Protein 6KOG (pdb70)

Organism: Pyricularia oryzae (strain 70-15 / ATCC MYA-4617 / FGSC 8958) (NCBI:txid242507)

Radius of gyration: 26.0 Å; Cα contacts (8 Å, |Δi|>4): 2531; chains: 2; bounding box: 67×60×80 Å

InterPro domains:
  IPR000873 AMP-dependent synthetase/ligase domain [PF00501] (608-955)
  IPR001242 Condensation domain [PF00668] (153-499)
  IPR009081 Phosphopantetheine binding ACP domain [PF00550] (1149-1215)
  IPR009081 Phosphopantetheine binding ACP domain [PS50075] (1141-1219)
  IPR010071 Amino acid adenylation domain [TIGR01733] (630-1024)
  IPR014030 Beta-ketoacyl synthase-like, N-terminal domain [PF00109] (1266-1519)
  IPR014031 Beta-ketoacyl synthase, C-terminal domain [PF02801] (1527-1661)
  IPR016039 Thiolase-like [G3DSA:3.40.47.10] (1259-1698)
  IPR016039 Thiolase-like [SSF53901] (1266-1650)
  IPR018201 Beta-ketoacyl synthase, active site [PS00606] (1427-1443)
  IPR020841 Polyketide synthase, beta-ketoacyl synthase domain [PS52004] (1262-1714)
  IPR020841 Polyketide synthase, beta-ketoacyl synthase domain [SM00825] (1265-1687)
  IPR020845 AMP-binding, conserved site [PS00455] (750-761)
  IPR023213 Chloramphenicol acetyltransferase-like domain superfamily [G3DSA:3.30.559.10] (154-516)
  IPR036736 ACP-like superfamily [G3DSA:1.10.1200.10] (1139-1220)
  IPR036736 ACP-like superfamily [SSF47336] (1143-1277)
  IPR042099 ANL, N-terminal domain [G3DSA:3.40.50.12780] (601-1000)
  IPR045851 AMP-binding enzyme domain superfamily [G3DSA:3.30.300.30] (1004-1111)

Structure (mmCIF, N/CA/C/O backbone):
data_6KOG
#
_entry.id   6KOG
#
_cell.length_a   79.633
_cell.length_b   99.136
_cell.length_c   127.233
_cell.angle_alpha   90.000
_cell.angle_beta   90.000
_cell.angle_gamma   90.000
#
_symmetry.space_group_name_H-M   'P 21 21 21'
#
loop_
_entity.id
_entity.type
_entity.pdbx_description
1 polymer 'Hybrid PKS-NRPS synthetase TAS1'
2 non-polymer GLYCEROL
3 non-polymer 'SULFATE ION'
4 water water
#
loop_
_atom_site.group_PDB
_atom_site.id
_atom_site.type_symbol
_atom_site.label_atom_id
_atom_site.label_alt_id
_atom_site.label_comp_id
_atom_site.label_asym_id
_atom_site.label_entity_id
_atom_site.label_seq_id
_atom_site.pdbx_PDB_ins_code
_atom_site.Cartn_x
_atom_site.Cartn_y
_atom_site.Cartn_z
_atom_site.occupancy
_atom_site.B_iso_or_equiv
_atom_site.auth_seq_id
_atom_site.auth_comp_id
_atom_site.auth_asym_id
_atom_site.auth_atom_id
_atom_site.pdbx_PDB_model_num
ATOM 1 N N . ASN A 1 6 ? -14.45487 -17.10501 -4.37637 1.000 50.50436 6 ASN A N 1
ATOM 2 C CA . ASN A 1 6 ? -13.20396 -17.45587 -5.08044 1.000 40.40128 6 ASN A CA 1
ATOM 3 C C . ASN A 1 6 ? -12.22709 -18.17392 -4.15091 1.000 27.35653 6 ASN A C 1
ATOM 4 O O . ASN A 1 6 ? -11.78952 -17.60607 -3.14638 1.000 30.73623 6 ASN A O 1
ATOM 9 N N . LEU A 1 7 ? -11.92090 -19.42935 -4.44992 1.000 21.97080 7 LEU A N 1
ATOM 10 C CA . LEU A 1 7 ? -10.99433 -20.15894 -3.58275 1.000 18.27078 7 LEU A CA 1
ATOM 11 C C . LEU A 1 7 ? -9.89701 -20.73992 -4.44895 1.000 15.79195 7 LEU A C 1
ATOM 12 O O . LEU A 1 7 ? -10.15531 -21.16297 -5.57296 1.000 18.96938 7 LEU A O 1
ATOM 17 N N . TYR A 1 8 ? -8.66244 -20.75803 -3.92206 1.000 16.27490 8 TYR A N 1
ATOM 18 C CA . TYR A 1 8 ? -7.52967 -21.22968 -4.73317 1.000 17.10939 8 TYR A CA 1
ATOM 19 C C . TYR A 1 8 ? -6.71290 -22.27341 -3.98078 1.000 16.94916 8 TYR A C 1
ATOM 20 O O . TYR A 1 8 ? -6.51932 -22.18144 -2.76502 1.000 17.50085 8 TYR A O 1
ATOM 29 N N . ALA A 1 9 ? -6.26732 -23.29155 -4.72372 1.000 14.95055 9 ALA A N 1
ATOM 30 C CA . ALA A 1 9 ? -5.45658 -24.36872 -4.17461 1.000 14.03620 9 ALA A CA 1
ATOM 31 C C . ALA A 1 9 ? -3.99714 -24.10213 -4.49933 1.000 16.36478 9 ALA A C 1
ATOM 32 O O . ALA A 1 9 ? -3.65100 -23.87493 -5.66645 1.000 15.74586 9 ALA A O 1
ATOM 34 N N . ILE A 1 10 ? -3.13012 -24.18696 -3.49166 1.000 14.23679 10 ILE A N 1
ATOM 35 C CA . ILE A 1 10 ? -1.68394 -24.13570 -3.75038 1.000 14.28784 10 ILE A CA 1
ATOM 36 C C . ILE A 1 10 ? -1.21593 -25.57593 -3.95186 1.000 15.65557 10 ILE A C 1
ATOM 37 O O . ILE A 1 10 ? -1.40313 -26.40161 -3.04810 1.000 14.60819 10 ILE A O 1
ATOM 42 N N . VAL A 1 11 ? -0.70122 -25.89427 -5.13990 1.000 14.57751 11 VAL A N 1
ATOM 43 C CA . VAL A 1 11 ? -0.41442 -27.27716 -5.51919 1.000 15.61773 11 VAL A CA 1
ATOM 44 C C . VAL A 1 11 ? 1.04485 -27.54143 -5.85859 1.000 18.35251 11 VAL A C 1
ATOM 45 O O . VAL A 1 11 ? 1.38949 -28.70133 -6.16865 1.000 18.53659 11 VAL A O 1
ATOM 49 N N . GLY A 1 12 ? 1.89902 -26.52723 -5.91811 1.000 16.10757 12 GLY A N 1
ATOM 50 C CA . GLY A 1 12 ? 3.32501 -26.76961 -6.14195 1.000 16.90154 12 GLY A CA 1
ATOM 51 C C . GLY A 1 12 ? 4.11477 -25.63495 -5.52257 1.000 15.04498 12 GLY A C 1
ATOM 52 O O . GLY A 1 12 ? 3.63511 -24.49937 -5.43016 1.000 14.77975 12 GLY A O 1
ATOM 53 N N . ILE A 1 13 ? 5.31952 -25.96187 -5.05033 1.000 15.88641 13 ILE A N 1
ATOM 54 C CA . ILE A 1 13 ? 6.17937 -24.94726 -4.44216 1.000 16.30127 13 ILE A CA 1
ATOM 55 C C . ILE A 1 13 ? 7.62098 -25.23321 -4.77360 1.000 17.66103 13 ILE A C 1
ATOM 56 O O . ILE A 1 13 ? 8.03668 -26.39972 -4.88436 1.000 20.00203 13 ILE A O 1
ATOM 61 N N . SER A 1 14 ? 8.40239 -24.15671 -4.91900 1.000 15.14701 14 SER A N 1
ATOM 62 C CA . SER A 1 14 ? 9.84569 -24.34470 -4.85892 1.000 12.98719 14 SER A CA 1
ATOM 63 C C . SER A 1 14 ? 10.42970 -23.03924 -4.31261 1.000 16.82909 14 SER A C 1
ATOM 64 O O . SER A 1 14 ? 9.86490 -21.96932 -4.55670 1.000 15.19690 14 SER A O 1
ATOM 67 N N . CYS A 1 15 ? 11.51997 -23.12042 -3.53159 1.000 14.47393 15 CYS A N 1
ATOM 68 C CA . CYS A 1 15 ? 12.06074 -21.88866 -2.95358 1.000 14.44333 15 CYS A CA 1
ATOM 69 C C . CYS A 1 15 ? 13.58498 -21.93652 -2.81355 1.000 14.45028 15 CYS A C 1
ATOM 70 O O . CYS A 1 15 ? 14.19226 -23.01266 -2.71418 1.000 14.54220 15 CYS A O 1
ATOM 73 N N . ARG A 1 16 ? 14.17211 -20.73054 -2.75511 1.000 14.16931 16 ARG A N 1
ATOM 74 C CA . ARG A 1 16 ? 15.60646 -20.51822 -2.52901 1.000 14.30012 16 ARG A CA 1
ATOM 75 C C . ARG A 1 16 ? 15.68645 -19.29141 -1.62579 1.000 13.15417 16 ARG A C 1
ATOM 76 O O . ARG A 1 16 ? 15.58955 -18.15806 -2.10949 1.000 14.58681 16 ARG A O 1
ATOM 84 N N . PHE A 1 17 ? 15.87305 -19.52845 -0.33065 1.000 14.53744 17 PHE A N 1
ATOM 85 C CA . PHE A 1 17 ? 15.90405 -18.44818 0.64135 1.000 13.69439 17 PHE A CA 1
ATOM 86 C C . PHE A 1 17 ? 17.14615 -18.63273 1.50318 1.000 14.14931 17 PHE A C 1
ATOM 87 O O . PHE A 1 17 ? 17.75449 -19.71268 1.49656 1.000 16.37212 17 PHE A O 1
ATOM 95 N N . PRO A 1 18 ? 17.55303 -17.61786 2.24512 1.000 15.05626 18 PRO A N 1
ATOM 96 C CA . PRO A 1 18 ? 18.74015 -17.80765 3.10653 1.000 15.64359 18 PRO A CA 1
ATOM 97 C C . PRO A 1 18 ? 18.54069 -19.01240 4.00683 1.000 16.41998 18 PRO A C 1
ATOM 98 O O . PRO A 1 18 ? 17.52128 -19.12689 4.69197 1.000 15.39785 18 PRO A O 1
ATOM 102 N N . GLY A 1 19 ? 19.47985 -19.96487 3.93720 1.000 16.68777 19 GLY A N 1
ATOM 103 C CA . GLY A 1 19 ? 19.33990 -21.13835 4.77231 1.000 15.65079 19 GLY A CA 1
ATOM 104 C C . GLY A 1 19 ? 18.44123 -22.22613 4.24608 1.000 18.24522 19 GLY A C 1
ATOM 105 O O . GLY A 1 19 ? 18.34037 -23.28291 4.90404 1.000 18.79511 19 GLY A O 1
ATOM 106 N N . ALA A 1 20 ? 17.78064 -22.05203 3.08539 1.000 16.88460 20 ALA A N 1
ATOM 107 C CA . ALA A 1 20 ? 16.74181 -23.04884 2.74218 1.000 17.51028 20 ALA A CA 1
ATOM 108 C C . ALA A 1 20 ? 16.52009 -23.15123 1.24244 1.000 20.92375 20 ALA A C 1
ATOM 109 O O . ALA A 1 20 ? 15.94311 -22.23068 0.68106 1.000 18.69704 20 ALA A O 1
ATOM 111 N N . ASN A 1 21 ? 16.85442 -24.28978 0.61793 1.000 17.57142 21 ASN A N 1
ATOM 112 C CA . ASN A 1 21 ? 16.51366 -24.51531 -0.79085 1.000 16.20352 21 ASN A CA 1
ATOM 113 C C . ASN A 1 21 ? 15.41325 -25.54236 -0.95480 1.000 17.53842 21 ASN A C 1
ATOM 114 O O . ASN A 1 21 ? 15.11374 -25.93098 -2.09912 1.000 16.13383 21 ASN A O 1
ATOM 119 N N . THR A 1 22 ? 14.79698 -25.95742 0.16276 1.000 18.34828 22 THR A N 1
ATOM 120 C CA . THR A 1 22 ? 13.61749 -26.82146 0.17775 1.000 17.87964 22 THR A CA 1
ATOM 121 C C . THR A 1 22 ? 12.67728 -26.35804 1.27690 1.000 19.39060 22 THR A C 1
ATOM 122 O O . THR A 1 22 ? 13.07175 -25.68780 2.24498 1.000 16.82497 22 THR A O 1
ATOM 126 N N . ALA A 1 23 ? 11.41335 -26.75418 1.13379 1.000 18.80068 23 ALA A N 1
ATOM 127 C CA . ALA A 1 23 ? 10.44003 -26.47232 2.19449 1.000 21.60296 23 ALA A CA 1
ATOM 128 C C . ALA A 1 23 ? 10.87454 -27.07100 3.53276 1.000 20.12392 23 ALA A C 1
ATOM 129 O O . ALA A 1 23 ? 10.75325 -26.42508 4.58688 1.000 18.70282 23 ALA A O 1
ATOM 131 N N . GLU A 1 24 ? 11.40963 -28.30457 3.51886 1.000 19.46475 24 GLU A N 1
ATOM 132 C CA . GLU A 1 24 ? 11.81824 -28.92492 4.77845 1.000 18.50266 24 GLU A CA 1
ATOM 133 C C . GLU A 1 24 ? 12.97116 -28.14430 5.41578 1.000 16.73614 24 GLU A C 1
ATOM 134 O O . GLU A 1 24 ? 12.98984 -27.95723 6.63202 1.000 19.56638 24 GLU A O 1
ATOM 140 N N . GLN A 1 25 ? 13.92365 -27.66343 4.59689 1.000 17.14532 25 GLN A N 1
ATOM 141 C CA . GLN A 1 25 ? 15.01232 -26.85061 5.16736 1.000 15.78179 25 GLN A CA 1
ATOM 142 C C . GLN A 1 25 ? 14.48098 -25.56217 5.77493 1.000 15.75373 25 GLN A C 1
ATOM 143 O O . GLN A 1 25 ? 14.91691 -25.13385 6.85590 1.000 18.84287 25 GLN A O 1
ATOM 149 N N . LEU A 1 26 ? 13.52808 -24.93522 5.10781 1.000 14.17014 26 LEU A N 1
ATOM 150 C CA . LEU A 1 26 ? 12.93401 -23.69978 5.63977 1.000 15.77948 26 LEU A CA 1
ATOM 151 C C . LEU A 1 26 ? 12.20196 -23.95728 6.94014 1.000 17.69541 26 LEU A C 1
ATOM 152 O O . LEU A 1 26 ? 12.38256 -23.22893 7.93347 1.000 16.57505 26 LEU A O 1
ATOM 157 N N . TRP A 1 27 ? 11.43197 -25.04361 6.98157 1.000 15.99986 27 TRP A N 1
ATOM 158 C CA . TRP A 1 27 ? 10.70533 -25.39022 8.19426 1.000 16.28924 27 TRP A CA 1
ATOM 159 C C . TRP A 1 27 ? 11.66924 -25.54974 9.36548 1.000 17.85132 27 TRP A C 1
ATOM 160 O O . TRP A 1 27 ? 11.38986 -25.08593 10.47580 1.000 17.86880 27 TRP A O 1
ATOM 171 N N . ASN A 1 28 ? 12.82453 -26.17668 9.12176 1.000 16.05210 28 ASN A N 1
ATOM 172 C CA . ASN A 1 28 ? 13.76158 -26.38342 10.21405 1.000 16.25211 28 ASN A CA 1
ATOM 173 C C . ASN A 1 28 ? 14.41118 -25.07071 10.62904 1.000 18.87198 28 ASN A C 1
ATOM 174 O O . ASN A 1 28 ? 14.59382 -24.83755 11.80830 1.000 18.91972 28 ASN A O 1
ATOM 179 N N . VAL A 1 29 ? 14.73870 -24.19670 9.67922 1.000 16.20977 29 VAL A N 1
ATOM 180 C CA . VAL A 1 29 ? 15.22145 -22.85803 10.06611 1.000 16.65866 29 VAL A CA 1
ATOM 181 C C . VAL A 1 29 ? 14.23544 -22.18491 11.01721 1.000 16.19485 29 VAL A C 1
ATOM 182 O O . VAL A 1 29 ? 14.59576 -21.64075 12.07871 1.000 18.10815 29 VAL A O 1
ATOM 186 N N . LEU A 1 30 ? 12.96646 -22.18685 10.64968 1.000 16.74709 30 LEU A N 1
ATOM 187 C CA . LEU A 1 30 ? 11.96508 -21.46352 11.42681 1.000 15.31888 30 LEU A CA 1
ATOM 188 C C . LEU A 1 30 ? 11.69455 -22.14741 12.76375 1.000 19.07377 30 LEU A C 1
ATOM 189 O O . LEU A 1 30 ? 11.65478 -21.49356 13.82013 1.000 18.68096 30 LEU A O 1
ATOM 194 N N . MET A 1 31 ? 11.49201 -23.46388 12.73884 1.000 18.68293 31 MET A N 1
ATOM 195 C CA . MET A 1 31 ? 11.18247 -24.17488 13.99358 1.000 21.17075 31 MET A CA 1
ATOM 196 C C . MET A 1 31 ? 12.36420 -24.22699 14.94537 1.000 16.83749 31 MET A C 1
ATOM 197 O O . MET A 1 31 ? 12.18201 -24.22545 16.18394 1.000 18.15087 31 MET A O 1
ATOM 202 N N . GLU A 1 32 ? 13.57243 -24.29002 14.43455 1.000 16.72494 32 GLU A N 1
ATOM 203 C CA . GLU A 1 32 ? 14.75390 -24.24829 15.30261 1.000 22.03682 32 GLU A CA 1
ATOM 204 C C . GLU A 1 32 ? 15.16400 -22.83241 15.68677 1.000 19.38993 32 GLU A C 1
ATOM 205 O O . GLU A 1 32 ? 16.20704 -22.67128 16.34522 1.000 21.29004 32 GLU A O 1
ATOM 211 N N . GLN A 1 33 ? 14.38940 -21.81014 15.28121 1.000 17.30543 33 GLN A N 1
ATOM 212 C CA . GLN A 1 33 ? 14.62362 -20.42761 15.69417 1.000 17.05063 33 GLN A CA 1
ATOM 213 C C . GLN A 1 33 ? 16.02895 -19.98710 15.28607 1.000 19.07114 33 GLN A C 1
ATOM 214 O O . GLN A 1 33 ? 16.73583 -19.29989 16.03898 1.000 20.29069 33 GLN A O 1
ATOM 220 N N . ARG A 1 34 ? 16.43198 -20.37387 14.06647 1.000 19.12152 34 ARG A N 1
ATOM 221 C CA . ARG A 1 34 ? 17.75239 -20.04718 13.53232 1.000 18.17928 34 ARG A CA 1
ATOM 222 C C . ARG A 1 34 ? 17.77474 -18.72534 12.77656 1.000 18.40684 34 ARG A C 1
ATOM 223 O O . ARG A 1 34 ? 16.78384 -18.32039 12.15576 1.000 18.88837 34 ARG A O 1
ATOM 231 N N . ASP A 1 35 ? 18.92245 -18.07151 12.85372 1.000 18.07958 35 ASP A N 1
ATOM 232 C CA . ASP A 1 35 ? 19.28949 -16.90613 12.05270 1.000 21.57918 35 ASP A CA 1
ATOM 233 C C . ASP A 1 35 ? 20.08973 -17.43712 10.85911 1.000 20.24345 35 ASP A C 1
ATOM 234 O O . ASP A 1 35 ? 21.19157 -17.97018 11.02337 1.000 22.62363 35 ASP A O 1
ATOM 239 N N . ALA A 1 36 ? 19.55067 -17.31498 9.65227 1.000 14.22185 36 ALA A N 1
ATOM 240 C CA . ALA A 1 36 ? 20.22204 -17.86043 8.47715 1.000 14.26153 36 ALA A CA 1
ATOM 241 C C . ALA A 1 36 ? 20.93473 -16.79252 7.65294 1.000 16.21387 36 ALA A C 1
ATOM 242 O O . ALA A 1 36 ? 21.37545 -17.08269 6.51625 1.000 16.43262 36 ALA A O 1
ATOM 244 N N . ILE A 1 37 ? 21.05843 -15.57968 8.19904 1.000 15.92984 37 ILE A N 1
ATOM 245 C CA A ILE A 1 37 ? 21.83196 -14.52500 7.54684 0.416 15.45943 37 ILE A CA 1
ATOM 246 C CA B ILE A 1 37 ? 21.84100 -14.50970 7.57267 0.584 15.47372 37 ILE A CA 1
ATOM 247 C C . ILE A 1 37 ? 23.32352 -14.87691 7.58432 1.000 15.69353 37 ILE A C 1
ATOM 248 O O . ILE A 1 37 ? 23.81992 -15.49235 8.55164 1.000 17.28572 37 ILE A O 1
ATOM 257 N N . THR A 1 38 ? 24.04890 -14.49653 6.51460 1.000 13.09914 38 THR A N 1
ATOM 258 C CA . THR A 1 38 ? 25.49374 -14.74827 6.41244 1.000 12.57633 38 THR A CA 1
ATOM 259 C C . THR A 1 38 ? 26.26924 -13.56580 6.97303 1.000 17.35140 38 THR A C 1
ATOM 260 O O . THR A 1 38 ? 25.92501 -12.41157 6.72261 1.000 17.35580 38 THR A O 1
ATOM 264 N N . THR A 1 39 ? 27.27569 -13.84860 7.80451 1.000 14.70465 39 THR A N 1
ATOM 265 C CA . THR A 1 39 ? 28.20228 -12.81515 8.26565 1.000 15.27692 39 THR A CA 1
ATOM 266 C C . THR A 1 39 ? 29.46126 -12.91038 7.42317 1.000 16.84948 39 THR A C 1
ATOM 267 O O . THR A 1 39 ? 29.86396 -14.01084 7.06448 1.000 18.92523 39 THR A O 1
ATOM 271 N N . PHE A 1 40 ? 30.04786 -11.76615 7.07599 1.000 16.66239 40 PHE A N 1
ATOM 272 C CA . PHE A 1 40 ? 31.25910 -11.72760 6.26261 1.000 14.26553 40 PHE A CA 1
ATOM 273 C C . PHE A 1 40 ? 32.42001 -11.20439 7.07010 1.000 18.01834 40 PHE A C 1
ATOM 274 O O . PHE A 1 40 ? 32.24949 -10.46966 8.04682 1.000 19.66147 40 PHE A O 1
ATOM 282 N N . CYS A 1 41 ? 33.61509 -11.62203 6.67420 1.000 17.54259 41 CYS A N 1
ATOM 283 C CA A CYS A 1 41 ? 34.82768 -11.07152 7.27432 0.610 20.00952 41 CYS A CA 1
ATOM 284 C CA B CYS A 1 41 ? 34.76684 -11.04901 7.34984 0.390 20.00241 41 CYS A CA 1
ATOM 285 C C . CYS A 1 41 ? 34.89847 -9.57683 6.94740 1.000 21.78165 41 CYS A C 1
ATOM 286 O O . CYS A 1 41 ? 34.42345 -9.14891 5.89565 1.000 24.67636 41 CYS A O 1
ATOM 291 N N . PRO A 1 42 ? 35.43799 -8.75444 7.81547 1.000 25.90950 42 PRO A N 1
ATOM 292 C CA . PRO A 1 42 ? 35.49657 -7.32536 7.48169 1.000 33.04459 42 PRO A CA 1
ATOM 293 C C . PRO A 1 42 ? 36.45874 -7.12447 6.32531 1.000 29.81883 42 PRO A C 1
ATOM 294 O O . PRO A 1 42 ? 37.48221 -7.79761 6.22118 1.000 31.84758 42 PRO A O 1
ATOM 298 N N . ALA A 1 43 ? 36.11102 -6.23637 5.41732 1.000 30.40052 43 ALA A N 1
ATOM 299 C CA . ALA A 1 43 ? 36.96253 -6.03866 4.24721 1.000 36.63613 43 ALA A CA 1
ATOM 300 C C . ALA A 1 43 ? 38.05870 -5.04438 4.58778 1.000 40.76891 43 ALA A C 1
ATOM 301 O O . ALA A 1 43 ? 37.78217 -4.01713 5.20562 1.000 42.04411 43 ALA A O 1
ATOM 303 N N . GLU A 1 44 ? 39.29920 -5.34387 4.19053 1.000 46.64281 44 GLU A N 1
ATOM 304 C CA . GLU A 1 44 ? 40.37576 -4.38076 4.40193 1.000 48.61428 44 GLU A CA 1
ATOM 305 C C . GLU A 1 44 ? 40.07365 -3.06951 3.68059 1.000 41.88532 44 GLU A C 1
ATOM 306 O O . GLU A 1 44 ? 40.17167 -1.98995 4.27191 1.000 51.31447 44 GLU A O 1
ATOM 308 N N . ASN A 1 45 ? 39.63889 -3.14695 2.42049 1.000 43.23495 45 ASN A N 1
ATOM 309 C CA . ASN A 1 45 ? 39.25855 -1.96412 1.65281 1.000 50.12156 45 ASN A CA 1
ATOM 310 C C . ASN A 1 45 ? 37.88562 -2.18032 1.02934 1.000 41.91120 45 ASN A C 1
ATOM 311 O O . ASN A 1 45 ? 37.69971 -3.10706 0.23344 1.000 42.62752 45 ASN A O 1
ATOM 313 N N . LEU A 1 46 ? 36.93898 -1.29425 1.35695 1.000 45.27144 46 LEU A N 1
ATOM 314 C CA . LEU A 1 46 ? 35.56956 -1.42440 0.85864 1.000 42.98090 46 LEU A CA 1
ATOM 315 C C . LEU A 1 46 ? 35.46102 -1.21445 -0.64151 1.000 44.46130 46 LEU A C 1
ATOM 316 O O . LEU A 1 46 ? 34.54137 -1.75339 -1.26039 1.000 44.50514 46 LEU A O 1
ATOM 321 N N . GLY A 1 47 ? 36.36265 -0.42273 -1.24545 1.000 37.58011 47 GLY A N 1
ATOM 322 C CA . GLY A 1 47 ? 36.23814 -0.03258 -2.63694 1.000 44.76256 47 GLY A CA 1
ATOM 323 C C . GLY A 1 47 ? 35.49725 1.26773 -2.86198 1.000 41.65131 47 GLY A C 1
ATOM 324 O O . GLY A 1 47 ? 35.42492 1.73342 -4.00219 1.000 43.49888 47 GLY A O 1
ATOM 325 N N . PHE A 1 48 ? 34.92314 1.84844 -1.81739 1.000 35.33820 48 PHE A N 1
ATOM 326 C CA . PHE A 1 48 ? 34.28181 3.15170 -1.86907 1.000 32.31934 48 PHE A CA 1
ATOM 327 C C . PHE A 1 48 ? 34.44626 3.78596 -0.50019 1.000 30.23476 48 PHE A C 1
ATOM 328 O O . PHE A 1 48 ? 34.77849 3.11352 0.48024 1.000 34.06915 48 PHE A O 1
ATOM 336 N N . ALA A 1 49 ? 34.17631 5.08502 -0.43451 1.000 29.44238 49 ALA A N 1
ATOM 337 C CA . ALA A 1 49 ? 34.20871 5.83346 0.80945 1.000 31.70461 49 ALA A CA 1
ATOM 338 C C . ALA A 1 49 ? 32.81355 5.90248 1.44259 1.000 27.33051 49 ALA A C 1
ATOM 339 O O . ALA A 1 49 ? 31.80056 6.02296 0.74254 1.000 27.77067 49 ALA A O 1
ATOM 341 N N . LEU A 1 50 ? 32.76487 5.81812 2.77465 1.000 23.50203 50 LEU A N 1
ATOM 342 C CA . LEU A 1 50 ? 31.49773 5.98300 3.47934 1.000 24.57857 50 LEU A CA 1
ATOM 343 C C . LEU A 1 50 ? 31.22669 7.43889 3.81034 1.000 25.45059 50 LEU A C 1
ATOM 344 O O . LEU A 1 50 ? 32.12484 8.17062 4.25929 1.000 26.22334 50 LEU A O 1
ATOM 349 N N . GLU A 1 51 ? 29.98329 7.85164 3.58512 1.000 24.00045 51 GLU A N 1
ATOM 350 C CA . GLU A 1 51 ? 29.49904 9.13578 4.06873 1.000 26.89337 51 GLU A CA 1
ATOM 351 C C . GLU A 1 51 ? 29.67199 9.21574 5.58736 1.000 29.84730 51 GLU A C 1
ATOM 352 O O . GLU A 1 51 ? 29.59742 8.20833 6.30341 1.000 25.89903 51 GLU A O 1
ATOM 358 N N . GLU A 1 52 ? 29.89594 10.44074 6.08615 1.000 29.35424 52 GLU A N 1
ATOM 359 C CA . GLU A 1 52 ? 30.36562 10.60701 7.46405 1.000 30.02645 52 GLU A CA 1
ATOM 360 C C . GLU A 1 52 ? 29.41096 10.01040 8.49389 1.000 28.38028 52 GLU A C 1
ATOM 361 O O . GLU A 1 52 ? 29.86040 9.52554 9.53348 1.000 34.13233 52 GLU A O 1
ATOM 363 N N . ASN A 1 53 ? 28.10731 10.01702 8.24097 1.000 25.35708 53 ASN A N 1
ATOM 364 C CA . ASN A 1 53 ? 27.15700 9.47692 9.20422 1.000 26.96514 53 ASN A CA 1
ATOM 365 C C . ASN A 1 53 ? 26.66492 8.06344 8.83179 1.000 21.33567 53 ASN A C 1
ATOM 366 O O . ASN A 1 53 ? 25.56541 7.69153 9.23984 1.000 25.10763 53 ASN A O 1
ATOM 371 N N . SER A 1 54 ? 27.43547 7.31919 8.04619 1.000 23.90726 54 SER A N 1
ATOM 372 C CA . SER A 1 54 ? 27.05002 5.99787 7.53872 1.000 21.76357 54 SER A CA 1
ATOM 373 C C . SER A 1 54 ? 28.04328 4.95927 8.02215 1.000 19.71421 54 SER A C 1
ATOM 374 O O . SER A 1 54 ? 29.18277 5.27868 8.40109 1.000 21.40217 54 SER A O 1
ATOM 377 N N . VAL A 1 55 ? 27.59803 3.69953 8.01169 1.000 18.61356 55 VAL A N 1
ATOM 378 C CA . VAL A 1 55 ? 28.44189 2.58177 8.43857 1.000 17.73166 55 VAL A CA 1
ATOM 379 C C . VAL A 1 55 ? 28.25597 1.46781 7.42710 1.000 20.44774 55 VAL A C 1
ATOM 380 O O . VAL A 1 55 ? 27.27769 1.44670 6.67503 1.000 18.98745 55 VAL A O 1
ATOM 384 N N . PHE A 1 56 ? 29.18543 0.51610 7.44590 1.000 19.42895 56 PHE A N 1
ATOM 385 C CA . PHE A 1 56 ? 29.05505 -0.71105 6.65601 1.000 17.80205 56 PHE A CA 1
ATOM 386 C C . PHE A 1 56 ? 28.86976 -1.88408 7.61464 1.000 20.61994 56 PHE A C 1
ATOM 387 O O . PHE A 1 56 ? 29.66337 -2.06252 8.55138 1.000 19.49154 56 PHE A O 1
ATOM 395 N N . VAL A 1 57 ? 27.83626 -2.68084 7.38169 1.000 15.26035 57 VAL A N 1
ATOM 396 C CA . VAL A 1 57 ? 27.48210 -3.80970 8.23177 1.000 16.09747 57 VAL A CA 1
ATOM 397 C C . VAL A 1 57 ? 27.81228 -5.09525 7.47237 1.000 15.72485 57 VAL A C 1
ATOM 398 O O . VAL A 1 57 ? 27.23006 -5.34079 6.40595 1.000 15.40765 57 VAL A O 1
ATOM 402 N N . PRO A 1 58 ? 28.68356 -5.95775 7.97475 1.000 14.33417 58 PRO A N 1
ATOM 403 C CA . PRO A 1 58 ? 29.12665 -7.11274 7.17237 1.000 16.16976 58 PRO A CA 1
ATOM 404 C C . PRO A 1 58 ? 28.21106 -8.33060 7.30219 1.000 16.64311 58 PRO A C 1
ATOM 405 O O . PRO A 1 58 ? 28.64524 -9.42808 7.65798 1.000 17.13978 58 PRO A O 1
ATOM 409 N N . ARG A 1 59 ? 26.91341 -8.12671 7.02430 1.000 14.01051 59 ARG A N 1
ATOM 410 C CA . ARG A 1 59 ? 25.91394 -9.18477 7.09590 1.000 14.35815 59 ARG A CA 1
ATOM 411 C C . ARG A 1 59 ? 25.01240 -9.06940 5.86758 1.000 15.41246 59 ARG A C 1
ATOM 412 O O . ARG A 1 59 ? 24.75324 -7.95775 5.40242 1.000 15.00238 59 ARG A O 1
ATOM 420 N N . TYR A 1 60 ? 24.49142 -10.20627 5.38278 1.000 16.16684 60 TYR A N 1
ATOM 421 C CA . TYR A 1 60 ? 23.55511 -10.15796 4.26434 1.000 13.45179 60 TYR A CA 1
ATOM 422 C C . TYR A 1 60 ? 22.83618 -11.50679 4.15594 1.000 15.19174 60 TYR A C 1
ATOM 423 O O . TYR A 1 60 ? 23.44715 -12.53652 4.42502 1.000 15.61106 60 TYR A O 1
ATOM 432 N N . GLY A 1 61 ? 21.54762 -11.49400 3.78688 1.000 13.34753 61 GLY A N 1
ATOM 433 C CA . GLY A 1 61 ? 20.87066 -12.77556 3.56406 1.000 12.81269 61 GLY A CA 1
ATOM 434 C C . GLY A 1 61 ? 21.23639 -13.35553 2.20234 1.000 17.02475 61 GLY A C 1
ATOM 435 O O . GLY A 1 61 ? 20.52255 -13.16599 1.22296 1.000 15.59626 61 GLY A O 1
ATOM 436 N N . MET A 1 62 ? 22.35396 -14.07029 2.13615 1.000 14.51074 62 MET A N 1
ATOM 437 C CA . MET A 1 62 ? 22.79974 -14.71926 0.90492 1.000 13.50512 62 MET A CA 1
ATOM 438 C C . MET A 1 62 ? 21.99642 -15.99685 0.63805 1.000 16.42317 62 MET A C 1
ATOM 439 O O . MET A 1 62 ? 21.57604 -16.69381 1.56224 1.000 18.02584 62 MET A O 1
ATOM 444 N N . ILE A 1 63 ? 21.82705 -16.33625 -0.64473 1.000 13.80259 63 ILE A N 1
ATOM 445 C CA . ILE A 1 63 ? 21.32720 -17.64511 -1.02194 1.000 13.58430 63 ILE A CA 1
ATOM 446 C C . ILE A 1 63 ? 22.41068 -18.33069 -1.84027 1.000 16.32823 63 ILE A C 1
ATOM 447 O O . ILE A 1 63 ? 23.37793 -17.70608 -2.26397 1.000 16.73837 63 ILE A O 1
ATOM 452 N N . ASP A 1 64 ? 22.25091 -19.65260 -2.02618 1.000 14.48423 64 ASP A N 1
ATOM 453 C CA . ASP A 1 64 ? 23.24062 -20.41099 -2.81223 1.000 16.59970 64 ASP A CA 1
ATOM 454 C C . ASP A 1 64 ? 22.58824 -21.12951 -3.96654 1.000 21.71050 64 ASP A C 1
ATOM 455 O O . ASP A 1 64 ? 23.03329 -22.19533 -4.39112 1.000 18.57432 64 ASP A O 1
ATOM 460 N N . ALA A 1 65 ? 21.54830 -20.50857 -4.49594 1.000 17.67482 65 ALA A N 1
ATOM 461 C CA . ALA A 1 65 ? 20.73666 -21.13873 -5.53708 1.000 17.24674 65 ALA A CA 1
ATOM 462 C C . ALA A 1 65 ? 21.54169 -21.52207 -6.78387 1.000 17.78622 65 ALA A C 1
ATOM 463 O O . ALA A 1 65 ? 21.18897 -22.50352 -7.44662 1.000 17.62283 65 ALA A O 1
ATOM 465 N N . LEU A 1 66 ? 22.58759 -20.79096 -7.15158 1.000 16.15296 66 LEU A N 1
ATOM 466 C CA . LEU A 1 66 ? 23.27817 -21.20611 -8.39062 1.000 15.93195 66 LEU A CA 1
ATOM 467 C C . LEU A 1 66 ? 24.02637 -22.53967 -8.23022 1.000 18.17620 66 LEU A C 1
ATOM 468 O O . LEU A 1 66 ? 24.40674 -23.15121 -9.26381 1.000 20.05538 66 LEU A O 1
ATOM 473 N N . LYS A 1 67 ? 24.21302 -23.02846 -6.99405 1.000 19.49936 67 LYS A N 1
ATOM 474 C CA . LYS A 1 67 ? 24.82224 -24.35160 -6.83455 1.000 19.45049 67 LYS A CA 1
ATOM 475 C C . LYS A 1 67 ? 23.92198 -25.43935 -7.39147 1.000 25.72401 67 LYS A C 1
ATOM 476 O O . LYS A 1 67 ? 24.40345 -26.53783 -7.66570 1.000 23.69149 67 LYS A O 1
ATOM 482 N N . ASP A 1 68 ? 22.63428 -25.14410 -7.57404 1.000 16.72831 68 ASP A N 1
ATOM 483 C CA . ASP A 1 68 ? 21.66967 -26.15299 -8.01409 1.000 20.50936 68 ASP A CA 1
ATOM 484 C C . ASP A 1 68 ? 21.17999 -25.87304 -9.42164 1.000 26.76622 68 ASP A C 1
ATOM 485 O O . ASP A 1 68 ? 20.34263 -26.62863 -9.93320 1.000 29.22364 68 ASP A O 1
ATOM 490 N N . PHE A 1 69 ? 21.63741 -24.78869 -10.03164 1.000 18.63865 69 PHE A N 1
ATOM 491 C CA . PHE A 1 69 ? 21.17246 -24.38714 -11.35194 1.000 19.37285 69 PHE A CA 1
ATOM 492 C C . PHE A 1 69 ? 22.02076 -25.05825 -12.43782 1.000 20.40302 69 PHE A C 1
ATOM 493 O O . PHE A 1 69 ? 23.24287 -24.86192 -12.49218 1.000 20.17732 69 PHE A O 1
ATOM 501 N N . GLU A 1 70 ? 21.36140 -25.78665 -13.34962 1.000 20.62650 70 GLU A N 1
ATOM 502 C CA . GLU A 1 70 ? 22.06320 -26.46464 -14.45546 1.000 20.74783 70 GLU A CA 1
ATOM 503 C C . GLU A 1 70 ? 21.71745 -25.82629 -15.78617 1.000 21.73805 70 GLU A C 1
ATOM 504 O O . GLU A 1 70 ? 20.60965 -26.03838 -16.29466 1.000 22.03070 70 GLU A O 1
ATOM 510 N N . PRO A 1 71 ? 22.62705 -25.04473 -16.38098 1.000 22.42228 71 PRO A N 1
ATOM 511 C CA . PRO A 1 71 ? 22.30907 -24.34064 -17.62570 1.000 24.22158 71 PRO A CA 1
ATOM 512 C C . PRO A 1 71 ? 21.84087 -25.28160 -18.71160 1.000 24.67018 71 PRO A C 1
ATOM 513 O O . PRO A 1 71 ? 20.95514 -24.93038 -19.51320 1.000 23.07644 71 PRO A O 1
ATOM 517 N N . SER A 1 72 ? 22.42254 -26.46889 -18.76869 1.000 24.57737 72 SER A N 1
ATOM 518 C CA . SER A 1 72 ? 22.07806 -27.31438 -19.90307 1.000 26.30232 72 SER A CA 1
ATOM 519 C C . SER A 1 72 ? 20.68334 -27.93082 -19.78610 1.000 29.82551 72 SER A C 1
ATOM 520 O O . SER A 1 72 ? 20.16943 -28.41446 -20.79723 1.000 28.09238 72 SER A O 1
ATOM 523 N N . ALA A 1 73 ? 20.04194 -27.89871 -18.60954 1.000 27.23285 73 ALA A N 1
ATOM 524 C CA . ALA A 1 73 ? 18.63212 -28.29847 -18.48679 1.000 27.81246 73 ALA A CA 1
ATOM 525 C C . ALA A 1 73 ? 17.67703 -27.30823 -19.16803 1.000 26.72773 73 ALA A C 1
ATOM 526 O O . ALA A 1 73 ? 16.50217 -27.64245 -19.39052 1.000 30.44264 73 ALA A O 1
ATOM 528 N N . TYR A 1 74 ? 18.13601 -26.09954 -19.48691 1.000 22.59855 74 TYR A N 1
ATOM 529 C CA . TYR A 1 74 ? 17.34252 -25.02915 -20.08484 1.000 26.10829 74 TYR A CA 1
ATOM 530 C C . TYR A 1 74 ? 17.91760 -24.56955 -21.42911 1.000 24.20931 74 TYR A C 1
ATOM 531 O O . TYR A 1 74 ? 17.81808 -23.39497 -21.80740 1.000 24.94045 74 TYR A O 1
ATOM 540 N N . SER A 1 75 ? 18.56173 -25.47907 -22.15140 1.000 28.51990 75 SER A N 1
ATOM 541 C CA . SER A 1 75 ? 19.12482 -25.17457 -23.47556 1.000 24.16887 75 SER A CA 1
ATOM 542 C C . SER A 1 75 ? 19.96333 -23.89434 -23.46144 1.000 30.61484 75 SER A C 1
ATOM 543 O O . SER A 1 75 ? 19.76956 -22.96911 -24.25130 1.000 28.38748 75 SER A O 1
ATOM 546 N N . MET A 1 76 ? 20.88201 -23.82969 -22.50195 1.000 27.31011 76 MET A N 1
ATOM 547 C CA . MET A 1 76 ? 21.75270 -22.69268 -22.27637 1.000 26.41577 76 MET A CA 1
ATOM 548 C C . MET A 1 76 ? 23.17780 -23.23343 -22.14719 1.000 22.62516 76 MET A C 1
ATOM 549 O O . MET A 1 76 ? 23.40231 -24.18961 -21.39175 1.000 26.20371 76 MET A O 1
ATOM 554 N N . SER A 1 77 ? 24.12657 -22.65764 -22.88060 1.000 25.04800 77 SER A N 1
ATOM 555 C CA . SER A 1 77 ? 25.51058 -23.05061 -22.66720 1.000 25.53655 77 SER A CA 1
ATOM 556 C C . SER A 1 77 ? 26.03462 -22.44062 -21.36818 1.000 26.16080 77 SER A C 1
ATOM 557 O O . SER A 1 77 ? 25.47814 -21.46856 -20.84591 1.000 24.79259 77 SER A O 1
ATOM 560 N N . ASP A 1 78 ? 27.14332 -22.99950 -20.87991 1.000 24.59399 78 ASP A N 1
ATOM 561 C CA . ASP A 1 78 ? 27.74036 -22.47748 -19.65003 1.000 29.30766 78 ASP A CA 1
ATOM 562 C C . ASP A 1 78 ? 28.20824 -21.04807 -19.86961 1.000 29.15171 78 ASP A C 1
ATOM 563 O O . ASP A 1 78 ? 28.03299 -20.17894 -19.00756 1.000 28.54657 78 ASP A O 1
ATOM 568 N N . ALA A 1 79 ? 28.74472 -20.76019 -21.05475 1.000 28.80730 79 ALA A N 1
ATOM 569 C CA . ALA A 1 79 ? 29.18386 -19.40624 -21.33745 1.000 34.33023 79 ALA A CA 1
ATOM 570 C C . ALA A 1 79 ? 28.00775 -18.44981 -21.43896 1.000 32.58063 79 ALA A C 1
ATOM 571 O O . ALA A 1 79 ? 28.07654 -17.33225 -20.91210 1.000 35.96243 79 ALA A O 1
ATOM 573 N N . GLU A 1 80 ? 26.91360 -18.85674 -22.10071 1.000 28.33780 80 GLU A N 1
ATOM 574 C CA . GLU A 1 80 ? 25.72744 -18.00028 -22.14816 1.000 26.83594 80 GLU A CA 1
ATOM 575 C C . GLU A 1 80 ? 25.24183 -17.71564 -20.73500 1.000 21.34252 80 GLU A C 1
ATOM 576 O O . GLU A 1 80 ? 24.86392 -16.58402 -20.40141 1.000 23.94579 80 GLU A O 1
ATOM 578 N N . ALA A 1 81 ? 25.22087 -18.75198 -19.91456 1.000 21.42977 81 ALA A N 1
ATOM 579 C CA . ALA A 1 81 ? 24.58818 -18.62923 -18.59270 1.000 21.04861 81 ALA A CA 1
ATOM 580 C C . ALA A 1 81 ? 25.29724 -17.58076 -17.74442 1.000 24.08126 81 ALA A C 1
ATOM 581 O O . ALA A 1 81 ? 24.63817 -16.84400 -17.00314 1.000 21.12460 81 ALA A O 1
ATOM 583 N N . GLN A 1 82 ? 26.62616 -17.43174 -17.90185 1.000 22.87273 82 GLN A N 1
ATOM 584 C CA A GLN A 1 82 ? 27.38286 -16.53431 -17.03270 0.422 21.71412 82 GLN A CA 1
ATOM 585 C CA B GLN A 1 82 ? 27.42393 -16.53041 -17.06522 0.578 21.69747 82 GLN A CA 1
ATOM 586 C C . GLN A 1 82 ? 27.09543 -15.05703 -17.27455 1.000 19.97703 82 GLN A C 1
ATOM 587 O O . GLN A 1 82 ? 27.44839 -14.23677 -16.41940 1.000 23.25032 82 GLN A O 1
ATOM 598 N N . THR A 1 83 ? 26.45659 -14.68728 -18.38672 1.000 19.03162 83 THR A N 1
ATOM 599 C CA . THR A 1 83 ? 26.09392 -13.29571 -18.62278 1.000 22.34026 83 THR A CA 1
ATOM 600 C C . THR A 1 83 ? 24.60274 -13.01986 -18.45753 1.000 22.59614 83 THR A C 1
ATOM 601 O O . THR A 1 83 ? 24.15013 -11.90261 -18.74064 1.000 23.61240 83 THR A O 1
ATOM 605 N N . ILE A 1 84 ? 23.83555 -13.99177 -17.97611 1.000 19.66392 84 ILE A N 1
ATOM 606 C CA . ILE A 1 84 ? 22.39626 -13.84116 -17.75932 1.000 18.08704 84 ILE A CA 1
ATOM 607 C C . ILE A 1 84 ? 22.14653 -13.50874 -16.27279 1.000 17.45266 84 ILE A C 1
ATOM 608 O O . ILE A 1 84 ? 22.71634 -14.14836 -15.38944 1.000 18.00367 84 ILE A O 1
ATOM 613 N N . ASP A 1 85 ? 21.36436 -12.46121 -16.01419 1.000 18.07224 85 ASP A N 1
ATOM 614 C CA . ASP A 1 85 ? 20.94656 -12.10708 -14.61511 1.000 14.27635 85 ASP A CA 1
ATOM 615 C C . ASP A 1 85 ? 20.72686 -13.37194 -13.79971 1.000 15.80863 85 ASP A C 1
ATOM 616 O O . ASP A 1 85 ? 19.88924 -14.20528 -14.17432 1.000 15.03272 85 ASP A O 1
ATOM 621 N N . PRO A 1 86 ? 21.41736 -13.54939 -12.66993 1.000 15.05209 86 PRO A N 1
ATOM 622 C CA . PRO A 1 86 ? 21.08277 -14.68289 -11.78836 1.000 13.48378 86 PRO A CA 1
ATOM 623 C C . PRO A 1 86 ? 19.60750 -14.74083 -11.43671 1.000 14.04157 86 PRO A C 1
ATOM 624 O O . PRO A 1 86 ? 19.07442 -15.82914 -11.19370 1.000 14.16297 86 PRO A O 1
ATOM 628 N N . GLN A 1 87 ? 18.95459 -13.58811 -11.30162 1.000 14.74592 87 GLN A N 1
ATOM 629 C CA . GLN A 1 87 ? 17.51497 -13.60950 -11.02632 1.000 14.15368 87 GLN A CA 1
ATOM 630 C C . GLN A 1 87 ? 16.74759 -14.39748 -12.07717 1.000 12.94375 87 GLN A C 1
ATOM 631 O O . GLN A 1 87 ? 15.75280 -15.07771 -11.75294 1.000 15.03206 87 GLN A O 1
ATOM 637 N N . LYS A 1 88 ? 17.12747 -14.25911 -13.35588 1.000 14.71202 88 LYS A N 1
ATOM 638 C CA . LYS A 1 88 ? 16.47636 -15.00895 -14.41116 1.000 16.90387 88 LYS A CA 1
ATOM 639 C C . LYS A 1 88 ? 16.80418 -16.49230 -14.32048 1.000 17.78378 88 LYS A C 1
ATOM 640 O O . LYS A 1 88 ? 15.91592 -17.32883 -14.48736 1.000 17.52507 88 LYS A O 1
ATOM 646 N N . ARG A 1 89 ? 18.07966 -16.83793 -14.09715 1.000 13.39537 89 ARG A N 1
ATOM 647 C CA . ARG A 1 89 ? 18.44768 -18.26380 -13.99481 1.000 12.49668 89 ARG A CA 1
ATOM 648 C C . ARG A 1 89 ? 17.73387 -18.91108 -12.82699 1.000 15.80424 89 ARG A C 1
ATOM 649 O O . ARG A 1 89 ? 17.14564 -20.01019 -12.94517 1.000 15.55961 89 ARG A O 1
ATOM 657 N N . VAL A 1 90 ? 17.76973 -18.24272 -11.67533 1.000 14.11042 90 VAL A N 1
ATOM 658 C CA . VAL A 1 90 ? 17.20113 -18.86187 -10.48404 1.000 14.48532 90 VAL A CA 1
ATOM 659 C C . VAL A 1 90 ? 15.68240 -18.89745 -10.56418 1.000 14.68229 90 VAL A C 1
ATOM 660 O O . VAL A 1 90 ? 15.04812 -19.86899 -10.11146 1.000 15.22508 90 VAL A O 1
ATOM 664 N N . PHE A 1 91 ? 15.06065 -17.84943 -11.10453 1.000 14.24599 91 PHE A N 1
ATOM 665 C CA . PHE A 1 91 ? 13.60856 -17.92490 -11.22255 1.000 14.92174 91 PHE A CA 1
ATOM 666 C C . PHE A 1 91 ? 13.19492 -19.04234 -12.17095 1.000 13.80346 91 PHE A C 1
ATOM 667 O O . PHE A 1 91 ? 12.21937 -19.77326 -11.92301 1.000 16.46483 91 PHE A O 1
ATOM 675 N N . LEU A 1 92 ? 13.93515 -19.21122 -13.26159 1.000 15.50671 92 LEU A N 1
ATOM 676 C CA . LEU A 1 92 ? 13.61804 -20.32552 -14.14540 1.000 17.19327 92 LEU A CA 1
ATOM 677 C C . LEU A 1 92 ? 13.62887 -21.65609 -13.37361 1.000 17.26289 92 LEU A C 1
ATOM 678 O O . LEU A 1 92 ? 12.74980 -22.50357 -13.55257 1.000 17.50866 92 LEU A O 1
ATOM 683 N N . ASP A 1 93 ? 14.61467 -21.85721 -12.50115 1.000 15.75645 93 ASP A N 1
ATOM 684 C CA . ASP A 1 93 ? 14.71959 -23.09164 -11.73415 1.000 17.09759 93 ASP A CA 1
ATOM 685 C C . ASP A 1 93 ? 13.55863 -23.26855 -10.74875 1.000 15.99659 93 ASP A C 1
ATOM 686 O O . ASP A 1 93 ? 13.00540 -24.37040 -10.59665 1.000 17.32205 93 ASP A O 1
ATOM 691 N N . VAL A 1 94 ? 13.19931 -22.21348 -10.00455 1.000 13.31648 94 VAL A N 1
ATOM 692 C CA . VAL A 1 94 ? 12.10213 -22.40147 -9.05622 1.000 13.00141 94 VAL A CA 1
ATOM 693 C C . VAL A 1 94 ? 10.77945 -22.59450 -9.78402 1.000 13.78101 94 VAL A C 1
ATOM 694 O O . VAL A 1 94 ? 9.91923 -23.31563 -9.30191 1.000 14.96582 94 VAL A O 1
ATOM 698 N N . ALA A 1 95 ? 10.56185 -21.88809 -10.89517 1.000 14.89478 95 ALA A N 1
ATOM 699 C CA . ALA A 1 95 ? 9.33093 -22.09456 -11.64834 1.000 17.36864 95 ALA A CA 1
ATOM 700 C C . ALA A 1 95 ? 9.26286 -23.52873 -12.16505 1.000 15.38729 95 ALA A C 1
ATOM 701 O O . ALA A 1 95 ? 8.22718 -24.19457 -12.06161 1.000 14.90592 95 ALA A O 1
ATOM 703 N N . ALA A 1 96 ? 10.37128 -24.01057 -12.73365 1.000 13.91637 96 ALA A N 1
ATOM 704 C CA . ALA A 1 96 ? 10.36015 -25.38204 -13.25184 1.000 16.70393 96 ALA A CA 1
ATOM 705 C C . ALA A 1 96 ? 10.13946 -26.38963 -12.12885 1.000 16.37247 96 ALA A C 1
ATOM 706 O O . ALA A 1 96 ? 9.37234 -27.36676 -12.27037 1.000 16.33870 96 ALA A O 1
ATOM 708 N N . ASP A 1 97 ? 10.78372 -26.16709 -10.96736 1.000 14.46422 97 ASP A N 1
ATOM 709 C CA . ASP A 1 97 ? 10.62792 -27.11969 -9.88842 1.000 16.02516 97 ASP A CA 1
ATOM 710 C C . ASP A 1 97 ? 9.23585 -27.07089 -9.29914 1.000 15.68942 97 ASP A C 1
ATOM 711 O O . ASP A 1 97 ? 8.68145 -28.11610 -8.90773 1.000 16.62961 97 ASP A O 1
ATOM 716 N N . ALA A 1 98 ? 8.64817 -25.86394 -9.21025 1.000 14.53822 98 ALA A N 1
ATOM 717 C CA . ALA A 1 98 ? 7.29215 -25.78670 -8.68395 1.000 15.12038 98 ALA A CA 1
ATOM 718 C C . ALA A 1 98 ? 6.30188 -26.48395 -9.61480 1.000 14.27089 98 ALA A C 1
ATOM 719 O O . ALA A 1 98 ? 5.38299 -27.18126 -9.14658 1.000 16.68251 98 ALA A O 1
ATOM 721 N N . LEU A 1 99 ? 6.48089 -26.33327 -10.93809 1.000 13.81102 99 LEU A N 1
ATOM 722 C CA . LEU A 1 99 ? 5.60573 -27.03255 -11.87321 1.000 16.22139 99 LEU A CA 1
ATOM 723 C C . LEU A 1 99 ? 5.80703 -28.53939 -11.79616 1.000 18.73346 99 LEU A C 1
ATOM 724 O O . LEU A 1 99 ? 4.83084 -29.29406 -11.85337 1.000 17.44703 99 LEU A O 1
ATOM 729 N N . ALA A 1 100 ? 7.06072 -29.00631 -11.71116 1.000 18.25763 100 ALA A N 1
ATOM 730 C CA . ALA A 1 100 ? 7.30938 -30.43021 -11.49993 1.000 18.98947 100 ALA A CA 1
ATOM 731 C C . ALA A 1 100 ? 6.64081 -30.92291 -10.21314 1.000 21.46519 100 ALA A C 1
ATOM 732 O O . ALA A 1 100 ? 6.03456 -31.99475 -10.18910 1.000 20.39702 100 ALA A O 1
ATOM 734 N N . ASP A 1 101 ? 6.71414 -30.13357 -9.13933 1.000 17.38023 101 ASP A N 1
ATOM 735 C CA . ASP A 1 101 ? 6.06385 -30.48528 -7.88329 1.000 19.20174 101 ASP A CA 1
ATOM 736 C C . ASP A 1 101 ? 4.55037 -30.59544 -8.06781 1.000 19.86645 101 ASP A C 1
ATOM 737 O O . ASP A 1 101 ? 3.90650 -31.49007 -7.52033 1.000 19.78654 101 ASP A O 1
ATOM 742 N N . ALA A 1 102 ? 3.97156 -29.69714 -8.84601 1.000 18.62164 102 ALA A N 1
ATOM 743 C CA . ALA A 1 102 ? 2.52640 -29.74865 -9.09808 1.000 20.70494 102 ALA A CA 1
ATOM 744 C C . ALA A 1 102 ? 2.14439 -30.96080 -9.95789 1.000 22.89459 102 ALA A C 1
ATOM 745 O O . ALA A 1 102 ? 0.96714 -31.31317 -10.02976 1.000 30.49133 102 ALA A O 1
ATOM 747 N N . GLY A 1 103 ? 3.10103 -31.57978 -10.63936 1.000 19.18347 103 GLY A N 1
ATOM 748 C CA . GLY A 1 103 ? 2.78589 -32.80073 -11.35554 1.000 21.41340 103 GLY A CA 1
ATOM 749 C C . GLY A 1 103 ? 2.84071 -34.05166 -10.49507 1.000 25.55793 103 GLY A C 1
ATOM 750 O O . GLY A 1 103 ? 2.33214 -35.10533 -10.90376 1.000 27.38152 103 GLY A O 1
ATOM 751 N N . THR A 1 104 ? 3.43191 -33.98108 -9.30184 1.000 19.73040 104 THR A N 1
ATOM 752 C CA . THR A 1 104 ? 3.42379 -35.13752 -8.42258 1.000 23.75143 104 THR A CA 1
ATOM 753 C C . THR A 1 104 ? 2.12913 -35.05203 -7.58197 1.000 22.68222 104 THR A C 1
ATOM 754 O O . THR A 1 104 ? 1.54843 -33.98405 -7.41567 1.000 29.56766 104 THR A O 1
ATOM 758 N N . SER A 1 105 ? 1.65518 -36.17551 -7.08416 1.000 33.91311 105 SER A N 1
ATOM 759 C CA . SER A 1 105 ? 0.35477 -36.15265 -6.36534 1.000 32.94106 105 SER A CA 1
ATOM 760 C C . SER A 1 105 ? -0.75789 -35.44351 -7.16389 1.000 26.09617 105 SER A C 1
ATOM 761 O O . SER A 1 105 ? -1.60967 -34.72839 -6.61595 1.000 24.10598 105 SER A O 1
ATOM 764 N N . ALA A 1 106 ? -0.81664 -35.71766 -8.46436 1.000 26.11141 106 ALA A N 1
ATOM 765 C CA . ALA A 1 106 ? -1.85913 -35.18372 -9.33023 1.000 23.73097 106 ALA A CA 1
ATOM 766 C C . ALA A 1 106 ? -2.26210 -36.25579 -10.32829 1.000 23.56335 106 ALA A C 1
ATOM 767 O O . ALA A 1 106 ? -1.39833 -36.92695 -10.89723 1.000 27.08983 106 ALA A O 1
ATOM 769 N N . SER A 1 107 ? -3.56434 -36.40349 -10.53711 1.000 22.58345 107 SER A N 1
ATOM 770 C CA . SER A 1 107 ? -4.02297 -37.38839 -11.51011 1.000 24.83504 107 SER A CA 1
ATOM 771 C C . SER A 1 107 ? -3.38969 -37.07979 -12.86686 1.000 24.89340 107 SER A C 1
ATOM 772 O O . SER A 1 107 ? -3.33579 -35.91089 -13.28547 1.000 24.14500 107 SER A O 1
ATOM 775 N N . PRO A 1 108 ? -2.92779 -38.09107 -13.60459 1.000 25.24575 108 PRO A N 1
ATOM 776 C CA . PRO A 1 108 ? -2.17107 -37.80845 -14.83032 1.000 28.47849 108 PRO A CA 1
ATOM 777 C C . PRO A 1 108 ? -3.09120 -37.32168 -15.93244 1.000 26.74588 108 PRO A C 1
ATOM 778 O O . PRO A 1 108 ? -4.29593 -37.57572 -15.92927 1.000 28.67589 108 PRO A O 1
ATOM 782 N N . GLY A 1 109 ? -2.50390 -36.60574 -16.87195 1.000 29.19961 109 GLY A N 1
ATOM 783 C CA . GLY A 1 109 ? -3.25556 -36.24600 -18.05775 1.000 33.43651 109 GLY A CA 1
ATOM 784 C C . GLY A 1 109 ? -4.23989 -35.11894 -17.88872 1.000 39.52080 109 GLY A C 1
ATOM 785 O O . GLY A 1 109 ? -5.17978 -35.00275 -18.69137 1.000 36.80373 109 GLY A O 1
ATOM 786 N N . ASN A 1 110 ? -4.05520 -34.26502 -16.87355 1.000 28.45997 110 ASN A N 1
ATOM 787 C CA . ASN A 1 110 ? -4.83335 -33.03210 -16.72853 1.000 30.20917 110 ASN A CA 1
ATOM 788 C C . ASN A 1 110 ? -3.82501 -31.89195 -16.84027 1.000 33.93562 110 ASN A C 1
ATOM 789 O O . ASN A 1 110 ? -3.32480 -31.38412 -15.82037 1.000 34.49831 110 ASN A O 1
ATOM 794 N N . PRO A 1 111 ? -3.42422 -31.54483 -18.05841 1.000 41.58089 111 PRO A N 1
ATOM 795 C CA . PRO A 1 111 ? -2.45127 -30.46480 -18.21950 1.000 34.43833 111 PRO A CA 1
ATOM 796 C C . PRO A 1 111 ? -2.97421 -29.17517 -17.60666 1.000 40.97969 111 PRO A C 1
ATOM 797 O O . PRO A 1 111 ? -4.17604 -28.89140 -17.61464 1.000 35.19271 111 PRO A O 1
ATOM 801 N N . LEU A 1 112 ? -2.04907 -28.44504 -16.97632 1.000 36.98338 112 LEU A N 1
ATOM 802 C CA .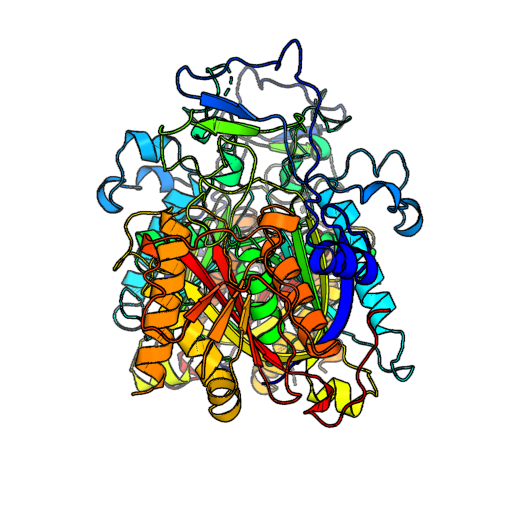 LEU A 1 112 ? -2.30449 -27.15152 -16.36185 1.000 28.16948 112 LEU A CA 1
ATOM 803 C C . LEU A 1 112 ? -2.55392 -26.06635 -17.40035 1.000 27.47407 112 LEU A C 1
ATOM 804 O O . LEU A 1 112 ? -2.87966 -24.93130 -17.02176 1.000 24.24449 112 LEU A O 1
ATOM 809 N N . ASP A 1 113 ? -2.36560 -26.37050 -18.68437 1.000 27.75244 113 ASP A N 1
ATOM 810 C CA . ASP A 1 113 ? -2.34917 -25.34080 -19.70964 1.000 24.40377 113 ASP A CA 1
ATOM 811 C C . ASP A 1 113 ? -3.73589 -24.73514 -19.93134 1.000 22.69871 113 ASP A C 1
ATOM 812 O O . ASP A 1 113 ? -4.76723 -25.39249 -19.73153 1.000 25.43069 113 ASP A O 1
ATOM 817 N N . PRO A 1 114 ? -3.80021 -23.44907 -20.26001 1.000 24.94979 114 PRO A N 1
ATOM 818 C CA . PRO A 1 114 ? -2.63565 -22.54442 -20.31527 1.000 20.61167 114 PRO A CA 1
ATOM 819 C C . PRO A 1 114 ? -2.15140 -22.13812 -18.91385 1.000 17.99713 114 PRO A C 1
ATOM 820 O O . PRO A 1 114 ? -2.97355 -21.83874 -18.05118 1.000 19.53626 114 PRO A O 1
ATOM 824 N N . VAL A 1 115 ? -0.84656 -22.10098 -18.73189 1.000 16.64154 115 VAL A N 1
ATOM 825 C CA . VAL A 1 115 ? -0.22877 -21.73748 -17.44839 1.000 14.91743 115 VAL A CA 1
ATOM 826 C C . VAL A 1 115 ? 0.18382 -20.28517 -17.55575 1.000 16.32168 115 VAL A C 1
ATOM 827 O O . VAL A 1 115 ? 1.02501 -19.95540 -18.40560 1.000 16.71676 115 VAL A O 1
ATOM 831 N N . GLY A 1 116 ? -0.37943 -19.43271 -16.68409 1.000 16.19273 116 GLY A N 1
ATOM 832 C CA . GLY A 1 116 ? 0.06553 -18.03668 -16.61707 1.000 16.03017 116 GLY A CA 1
ATOM 833 C C . GLY A 1 116 ? 1.30664 -17.93144 -15.74783 1.000 15.25085 116 GLY A C 1
ATOM 834 O O . GLY A 1 116 ? 1.56489 -18.81737 -14.89768 1.000 17.11618 116 GLY A O 1
ATOM 835 N N . VAL A 1 117 ? 2.06357 -16.85891 -15.93814 1.000 14.80841 117 VAL A N 1
ATOM 836 C CA . VAL A 1 117 ? 3.28349 -16.60452 -15.15914 1.000 14.50105 117 VAL A CA 1
ATOM 837 C C . VAL A 1 117 ? 3.18480 -15.18655 -14.62231 1.000 13.78201 117 VAL A C 1
ATOM 838 O O . VAL A 1 117 ? 3.13629 -14.24007 -15.41279 1.000 14.96718 117 VAL A O 1
ATOM 842 N N . PHE A 1 118 ? 3.13792 -15.03016 -13.28277 1.000 11.83123 118 PHE A N 1
ATOM 843 C CA . PHE A 1 118 ? 3.02177 -13.71893 -12.65834 1.000 12.31927 118 PHE A CA 1
ATOM 844 C C . PHE A 1 118 ? 4.18129 -13.62560 -11.68092 1.000 12.14010 118 PHE A C 1
ATOM 845 O O . PHE A 1 118 ? 4.14410 -14.28958 -10.64413 1.000 15.28686 118 PHE A O 1
ATOM 853 N N . VAL A 1 119 ? 5.21079 -12.81616 -11.99736 1.000 14.16941 119 VAL A N 1
ATOM 854 C CA . VAL A 1 119 ? 6.40404 -12.81963 -11.14868 1.000 12.21947 119 VAL A CA 1
ATOM 855 C C . VAL A 1 119 ? 6.70862 -11.40525 -10.70441 1.000 13.47012 119 VAL A C 1
ATOM 856 O O . VAL A 1 119 ? 6.82781 -10.48771 -11.53021 1.000 14.68082 119 VAL A O 1
ATOM 860 N N . GLY A 1 120 ? 6.80207 -11.22953 -9.38458 1.000 13.86609 120 GLY A N 1
ATOM 861 C CA . GLY A 1 120 ? 7.29840 -9.99449 -8.81580 1.000 13.57312 120 GLY A CA 1
ATOM 862 C C . GLY A 1 120 ? 8.81152 -10.06181 -8.75225 1.000 17.69540 120 GLY A C 1
ATOM 863 O O . GLY A 1 120 ? 9.36862 -11.02799 -8.22129 1.000 16.37211 120 GLY A O 1
ATOM 864 N N . ALA A 1 121 ? 9.48314 -9.06968 -9.34484 1.000 15.62910 121 ALA A N 1
ATOM 865 C CA . ALA A 1 121 ? 10.93602 -9.16728 -9.49918 1.000 16.63574 121 ALA A CA 1
ATOM 866 C C . ALA A 1 121 ? 11.62024 -7.83426 -9.22119 1.000 17.83471 121 ALA A C 1
ATOM 867 O O . ALA A 1 121 ? 11.09137 -6.77744 -9.60099 1.000 18.08200 121 ALA A O 1
ATOM 869 N N . ALA A 1 122 ? 12.77974 -7.87462 -8.54757 1.000 13.59124 122 ALA A N 1
ATOM 870 C CA . ALA A 1 122 ? 13.59573 -6.65856 -8.47359 1.000 15.59507 122 ALA A CA 1
ATOM 871 C C . ALA A 1 122 ? 14.17326 -6.32089 -9.84448 1.000 18.06891 122 ALA A C 1
ATOM 872 O O . ALA A 1 122 ? 14.27183 -7.16736 -10.73751 1.000 18.48163 122 ALA A O 1
ATOM 874 N N . THR A 1 123 ? 14.58958 -5.05937 -9.99200 1.000 17.50191 123 THR A N 1
ATOM 875 C CA . THR A 1 123 ? 15.34596 -4.62503 -11.16750 1.000 18.11960 123 THR A CA 1
ATOM 876 C C . THR A 1 123 ? 16.55297 -5.52007 -11.38992 1.000 17.06569 123 THR A C 1
ATOM 877 O O . THR A 1 123 ? 17.17699 -5.98988 -10.43600 1.000 19.26690 123 THR A O 1
ATOM 881 N N . ASN A 1 124 ? 16.92878 -5.71683 -12.64282 1.000 14.93758 124 ASN A N 1
ATOM 882 C CA . ASN A 1 124 ? 18.18214 -6.43003 -12.91514 1.000 14.98345 124 ASN A CA 1
ATOM 883 C C . ASN A 1 124 ? 19.38615 -5.53392 -12.60387 1.000 20.76807 124 ASN A C 1
ATOM 884 O O . ASN A 1 124 ? 19.73911 -4.64759 -13.39923 1.000 21.30480 124 ASN A O 1
ATOM 889 N N . THR A 1 125 ? 20.02350 -5.73639 -11.44260 1.000 14.75775 125 THR A N 1
ATOM 890 C CA . THR A 1 125 ? 21.20246 -4.97727 -11.03764 1.000 17.38801 125 THR A CA 1
ATOM 891 C C . THR A 1 125 ? 22.49700 -5.68428 -11.43361 1.000 20.12120 125 THR A C 1
ATOM 892 O O . THR A 1 125 ? 23.56210 -5.04933 -11.39573 1.000 19.64481 125 THR A O 1
ATOM 896 N N . PHE A 1 126 ? 22.39872 -6.96099 -11.83018 1.000 18.03960 126 PHE A N 1
ATOM 897 C CA . PHE A 1 126 ? 23.54772 -7.71330 -12.31759 1.000 15.26804 126 PHE A CA 1
ATOM 898 C C . PHE A 1 126 ? 24.11580 -7.08736 -13.57778 1.000 19.79113 126 PHE A C 1
ATOM 899 O O . PHE A 1 126 ? 25.33602 -6.98207 -13.72348 1.000 22.46868 126 PHE A O 1
ATOM 907 N N . LEU A 1 127 ? 23.22641 -6.69495 -14.48034 1.000 19.96728 127 LEU A N 1
ATOM 908 C CA . LEU A 1 127 ? 23.58713 -6.38824 -15.86107 1.000 25.00783 127 LEU A CA 1
ATOM 909 C C . LEU A 1 127 ? 24.70060 -5.36259 -15.92082 1.000 28.91864 127 LEU A C 1
ATOM 910 O O . LEU A 1 127 ? 25.71170 -5.56646 -16.60788 1.000 31.89466 127 LEU A O 1
ATOM 915 N N . SER A 1 128 ? 24.56326 -4.29130 -15.15444 1.000 30.42228 128 SER A N 1
ATOM 916 C CA . SER A 1 128 ? 25.52928 -3.19977 -15.15057 1.000 36.19616 128 SER A CA 1
ATOM 917 C C . SER A 1 128 ? 26.69260 -3.43367 -14.19393 1.000 36.32836 128 SER A C 1
ATOM 918 O O . SER A 1 128 ? 27.67940 -2.69739 -14.25557 1.000 36.28037 128 SER A O 1
ATOM 921 N N . SER A 1 129 ? 26.60330 -4.43659 -13.31924 1.000 29.98388 129 SER A N 1
ATOM 922 C CA . SER A 1 129 ? 27.50958 -4.57282 -12.18716 1.000 32.01130 129 SER A CA 1
ATOM 923 C C . SER A 1 129 ? 28.85311 -5.17747 -12.62153 1.000 31.87401 129 SER A C 1
ATOM 924 O O . SER A 1 129 ? 28.97837 -5.83677 -13.67208 1.000 33.47284 129 SER A O 1
ATOM 927 N N . ARG A 1 130 ? 29.87061 -4.94314 -11.78980 1.000 31.28622 130 ARG A N 1
ATOM 928 C CA . ARG A 1 130 ? 31.16325 -5.56223 -12.00377 1.000 28.68160 130 ARG A CA 1
ATOM 929 C C . ARG A 1 130 ? 31.11241 -7.07097 -11.84465 1.000 43.14017 130 ARG A C 1
ATOM 930 O O . ARG A 1 130 ? 32.08536 -7.75538 -12.18407 1.000 35.74722 130 ARG A O 1
ATOM 938 N N . ASP A 1 131 ? 30.00225 -7.60764 -11.33558 1.000 35.15667 131 ASP A N 1
ATOM 939 C CA . ASP A 1 131 ? 29.91701 -9.04653 -11.14408 1.000 32.53814 131 ASP A CA 1
ATOM 940 C C . ASP A 1 131 ? 29.55138 -9.76493 -12.42000 1.000 34.06460 131 ASP A C 1
ATOM 941 O O . ASP A 1 131 ? 29.74585 -10.98560 -12.49998 1.000 30.37663 131 ASP A O 1
ATOM 946 N N . ASN A 1 132 ? 29.05056 -9.02179 -13.41757 1.000 31.68121 132 ASN A N 1
ATOM 947 C CA . ASN A 1 132 ? 28.73074 -9.52880 -14.73791 1.000 32.10379 132 ASN A CA 1
ATOM 948 C C . ASN A 1 132 ? 30.02686 -9.63823 -15.53862 1.000 34.61411 132 ASN A C 1
ATOM 949 O O . ASN A 1 132 ? 30.62504 -8.60977 -15.89618 1.000 37.41864 132 ASN A O 1
ATOM 954 N N . PRO A 1 133 ? 30.50310 -10.85195 -15.81561 1.000 37.03546 133 PRO A N 1
ATOM 955 C CA . PRO A 1 133 ? 31.74805 -10.98113 -16.60745 1.000 44.79549 133 PRO A CA 1
ATOM 956 C C . PRO A 1 133 ? 31.67870 -10.31853 -17.97504 1.000 45.14986 133 PRO A C 1
ATOM 957 O O . PRO A 1 133 ? 32.72984 -10.06644 -18.57375 1.000 49.47255 133 PRO A O 1
ATOM 961 N N . GLY A 1 134 ? 30.48918 -10.02289 -18.48895 1.000 43.46287 134 GLY A N 1
ATOM 962 C CA . GLY A 1 134 ? 30.36201 -9.35282 -19.77007 1.000 49.10763 134 GLY A CA 1
ATOM 963 C C . GLY A 1 134 ? 30.03907 -7.87831 -19.62578 1.000 57.82267 134 GLY A C 1
ATOM 964 O O . GLY A 1 134 ? 29.56344 -7.23795 -20.56934 1.000 55.82620 134 GLY A O 1
ATOM 965 N N . SER A 1 135 ? 30.26417 -7.33604 -18.43208 1.000 46.83528 135 SER A N 1
ATOM 966 C CA . SER A 1 135 ? 30.21716 -5.89399 -18.21160 1.000 54.28489 135 SER A CA 1
ATOM 967 C C . SER A 1 135 ? 31.58220 -5.29576 -18.55955 1.000 52.15741 135 SER A C 1
ATOM 968 O O . SER A 1 135 ? 32.61910 -5.86100 -18.18643 1.000 48.29183 135 SER A O 1
ATOM 971 N N . GLU A 1 142 ? 34.64256 -1.55757 -26.40008 1.000 40.72131 142 GLU A N 1
ATOM 972 C CA . GLU A 1 142 ? 33.94938 -2.57317 -27.20204 1.000 40.61404 142 GLU A CA 1
ATOM 973 C C . GLU A 1 142 ? 33.12883 -1.90169 -28.30871 1.000 34.96022 142 GLU A C 1
ATOM 974 O O . GLU A 1 142 ? 32.29672 -1.03215 -28.02091 1.000 32.51719 142 GLU A O 1
ATOM 976 N N . PRO A 1 143 ? 33.37798 -2.26959 -29.56433 1.000 32.66412 143 PRO A N 1
ATOM 977 C CA . PRO A 1 143 ? 32.58299 -1.68663 -30.65821 1.000 30.06549 143 PRO A CA 1
ATOM 978 C C . PRO A 1 143 ? 31.11041 -2.01127 -30.45986 1.000 30.99113 143 PRO A C 1
ATOM 979 O O . PRO A 1 143 ? 30.75564 -3.13412 -30.09994 1.000 28.77016 143 PRO A O 1
ATOM 983 N N . GLN A 1 144 ? 30.24444 -1.02426 -30.73373 1.000 26.21423 144 GLN A N 1
ATOM 984 C CA . GLN A 1 144 ? 28.82556 -1.14207 -30.40313 1.000 25.85303 144 GLN A CA 1
ATOM 985 C C . GLN A 1 144 ? 28.00122 -1.66028 -31.57902 1.000 27.91039 144 GLN A C 1
ATOM 986 O O . GLN A 1 144 ? 28.19067 -1.24835 -32.73232 1.000 25.29701 144 GLN A O 1
ATOM 992 N N . SER A 1 145 ? 27.08492 -2.57439 -31.26072 1.000 23.07437 145 SER A N 1
ATOM 993 C CA . SER A 1 145 ? 26.13112 -3.22296 -32.15076 1.000 20.81304 145 SER A CA 1
ATOM 994 C C . SER A 1 145 ? 24.76033 -3.09114 -31.50586 1.000 20.57476 145 SER A C 1
ATOM 995 O O . SER A 1 145 ? 24.63218 -2.62381 -30.37124 1.000 24.95932 145 SER A O 1
ATOM 998 N N . PHE A 1 146 ? 23.71930 -3.47660 -32.26013 1.000 20.70739 146 PHE A N 1
ATOM 999 C CA . PHE A 1 146 ? 22.37142 -3.52160 -31.71228 1.000 20.43020 146 PHE A CA 1
ATOM 1000 C C . PHE A 1 146 ? 22.33907 -4.39688 -30.45723 1.000 24.21103 146 PHE A C 1
ATOM 1001 O O . PHE A 1 146 ? 21.73779 -4.03298 -29.42960 1.000 25.52390 146 PHE A O 1
ATOM 1009 N N . ALA A 1 147 ? 23.02233 -5.54148 -30.52718 1.000 24.47807 147 ALA A N 1
ATOM 1010 C CA . ALA A 1 147 ? 22.94384 -6.51350 -29.43608 1.000 25.79452 147 ALA A CA 1
ATOM 1011 C C . ALA A 1 147 ? 23.61879 -6.01911 -28.16232 1.000 27.80302 147 ALA A C 1
ATOM 1012 O O . ALA A 1 147 ? 23.13853 -6.31322 -27.05915 1.000 29.93413 147 ALA A O 1
ATOM 1014 N N . ASN A 1 148 ? 24.72636 -5.28226 -28.25520 1.000 25.60985 148 ASN A N 1
ATOM 1015 C CA . ASN A 1 148 ? 25.38720 -4.88973 -27.01599 1.000 24.60229 148 ASN A CA 1
ATOM 1016 C C . ASN A 1 148 ? 25.16816 -3.43358 -26.64541 1.000 26.65624 148 ASN A C 1
ATOM 1017 O O . ASN A 1 148 ? 25.59335 -3.01413 -25.56830 1.000 25.45605 148 ASN A O 1
ATOM 1022 N N . HIS A 1 149 ? 24.48349 -2.64233 -27.48553 1.000 21.57997 149 HIS A N 1
ATOM 1023 C CA . HIS A 1 149 ? 24.23425 -1.24175 -27.14931 1.000 18.45697 149 HIS A CA 1
ATOM 1024 C C . HIS A 1 149 ? 22.91854 -1.01765 -26.40275 1.000 25.73710 149 HIS A C 1
ATOM 1025 O O . HIS A 1 149 ? 22.73498 0.05718 -25.81511 1.000 22.49884 149 HIS A O 1
ATOM 1032 N N . TYR A 1 150 ? 21.97927 -1.96872 -26.49097 1.000 25.77298 150 TYR A N 1
ATOM 1033 C CA . TYR A 1 150 ? 20.66567 -1.85645 -25.87570 1.000 24.20954 150 TYR A CA 1
ATOM 1034 C C . TYR A 1 150 ? 20.44215 -3.01476 -24.91616 1.000 31.32929 150 TYR A C 1
ATOM 1035 O O . TYR A 1 150 ? 19.45057 -3.73795 -25.05404 1.000 30.46555 150 TYR A O 1
ATOM 1044 N N . GLN A 1 151 ? 21.38471 -3.26515 -23.99017 1.000 26.01506 151 GLN A N 1
ATOM 1045 C CA . GLN A 1 151 ? 21.25045 -4.51164 -23.23829 1.000 26.42655 151 GLN A CA 1
ATOM 1046 C C . GLN A 1 151 ? 20.07638 -4.47345 -22.28009 1.000 28.68349 151 GLN A C 1
ATOM 1047 O O . GLN A 1 151 ? 19.53124 -5.52540 -21.94179 1.000 34.65230 151 GLN A O 1
ATOM 1053 N N . GLN A 1 152 ? 19.65199 -3.30090 -21.83978 1.000 27.67520 152 GLN A N 1
ATOM 1054 C CA . GLN A 1 152 ? 18.37665 -3.24907 -21.12375 1.000 41.23598 152 GLN A CA 1
ATOM 1055 C C . GLN A 1 152 ? 17.17145 -3.59203 -22.01511 1.000 38.54189 152 GLN A C 1
ATOM 1056 O O . GLN A 1 152 ? 16.35390 -4.44576 -21.64480 1.000 29.78025 152 GLN A O 1
ATOM 1062 N N . LEU A 1 153 ? 17.02501 -2.95956 -23.19716 1.000 27.32727 153 LEU A N 1
ATOM 1063 C CA . LEU A 1 153 ? 15.97743 -3.39511 -24.11395 1.000 21.01325 153 LEU A CA 1
ATOM 1064 C C . LEU A 1 153 ? 15.97811 -4.91350 -24.29544 1.000 38.72201 153 LEU A C 1
ATOM 1065 O O . LEU A 1 153 ? 14.93442 -5.58104 -24.23202 1.000 30.96525 153 LEU A O 1
ATOM 1070 N N . LEU A 1 154 ? 17.14440 -5.48306 -24.55942 1.000 30.82944 154 LEU A N 1
ATOM 1071 C CA . LEU A 1 154 ? 17.18120 -6.89869 -24.89010 1.000 30.71941 154 LEU A CA 1
ATOM 1072 C C . LEU A 1 154 ? 17.21509 -7.78267 -23.65336 1.000 36.76824 154 LEU A C 1
ATOM 1073 O O . LEU A 1 154 ? 17.29984 -9.01636 -23.77882 1.000 31.69797 154 LEU A O 1
ATOM 1078 N N . ASP A 1 155 ? 17.17090 -7.17163 -22.46857 1.000 29.58553 155 ASP A N 1
ATOM 1079 C CA . ASP A 1 155 ? 16.95316 -7.91534 -21.24904 1.000 33.22278 155 ASP A CA 1
ATOM 1080 C C . ASP A 1 155 ? 15.49746 -8.34399 -21.27313 1.000 27.03222 155 ASP A C 1
ATOM 1081 O O . ASP A 1 155 ? 14.57967 -7.52834 -21.09187 1.000 34.73498 155 ASP A O 1
ATOM 1086 N N . CYS A 1 156 ? 15.30129 -9.57496 -21.64749 1.000 28.53757 156 CYS A N 1
ATOM 1087 C CA . CYS A 1 156 ? 13.96166 -10.10422 -21.69802 1.000 21.98602 156 CYS A CA 1
ATOM 1088 C C . CYS A 1 156 ? 13.41306 -10.05236 -20.27803 1.000 17.74163 156 CYS A C 1
ATOM 1089 O O . CYS A 1 156 ? 14.12074 -10.45869 -19.34817 1.000 21.74668 156 CYS A O 1
ATOM 1092 N N . PRO A 1 157 ? 12.18533 -9.59172 -20.06341 1.000 17.48095 157 PRO A N 1
ATOM 1093 C CA . PRO A 1 157 ? 11.64034 -9.60506 -18.69212 1.000 16.54968 157 PRO A CA 1
ATOM 1094 C C . PRO A 1 157 ? 11.63140 -11.02346 -18.15845 1.000 17.07908 157 PRO A C 1
ATOM 1095 O O . PRO A 1 157 ? 11.42233 -11.99775 -18.89583 1.000 17.76224 157 PRO A O 1
ATOM 1099 N N . ILE A 1 158 ? 11.82461 -11.12431 -16.83668 1.000 14.58328 158 ILE A N 1
ATOM 1100 C CA . ILE A 1 158 ? 12.05726 -12.43069 -16.23116 1.000 16.31378 158 ILE A CA 1
ATOM 1101 C C . ILE A 1 158 ? 10.89294 -13.36887 -16.49937 1.000 15.74417 158 ILE A C 1
ATOM 1102 O O . ILE A 1 158 ? 11.09192 -14.56440 -16.77086 1.000 16.37039 158 ILE A O 1
ATOM 1107 N N . GLY A 1 159 ? 9.65844 -12.87233 -16.35343 1.000 16.18754 159 GLY A N 1
ATOM 1108 C CA . GLY A 1 159 ? 8.50504 -13.73461 -16.54783 1.000 15.85629 159 GLY A CA 1
ATOM 1109 C C . GLY A 1 159 ? 8.40411 -14.26541 -17.95554 1.000 15.36781 159 GLY A C 1
ATOM 1110 O O . GLY A 1 159 ? 8.15885 -15.46914 -18.15910 1.000 15.62079 159 GLY A O 1
ATOM 1111 N N . THR A 1 160 ? 8.59635 -13.38371 -18.94487 1.000 12.90832 160 THR A N 1
ATOM 1112 C CA . THR A 1 160 ? 8.48544 -13.87778 -20.32587 1.000 14.28705 160 THR A CA 1
ATOM 1113 C C . THR A 1 160 ? 9.60351 -14.86650 -20.64455 1.000 16.81529 160 THR A C 1
ATOM 1114 O O . THR A 1 160 ? 9.39216 -15.84274 -21.38268 1.000 16.21480 160 THR A O 1
ATOM 1118 N N . PHE A 1 161 ? 10.77940 -14.66327 -20.05128 1.000 15.30099 161 PHE A N 1
ATOM 1119 C CA . PHE A 1 161 ? 11.88679 -15.58888 -20.26673 1.000 18.49470 161 PHE A CA 1
ATOM 1120 C C . PHE A 1 161 ? 11.51014 -16.97802 -19.76177 1.000 16.72554 161 PHE A C 1
ATOM 1121 O O . PHE A 1 161 ? 11.76795 -18.00014 -20.43652 1.000 16.88029 161 PHE A O 1
ATOM 1129 N N . ALA A 1 162 ? 10.83394 -17.02503 -18.61555 1.000 15.82849 162 ALA A N 1
ATOM 1130 C CA . ALA A 1 162 ? 10.40792 -18.30545 -18.06038 1.000 14.89795 162 ALA A CA 1
ATOM 1131 C C . ALA A 1 162 ? 9.33330 -18.93203 -18.92208 1.000 16.65245 162 ALA A C 1
ATOM 1132 O O . ALA A 1 162 ? 9.37713 -20.13926 -19.16245 1.000 16.53130 162 ALA A O 1
ATOM 1134 N N . SER A 1 163 ? 8.37280 -18.13200 -19.40772 1.000 15.84859 163 SER A N 1
ATOM 1135 C CA . SER A 1 163 ? 7.36581 -18.68932 -20.32936 1.000 16.36037 163 SER A CA 1
ATOM 1136 C C . SER A 1 163 ? 8.01282 -19.29026 -21.58446 1.000 15.43785 163 SER A C 1
ATOM 1137 O O . SER A 1 163 ? 7.60868 -20.37643 -22.04814 1.000 17.23760 163 SER A O 1
ATOM 1140 N N . PHE A 1 164 ? 9.03435 -18.61680 -22.11883 1.000 13.66168 164 PHE A N 1
ATOM 1141 C CA . PHE A 1 164 ? 9.70824 -19.13921 -23.30619 1.000 15.53345 164 PHE A CA 1
ATOM 1142 C C . PHE A 1 164 ? 10.45579 -20.43994 -22.98155 1.000 17.25393 164 PHE A C 1
ATOM 1143 O O . PHE A 1 164 ? 10.27992 -21.46217 -23.67188 1.000 17.20414 164 PHE A O 1
ATOM 1151 N N . LYS A 1 165 ? 11.29447 -20.42390 -21.92858 1.000 16.31017 165 LYS A N 1
ATOM 1152 C CA . LYS A 1 165 ? 12.12690 -21.59259 -21.66415 1.000 15.63092 165 LYS A CA 1
ATOM 1153 C C . LYS A 1 165 ? 11.30781 -22.78447 -21.16172 1.000 20.88116 165 LYS A C 1
ATOM 1154 O O . LYS A 1 165 ? 11.68998 -23.93547 -21.42047 1.000 20.89879 165 LYS A O 1
ATOM 1160 N N . LEU A 1 166 ? 10.18155 -22.55616 -20.46514 1.000 15.75035 166 LEU A N 1
ATOM 1161 C CA . LEU A 1 166 ? 9.37915 -23.64367 -19.92397 1.000 15.77988 166 LEU A CA 1
ATOM 1162 C C . LEU A 1 166 ? 8.14929 -23.95599 -20.77134 1.000 17.25981 166 LEU A C 1
ATOM 1163 O O . LEU A 1 166 ? 7.35083 -24.84064 -20.40575 1.000 19.80224 166 LEU A O 1
ATOM 1168 N N . ASN A 1 167 ? 8.02760 -23.30375 -21.92400 1.000 20.20877 167 ASN A N 1
ATOM 1169 C CA . ASN A 1 167 ? 6.91163 -23.49880 -22.84563 1.000 21.37990 167 ASN A CA 1
ATOM 1170 C C . ASN A 1 167 ? 5.56091 -23.29194 -22.16141 1.000 21.80472 167 ASN A C 1
ATOM 1171 O O . ASN A 1 167 ? 4.66116 -24.14900 -22.18579 1.000 22.40068 167 ASN A O 1
ATOM 1176 N N . LEU A 1 168 ? 5.40585 -22.12492 -21.53740 1.000 16.34231 168 LEU A N 1
ATOM 1177 C CA . LEU A 1 168 ? 4.15861 -21.76194 -20.88131 1.000 16.24120 168 LEU A CA 1
ATOM 1178 C C . LEU A 1 168 ? 3.44456 -20.73697 -21.75055 1.000 18.39072 168 LEU A C 1
ATOM 1179 O O . LEU A 1 168 ? 4.09394 -19.88378 -22.37530 1.000 19.82174 168 LEU A O 1
ATOM 1184 N N . THR A 1 169 ? 2.10510 -20.85533 -21.82609 1.000 17.64288 169 THR A N 1
ATOM 1185 C CA . THR A 1 169 ? 1.34558 -20.09465 -22.83393 1.000 16.38149 169 THR A CA 1
ATOM 1186 C C . THR A 1 169 ? 0.17936 -19.25773 -22.31409 1.000 17.45134 169 THR A C 1
ATOM 1187 O O . THR A 1 169 ? -0.48645 -18.59808 -23.13046 1.000 17.11958 169 THR A O 1
ATOM 1191 N N . GLY A 1 170 ? -0.06737 -19.21822 -20.99445 1.000 16.62629 170 GLY A N 1
ATOM 1192 C CA . GLY A 1 170 ? -1.00789 -18.28455 -20.41824 1.000 15.77589 170 GLY A CA 1
ATOM 1193 C C . GLY A 1 170 ? -0.46879 -16.86749 -20.36215 1.000 14.50302 170 GLY A C 1
ATOM 1194 O O . GLY A 1 170 ? 0.63035 -16.58857 -20.85977 1.000 16.52037 170 GLY A O 1
ATOM 1195 N N . PRO A 1 171 ? -1.22392 -15.95995 -19.74026 1.000 17.07546 171 PRO A N 1
ATOM 1196 C CA . PRO A 1 171 ? -0.73835 -14.59153 -19.52128 1.000 14.76624 171 PRO A CA 1
ATOM 1197 C C . PRO A 1 171 ? 0.63525 -14.59670 -18.85882 1.000 17.68057 171 PRO A C 1
ATOM 1198 O O . PRO A 1 171 ? 0.89617 -15.37234 -17.94437 1.000 17.48836 171 PRO A O 1
ATOM 1202 N N . VAL A 1 172 ? 1.48479 -13.66341 -19.24986 1.000 16.15814 172 VAL A N 1
ATOM 1203 C CA . VAL A 1 172 ? 2.74043 -13.48051 -18.53414 1.000 14.04790 172 VAL A CA 1
ATOM 1204 C C . VAL A 1 172 ? 2.87079 -12.01580 -18.13038 1.000 16.45001 172 VAL A C 1
ATOM 1205 O O . VAL A 1 172 ? 2.55354 -11.10959 -18.91450 1.000 16.60934 172 VAL A O 1
ATOM 1209 N N . VAL A 1 173 ? 3.30547 -11.78205 -16.88507 1.000 14.05499 173 VAL A N 1
ATOM 1210 C CA . VAL A 1 173 ? 3.50647 -10.43724 -16.34226 1.000 13.82951 173 VAL A CA 1
ATOM 1211 C C . VAL A 1 173 ? 4.75710 -10.48571 -15.48051 1.000 16.43691 173 VAL A C 1
ATOM 1212 O O . VAL A 1 173 ? 4.88066 -11.36815 -14.63666 1.000 14.62051 173 VAL A O 1
ATOM 1216 N N . THR A 1 174 ? 5.67007 -9.54528 -15.66035 1.000 12.89895 174 THR A N 1
ATOM 1217 C CA . THR A 1 174 ? 6.73826 -9.31544 -14.68364 1.000 13.12217 174 THR A CA 1
ATOM 1218 C C . THR A 1 174 ? 6.41983 -7.98190 -14.04208 1.000 15.34916 174 THR A C 1
ATOM 1219 O O . THR A 1 174 ? 6.15190 -7.01971 -14.76349 1.000 17.18957 174 THR A O 1
ATOM 1223 N N . LEU A 1 175 ? 6.40320 -7.90977 -12.71412 1.000 14.52257 175 LEU A N 1
ATOM 1224 C CA . LEU A 1 175 ? 5.89106 -6.67578 -12.11706 1.000 14.30238 175 LEU A CA 1
ATOM 1225 C C . LEU A 1 175 ? 6.74505 -6.26775 -10.93233 1.000 14.98566 175 LEU A C 1
ATOM 1226 O O . LEU A 1 175 ? 7.54395 -7.04454 -10.41131 1.000 15.26530 175 LEU A O 1
ATOM 1231 N N . ASN A 1 176 ? 6.57098 -5.00810 -10.51945 1.000 13.47697 176 ASN A N 1
ATOM 1232 C CA . ASN A 1 176 ? 7.26236 -4.51863 -9.34482 1.000 15.06042 176 ASN A CA 1
ATOM 1233 C C . ASN A 1 176 ? 6.36476 -3.57526 -8.55288 1.000 15.52936 176 ASN A C 1
ATOM 1234 O O . ASN A 1 176 ? 5.86637 -2.56596 -9.07064 1.000 17.41985 176 ASN A O 1
ATOM 1239 N N . THR A 1 177 ? 6.11421 -3.97547 -7.32758 1.000 14.97550 177 THR A N 1
ATOM 1240 C CA . THR A 1 177 ? 5.53266 -3.14881 -6.26520 1.000 15.17593 177 THR A CA 1
ATOM 1241 C C . THR A 1 177 ? 6.42659 -3.24185 -5.01710 1.000 16.05211 177 THR A C 1
ATOM 1242 O O . THR A 1 177 ? 5.96955 -3.38978 -3.86976 1.000 14.85905 177 THR A O 1
ATOM 1246 N N . ALA A 1 178 ? 7.72969 -3.14464 -5.24132 1.000 17.01632 178 ALA A N 1
ATOM 1247 C CA . ALA A 1 178 ? 8.75932 -3.18374 -4.18144 1.000 16.28885 178 ALA A CA 1
ATOM 1248 C C . ALA A 1 178 ? 8.51658 -4.40110 -3.28262 1.000 15.51547 178 ALA A C 1
ATOM 1249 O O . ALA A 1 178 ? 8.32387 -5.50906 -3.78449 1.000 15.54715 178 ALA A O 1
ATOM 1251 N N . CYS A 1 179 ? 8.51433 -4.26822 -1.95664 1.000 13.16983 179 CYS A N 1
ATOM 1252 C CA . CYS A 1 179 ? 8.51942 -5.48650 -1.14303 1.000 14.91368 179 CYS A CA 1
ATOM 1253 C C . CYS A 1 179 ? 7.15274 -6.18623 -1.12891 1.000 17.68047 179 CYS A C 1
ATOM 1254 O O . CYS A 1 179 ? 7.04262 -7.26706 -0.52091 1.000 17.59774 179 CYS A O 1
ATOM 1257 N N . SER A 1 180 ? 6.07228 -5.59690 -1.70623 1.000 15.78205 180 SER A N 1
ATOM 1258 C CA . SER A 1 180 ? 4.82409 -6.36972 -1.82039 1.000 15.53725 180 SER A CA 1
ATOM 1259 C C . SER A 1 180 ? 4.70522 -7.14001 -3.14265 1.000 12.42529 180 SER A C 1
ATOM 1260 O O . SER A 1 180 ? 3.66173 -7.76892 -3.39002 1.000 14.22803 180 SER A O 1
ATOM 1263 N N . SER A 1 181 ? 5.75092 -7.10227 -3.98225 1.000 13.45100 181 SER A N 1
ATOM 1264 C CA . SER A 1 181 ? 5.66375 -7.62031 -5.35131 1.000 13.92159 181 SER A CA 1
ATOM 1265 C C . SER A 1 181 ? 5.13750 -9.05290 -5.43066 1.000 12.87438 181 SER A C 1
ATOM 1266 O O . SER A 1 181 ? 4.37172 -9.37687 -6.35367 1.000 15.87282 181 SER A O 1
ATOM 1269 N N . ALA A 1 182 ? 5.56354 -9.93163 -4.50795 1.000 13.16004 182 ALA A N 1
ATOM 1270 C CA . ALA A 1 182 ? 5.16364 -11.33673 -4.64352 1.000 15.02700 182 ALA A CA 1
ATOM 1271 C C . ALA A 1 182 ? 3.68175 -11.51643 -4.37092 1.000 15.06786 182 ALA A C 1
ATOM 1272 O O . ALA A 1 182 ? 3.03844 -12.37503 -4.99549 1.000 16.03937 182 ALA A O 1
ATOM 1274 N N . LEU A 1 183 ? 3.12907 -10.75292 -3.43022 1.000 14.15980 183 LEU A N 1
ATOM 1275 C CA . LEU A 1 183 ? 1.67657 -10.90016 -3.18884 1.000 15.44735 183 LEU A CA 1
ATOM 1276 C C . LEU A 1 183 ? 0.86816 -10.10378 -4.21087 1.000 17.72754 183 LEU A C 1
ATOM 1277 O O . LEU A 1 183 ? -0.28875 -10.47020 -4.54128 1.000 14.80878 183 LEU A O 1
ATOM 1282 N N . ALA A 1 184 ? 1.45234 -9.02148 -4.72427 1.000 14.17575 184 ALA A N 1
ATOM 1283 C CA . ALA A 1 184 ? 0.88746 -8.37126 -5.91949 1.000 16.08989 184 ALA A CA 1
ATOM 1284 C C . ALA A 1 184 ? 0.73473 -9.36942 -7.06789 1.000 15.34246 184 ALA A C 1
ATOM 1285 O O . ALA A 1 184 ? -0.28937 -9.39096 -7.77830 1.000 14.47542 184 ALA A O 1
ATOM 1287 N N . ALA A 1 185 ? 1.76222 -10.18694 -7.28793 1.000 14.33951 185 ALA A N 1
ATOM 1288 C CA . ALA A 1 185 ? 1.70157 -11.20803 -8.31356 1.000 15.38312 185 ALA A CA 1
ATOM 1289 C C . ALA A 1 185 ? 0.63844 -12.25753 -7.99795 1.000 15.74325 185 ALA A C 1
ATOM 1290 O O . ALA A 1 185 ? -0.10289 -12.68594 -8.88091 1.000 14.67068 185 ALA A O 1
ATOM 1292 N N . LEU A 1 186 ? 0.53203 -12.67328 -6.72519 1.000 14.54187 186 LEU A N 1
ATOM 1293 C CA . LEU A 1 186 ? -0.52389 -13.61001 -6.35665 1.000 14.04920 186 LEU A CA 1
ATOM 1294 C C . LEU A 1 186 ? -1.89320 -13.03590 -6.68829 1.000 13.85474 186 LEU A C 1
ATOM 1295 O O . LEU A 1 186 ? -2.76020 -13.72851 -7.25872 1.000 14.92124 186 LEU A O 1
ATOM 1300 N N . HIS A 1 187 ? -2.14276 -11.77757 -6.26959 1.000 14.15490 187 HIS A N 1
ATOM 1301 C CA . HIS A 1 187 ? -3.42435 -11.13221 -6.54438 1.000 14.82556 187 HIS A CA 1
ATOM 1302 C C . HIS A 1 187 ? -3.76293 -11.15789 -8.03392 1.000 16.88840 187 HIS A C 1
ATOM 1303 O O . HIS A 1 187 ? -4.87458 -11.53985 -8.43169 1.000 16.96447 187 HIS A O 1
ATOM 1310 N N . LEU A 1 188 ? -2.80837 -10.79305 -8.89316 1.000 14.52173 188 LEU A N 1
ATOM 1311 C CA . LEU A 1 188 ? -3.11952 -10.79326 -10.32418 1.000 16.04425 188 LEU A CA 1
ATOM 1312 C C . LEU A 1 188 ? -3.40543 -12.19616 -10.82759 1.000 15.59051 188 LEU A C 1
ATOM 1313 O O . LEU A 1 188 ? -4.26077 -12.38692 -11.70475 1.000 15.60329 188 LEU A O 1
ATOM 1318 N N . ALA A 1 189 ? -2.59832 -13.17891 -10.38085 1.000 13.03610 189 ALA A N 1
ATOM 1319 C CA . ALA A 1 189 ? -2.82468 -14.55517 -10.80091 1.000 13.86421 189 ALA A CA 1
ATOM 1320 C C . ALA A 1 189 ? -4.22665 -15.03207 -10.37647 1.000 14.54520 189 ALA A C 1
ATOM 1321 O O . ALA A 1 189 ? -4.92403 -15.71205 -11.13873 1.000 15.78449 189 ALA A O 1
ATOM 1323 N N . CYS A 1 190 ? -4.66101 -14.67617 -9.16016 1.000 16.20707 190 CYS A N 1
ATOM 1324 C CA . CYS A 1 190 ? -5.98724 -15.10059 -8.72417 1.000 17.95464 190 CYS A CA 1
ATOM 1325 C C . CYS A 1 190 ? -7.07248 -14.42582 -9.57689 1.000 19.68617 190 CYS A C 1
ATOM 1326 O O . CYS A 1 190 ? -8.02501 -15.07780 -10.03582 1.000 17.01279 190 CYS A O 1
ATOM 1329 N N . ALA A 1 191 ? -6.92629 -13.12623 -9.82957 1.000 18.01355 191 ALA A N 1
ATOM 1330 C CA . ALA A 1 191 ? -7.89715 -12.44663 -10.70296 1.000 16.80517 191 ALA A CA 1
ATOM 1331 C C . ALA A 1 191 ? -7.92886 -13.05752 -12.10015 1.000 17.78347 191 ALA A C 1
ATOM 1332 O O . ALA A 1 191 ? -9.00419 -13.24718 -12.69404 1.000 19.55261 191 ALA A O 1
ATOM 1334 N N . SER A 1 192 ? -6.76898 -13.42187 -12.62798 1.000 16.49398 192 SER A N 1
ATOM 1335 C CA A SER A 1 192 ? -6.71610 -13.97737 -13.97458 0.510 16.76110 192 SER A CA 1
ATOM 1336 C CA B SER A 1 192 ? -6.68828 -13.98698 -13.96764 0.490 16.77256 192 SER A CA 1
ATOM 1337 C C . SER A 1 192 ? -7.31530 -15.37877 -14.02866 1.000 19.51474 192 SER A C 1
ATOM 1338 O O . SER A 1 192 ? -8.01225 -15.71237 -14.99118 1.000 18.14121 192 SER A O 1
ATOM 1343 N N . LEU A 1 193 ? -7.05996 -16.22131 -13.01363 1.000 16.82708 193 LEU A N 1
ATOM 1344 C CA . LEU A 1 193 ? -7.73423 -17.51524 -12.93394 1.000 15.84970 193 LEU A CA 1
ATOM 1345 C C . LEU A 1 193 ? -9.24994 -17.34151 -12.88675 1.000 18.43784 193 LEU A C 1
ATOM 1346 O O . LEU A 1 193 ? -9.97612 -18.04512 -13.59948 1.000 20.09465 193 LEU A O 1
ATOM 1351 N N . SER A 1 194 ? -9.72862 -16.43690 -12.02238 1.000 18.29798 194 SER A N 1
ATOM 1352 C CA . SER A 1 194 ? -11.16462 -16.23200 -11.86352 1.000 19.39102 194 SER A CA 1
ATOM 1353 C C . SER A 1 194 ? -11.79069 -15.66208 -13.13253 1.000 24.76829 194 SER A C 1
ATOM 1354 O O . SER A 1 194 ? -12.96073 -15.93505 -13.42827 1.000 23.46135 194 SER A O 1
ATOM 1357 N N . HIS A 1 195 ? -11.01826 -14.91770 -13.92754 1.000 19.15496 195 HIS A N 1
ATOM 1358 C CA . HIS A 1 195 ? -11.45384 -14.37312 -15.20730 1.000 19.27275 195 HIS A CA 1
ATOM 1359 C C . HIS A 1 195 ? -11.39756 -15.37828 -16.33625 1.000 21.20745 195 HIS A C 1
ATOM 1360 O O . HIS A 1 195 ? -11.82377 -15.05511 -17.45302 1.000 26.54436 195 HIS A O 1
ATOM 1367 N N . GLY A 1 196 ? -10.84569 -16.56774 -16.09914 1.000 19.08707 196 GLY A N 1
ATOM 1368 C CA . GLY A 1 196 ? -10.77708 -17.59574 -17.10199 1.000 18.94680 196 GLY A CA 1
ATOM 1369 C C . GLY A 1 196 ? -9.64868 -17.44495 -18.09006 1.000 20.84155 196 GLY A C 1
ATOM 1370 O O . GLY A 1 196 ? -9.71467 -18.01655 -19.17847 1.000 23.28865 196 GLY A O 1
ATOM 1371 N N . ASP A 1 197 ? -8.61401 -16.68344 -17.74740 1.000 19.27356 197 ASP A N 1
ATOM 1372 C CA . ASP A 1 197 ? -7.50563 -16.47265 -18.69096 1.000 18.35248 197 ASP A CA 1
ATOM 1373 C C . ASP A 1 197 ? -6.50619 -17.61626 -18.72420 1.000 20.96911 197 ASP A C 1
ATOM 1374 O O . ASP A 1 197 ? -5.66895 -17.69703 -19.63342 1.000 20.51317 197 ASP A O 1
ATOM 1379 N N . CYS A 1 198 ? -6.47909 -18.45937 -17.69461 1.000 18.16706 198 CYS A N 1
ATOM 1380 C CA . CYS A 1 198 ? -5.51229 -19.53457 -17.63732 1.000 17.23097 198 CYS A CA 1
ATOM 1381 C C . CYS A 1 198 ? -6.12518 -20.60330 -16.75147 1.000 18.25099 198 CYS A C 1
ATOM 1382 O O . CYS A 1 198 ? -7.08710 -20.34150 -16.03896 1.000 19.01158 198 CYS A O 1
ATOM 1385 N N . ASN A 1 199 ? -5.54017 -21.78830 -16.78051 1.000 17.33638 199 ASN A N 1
ATOM 1386 C CA . ASN A 1 199 ? -6.03419 -22.85493 -15.92020 1.000 17.47228 199 ASN A CA 1
ATOM 1387 C C . ASN A 1 199 ? -5.10619 -23.15092 -14.75634 1.000 17.50346 199 ASN A C 1
ATOM 1388 O O . ASN A 1 199 ? -5.46763 -23.94211 -13.88333 1.000 18.54461 199 ASN A O 1
ATOM 1393 N N . ALA A 1 200 ? -3.93641 -22.53932 -14.71293 1.000 17.25000 200 ALA A N 1
ATOM 1394 C CA . ALA A 1 200 ? -3.04925 -22.60416 -13.56354 1.000 17.57913 200 ALA A CA 1
ATOM 1395 C C . ALA A 1 200 ? -2.16674 -21.37643 -13.66417 1.000 16.36015 200 ALA A C 1
ATOM 1396 O O . ALA A 1 200 ? -2.06856 -20.76236 -14.73416 1.000 16.41219 200 ALA A O 1
ATOM 1398 N N . ALA A 1 201 ? -1.51787 -21.02472 -12.55163 1.000 14.26954 201 ALA A N 1
ATOM 1399 C CA . ALA A 1 201 ? -0.63503 -19.86258 -12.55642 1.000 15.64147 201 ALA A CA 1
ATOM 1400 C C . ALA A 1 201 ? 0.60648 -20.19640 -11.75030 1.000 14.94306 201 ALA A C 1
ATOM 1401 O O . ALA A 1 201 ? 0.50732 -20.72219 -10.63302 1.000 16.12358 201 ALA A O 1
ATOM 1403 N N . VAL A 1 202 ? 1.75579 -19.87151 -12.31676 1.000 13.13613 202 VAL A N 1
ATOM 1404 C CA . VAL A 1 202 ? 2.99787 -19.75130 -11.55636 1.000 14.42959 202 VAL A CA 1
ATOM 1405 C C . VAL A 1 202 ? 3.01191 -18.36989 -10.93613 1.000 16.81423 202 VAL A C 1
ATOM 1406 O O . VAL A 1 202 ? 2.93969 -17.36870 -11.66103 1.000 16.57163 202 VAL A O 1
ATOM 1410 N N . VAL A 1 203 ? 3.12175 -18.31302 -9.61315 1.000 14.26203 203 VAL A N 1
ATOM 1411 C CA . VAL A 1 203 ? 3.21423 -17.05652 -8.86595 1.000 13.66709 203 VAL A CA 1
ATOM 1412 C C . VAL A 1 203 ? 4.62472 -16.95117 -8.32657 1.000 14.17931 203 VAL A C 1
ATOM 1413 O O . VAL A 1 203 ? 5.03003 -17.79392 -7.51703 1.000 15.10727 203 VAL A O 1
ATOM 1417 N N . GLY A 1 204 ? 5.34416 -15.89028 -8.72917 1.000 13.63509 204 GLY A N 1
ATOM 1418 C CA . GLY A 1 204 ? 6.77818 -15.84847 -8.41373 1.000 13.56694 204 GLY A CA 1
ATOM 1419 C C . GLY A 1 204 ? 7.23219 -14.60326 -7.65740 1.000 14.83038 204 GLY A C 1
ATOM 1420 O O . GLY A 1 204 ? 6.59471 -13.54802 -7.71183 1.000 14.65255 204 GLY A O 1
ATOM 1421 N N . GLY A 1 205 ? 8.36422 -14.71694 -6.97743 1.000 12.85687 205 GLY A N 1
ATOM 1422 C CA . GLY A 1 205 ? 9.01816 -13.53408 -6.42537 1.000 14.38312 205 GLY A CA 1
ATOM 1423 C C . GLY A 1 205 ? 10.50778 -13.76811 -6.54481 1.000 15.82465 205 GLY A C 1
ATOM 1424 O O . GLY A 1 205 ? 10.97213 -14.87290 -6.21620 1.000 16.84604 205 GLY A O 1
ATOM 1425 N N . VAL A 1 206 ? 11.27234 -12.75625 -6.91920 1.000 13.17801 206 VAL A N 1
ATOM 1426 C CA . VAL A 1 206 ? 12.71633 -12.95656 -6.99251 1.000 12.45754 206 VAL A CA 1
ATOM 1427 C C . VAL A 1 206 ? 13.42064 -11.63146 -6.75243 1.000 14.27050 206 VAL A C 1
ATOM 1428 O O . VAL A 1 206 ? 13.05215 -10.60005 -7.32242 1.000 14.69174 206 VAL A O 1
ATOM 1432 N N . SER A 1 207 ? 14.49269 -11.68473 -5.95984 1.000 11.75909 207 SER A N 1
ATOM 1433 C CA . SER A 1 207 ? 15.34570 -10.51860 -5.78066 1.000 12.18812 207 SER A CA 1
ATOM 1434 C C . SER A 1 207 ? 16.76654 -11.01287 -5.50854 1.000 13.46766 207 SER A C 1
ATOM 1435 O O . SER A 1 207 ? 17.00684 -11.72260 -4.51852 1.000 12.68869 207 SER A O 1
ATOM 1438 N N . MET A 1 208 ? 17.70829 -10.66419 -6.40359 1.000 12.03482 208 MET A N 1
ATOM 1439 C CA . MET A 1 208 ? 19.12383 -10.97038 -6.18287 1.000 15.59501 208 MET A CA 1
ATOM 1440 C C . MET A 1 208 ? 19.90192 -9.72183 -6.54158 1.000 15.80361 208 MET A C 1
ATOM 1441 O O . MET A 1 208 ? 19.82494 -9.27035 -7.69016 1.000 15.67648 208 MET A O 1
ATOM 1446 N N . ALA A 1 209 ? 20.60455 -9.16135 -5.56735 1.000 14.47831 209 ALA A N 1
ATOM 1447 C CA . ALA A 1 209 ? 21.16115 -7.81220 -5.72494 1.000 16.15323 209 ALA A CA 1
ATOM 1448 C C . ALA A 1 209 ? 22.65892 -7.83323 -6.01837 1.000 15.91285 209 ALA A C 1
ATOM 1449 O O . ALA A 1 209 ? 23.42435 -8.55795 -5.36938 1.000 17.59021 209 ALA A O 1
ATOM 1451 N N . TYR A 1 210 ? 23.07472 -7.00840 -6.99606 1.000 15.19036 210 TYR A N 1
ATOM 1452 C CA . TYR A 1 210 ? 24.46536 -6.87611 -7.42680 1.000 16.02834 210 TYR A CA 1
ATOM 1453 C C . TYR A 1 210 ? 24.87414 -5.40758 -7.48322 1.000 17.76422 210 TYR A C 1
ATOM 1454 O O . TYR A 1 210 ? 24.04621 -4.52257 -7.73460 1.000 18.21387 210 TYR A O 1
ATOM 1463 N N . PRO A 1 211 ? 26.17362 -5.10691 -7.24041 1.000 19.69491 211 PRO A N 1
ATOM 1464 C CA . PRO A 1 211 ? 27.25475 -6.05851 -6.99207 1.000 19.17868 211 PRO A CA 1
ATOM 1465 C C . PRO A 1 211 ? 27.13937 -6.64467 -5.60291 1.000 18.50002 211 PRO A C 1
ATOM 1466 O O . PRO A 1 211 ? 26.49138 -6.04482 -4.70438 1.000 19.03711 211 PRO A O 1
ATOM 1470 N N . GLN A 1 212 ? 27.75767 -7.79693 -5.40913 1.000 17.01338 212 GLN A N 1
ATOM 1471 C CA . GLN A 1 212 ? 27.77291 -8.41631 -4.08005 1.000 16.26599 212 GLN A CA 1
ATOM 1472 C C . GLN A 1 212 ? 28.92983 -7.88027 -3.26288 1.000 18.17237 212 GLN A C 1
ATOM 1473 O O . GLN A 1 212 ? 30.09008 -8.01516 -3.66566 1.000 21.84314 212 GLN A O 1
ATOM 1479 N N . GLU A 1 213 ? 28.61453 -7.28610 -2.09970 1.000 16.71432 213 GLU A N 1
ATOM 1480 C CA . GLU A 1 213 ? 29.62095 -6.52969 -1.36525 1.000 18.87886 213 GLU A CA 1
ATOM 1481 C C . GLU A 1 213 ? 29.92021 -7.13037 -0.00754 1.000 18.72751 213 GLU A C 1
ATOM 1482 O O . GLU A 1 213 ? 30.74497 -6.55686 0.71572 1.000 20.80618 213 GLU A O 1
ATOM 1488 N N . GLY A 1 214 ? 29.30484 -8.25555 0.35905 1.000 16.09095 214 GLY A N 1
ATOM 1489 C CA . GLY A 1 214 ? 29.63924 -8.80430 1.67955 1.000 16.40009 214 GLY A CA 1
ATOM 1490 C C . GLY A 1 214 ? 29.09454 -7.98116 2.82793 1.000 18.31475 214 GLY A C 1
ATOM 1491 O O . GLY A 1 214 ? 29.72253 -7.92834 3.90438 1.000 17.36350 214 GLY A O 1
ATOM 1492 N N . GLY A 1 215 ? 27.92294 -7.38494 2.64759 1.000 17.77384 215 GLY A N 1
ATOM 1493 C CA . GLY A 1 215 ? 27.35604 -6.49875 3.64802 1.000 15.09790 215 GLY A CA 1
ATOM 1494 C C . GLY A 1 215 ? 26.60137 -5.35809 2.97932 1.000 16.44593 215 GLY A C 1
ATOM 1495 O O . GLY A 1 215 ? 26.30956 -5.39634 1.77602 1.000 17.10632 215 GLY A O 1
ATOM 1496 N N . TYR A 1 216 ? 26.22334 -4.36626 3.79750 1.000 15.80142 216 TYR A N 1
ATOM 1497 C CA . TYR A 1 216 ? 25.38004 -3.28564 3.29064 1.000 14.92741 216 TYR A CA 1
ATOM 1498 C C . TYR A 1 216 ? 25.73361 -1.99937 3.99711 1.000 17.36936 216 TYR A C 1
ATOM 1499 O O . TYR A 1 216 ? 26.29135 -2.01443 5.08817 1.000 16.34499 216 TYR A O 1
ATOM 1508 N N . VAL A 1 217 ? 25.40995 -0.88022 3.35054 1.000 16.18741 217 VAL A N 1
ATOM 1509 C CA . VAL A 1 217 ? 25.60900 0.46017 3.91640 1.000 17.37854 217 VAL A CA 1
ATOM 1510 C C . VAL A 1 217 ? 24.32604 0.89811 4.60152 1.000 17.10183 217 VAL A C 1
ATOM 1511 O O . VAL A 1 217 ? 23.22850 0.78736 4.03076 1.000 17.91935 217 VAL A O 1
ATOM 1515 N N . THR A 1 218 ? 24.44083 1.46632 5.79817 1.000 17.55491 218 THR A N 1
ATOM 1516 C CA . THR A 1 218 ? 23.26254 2.11071 6.38042 1.000 18.60978 218 THR A CA 1
ATOM 1517 C C . THR A 1 218 ? 23.71611 3.27813 7.26117 1.000 20.22671 218 THR A C 1
ATOM 1518 O O . THR A 1 218 ? 24.90322 3.59831 7.33127 1.000 20.07149 218 THR A O 1
ATOM 1522 N N . A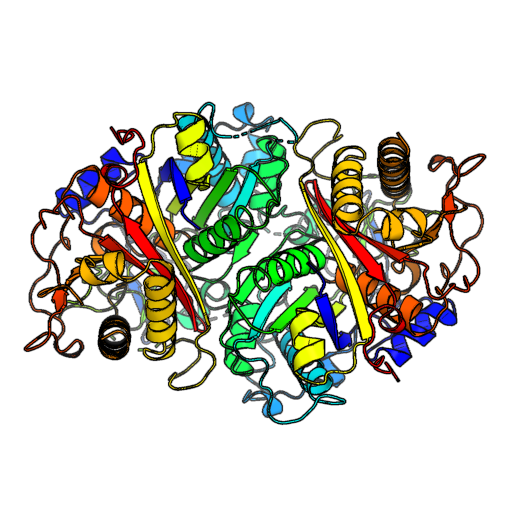LA A 1 219 ? 22.75944 3.89460 7.95576 1.000 20.56700 219 ALA A N 1
ATOM 1523 C CA . ALA A 1 219 ? 23.09047 4.98374 8.86868 1.000 24.20086 219 ALA A CA 1
ATOM 1524 C C . ALA A 1 219 ? 23.78247 4.47214 10.13819 1.000 22.64166 219 ALA A C 1
ATOM 1525 O O . ALA A 1 219 ? 23.49018 3.38132 10.63631 1.000 21.14155 219 ALA A O 1
ATOM 1527 N N . ARG A 1 220 ? 24.69862 5.28956 10.67227 1.000 21.13962 220 ARG A N 1
ATOM 1528 C CA . ARG A 1 220 ? 25.18581 5.05019 12.04194 1.000 19.12613 220 ARG A CA 1
ATOM 1529 C C . ARG A 1 220 ? 24.02387 4.90791 13.02656 1.000 19.78502 220 ARG A C 1
ATOM 1530 O O . ARG A 1 220 ? 22.90873 5.41395 12.79485 1.000 23.68051 220 ARG A O 1
ATOM 1538 N N . PRO A 1 221 ? 24.23458 4.20706 14.13741 1.000 21.75954 221 PRO A N 1
ATOM 1539 C CA . PRO A 1 221 ? 23.13518 4.01816 15.09786 1.000 20.42309 221 PRO A CA 1
ATOM 1540 C C . PRO A 1 221 ?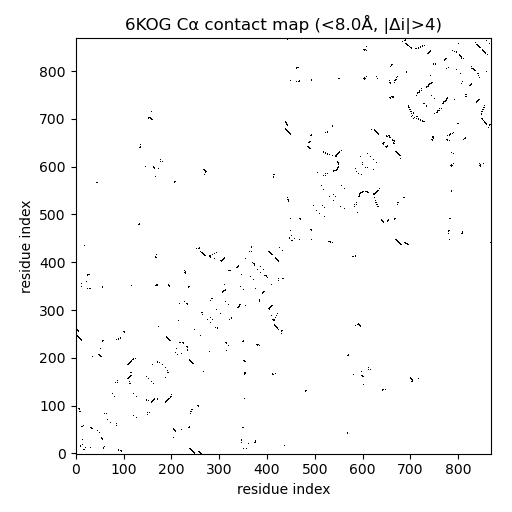 22.56181 5.35249 15.52642 1.000 25.01964 221 PRO A C 1
ATOM 1541 O O . PRO A 1 221 ? 23.30333 6.28988 15.83395 1.000 24.67704 221 PRO A O 1
ATOM 1545 N N . GLY A 1 222 ? 21.23629 5.43262 15.53940 1.000 28.30162 222 GLY A N 1
ATOM 1546 C CA . GLY A 1 222 ? 20.58672 6.64985 15.96306 1.000 32.34001 222 GLY A CA 1
ATOM 1547 C C . GLY A 1 222 ? 20.63599 7.76333 14.95512 1.000 38.22090 222 GLY A C 1
ATOM 1548 O O . GLY A 1 222 ? 20.19621 8.88253 15.25899 1.000 37.74499 222 GLY A O 1
ATOM 1549 N N . GLY A 1 223 ? 21.15247 7.50140 13.76536 1.000 32.17622 223 GLY A N 1
ATOM 1550 C CA . GLY A 1 223 ? 21.09352 8.45746 12.68659 1.000 40.42599 223 GLY A CA 1
ATOM 1551 C C . GLY A 1 223 ? 19.78767 8.34783 11.92916 1.000 39.80841 223 GLY A C 1
ATOM 1552 O O . GLY A 1 223 ? 18.76111 7.88831 12.44647 1.000 51.85679 223 GLY A O 1
ATOM 1553 N N . ASP A 1 224 ? 19.83114 8.78646 10.68887 1.000 49.20241 224 ASP A N 1
ATOM 1554 C CA . ASP A 1 224 ? 18.69553 8.77068 9.78515 1.000 39.61315 224 ASP A CA 1
ATOM 1555 C C . ASP A 1 224 ? 17.72445 7.60394 9.98831 1.000 45.90228 224 ASP A C 1
ATOM 1556 O O . ASP A 1 224 ? 18.06938 6.45808 9.68480 1.000 34.42049 224 ASP A O 1
ATOM 1561 N N . SER A 1 225 ? 16.48925 7.85462 10.44842 1.000 40.70584 225 SER A N 1
ATOM 1562 C CA . SER A 1 225 ? 15.53965 6.73649 10.50017 1.000 41.46502 225 SER A CA 1
ATOM 1563 C C . SER A 1 225 ? 15.01856 6.33091 9.10830 1.000 39.02772 225 SER A C 1
ATOM 1564 O O . SER A 1 225 ? 14.47535 5.22876 8.95189 1.000 37.40258 225 SER A O 1
ATOM 1567 N N . SER A 1 226 ? 15.19630 7.16863 8.08499 1.000 40.87836 226 SER A N 1
ATOM 1568 C CA . SER A 1 226 ? 14.81112 6.74901 6.74490 1.000 40.91464 226 SER A CA 1
ATOM 1569 C C . SER A 1 226 ? 15.74261 5.66939 6.17760 1.000 36.96729 226 SER A C 1
ATOM 1570 O O . SER A 1 226 ? 15.41067 5.04227 5.16032 1.000 31.11155 226 SER A O 1
ATOM 1573 N N . ALA A 1 227 ? 16.89201 5.43107 6.81573 1.000 35.11795 227 ALA A N 1
ATOM 1574 C CA . ALA A 1 227 ? 17.80657 4.35139 6.43685 1.000 27.94317 227 ALA A CA 1
ATOM 1575 C C . ALA A 1 227 ? 17.30684 3.12648 7.19737 1.000 26.62964 227 ALA A C 1
ATOM 1576 O O . ALA A 1 227 ? 17.67415 2.88186 8.34484 1.000 28.17309 227 ALA A O 1
ATOM 1578 N N . VAL A 1 228 ? 16.43672 2.35578 6.53790 1.000 28.08753 228 VAL A N 1
ATOM 1579 C CA . VAL A 1 228 ? 15.70934 1.27355 7.18869 1.000 24.17886 228 VAL A CA 1
ATOM 1580 C C . VAL A 1 228 ? 16.52386 0.01497 7.39720 1.000 21.85977 228 VAL A C 1
ATOM 1581 O O . VAL A 1 228 ? 16.01441 -0.92109 8.03780 1.000 22.65384 228 VAL A O 1
ATOM 1585 N N . PHE A 1 229 ? 17.76469 -0.03912 6.88885 1.000 18.06926 229 PHE A N 1
ATOM 1586 C CA . PHE A 1 229 ? 18.60174 -1.20540 7.13480 1.000 15.93134 229 PHE A CA 1
ATOM 1587 C C . PHE A 1 229 ? 19.17954 -1.11799 8.54131 1.000 16.94674 229 PHE A C 1
ATOM 1588 O O . PHE A 1 229 ? 19.68811 -0.07288 8.93436 1.000 19.37454 229 PHE A O 1
ATOM 1596 N N . SER A 1 230 ? 19.14914 -2.24481 9.26561 1.000 14.44730 230 SER A N 1
ATOM 1597 C CA . SER A 1 230 ? 19.57925 -2.30181 10.66987 1.000 17.78240 230 SER A CA 1
ATOM 1598 C C . SER A 1 230 ? 21.04446 -1.92122 10.86971 1.000 17.46532 230 SER A C 1
ATOM 1599 O O . SER A 1 230 ? 21.94352 -2.60472 10.34619 1.000 16.86176 230 SER A O 1
ATOM 1602 N N . PRO A 1 231 ? 21.35325 -0.91647 11.68265 1.000 17.02516 231 PRO A N 1
ATOM 1603 C CA . PRO A 1 231 ? 22.77330 -0.62884 11.92651 1.000 16.51016 231 PRO A CA 1
ATOM 1604 C C . PRO A 1 231 ? 23.46434 -1.72140 12.73312 1.000 18.77968 231 PRO A C 1
ATOM 1605 O O . PRO A 1 231 ? 24.69384 -1.85574 12.65708 1.000 19.04482 231 PRO A O 1
ATOM 1609 N N . SER A 1 232 ? 22.71871 -2.46652 13.54132 1.000 16.10102 232 SER A N 1
ATOM 1610 C CA . SER A 1 232 ? 23.32760 -3.52212 14.33757 1.000 16.25101 232 SER A CA 1
ATOM 1611 C C . SER A 1 232 ? 23.54203 -4.79268 13.53831 1.000 17.77190 232 SER A C 1
ATOM 1612 O O . SER A 1 232 ? 24.23949 -5.69658 14.00340 1.000 18.14283 232 SER A O 1
ATOM 1615 N N . GLY A 1 233 ? 22.88918 -4.91887 12.39220 1.000 16.54625 233 GLY A N 1
ATOM 1616 C CA . GLY A 1 233 ? 22.95363 -6.15117 11.63041 1.000 18.15658 233 GLY A CA 1
ATOM 1617 C C . GLY A 1 233 ? 22.02613 -7.25752 12.09234 1.000 19.04608 233 GLY A C 1
ATOM 1618 O O . GLY A 1 233 ? 22.20863 -8.41362 11.66361 1.000 17.99029 233 GLY A O 1
ATOM 1619 N N . VAL A 1 234 ? 21.02721 -6.96348 12.92748 1.000 17.32478 234 VAL A N 1
ATOM 1620 C CA . VAL A 1 234 ? 20.10087 -7.99252 13.41900 1.000 16.40267 234 VAL A CA 1
ATOM 1621 C C . VAL A 1 234 ? 18.67901 -7.45123 13.31140 1.000 17.92262 234 VAL A C 1
ATOM 1622 O O . VAL A 1 234 ? 18.38573 -6.34430 13.78268 1.000 19.78616 234 VAL A O 1
ATOM 1626 N N . CYS A 1 235 ? 17.79228 -8.23166 12.71342 1.000 15.38275 235 CYS A N 1
ATOM 1627 C CA . CYS A 1 235 ? 16.38965 -7.85154 12.57233 1.000 15.93023 235 CYS A CA 1
ATOM 1628 C C . CYS A 1 235 ? 15.60935 -8.50337 13.71925 1.000 18.13734 235 CYS A C 1
ATOM 1629 O O . CYS A 1 235 ? 15.62094 -9.72611 13.85023 1.000 16.42960 235 CYS A O 1
ATOM 1632 N N . HIS A 1 236 ? 14.99551 -7.66301 14.60410 1.000 17.75837 236 HIS A N 1
ATOM 1633 C CA . HIS A 1 236 ? 14.15931 -8.09500 15.71960 1.000 16.43736 236 HIS A CA 1
ATOM 1634 C C . HIS A 1 236 ? 12.69193 -7.69055 15.52500 1.000 17.38430 236 HIS A C 1
ATOM 1635 O O . HIS A 1 236 ? 12.24339 -6.67485 16.10303 1.000 14.88565 236 HIS A O 1
ATOM 1642 N N . PRO A 1 237 ? 11.90806 -8.41593 14.71023 1.000 16.19824 237 PRO A N 1
ATOM 1643 C CA . PRO A 1 237 ? 10.50341 -8.01159 14.47614 1.000 14.77380 237 PRO A CA 1
ATOM 1644 C C . PRO A 1 237 ? 9.71161 -7.97428 15.78296 1.000 15.06980 237 PRO A C 1
ATOM 1645 O O . PRO A 1 237 ? 9.84863 -8.85886 16.64676 1.000 16.38267 237 PRO A O 1
ATOM 1649 N N . LEU A 1 238 ? 8.90740 -6.91822 15.91723 1.000 14.78322 238 LEU A N 1
ATOM 1650 C CA . LEU A 1 238 ? 7.93636 -6.71135 16.99185 1.000 14.02383 238 LEU A CA 1
ATOM 1651 C C . LEU A 1 238 ? 8.60087 -6.56189 18.36050 1.000 16.29398 238 LEU A C 1
ATOM 1652 O O . LEU A 1 238 ? 7.90157 -6.63597 19.38564 1.000 19.16367 238 LEU A O 1
ATOM 1657 N N . ASP A 1 239 ? 9.90943 -6.36598 18.39693 1.000 18.84358 239 ASP A N 1
ATOM 1658 C CA . ASP A 1 239 ? 10.71900 -6.43130 19.62043 1.000 17.32847 239 ASP A CA 1
ATOM 1659 C C . ASP A 1 239 ? 11.15918 -5.02914 19.99543 1.000 19.05636 239 ASP A C 1
ATOM 1660 O O . ASP A 1 239 ? 11.32373 -4.15320 19.12686 1.000 18.93147 239 ASP A O 1
ATOM 1665 N N . SER A 1 240 ? 11.39064 -4.81530 21.30404 1.000 18.60963 240 SER A N 1
ATOM 1666 C CA . SER A 1 240 ? 11.85276 -3.49287 21.69534 1.000 18.15325 240 SER A CA 1
ATOM 1667 C C . SER A 1 240 ? 13.24449 -3.17594 21.13977 1.000 19.92944 240 SER A C 1
ATOM 1668 O O . SER A 1 240 ? 13.60816 -2.00559 21.08259 1.000 18.99482 240 SER A O 1
ATOM 1671 N N . ARG A 1 241 ? 14.00744 -4.18524 20.71359 1.000 16.78272 241 ARG A N 1
ATOM 1672 C CA . ARG A 1 241 ? 15.32374 -3.95584 20.11140 1.000 17.15793 241 ARG A CA 1
ATOM 1673 C C . ARG A 1 241 ? 15.26316 -3.56936 18.62671 1.000 17.28055 241 ARG A C 1
ATOM 1674 O O . ARG A 1 241 ? 16.31975 -3.28356 18.05198 1.000 17.28505 241 ARG A O 1
ATOM 1682 N N . ALA A 1 242 ? 14.07038 -3.54399 18.03618 1.000 18.35858 242 ALA A N 1
ATOM 1683 C CA . ALA A 1 242 ? 13.90908 -3.28497 16.60346 1.000 15.91534 242 ALA A CA 1
ATOM 1684 C C . ALA A 1 242 ? 14.69804 -2.05836 16.17746 1.000 19.34793 242 ALA A C 1
ATOM 1685 O O . ALA A 1 242 ? 14.55082 -0.97355 16.75282 1.000 17.88187 242 ALA A O 1
ATOM 1687 N N . ASP A 1 243 ? 15.51103 -2.22245 15.10490 1.000 16.91356 243 ASP A N 1
ATOM 1688 C CA . ASP A 1 243 ? 16.29330 -1.10428 14.58112 1.000 13.89699 243 ASP A CA 1
ATOM 1689 C C . ASP A 1 243 ? 16.43220 -1.19968 13.07048 1.000 16.77285 243 ASP A C 1
ATOM 1690 O O . ASP A 1 243 ? 17.31260 -0.53947 12.50672 1.000 17.40757 243 ASP A O 1
ATOM 1695 N N . GLY A 1 244 ? 15.53692 -1.92260 12.40877 1.000 14.47317 244 GLY A N 1
ATOM 1696 C CA . GLY A 1 244 ? 15.56587 -2.00860 10.94869 1.000 15.78244 244 GLY A CA 1
ATOM 1697 C C . GLY A 1 244 ? 15.68384 -3.44696 10.48791 1.000 16.55016 244 GLY A C 1
ATOM 1698 O O . GLY A 1 244 ? 15.62595 -4.40040 11.27417 1.000 16.90061 244 GLY A O 1
ATOM 1699 N N . CYS A 1 245 ? 15.78028 -3.59419 9.16752 1.000 19.21107 245 CYS A N 1
ATOM 1700 C CA . CYS A 1 245 ? 15.81419 -4.94757 8.62763 1.000 19.39641 245 CYS A CA 1
ATOM 1701 C C . CYS A 1 245 ? 17.20678 -5.24839 8.10386 1.000 18.59408 245 CYS A C 1
ATOM 1702 O O . CYS A 1 245 ? 18.07281 -4.38220 7.96185 1.000 19.76173 245 CYS A O 1
ATOM 1705 N N . VAL A 1 246 ? 17.40953 -6.51520 7.78903 1.000 18.70495 246 VAL A N 1
ATOM 1706 C CA . VAL A 1 246 ? 18.67004 -6.92566 7.18024 1.000 14.54007 246 VAL A CA 1
ATOM 1707 C C . VAL A 1 246 ? 18.31495 -7.35648 5.76334 1.000 12.44036 246 VAL A C 1
ATOM 1708 O O . VAL A 1 246 ? 17.49493 -8.27535 5.61092 1.000 16.38377 246 VAL A O 1
ATOM 1712 N N . PRO A 1 247 ? 18.89939 -6.75482 4.73795 1.000 13.36269 247 PRO A N 1
ATOM 1713 C CA . PRO A 1 247 ? 18.54174 -7.13596 3.35359 1.000 14.26495 247 PRO A CA 1
ATOM 1714 C C . PRO A 1 247 ? 19.03769 -8.54069 3.00660 1.000 15.70730 247 PRO A C 1
ATOM 1715 O O . PRO A 1 247 ? 19.99120 -9.08144 3.60473 1.000 15.20391 247 PRO A O 1
ATOM 1719 N N . ALA A 1 248 ? 18.32642 -9.14784 2.03758 1.000 14.09108 248 ALA A N 1
ATOM 1720 C CA . ALA A 1 248 ? 18.51078 -10.55254 1.69000 1.000 12.72099 248 ALA A CA 1
ATOM 1721 C C . ALA A 1 248 ? 18.05192 -10.78030 0.26583 1.000 14.00986 248 ALA A C 1
ATOM 1722 O O . ALA A 1 248 ? 17.25670 -10.01356 -0.27062 1.000 13.66121 248 ALA A O 1
ATOM 1724 N N . ASP A 1 249 ? 18.64958 -11.79047 -0.36959 1.000 14.21309 249 ASP A N 1
ATOM 1725 C CA . ASP A 1 249 ? 18.18705 -12.27361 -1.67141 1.000 14.03299 249 ASP A CA 1
ATOM 1726 C C . ASP A 1 249 ? 17.21528 -13.42688 -1.45605 1.000 13.38500 249 ASP A C 1
ATOM 1727 O O . ASP A 1 249 ? 17.21540 -14.07711 -0.39902 1.000 13.49588 249 ASP A O 1
ATOM 1732 N N . GLY A 1 250 ? 16.41930 -13.70514 -2.47144 1.000 13.94135 250 GLY A N 1
ATOM 1733 C CA . GLY A 1 250 ? 15.47620 -14.82229 -2.36003 1.000 11.76035 250 GLY A CA 1
ATOM 1734 C C . GLY A 1 250 ? 14.77650 -15.05847 -3.68065 1.000 14.39262 250 GLY A C 1
ATOM 1735 O O . GLY A 1 250 ? 14.73255 -14.18039 -4.54647 1.000 13.79835 250 GLY A O 1
ATOM 1736 N N . ALA A 1 251 ? 14.26183 -16.27758 -3.83561 1.000 10.45623 251 ALA A N 1
ATOM 1737 C CA . ALA A 1 251 ? 13.47396 -16.58157 -5.03725 1.000 12.85988 251 ALA A CA 1
ATOM 1738 C C . ALA A 1 251 ? 12.53139 -17.71262 -4.71293 1.000 16.44936 251 ALA A C 1
ATOM 1739 O O . ALA A 1 251 ? 12.92027 -18.66489 -4.03861 1.000 16.55993 251 ALA A O 1
ATOM 1741 N N . ALA A 1 252 ? 11.30495 -17.63594 -5.22112 1.000 13.55478 252 ALA A N 1
ATOM 1742 C CA . ALA A 1 252 ? 10.36705 -18.71689 -4.93843 1.000 14.79593 252 ALA A CA 1
ATOM 1743 C C . ALA A 1 252 ? 9.25990 -18.69234 -5.98138 1.000 14.14725 252 ALA A C 1
ATOM 1744 O O . ALA A 1 252 ? 8.98952 -17.66208 -6.61692 1.000 13.98921 252 ALA A O 1
ATOM 1746 N N . ALA A 1 253 ? 8.57572 -19.84149 -6.09963 1.000 12.50079 253 ALA A N 1
ATOM 1747 C CA . ALA A 1 253 ? 7.40270 -19.90578 -6.97377 1.000 11.50974 253 ALA A CA 1
ATOM 1748 C C . ALA A 1 253 ? 6.38280 -20.83514 -6.35961 1.000 16.11302 253 ALA A C 1
ATOM 1749 O O . ALA A 1 253 ? 6.73725 -21.82554 -5.73234 1.000 16.82264 253 ALA A O 1
ATOM 1751 N N . LEU A 1 254 ? 5.11998 -20.47924 -6.49316 1.000 14.07007 254 LEU A N 1
ATOM 1752 C CA . LEU A 1 254 ? 4.00903 -21.36199 -6.17116 1.000 13.56521 254 LEU A CA 1
ATOM 1753 C C . LEU A 1 254 ? 3.30026 -21.67974 -7.48185 1.000 18.14795 254 LEU A C 1
ATOM 1754 O O . LEU A 1 254 ? 3.34761 -20.88296 -8.42564 1.000 18.91813 254 LEU A O 1
ATOM 1759 N N . VAL A 1 255 ? 2.66544 -22.84431 -7.57018 1.000 13.60341 255 VAL A N 1
ATOM 1760 C CA . VAL A 1 255 ? 1.67401 -23.09343 -8.62960 1.000 12.27369 255 VAL A CA 1
ATOM 1761 C C . VAL A 1 255 ? 0.30206 -23.08787 -7.97182 1.000 15.76261 255 VAL A C 1
ATOM 1762 O O . VAL A 1 255 ? 0.09544 -23.77585 -6.96682 1.000 16.23872 255 VAL A O 1
ATOM 1766 N N . ILE A 1 256 ? -0.61716 -22.28576 -8.51625 1.000 13.46383 256 ILE A N 1
ATOM 1767 C CA . ILE A 1 256 ? -1.96461 -22.28458 -7.95190 1.000 14.38256 256 ILE A CA 1
ATOM 1768 C C . ILE A 1 256 ? -2.99437 -22.60334 -9.04090 1.000 17.50129 256 ILE A C 1
ATOM 1769 O O . ILE A 1 256 ? -2.77984 -22.41977 -10.25139 1.000 17.51304 256 ILE A O 1
ATOM 1774 N N . LYS A 1 257 ? -4.11772 -23.15385 -8.58285 1.000 16.87581 257 LYS A N 1
ATOM 1775 C CA . LYS A 1 257 ? -5.24611 -23.51998 -9.43722 1.000 15.64950 257 LYS A CA 1
ATOM 1776 C C . LYS A 1 257 ? -6.50940 -23.04922 -8.72386 1.000 12.44057 257 LYS A C 1
ATOM 1777 O O . LYS A 1 257 ? -6.52465 -22.95217 -7.49753 1.000 15.99747 257 LYS A O 1
ATOM 1783 N N . ARG A 1 258 ? -7.59470 -22.82719 -9.48592 1.000 14.30563 258 ARG A N 1
ATOM 1784 C CA . ARG A 1 258 ? -8.91895 -22.70113 -8.85338 1.000 15.43233 258 ARG A CA 1
ATOM 1785 C C . ARG A 1 258 ? -9.20869 -23.95553 -8.03685 1.000 15.12311 258 ARG A C 1
ATOM 1786 O O . ARG A 1 258 ? -8.92654 -25.06104 -8.48363 1.000 15.54771 258 ARG A O 1
ATOM 1794 N N . LEU A 1 259 ? -9.81198 -23.78423 -6.85714 1.000 15.49580 259 LEU A N 1
ATOM 1795 C CA . LEU A 1 259 ? -10.08018 -24.97290 -6.04390 1.000 16.00277 259 LEU A CA 1
ATOM 1796 C C . LEU A 1 259 ? -11.02179 -25.92192 -6.77827 1.000 16.68926 259 LEU A C 1
ATOM 1797 O O . LEU A 1 259 ? -10.86512 -27.13277 -6.68147 1.000 16.13903 259 LEU A O 1
ATOM 1802 N N . ALA A 1 260 ? -11.95338 -25.38988 -7.58576 1.000 15.08165 260 ALA A N 1
ATOM 1803 C CA . ALA A 1 260 ? -12.83933 -26.25913 -8.36571 1.000 17.20575 260 ALA A CA 1
ATOM 1804 C C . ALA A 1 260 ? -12.05336 -27.16601 -9.28797 1.000 19.07706 260 ALA A C 1
ATOM 1805 O O . ALA A 1 260 ? -12.43691 -28.31539 -9.52412 1.000 18.43946 260 ALA A O 1
ATOM 1807 N N . ASP A 1 261 ? -10.94713 -26.66596 -9.84990 1.000 14.80343 261 ASP A N 1
ATOM 1808 C CA . ASP A 1 261 ? -10.17435 -27.54924 -10.72266 1.000 16.94505 261 ASP A CA 1
ATOM 1809 C C . ASP A 1 261 ? -9.30552 -28.52844 -9.92994 1.000 19.10471 261 ASP A C 1
ATOM 1810 O O . ASP A 1 261 ? -9.03442 -29.63118 -10.40461 1.000 18.64320 261 ASP A O 1
ATOM 1815 N N . ALA A 1 262 ? -8.74987 -28.11626 -8.77633 1.000 14.30489 262 ALA A N 1
ATOM 1816 C CA . ALA A 1 262 ? -8.09245 -29.10659 -7.91447 1.000 17.89435 262 ALA A CA 1
ATOM 1817 C C . ALA A 1 262 ? -9.04771 -30.24241 -7.55549 1.000 18.30901 262 ALA A C 1
ATOM 1818 O O . ALA A 1 262 ? -8.62803 -31.40832 -7.44774 1.000 18.29739 262 ALA A O 1
ATOM 1820 N N . ARG A 1 263 ? -10.33712 -29.93823 -7.40847 1.000 15.99496 263 ARG A N 1
ATOM 1821 C CA . ARG A 1 263 ? -11.30360 -31.00511 -7.09745 1.000 16.04635 263 ARG A CA 1
ATOM 1822 C C . ARG A 1 263 ? -11.59769 -31.85737 -8.32640 1.000 18.61062 263 ARG A C 1
ATOM 1823 O O . ARG A 1 263 ? -11.68539 -33.08415 -8.23467 1.000 21.47363 263 ARG A O 1
ATOM 1831 N N . ALA A 1 264 ? -11.74344 -31.21744 -9.47669 1.000 17.37191 264 ALA A N 1
ATOM 1832 C CA . ALA A 1 264 ? -12.07150 -31.95710 -10.69360 1.000 18.16241 264 ALA A CA 1
ATOM 1833 C C . ALA A 1 264 ? -10.88474 -32.76667 -11.22025 1.000 21.93936 264 ALA A C 1
ATOM 1834 O O . ALA A 1 264 ? -11.07412 -33.81444 -11.85111 1.000 20.63508 264 ALA A O 1
ATOM 1836 N N . ASP A 1 265 ? -9.66070 -32.30501 -10.99418 1.000 21.61919 265 ASP A N 1
ATOM 1837 C CA . ASP A 1 265 ? -8.48440 -32.88166 -11.63727 1.000 21.63113 265 ASP A CA 1
ATOM 1838 C C . ASP A 1 265 ? -7.68652 -33.82545 -10.74349 1.000 22.16753 265 ASP A C 1
ATOM 1839 O O . ASP A 1 265 ? -6.63379 -34.34052 -11.18362 1.000 27.14213 265 ASP A O 1
ATOM 1844 N N . GLY A 1 266 ? -8.08173 -34.00453 -9.48279 1.000 17.16873 266 GLY A N 1
ATOM 1845 C CA . GLY A 1 266 ? -7.38220 -34.93509 -8.66203 1.000 18.40641 266 GLY A CA 1
ATOM 1846 C C . GLY A 1 266 ? -6.00514 -34.47488 -8.19320 1.000 21.76311 266 GLY A C 1
ATOM 1847 O O . GLY A 1 266 ? -5.05026 -35.24815 -8.26673 1.000 26.64043 266 GLY A O 1
ATOM 1848 N N . CYS A 1 267 ? -5.91280 -33.26548 -7.63926 1.000 18.26238 267 CYS A N 1
ATOM 1849 C CA . CYS A 1 267 ? -4.65734 -32.67490 -7.15456 1.000 18.39476 267 CYS A CA 1
ATOM 1850 C C . CYS A 1 267 ? -4.65077 -32.72922 -5.63096 1.000 16.65182 267 CYS A C 1
ATOM 1851 O O . CYS A 1 267 ? -5.62293 -32.28900 -5.02554 1.000 17.40790 267 CYS A O 1
ATOM 1854 N N . ARG A 1 268 ? -3.55727 -33.20996 -5.01668 1.000 14.08495 268 ARG A N 1
ATOM 1855 C CA . ARG A 1 268 ? -3.38120 -32.95185 -3.59187 1.000 13.78801 268 ARG A CA 1
ATOM 1856 C C . ARG A 1 268 ? -3.01001 -31.48181 -3.39304 1.000 16.23473 268 ARG A C 1
ATOM 1857 O O . ARG A 1 268 ? -2.40937 -30.85869 -4.27016 1.000 17.85681 268 ARG A O 1
ATOM 1865 N N . VAL A 1 269 ? -3.34357 -30.93573 -2.23829 1.000 14.86889 269 VAL A N 1
ATOM 1866 C CA . VAL A 1 269 ? -3.33553 -29.48872 -2.06743 1.000 15.49620 269 VAL A CA 1
ATOM 1867 C C . VAL A 1 269 ? -2.54391 -29.15090 -0.81317 1.000 15.77107 269 VAL A C 1
ATOM 1868 O O . VAL A 1 269 ? -2.77977 -29.74673 0.24768 1.000 15.30524 269 VAL A O 1
ATOM 1872 N N . TYR A 1 270 ? -1.63622 -28.17176 -0.90285 1.000 15.26569 270 TYR A N 1
ATOM 1873 C CA . TYR A 1 270 ? -0.82136 -27.83492 0.28384 1.000 14.54436 270 TYR A CA 1
ATOM 1874 C C . TYR A 1 270 ? -1.60635 -27.05830 1.33544 1.000 14.60530 270 TYR A C 1
ATOM 1875 O O . TYR A 1 270 ? -1.43590 -27.28243 2.55079 1.000 14.95744 270 TYR A O 1
ATOM 1884 N N . ALA A 1 271 ? -2.41430 -26.09782 0.87950 1.000 15.12074 271 ALA A N 1
ATOM 1885 C CA . ALA A 1 271 ? -3.20254 -25.13939 1.66482 1.000 13.40259 271 ALA A CA 1
ATOM 1886 C C . ALA A 1 271 ? -4.09349 -24.39213 0.68008 1.000 13.01341 271 ALA A C 1
ATOM 1887 O O . ALA A 1 271 ? -3.84860 -24.42834 -0.52088 1.000 15.55052 271 ALA A O 1
ATOM 1889 N N . VAL A 1 272 ? -5.14617 -23.74439 1.20005 1.000 15.07561 272 VAL A N 1
ATOM 1890 C CA . VAL A 1 272 ? -6.14990 -23.07047 0.37612 1.000 13.81338 272 VAL A CA 1
ATOM 1891 C C . VAL A 1 272 ? -6.12925 -21.56559 0.65503 1.000 15.45299 272 VAL A C 1
ATOM 1892 O O . VAL A 1 272 ? -6.05106 -21.12802 1.79833 1.000 17.47788 272 VAL A O 1
ATOM 1896 N N . ILE A 1 273 ? -6.17709 -20.76809 -0.40893 1.000 14.50910 273 ILE A N 1
ATOM 1897 C CA . ILE A 1 273 ? -6.33152 -19.32341 -0.28922 1.000 13.01326 273 ILE A CA 1
ATOM 1898 C C . ILE A 1 273 ? -7.81407 -19.01831 -0.26510 1.000 14.78922 273 ILE A C 1
ATOM 1899 O O . ILE A 1 273 ? -8.52563 -19.32380 -1.23540 1.000 18.09808 273 ILE A O 1
ATOM 1904 N N . GLU A 1 274 ? -8.26270 -18.40780 0.83409 1.000 16.14654 274 GLU A N 1
ATOM 1905 C CA . GLU A 1 274 ? -9.66201 -18.05635 1.03539 1.000 16.92419 274 GLU A CA 1
ATOM 1906 C C . GLU A 1 274 ? -9.96123 -16.61524 0.67561 1.000 22.34440 274 GLU A C 1
ATOM 1907 O O . GLU A 1 274 ? -11.11835 -16.29134 0.40874 1.000 20.23205 274 GLU A O 1
ATOM 1913 N N . GLY A 1 275 ? -8.97435 -15.73256 0.72240 1.000 16.94271 275 GLY A N 1
ATOM 1914 C CA . GLY A 1 275 ? -9.22137 -14.34792 0.35132 1.000 17.99472 275 GLY A CA 1
ATOM 1915 C C . GLY A 1 275 ? -7.92119 -13.64459 0.04600 1.000 18.18399 275 GLY A C 1
ATOM 1916 O O . GLY A 1 275 ? -6.88410 -13.94109 0.64576 1.000 16.70109 275 GLY A O 1
ATOM 1917 N N . VAL A 1 276 ? -7.97466 -12.70099 -0.90152 1.000 15.89679 276 VAL A N 1
ATOM 1918 C CA . VAL A 1 276 ? -6.82452 -11.88588 -1.28511 1.000 16.01459 276 VAL A CA 1
ATOM 1919 C C . VAL A 1 276 ? -7.30958 -10.47174 -1.58191 1.000 17.48177 276 VAL A C 1
ATOM 1920 O O . VAL A 1 276 ? -8.31751 -10.28349 -2.27109 1.000 19.81919 276 VAL A O 1
ATOM 1924 N N . ALA A 1 277 ? -6.56549 -9.47795 -1.11343 1.000 15.09020 277 ALA A N 1
ATOM 1925 C CA . ALA A 1 277 ? -6.82977 -8.10507 -1.53572 1.000 17.36145 277 ALA A CA 1
ATOM 1926 C C . ALA A 1 277 ? -5.52635 -7.33454 -1.63613 1.000 17.02760 277 ALA A C 1
ATOM 1927 O O . ALA A 1 277 ? -4.56273 -7.59098 -0.91360 1.000 16.28329 277 ALA A O 1
ATOM 1929 N N . VAL A 1 278 ? -5.52722 -6.30675 -2.47847 1.000 16.21265 278 VAL A N 1
ATOM 1930 C CA . VAL A 1 278 ? -4.39222 -5.41352 -2.56040 1.000 13.73313 278 VAL A CA 1
ATOM 1931 C C . VAL A 1 278 ? -4.96878 -4.00042 -2.61712 1.000 16.78199 278 VAL A C 1
ATOM 1932 O O . VAL A 1 278 ? -6.13469 -3.80362 -2.95937 1.000 21.19095 278 VAL A O 1
ATOM 1936 N N . SER A 1 279 ? -4.13939 -3.02532 -2.30066 1.000 17.46848 279 SER A N 1
ATOM 1937 C CA . SER A 1 279 ? -4.52774 -1.62203 -2.46766 1.000 19.54900 279 SER A CA 1
ATOM 1938 C C . SER A 1 279 ? -3.27467 -0.74995 -2.43214 1.000 19.81860 279 SER A C 1
ATOM 1939 O O . SER A 1 279 ? -2.14086 -1.22716 -2.26605 1.000 19.21423 279 SER A O 1
ATOM 1942 N N . ALA A 1 280 ? -3.48349 0.55751 -2.59531 1.000 18.46943 280 ALA A N 1
ATOM 1943 C CA . ALA A 1 280 ? -2.41971 1.53568 -2.42110 1.000 18.34411 280 ALA A CA 1
ATOM 1944 C C . ALA A 1 280 ? -2.86735 2.52652 -1.35534 1.000 18.33936 280 ALA A C 1
ATOM 1945 O O . ALA A 1 280 ? -4.06998 2.79790 -1.22552 1.000 21.02303 280 ALA A O 1
ATOM 1947 N N . ASP A 1 281 ? -1.89386 3.02663 -0.58653 1.000 18.77958 281 ASP A N 1
ATOM 1948 C CA . ASP A 1 281 ? -2.17018 3.99003 0.48518 1.000 18.43823 281 ASP A CA 1
ATOM 1949 C C . ASP A 1 281 ? -2.74946 5.30017 -0.06098 1.000 22.82102 281 ASP A C 1
ATOM 1950 O O . ASP A 1 281 ? -3.54728 5.98084 0.62191 1.000 22.70855 281 ASP A O 1
ATOM 1955 N N . GLY A 1 282 ? -2.36905 5.66213 -1.27493 1.000 21.53011 282 GLY A N 1
ATOM 1956 C CA . GLY A 1 282 ? -2.60692 7.04706 -1.69312 1.000 24.05516 282 GLY A CA 1
ATOM 1957 C C . GLY A 1 282 ? -1.80723 7.97523 -0.78973 1.000 27.62851 282 GLY A C 1
ATOM 1958 O O . GLY A 1 282 ? -0.71312 7.64372 -0.31213 1.000 26.35744 282 GLY A O 1
ATOM 1959 N N . SER A 1 283 ? -2.33670 9.18261 -0.55147 1.000 25.14790 283 SER A N 1
ATOM 1960 C CA . SER A 1 283 ? -1.54449 10.14140 0.20985 1.000 23.75725 283 SER A CA 1
ATOM 1961 C C . SER A 1 283 ? -2.20845 10.60308 1.49724 1.000 31.41076 283 SER A C 1
ATOM 1962 O O . SER A 1 283 ? -1.59454 11.38319 2.22883 1.000 32.89644 283 SER A O 1
ATOM 1965 N N . ASP A 1 284 ? -3.41591 10.13652 1.81007 1.000 30.22435 284 ASP A N 1
ATOM 1966 C CA . ASP A 1 284 ? -4.02384 10.47414 3.09919 1.000 32.28032 284 ASP A CA 1
ATOM 1967 C C . ASP A 1 284 ? -3.41575 9.62473 4.22328 1.000 35.98735 284 ASP A C 1
ATOM 1968 O O . ASP A 1 284 ? -3.03886 8.46119 4.02733 1.000 37.25936 284 ASP A O 1
ATOM 1973 N N . ASP A 1 285 ? -3.34159 10.20582 5.41935 1.000 33.21421 285 ASP A N 1
ATOM 1974 C CA . ASP A 1 285 ? -2.91690 9.45587 6.60655 1.000 29.57698 285 ASP A CA 1
ATOM 1975 C C . ASP A 1 285 ? -1.56078 8.79510 6.37972 1.000 30.47483 285 ASP A C 1
ATOM 1976 O O . ASP A 1 285 ? -1.31377 7.67020 6.82022 1.000 30.92521 285 ASP A O 1
ATOM 1978 N N . LYS A 1 286 ? -0.67638 9.48528 5.66858 1.000 32.33447 286 LYS A N 1
ATOM 1979 C CA . LYS A 1 286 ? 0.57444 8.86060 5.24060 1.000 33.53503 286 LYS A CA 1
ATOM 1980 C C . LYS A 1 286 ? 1.69558 9.86941 5.39101 1.000 33.48158 286 LYS A C 1
ATOM 1981 O O . LYS A 1 286 ? 1.67717 10.91316 4.73417 1.000 41.05230 286 LYS A O 1
ATOM 1987 N N . ALA A 1 287 ? 2.68196 9.53974 6.23664 1.000 32.71866 287 ALA A N 1
ATOM 1988 C CA . ALA A 1 287 ? 3.70836 10.51364 6.60140 1.000 43.13444 287 ALA A CA 1
ATOM 1989 C C . ALA A 1 287 ? 4.57565 10.94850 5.41788 1.000 43.60907 287 ALA A C 1
ATOM 1990 O O . ALA A 1 287 ? 5.17380 12.02321 5.48524 1.000 39.59977 287 ALA A O 1
ATOM 1992 N N . GLY A 1 288 ? 4.69961 10.12066 4.37268 1.000 36.90985 288 GLY A N 1
ATOM 1993 C CA . GLY A 1 288 ? 5.54218 10.40682 3.21913 1.000 33.77362 288 GLY A CA 1
ATOM 1994 C C . GLY A 1 288 ? 5.70502 9.13898 2.39128 1.000 31.24077 288 GLY A C 1
ATOM 1995 O O . GLY A 1 288 ? 5.17318 8.09544 2.73597 1.000 26.65516 288 GLY A O 1
ATOM 1996 N N . LEU A 1 289 ? 6.46869 9.23828 1.29725 1.000 29.71663 289 LEU A N 1
ATOM 1997 C CA . LEU A 1 289 ? 6.54136 8.11103 0.35410 1.000 27.84346 289 LEU A CA 1
ATOM 1998 C C . LEU A 1 289 ? 6.95982 6.80648 1.03739 1.000 30.88671 289 LEU A C 1
ATOM 1999 O O . LEU A 1 289 ? 6.40782 5.72938 0.74749 1.000 25.01613 289 LEU A O 1
ATOM 2004 N N . GLY A 1 290 ? 7.93869 6.87767 1.94069 1.000 29.50497 290 GLY A N 1
ATOM 2005 C CA . GLY A 1 290 ? 8.49848 5.69372 2.55061 1.000 27.29425 290 GLY A CA 1
ATOM 2006 C C . GLY A 1 290 ? 7.95909 5.37734 3.92599 1.000 33.25334 290 GLY A C 1
ATOM 2007 O O . GLY A 1 290 ? 8.57625 4.60785 4.67251 1.000 32.85949 290 GLY A O 1
ATOM 2008 N N . VAL A 1 291 ? 6.82383 5.96199 4.29140 1.000 26.37696 291 VAL A N 1
ATOM 2009 C CA . VAL A 1 291 ? 6.21116 5.60244 5.57286 1.000 27.12471 291 VAL A CA 1
ATOM 2010 C C . VAL A 1 291 ? 4.83579 4.99289 5.34644 1.000 25.04601 291 VAL A C 1
ATOM 2011 O O . VAL A 1 291 ? 3.93045 5.69162 4.87777 1.000 24.02899 291 VAL A O 1
ATOM 2015 N N . PRO A 1 292 ? 4.64507 3.69995 5.63516 1.000 28.85796 292 PRO A N 1
ATOM 2016 C CA . PRO A 1 292 ? 3.33883 3.07585 5.39617 1.000 25.96338 292 PRO A CA 1
ATOM 2017 C C . PRO A 1 292 ? 2.23945 3.78358 6.18748 1.000 26.00056 292 PRO A C 1
ATOM 2018 O O . PRO A 1 292 ? 2.47895 4.35058 7.25996 1.000 26.64762 292 PRO A O 1
ATOM 2022 N N . SER A 1 293 ? 1.03364 3.73426 5.63092 1.000 25.93254 293 SER A N 1
ATOM 2023 C CA . SER A 1 293 ? -0.15846 4.29265 6.24398 1.000 26.32758 293 SER A CA 1
ATOM 2024 C C . SER A 1 293 ? -0.89752 3.17625 6.98609 1.000 26.02143 293 SER A C 1
ATOM 2025 O O . SER A 1 293 ? -1.27300 2.17601 6.35053 1.000 23.15116 293 SER A O 1
ATOM 2028 N N . SER A 1 294 ? -1.15553 3.35209 8.31291 1.000 22.38513 294 SER A N 1
ATOM 2029 C CA A SER A 1 294 ? -1.93590 2.34337 9.03348 0.389 19.01470 294 SER A CA 1
ATOM 2030 C CA B SER A 1 294 ? -1.91496 2.30238 8.99154 0.611 18.95065 294 SER A CA 1
ATOM 2031 C C . SER A 1 294 ? -3.32401 2.22974 8.43184 1.000 18.78601 294 SER A C 1
ATOM 2032 O O . SER A 1 294 ? -3.89909 1.14281 8.37878 1.000 20.45023 294 SER A O 1
ATOM 2037 N N . SER A 1 295 ? -3.88377 3.37527 7.98183 1.000 22.01467 295 SER A N 1
ATOM 2038 C CA . SER A 1 295 ? -5.23776 3.35648 7.40984 1.000 24.57440 295 SER A CA 1
ATOM 2039 C C . SER A 1 295 ? -5.27130 2.55189 6.13863 1.000 22.86662 295 SER A C 1
ATOM 2040 O O . SER A 1 295 ? -6.15384 1.71136 5.95544 1.000 22.59059 295 SER A O 1
ATOM 2043 N N . GLY A 1 296 ? -4.31687 2.80994 5.24293 1.000 21.87340 296 GLY A N 1
ATOM 2044 C CA . GLY A 1 296 ? -4.29396 2.09456 3.98774 1.000 22.39115 296 GLY A CA 1
ATOM 2045 C C . GLY A 1 296 ? -4.16447 0.60446 4.19191 1.000 19.88133 296 GLY A C 1
ATOM 2046 O O . GLY A 1 296 ? -4.87600 -0.18380 3.55299 1.000 21.45350 296 GLY A O 1
ATOM 2047 N N . GLN A 1 297 ? -3.24059 0.19627 5.07858 1.000 19.25545 297 GLN A N 1
ATOM 2048 C CA . GLN A 1 297 ? -3.09323 -1.22070 5.39846 1.000 21.64033 297 GLN A CA 1
ATOM 2049 C C . GLN A 1 297 ? -4.38930 -1.79128 5.94387 1.000 21.04524 297 GLN A C 1
ATOM 2050 O O . GLN A 1 297 ? -4.83016 -2.85691 5.52873 1.000 18.41249 297 GLN A O 1
ATOM 2056 N N . SER A 1 298 ? -5.01515 -1.08817 6.89698 1.000 19.38994 298 SER A N 1
ATOM 2057 C CA . SER A 1 298 ? -6.23214 -1.62789 7.49919 1.000 17.08597 298 SER A CA 1
ATOM 2058 C C . SER A 1 298 ? -7.32524 -1.89394 6.45788 1.000 17.89329 298 SER A C 1
ATOM 2059 O O . SER A 1 298 ? -8.05102 -2.89490 6.55916 1.000 22.42053 298 SER A O 1
ATOM 2062 N N . ARG A 1 299 ? -7.44453 -1.03791 5.43560 1.000 21.78686 299 ARG A N 1
ATOM 2063 C CA . ARG A 1 299 ? -8.45203 -1.25214 4.39237 1.000 25.12485 299 ARG A CA 1
ATOM 2064 C C . ARG A 1 299 ? -8.18124 -2.54527 3.63668 1.000 23.22718 299 ARG A C 1
ATOM 2065 O O . ARG A 1 299 ? -9.10907 -3.24323 3.22598 1.000 18.22765 299 ARG A O 1
ATOM 2073 N N . THR A 1 300 ? -6.90351 -2.85911 3.41973 1.000 20.52826 300 THR A N 1
ATOM 2074 C CA . THR A 1 300 ? -6.55412 -4.04508 2.64066 1.000 18.26694 300 THR A CA 1
ATOM 2075 C C . THR A 1 300 ? -6.81993 -5.31231 3.43436 1.000 15.76152 300 THR A C 1
ATOM 2076 O O . THR A 1 300 ? -7.33644 -6.31222 2.89373 1.000 17.72066 300 THR A O 1
ATOM 2080 N N . VAL A 1 301 ? -6.44806 -5.28632 4.70631 1.000 16.63896 301 VAL A N 1
ATOM 2081 C CA . VAL A 1 301 ? -6.68866 -6.42537 5.58117 1.000 17.60864 301 VAL A CA 1
ATOM 2082 C C . VAL A 1 301 ? -8.18143 -6.67328 5.68041 1.000 19.08786 301 VAL A C 1
ATOM 2083 O O . VAL A 1 301 ? -8.66987 -7.80433 5.55063 1.000 16.77380 301 VAL A O 1
ATOM 2087 N N . GLU A 1 302 ? -8.93695 -5.59443 5.89025 1.000 20.19133 302 GLU A N 1
ATOM 2088 C CA . GLU A 1 302 ? -10.38190 -5.73545 5.98801 1.000 21.88620 302 GLU A CA 1
ATOM 2089 C C . GLU A 1 302 ? -10.97478 -6.31378 4.70539 1.000 20.47874 302 GLU A C 1
ATOM 2090 O O . GLU A 1 302 ? -11.82931 -7.20358 4.75253 1.000 19.26607 302 GLU A O 1
ATOM 2096 N N . ALA A 1 303 ? -10.51546 -5.84358 3.54273 1.000 16.56784 303 ALA A N 1
ATOM 2097 C CA . ALA A 1 303 ? -11.06720 -6.34530 2.28773 1.000 18.95208 303 ALA A CA 1
ATOM 2098 C C . ALA A 1 303 ? -10.80698 -7.83886 2.13463 1.000 20.34144 303 ALA A C 1
ATOM 2099 O O . ALA A 1 303 ? -11.66902 -8.58365 1.64615 1.000 19.99606 303 ALA A O 1
ATOM 2101 N N . ALA A 1 304 ? -9.58000 -8.27549 2.46571 1.000 17.22798 304 ALA A N 1
ATOM 2102 C CA . ALA A 1 304 ? -9.23528 -9.67987 2.31590 1.000 15.37493 304 ALA A CA 1
ATOM 2103 C C . ALA A 1 304 ? -10.06782 -10.54182 3.25988 1.000 16.74871 304 ALA A C 1
ATOM 2104 O O . ALA A 1 304 ? -10.53696 -11.63191 2.87920 1.000 17.46201 304 ALA A O 1
ATOM 2106 N N . LEU A 1 305 ? -10.27201 -10.06322 4.48471 1.000 18.84582 305 LEU A N 1
ATOM 2107 C CA . LEU A 1 305 ? -11.06842 -10.81908 5.45539 1.000 17.48367 305 LEU A CA 1
ATOM 2108 C C . LEU A 1 305 ? -12.53578 -10.86497 5.03572 1.000 20.51287 305 LEU A C 1
ATOM 2109 O O . LEU A 1 305 ? -13.17912 -11.91603 5.13042 1.000 21.52026 305 LEU A O 1
ATOM 2114 N N . ARG A 1 306 ? -13.05338 -9.76055 4.49149 1.000 19.65058 306 ARG A N 1
ATOM 2115 C CA . ARG A 1 306 ? -14.42109 -9.78923 3.95290 1.000 20.21332 306 ARG A CA 1
ATOM 2116 C C . ARG A 1 306 ? -14.53020 -10.76195 2.79507 1.000 25.57098 306 ARG A C 1
ATOM 2117 O O . ARG A 1 306 ? -15.52660 -11.48813 2.67826 1.000 23.18173 306 ARG A O 1
ATOM 2125 N N . ARG A 1 307 ? -13.51348 -10.82590 1.93181 1.000 20.06496 307 ARG A N 1
ATOM 2126 C CA . ARG A 1 307 ? -13.62656 -11.79535 0.85033 1.000 18.88737 307 ARG A CA 1
ATOM 2127 C C . ARG A 1 307 ? -13.53867 -13.23127 1.37306 1.000 20.11094 307 ARG A C 1
ATOM 2128 O O . ARG A 1 307 ? -14.20013 -14.12648 0.82568 1.000 22.59212 307 ARG A O 1
ATOM 2136 N N . ALA A 1 308 ? -12.74891 -13.47046 2.42648 1.000 19.46430 308 ALA A N 1
ATOM 2137 C CA . ALA A 1 308 ? -12.65098 -14.83154 2.96619 1.000 17.78461 308 ALA A CA 1
ATOM 2138 C C . ALA A 1 308 ? -13.94466 -15.26365 3.66220 1.000 23.38046 308 ALA A C 1
ATOM 2139 O O . ALA A 1 308 ? -14.29528 -16.44142 3.63642 1.000 24.25099 308 ALA A O 1
ATOM 2141 N N . GLY A 1 309 ? -14.61100 -14.34674 4.33361 1.000 19.20410 309 GLY A N 1
ATOM 2142 C CA . GLY A 1 309 ? -15.97895 -14.56874 4.80799 1.000 21.47097 309 GLY A CA 1
ATOM 2143 C C . GLY A 1 309 ? -16.02260 -14.66514 6.32018 1.000 24.03007 309 GLY A C 1
ATOM 2144 O O . GLY A 1 309 ? -14.99646 -14.73082 6.98720 1.000 22.91410 309 GLY A O 1
ATOM 2145 N N . PRO A 1 310 ? -17.24144 -14.64621 6.89437 1.000 23.60025 310 PRO A N 1
ATOM 2146 C CA . PRO A 1 310 ? -17.36047 -14.52559 8.34803 1.000 25.21008 310 PRO A CA 1
ATOM 2147 C C . PRO A 1 310 ? -16.75603 -15.68696 9.11448 1.000 22.19059 310 PRO A C 1
ATOM 2148 O O . PRO A 1 310 ? -16.22238 -15.46688 10.19904 1.000 25.05184 310 PRO A O 1
ATOM 2152 N N . GLN A 1 311 ? -16.85708 -16.92483 8.62841 1.000 24.36089 311 GLN A N 1
ATOM 2153 C CA . GLN A 1 311 ? -16.23965 -17.97851 9.42330 1.000 28.92702 311 GLN A CA 1
ATOM 2154 C C . GLN A 1 311 ? -14.71675 -17.84468 9.42631 1.000 28.23933 311 GLN A C 1
ATOM 2155 O O . GLN A 1 311 ? -14.07287 -17.91583 10.49662 1.000 27.99496 311 GLN A O 1
ATOM 2161 N N . ALA A 1 312 ? -14.12031 -17.55020 8.26852 1.000 21.33776 312 ALA A N 1
ATOM 2162 C CA . ALA A 1 312 ? -12.67742 -17.29352 8.25404 1.000 23.20073 312 ALA A CA 1
ATOM 2163 C C . ALA A 1 312 ? -12.29973 -16.19031 9.23624 1.000 23.40488 312 ALA A C 1
ATOM 2164 O O . ALA A 1 312 ? -11.35850 -16.32535 10.02726 1.000 22.40825 312 ALA A O 1
ATOM 2166 N N . LEU A 1 313 ? -13.04506 -15.08280 9.20891 1.000 22.10588 313 LEU A N 1
ATOM 2167 C CA . LEU A 1 313 ? -12.74491 -13.95641 10.07689 1.000 24.01136 313 LEU A CA 1
ATOM 2168 C C . LEU A 1 313 ? -12.79985 -14.37480 11.53388 1.000 24.83153 313 LEU A C 1
ATOM 2169 O O . LEU A 1 313 ? -11.91987 -14.01716 12.32802 1.000 25.36796 313 LEU A O 1
ATOM 2174 N N . SER A 1 314 ? -13.81531 -15.15591 11.90193 1.000 27.61886 314 SER A N 1
ATOM 2175 C CA . SER A 1 314 ? -13.96234 -15.50608 13.30502 1.000 27.81903 314 SER A CA 1
ATOM 2176 C C . SER A 1 314 ? -12.84432 -16.42098 13.77358 1.000 29.64608 314 SER A C 1
ATOM 2177 O O . SER A 1 314 ? -12.50568 -16.41235 14.96208 1.000 30.24504 314 SER A O 1
ATOM 2180 N N . ARG A 1 315 ? -12.21729 -17.15293 12.85040 1.000 25.26586 315 ARG A N 1
ATOM 2181 C CA . ARG A 1 315 ? -11.17226 -18.10186 13.18282 1.000 19.69801 315 ARG A CA 1
ATOM 2182 C C . ARG A 1 315 ? -9.77097 -17.59471 12.82793 1.000 20.20071 315 ARG A C 1
ATOM 2183 O O . ARG A 1 315 ? -8.82633 -18.38197 12.89455 1.000 21.02480 315 ARG A O 1
ATOM 2191 N N . LEU A 1 316 ? -9.62445 -16.32248 12.47845 1.000 21.57325 316 LEU A N 1
ATOM 2192 C CA . LEU A 1 316 ? -8.30370 -15.74604 12.17595 1.000 18.11687 316 LEU A CA 1
ATOM 2193 C C . LEU A 1 316 ? -7.46369 -15.72962 13.45916 1.000 21.95922 316 LEU A C 1
ATOM 2194 O O . LEU A 1 316 ? -7.74594 -14.98557 14.41289 1.000 20.29860 316 LEU A O 1
ATOM 2199 N N . ARG A 1 317 ? -6.46159 -16.58814 13.51923 1.000 16.23493 317 ARG A N 1
ATOM 2200 C CA . ARG A 1 317 ? -5.73354 -16.85610 14.76188 1.000 18.34526 317 ARG A CA 1
ATOM 2201 C C . ARG A 1 317 ? -4.31835 -16.28939 14.76517 1.000 20.20523 317 ARG A C 1
ATOM 2202 O O . ARG A 1 317 ? -3.76707 -16.04494 15.83991 1.000 19.33637 317 ARG A O 1
ATOM 2210 N N . TYR A 1 318 ? -3.70505 -16.08728 13.59278 1.000 15.68506 318 TYR A N 1
ATOM 2211 C CA . TYR A 1 318 ? -2.29514 -15.72821 13.55556 1.000 14.25886 318 TYR A CA 1
ATOM 2212 C C . TYR A 1 318 ? -2.10378 -14.93600 12.26209 1.000 13.95428 318 TYR A C 1
ATOM 2213 O O . TYR A 1 318 ? -2.71223 -15.28863 11.24399 1.000 17.30668 318 TYR A O 1
ATOM 2222 N N . VAL A 1 319 ? -1.27305 -13.89949 12.31008 1.000 15.53254 319 VAL A N 1
ATOM 2223 C CA . VAL A 1 319 ? -0.88430 -13.14594 11.10772 1.000 15.17123 319 VAL A CA 1
ATOM 2224 C C . VAL A 1 319 ? 0.62377 -13.22652 10.94792 1.000 14.67266 319 VAL A C 1
ATOM 2225 O O . VAL A 1 319 ? 1.39153 -12.85187 11.85276 1.000 15.17076 319 VAL A O 1
ATOM 2229 N N . GLU A 1 320 ? 1.05142 -13.66897 9.76026 1.000 14.11991 320 GLU A N 1
ATOM 2230 C CA . GLU A 1 320 ? 2.42389 -13.51137 9.32245 1.000 14.79251 320 GLU A CA 1
ATOM 2231 C C . GLU A 1 320 ? 2.52324 -12.10436 8.75384 1.000 16.15412 320 GLU A C 1
ATOM 2232 O O . GLU A 1 320 ? 2.10325 -11.84579 7.61968 1.000 16.38700 320 GLU A O 1
ATOM 2238 N N . MET A 1 321 ? 3.00584 -11.18582 9.58669 1.000 14.06987 321 MET A N 1
ATOM 2239 C CA . MET A 1 321 ? 3.10903 -9.77997 9.22190 1.000 14.35218 321 MET A CA 1
ATOM 2240 C C . MET A 1 321 ? 4.21677 -9.57962 8.17354 1.000 15.57555 321 MET A C 1
ATOM 2241 O O . MET A 1 321 ? 5.08908 -10.44017 7.94306 1.000 16.35573 321 MET A O 1
ATOM 2246 N N . HIS A 1 322 ? 4.17513 -8.41462 7.53675 1.000 13.52648 322 HIS A N 1
ATOM 2247 C CA . HIS A 1 322 ? 5.37480 -7.94230 6.86088 1.000 14.51817 322 HIS A CA 1
ATOM 2248 C C . HIS A 1 322 ? 6.52190 -7.86825 7.86239 1.000 15.63138 322 HIS A C 1
ATOM 2249 O O . HIS A 1 322 ? 7.60101 -8.45545 7.65253 1.000 16.49542 322 HIS A O 1
ATOM 2256 N N . GLY A 1 323 ? 6.27930 -7.19318 9.00886 1.000 14.14057 323 GLY A N 1
ATOM 2257 C CA . GLY A 1 323 ? 7.14905 -7.39434 10.15278 1.000 13.74871 323 GLY A CA 1
ATOM 2258 C C . GLY A 1 323 ? 8.62140 -7.18992 9.85942 1.000 16.11887 323 GLY A C 1
ATOM 2259 O O . GLY A 1 323 ? 9.44558 -8.02504 10.23302 1.000 14.84812 323 GLY A O 1
ATOM 2260 N N . SER A 1 324 ? 8.97879 -6.05709 9.23285 1.000 16.37698 324 SER A N 1
ATOM 2261 C CA . SER A 1 324 ? 10.38137 -5.92728 8.86399 1.000 16.21498 324 SER A CA 1
ATOM 2262 C C . SER A 1 324 ? 11.27749 -5.37460 9.96404 1.000 18.54535 324 SER A C 1
ATOM 2263 O O . SER A 1 324 ? 12.47982 -5.29131 9.74303 1.000 19.05909 324 SER A O 1
ATOM 2266 N N . GLY A 1 325 ? 10.76608 -5.04377 11.16367 1.000 16.55411 325 GLY A N 1
ATOM 2267 C CA . GLY A 1 325 ? 11.68039 -4.76702 12.23796 1.000 17.15578 325 GLY A CA 1
ATOM 2268 C C . GLY A 1 325 ? 12.16741 -3.33782 12.33188 1.000 17.70228 325 GLY A C 1
ATOM 2269 O O . GLY A 1 325 ? 13.10361 -3.08269 13.09959 1.000 17.92184 325 GLY A O 1
ATOM 2270 N N . THR A 1 326 ? 11.59621 -2.39339 11.51686 1.000 18.00775 326 THR A N 1
ATOM 2271 C CA . THR A 1 326 ? 11.76776 -1.01584 11.94840 1.000 20.25790 326 THR A CA 1
ATOM 2272 C C . THR A 1 326 ? 10.78493 -0.75856 13.09494 1.000 19.34604 326 THR A C 1
ATOM 2273 O O . THR A 1 326 ? 9.65114 -1.26962 13.09776 1.000 22.21648 326 THR A O 1
ATOM 2277 N N . PRO A 1 327 ? 11.18843 -0.04027 14.12191 1.000 21.67378 327 PRO A N 1
ATOM 2278 C CA . PRO A 1 327 ? 10.26287 0.07011 15.26381 1.000 19.88239 327 PRO A CA 1
ATOM 2279 C C . PRO A 1 327 ? 8.98142 0.81709 14.88272 1.000 21.21653 327 PRO A C 1
ATOM 2280 O O . PRO A 1 327 ? 7.87013 0.42290 15.28500 1.000 22.47891 327 PRO A O 1
ATOM 2284 N N . TRP A 1 328 ? 9.10662 1.85291 14.05126 1.000 20.60605 328 TRP A N 1
ATOM 2285 C CA . TRP A 1 328 ? 7.93673 2.62712 13.66009 1.000 20.81683 328 TRP A CA 1
ATOM 2286 C C . TRP A 1 328 ? 7.06377 1.87528 12.65624 1.000 21.64591 328 TRP A C 1
ATOM 2287 O O . TRP A 1 328 ? 5.83101 1.95356 12.71961 1.000 20.01869 328 TRP A O 1
ATOM 2298 N N . GLY A 1 329 ? 7.69713 1.18105 11.69393 1.000 20.72834 329 GLY A N 1
ATOM 2299 C CA . GLY A 1 329 ? 6.93020 0.40620 10.73718 1.000 18.73784 329 GLY A CA 1
ATOM 2300 C C . GLY A 1 329 ? 6.17546 -0.73081 11.40583 1.000 15.13141 329 GLY A C 1
ATOM 2301 O O . GLY A 1 329 ? 5.00216 -0.97464 11.09922 1.000 17.44654 329 GLY A O 1
ATOM 2302 N N . ASP A 1 330 ? 6.83734 -1.44618 12.33381 1.000 16.84564 330 ASP A N 1
ATOM 2303 C CA . ASP A 1 330 ? 6.12005 -2.51151 13.04776 1.000 17.23794 330 ASP A CA 1
ATOM 2304 C C . ASP A 1 330 ? 4.92702 -1.92737 13.80529 1.000 16.22700 330 ASP A C 1
ATOM 2305 O O . ASP A 1 330 ? 3.82306 -2.48547 13.77268 1.000 17.84060 330 ASP A O 1
ATOM 2310 N N . ALA A 1 331 ? 5.12310 -0.79266 14.48437 1.000 17.86128 331 ALA A N 1
ATOM 2311 C CA . ALA A 1 331 ? 4.00214 -0.18353 15.22274 1.000 19.97035 331 ALA A CA 1
ATOM 2312 C C . ALA A 1 331 ? 2.83855 0.18206 14.29713 1.000 19.28628 331 ALA A C 1
ATOM 2313 O O . ALA A 1 331 ? 1.66748 -0.04408 14.64043 1.000 19.96988 331 ALA A O 1
ATOM 2315 N N . LEU A 1 332 ? 3.14061 0.81069 13.13386 1.000 18.19638 332 LEU A N 1
ATOM 2316 C CA . LEU A 1 332 ? 2.09548 1.16939 12.17429 1.000 17.83405 332 LEU A CA 1
ATOM 2317 C C . LEU A 1 332 ? 1.38073 -0.05666 11.64953 1.000 18.40927 332 LEU A C 1
ATOM 2318 O O . LEU A 1 332 ? 0.16434 -0.02696 11.42757 1.000 18.17031 332 LEU A O 1
ATOM 2323 N N . GLU A 1 333 ? 2.11789 -1.16629 11.46242 1.000 18.28722 333 GLU A N 1
ATOM 2324 C CA . GLU A 1 333 ? 1.47922 -2.36266 10.92104 1.000 16.65815 333 GLU A CA 1
ATOM 2325 C C . GLU A 1 333 ? 0.55807 -3.00293 11.96354 1.000 17.01717 333 GLU A C 1
ATOM 2326 O O . GLU A 1 333 ? -0.55547 -3.44397 11.63746 1.000 18.34321 333 GLU A O 1
ATOM 2332 N N . VAL A 1 334 ? 0.99758 -3.03678 13.22438 1.000 16.54260 334 VAL A N 1
ATOM 2333 C CA . VAL A 1 334 ? 0.10689 -3.48086 14.29928 1.000 16.02454 334 VAL A CA 1
ATOM 2334 C C . VAL A 1 334 ? -1.13058 -2.58335 14.37350 1.000 18.02015 334 VAL A C 1
ATOM 2335 O O . VAL A 1 334 ? -2.25806 -3.07211 14.47780 1.000 18.87419 334 VAL A O 1
ATOM 2339 N N . GLN A 1 335 ? -0.93494 -1.26558 14.32586 1.000 19.85941 335 GLN A N 1
ATOM 2340 C CA . GLN A 1 335 ? -2.09093 -0.35158 14.30393 1.000 21.78279 335 GLN A CA 1
ATOM 2341 C C . GLN A 1 335 ? -3.05401 -0.65636 13.14996 1.000 21.46315 335 GLN A C 1
ATOM 2342 O O . GLN A 1 335 ? -4.27805 -0.65316 13.33054 1.000 20.71504 335 GLN A O 1
ATOM 2348 N N . GLY A 1 336 ? -2.53297 -0.95223 11.94804 1.000 20.53878 336 GLY A N 1
ATOM 2349 C CA . GLY A 1 336 ? -3.42641 -1.29414 10.86033 1.000 19.30559 336 GLY A CA 1
ATOM 2350 C C . GLY A 1 336 ? -4.24026 -2.54910 11.12413 1.000 17.28955 336 GLY A C 1
ATOM 2351 O O . GLY A 1 336 ? -5.42778 -2.62322 10.75805 1.000 18.10696 336 GLY A O 1
ATOM 2352 N N . LEU A 1 337 ? -3.62145 -3.57029 11.73604 1.000 16.57748 337 LEU A N 1
ATOM 2353 C CA . LEU A 1 337 ? -4.38971 -4.75744 12.12108 1.000 18.30176 337 LEU A CA 1
ATOM 2354 C C . LEU A 1 337 ? -5.45693 -4.41206 13.16795 1.000 19.78312 337 LEU A C 1
ATOM 2355 O O . LEU A 1 337 ? -6.59261 -4.87764 13.08252 1.000 21.14802 337 LEU A O 1
ATOM 2360 N N . LYS A 1 338 ? -5.08608 -3.64140 14.18570 1.000 19.75027 338 LYS A N 1
ATOM 2361 C CA . LYS A 1 338 ? -6.08206 -3.23829 15.18986 1.000 21.96785 338 LYS A CA 1
ATOM 2362 C C . LYS A 1 338 ? -7.26023 -2.52323 14.53031 1.000 21.68833 338 LYS A C 1
ATOM 2363 O O . LYS A 1 338 ? -8.42300 -2.81369 14.83321 1.000 24.30268 338 LYS A O 1
ATOM 2369 N N . MET A 1 339 ? -6.97438 -1.57468 13.62978 1.000 20.06484 339 MET A N 1
ATOM 2370 C CA . MET A 1 339 ? -8.04095 -0.84440 12.94783 1.000 21.98132 339 MET A CA 1
ATOM 2371 C C . MET A 1 339 ? -8.93020 -1.77904 12.13340 1.000 24.36638 339 MET A C 1
ATOM 2372 O O . MET A 1 339 ? -10.16347 -1.66177 12.15364 1.000 21.86591 339 MET A O 1
ATOM 2377 N N . ALA A 1 340 ? -8.33065 -2.69828 11.36919 1.000 21.35557 340 ALA A N 1
ATOM 2378 C CA . ALA A 1 340 ? -9.13355 -3.61006 10.56114 1.000 20.48834 340 ALA A CA 1
ATOM 2379 C C . ALA A 1 340 ? -10.05503 -4.45785 11.43452 1.000 21.50268 340 ALA A C 1
ATOM 2380 O O . ALA A 1 340 ? -11.25999 -4.57126 11.17209 1.000 22.27481 340 ALA A O 1
ATOM 2382 N N . PHE A 1 341 ? -9.49243 -5.09461 12.45812 1.000 20.66335 341 PHE A N 1
ATOM 2383 C CA . PHE A 1 341 ? -10.30563 -5.99234 13.26739 1.000 22.93175 341 PHE A CA 1
ATOM 2384 C C . PHE A 1 341 ? -11.35782 -5.22914 14.06704 1.000 27.83998 341 PHE A C 1
ATOM 2385 O O . PHE A 1 341 ? -12.45841 -5.74957 14.28744 1.000 24.57640 341 PHE A O 1
ATOM 2393 N N . ASP A 1 342 ? -11.05251 -4.00674 14.48887 1.000 25.78601 342 ASP A N 1
ATOM 2394 C CA . ASP A 1 342 ? -12.07109 -3.17341 15.14689 1.000 27.58104 342 ASP A CA 1
ATOM 2395 C C . ASP A 1 342 ? -13.23920 -2.88115 14.19923 1.000 28.25504 342 ASP A C 1
ATOM 2396 O O . ASP A 1 342 ? -14.41079 -3.01456 14.57525 1.000 30.84759 342 ASP A O 1
ATOM 2401 N N . ARG A 1 343 ? -12.94329 -2.51333 12.94792 1.000 25.55238 343 ARG A N 1
ATOM 2402 C CA . ARG A 1 343 ? -14.01365 -2.24961 11.99650 1.000 25.26991 343 ARG A CA 1
ATOM 2403 C C . ARG A 1 343 ? -14.80054 -3.51169 11.68679 1.000 32.74554 343 ARG A C 1
ATOM 2404 O O . ARG A 1 343 ? -16.02540 -3.46301 11.54058 1.000 33.26137 343 ARG A O 1
ATOM 2412 N N . LEU A 1 344 ? -14.13407 -4.65841 11.64113 1.000 25.68176 344 LEU A N 1
ATOM 2413 C CA . LEU A 1 344 ? -14.84838 -5.88775 11.34525 1.000 26.37917 344 LEU A CA 1
ATOM 2414 C C . LEU A 1 344 ? -15.71246 -6.34642 12.52722 1.000 30.88334 344 LEU A C 1
ATOM 2415 O O . LEU A 1 344 ? -16.66817 -7.09286 12.33223 1.000 40.09773 344 LEU A O 1
ATOM 2420 N N . SER A 1 345 ? -15.37112 -5.96705 13.74856 1.000 29.53789 345 SER A N 1
ATOM 2421 C CA . SER A 1 345 ? -16.20189 -6.37248 14.88904 1.000 31.00133 345 SER A CA 1
ATOM 2422 C C . SER A 1 345 ? -17.51818 -5.60994 14.92999 1.000 39.05192 345 SER A C 1
ATOM 2423 O O . SER A 1 345 ? -18.47844 -6.08215 15.54864 1.000 46.95524 345 SER A O 1
ATOM 2426 N N . LYS A 1 346 ? -17.56238 -4.44253 14.30080 1.000 45.88173 346 LYS A N 1
ATOM 2427 C CA . LYS A 1 346 ? -18.68387 -3.51557 14.35265 1.000 52.33521 346 LYS A CA 1
ATOM 2428 C C . LYS A 1 346 ? -19.44255 -3.48771 13.02497 1.000 59.93270 346 LYS A C 1
ATOM 2429 O O . LYS A 1 346 ? -19.54262 -4.50689 12.32153 1.000 64.13535 346 LYS A O 1
ATOM 2431 N N . ASP A 1 363 ? -9.35507 -16.00873 21.89806 1.000 40.70678 363 ASP A N 1
ATOM 2432 C CA . ASP A 1 363 ? -9.62509 -14.85063 21.04892 1.000 40.96268 363 ASP A CA 1
ATOM 2433 C C . ASP A 1 363 ? -8.36130 -14.01937 20.78086 1.000 36.09662 363 ASP A C 1
ATOM 2434 O O . ASP A 1 363 ? -8.40771 -13.02650 20.03579 1.000 41.76709 363 ASP A O 1
ATOM 2439 N N . ARG A 1 364 ? -7.24767 -14.42492 21.38626 1.000 28.94962 364 ARG A N 1
ATOM 2440 C CA . ARG A 1 364 ? -5.97612 -13.80196 21.08418 1.000 24.99720 364 ARG A CA 1
ATOM 2441 C C . ARG A 1 364 ? -5.70064 -14.01074 19.60586 1.000 20.41281 364 ARG A C 1
ATOM 2442 O O . ARG A 1 364 ? -6.06529 -15.04462 19.04995 1.000 24.29767 364 ARG A O 1
ATOM 2444 N N . ILE A 1 365 ? -5.10488 -13.00409 18.96969 1.000 20.67083 365 ILE A N 1
ATOM 2445 C CA . ILE A 1 365 ? -4.55543 -13.14663 17.61446 1.000 17.15661 365 ILE A CA 1
ATOM 2446 C C . ILE A 1 365 ? -3.04338 -12.98857 17.75174 1.000 18.01970 365 ILE A C 1
ATOM 2447 O O . ILE A 1 365 ? -2.54866 -11.93869 18.18669 1.000 20.68776 365 ILE A O 1
ATOM 2452 N N . TYR A 1 366 ? -2.30326 -14.02613 17.40771 1.000 17.92542 366 TYR A N 1
ATOM 2453 C CA . TYR A 1 366 ? -0.85777 -14.02489 17.56455 1.000 14.43079 366 TYR A CA 1
ATOM 2454 C C . TYR A 1 366 ? -0.20799 -13.45808 16.29716 1.000 14.87059 366 TYR A C 1
ATOM 2455 O O . TYR A 1 366 ? -0.79032 -13.52764 15.21164 1.000 15.96853 366 TYR A O 1
ATOM 2464 N N . LEU A 1 367 ? 0.98599 -12.87721 16.45734 1.000 15.81185 367 LEU A N 1
ATOM 2465 C CA . LEU A 1 367 ? 1.62797 -12.13448 15.36520 1.000 16.22451 367 LEU A CA 1
ATOM 2466 C C . LEU A 1 367 ? 3.08460 -12.52404 15.22711 1.000 16.64347 367 LEU A C 1
ATOM 2467 O O . LEU A 1 367 ? 3.78816 -12.66361 16.21643 1.000 19.63910 367 LEU A O 1
ATOM 2472 N N . GLY A 1 368 ? 3.56327 -12.65597 13.98621 1.000 14.07881 368 GLY A N 1
ATOM 2473 C CA . GLY A 1 368 ? 4.95348 -12.98963 13.82442 1.000 13.35820 368 GLY A CA 1
ATOM 2474 C C . GLY A 1 368 ? 5.47425 -12.51837 12.47186 1.000 14.13959 368 GLY A C 1
ATOM 2475 O O . GLY A 1 368 ? 4.80629 -11.77345 11.74625 1.000 14.93792 368 GLY A O 1
ATOM 2476 N N . SER A 1 369 ? 6.71830 -12.89163 12.21774 1.000 12.76428 369 SER A N 1
ATOM 2477 C CA . SER A 1 369 ? 7.44953 -12.46811 11.02542 1.000 14.45342 369 SER A CA 1
ATOM 2478 C C . SER A 1 369 ? 8.51903 -13.52281 10.75613 1.000 16.32245 369 SER A C 1
ATOM 2479 O O . SER A 1 369 ? 8.90301 -14.26331 11.65393 1.000 15.43830 369 SER A O 1
ATOM 2482 N N . ASN A 1 370 ? 9.00240 -13.57308 9.52041 1.000 14.97798 370 ASN A N 1
ATOM 2483 C CA . ASN A 1 370 ? 10.11714 -14.46876 9.18926 1.000 13.54716 370 ASN A CA 1
ATOM 2484 C C . ASN A 1 370 ? 11.37320 -13.68186 8.86994 1.000 13.17710 370 ASN A C 1
ATOM 2485 O O . ASN A 1 370 ? 12.40031 -14.28187 8.50435 1.000 14.59684 370 ASN A O 1
ATOM 2490 N N . LYS A 1 371 ? 11.30387 -12.34142 8.91811 1.000 13.63086 371 LYS A N 1
ATOM 2491 C CA . LYS A 1 371 ? 12.44162 -11.54870 8.49008 1.000 13.91917 371 LYS A CA 1
ATOM 2492 C C . LYS A 1 371 ? 13.55351 -11.51574 9.53859 1.000 15.81975 371 LYS A C 1
ATOM 2493 O O . LYS A 1 371 ? 14.67772 -11.13423 9.22272 1.000 16.05241 371 LYS A O 1
ATOM 2499 N N . GLY A 1 372 ? 13.29229 -11.96335 10.76471 1.000 15.68013 372 GLY A N 1
ATOM 2500 C CA . GLY A 1 372 ? 14.41570 -12.16674 11.65991 1.000 17.39063 372 GLY A CA 1
ATOM 2501 C C . GLY A 1 372 ? 15.12677 -13.48421 11.46594 1.000 16.70677 372 GLY A C 1
ATOM 2502 O O . GLY A 1 372 ? 16.19792 -13.69664 12.05969 1.000 18.98474 372 GLY A O 1
ATOM 2503 N N . ASN A 1 373 ? 14.54673 -14.39097 10.68050 1.000 13.96379 373 ASN A N 1
ATOM 2504 C CA . ASN A 1 373 ? 15.24682 -15.63138 10.35321 1.000 14.60136 373 ASN A CA 1
ATOM 2505 C C . ASN A 1 373 ? 16.03767 -15.49466 9.05729 1.000 15.35840 373 ASN A C 1
ATOM 2506 O O . ASN A 1 373 ? 17.18100 -15.96055 8.96341 1.000 17.50359 373 ASN A O 1
ATOM 2511 N N . CYS A 1 374 ? 15.41847 -14.88828 8.03957 1.000 15.87860 374 CYS A N 1
ATOM 2512 C CA . CYS A 1 374 ? 15.94818 -14.97356 6.67281 1.000 16.67354 374 CYS A CA 1
ATOM 2513 C C . CYS A 1 374 ? 16.29076 -13.59346 6.12741 1.000 17.04330 374 CYS A C 1
ATOM 2514 O O . CYS A 1 374 ? 16.72021 -13.48346 4.96371 1.000 20.04855 374 CYS A O 1
ATOM 2517 N N . GLY A 1 375 ? 16.14659 -12.53857 6.92286 1.000 17.51417 375 GLY A N 1
ATOM 2518 C CA . GLY A 1 375 ? 16.24011 -11.17638 6.38954 1.000 15.88383 375 GLY A CA 1
ATOM 2519 C C . GLY A 1 375 ? 15.02909 -10.78245 5.55145 1.000 14.89796 375 GLY A C 1
ATOM 2520 O O . GLY A 1 375 ? 14.05190 -11.51776 5.42394 1.000 16.52429 375 GLY A O 1
ATOM 2521 N N . ASN A 1 376 ? 15.11165 -9.57656 4.98063 1.000 14.20797 376 ASN A N 1
ATOM 2522 C CA . ASN A 1 376 ? 14.05772 -9.01441 4.12459 1.000 14.22634 376 ASN A CA 1
ATOM 2523 C C . ASN A 1 376 ? 14.46430 -9.31587 2.69092 1.000 13.84250 376 ASN A C 1
ATOM 2524 O O . ASN A 1 376 ? 15.38689 -8.68322 2.16079 1.000 13.14408 376 ASN A O 1
ATOM 2529 N N . THR A 1 377 ? 13.80789 -10.32204 2.09994 1.000 14.19147 377 THR A N 1
ATOM 2530 C CA . THR A 1 377 ? 14.11515 -10.70641 0.71441 1.000 13.30888 377 THR A CA 1
ATOM 2531 C C . THR A 1 377 ? 13.41083 -9.82333 -0.32187 1.000 15.54227 377 THR A C 1
ATOM 2532 O O . THR A 1 377 ? 13.33820 -10.20591 -1.50155 1.000 14.34774 377 THR A O 1
ATOM 2536 N N . GLU A 1 378 ? 12.86733 -8.66311 0.10469 1.000 16.68165 378 GLU A N 1
ATOM 2537 C CA . GLU A 1 378 ? 12.50264 -7.56913 -0.79966 1.000 17.19930 378 GLU A CA 1
ATOM 2538 C C . GLU A 1 378 ? 11.39782 -8.06615 -1.71812 1.000 13.49054 378 GLU A C 1
ATOM 2539 O O . GLU A 1 378 ? 10.33435 -8.48626 -1.23248 1.000 14.15168 378 GLU A O 1
ATOM 2545 N N . ALA A 1 379 ? 11.56667 -8.03153 -3.04417 1.000 14.57517 379 ALA A N 1
ATOM 2546 C CA . ALA A 1 379 ? 10.46874 -8.43754 -3.90370 1.000 15.51927 379 ALA A CA 1
ATOM 2547 C C . ALA A 1 379 ? 10.00786 -9.86184 -3.62215 1.000 13.94803 379 ALA A C 1
ATOM 2548 O O . ALA A 1 379 ? 8.85485 -10.19943 -3.88511 1.000 14.70385 379 ALA A O 1
ATOM 2550 N N . ALA A 1 380 ? 10.89492 -10.73382 -3.13644 1.000 14.36749 380 ALA A N 1
ATOM 2551 C CA . ALA A 1 380 ? 10.51617 -12.11662 -2.87921 1.000 12.83531 380 ALA A CA 1
ATOM 2552 C C . ALA A 1 380 ? 9.84712 -12.30576 -1.51728 1.000 15.01365 380 ALA A C 1
ATOM 2553 O O . ALA A 1 380 ? 9.36533 -13.40065 -1.23373 1.000 15.09231 380 ALA A O 1
ATOM 2555 N N . SER A 1 381 ? 9.77725 -11.25930 -0.70017 1.000 14.04193 381 SER A N 1
ATOM 2556 C CA . SER A 1 381 ? 9.49744 -11.47574 0.71548 1.000 12.90084 381 SER A CA 1
ATOM 2557 C C . SER A 1 381 ? 8.07514 -11.99925 0.96715 1.000 14.60935 381 SER A C 1
ATOM 2558 O O . SER A 1 381 ? 7.87367 -12.79992 1.88500 1.000 13.99754 381 SER A O 1
ATOM 2561 N N . GLY A 1 382 ? 7.08653 -11.60796 0.16448 1.000 14.90958 382 GLY A N 1
ATOM 2562 C CA . GLY A 1 382 ? 5.74021 -12.07518 0.44121 1.000 16.68645 382 GLY A CA 1
ATOM 2563 C C . GLY A 1 382 ? 5.59003 -13.54738 0.16459 1.000 16.03063 382 GLY A C 1
ATOM 2564 O O . GLY A 1 382 ? 4.72856 -14.21048 0.75831 1.000 15.57978 382 GLY A O 1
ATOM 2565 N N . LEU A 1 383 ? 6.38771 -14.07740 -0.76747 1.000 14.46492 383 LEU A N 1
ATOM 2566 C CA . LEU A 1 383 ? 6.35178 -15.51923 -1.01606 1.000 14.85732 383 LEU A CA 1
ATOM 2567 C C . LEU A 1 383 ? 6.92223 -16.29742 0.16183 1.000 15.71108 383 LEU A C 1
ATOM 2568 O O . LEU A 1 383 ? 6.41281 -17.37230 0.48459 1.000 14.65959 383 LEU A O 1
ATOM 2573 N N . LEU A 1 384 ? 8.02218 -15.81827 0.76734 1.000 14.01159 384 LEU A N 1
ATOM 2574 C CA . LEU A 1 384 ? 8.50985 -16.46495 1.98256 1.000 12.49029 384 LEU A CA 1
ATOM 2575 C C . LEU A 1 384 ? 7.36983 -16.55169 3.00902 1.000 15.57758 384 LEU A C 1
ATOM 2576 O O . LEU A 1 384 ? 7.13009 -17.61020 3.60046 1.000 15.16303 384 LEU A O 1
ATOM 2581 N N . SER A 1 385 ? 6.66247 -15.43547 3.22278 1.000 14.24554 385 SER A N 1
ATOM 2582 C CA . SER A 1 385 ? 5.58382 -15.43222 4.23149 1.000 14.89697 385 SER A CA 1
ATOM 2583 C C . SER A 1 385 ? 4.44368 -16.37370 3.85382 1.000 14.84845 385 SER A C 1
ATOM 2584 O O . SER A 1 385 ? 3.90666 -17.08645 4.72347 1.000 14.63324 385 SER A O 1
ATOM 2587 N N . LEU A 1 386 ? 4.07253 -16.42138 2.56214 1.000 14.38452 386 LEU A N 1
ATOM 2588 C CA . LEU A 1 386 ? 3.00179 -17.32811 2.12238 1.000 13.65257 386 LEU A CA 1
ATOM 2589 C C . LEU A 1 386 ? 3.39290 -18.76996 2.32918 1.000 14.86659 386 LEU A C 1
ATOM 2590 O O . LEU A 1 386 ? 2.57009 -19.57514 2.73681 1.000 16.50336 386 LEU A O 1
ATOM 2595 N N . ILE A 1 387 ? 4.65657 -19.11310 2.02974 1.000 13.50795 387 ILE A N 1
ATOM 2596 C CA . ILE A 1 387 ? 5.11668 -20.47545 2.21386 1.000 13.57530 387 ILE A CA 1
ATOM 2597 C C . ILE A 1 387 ? 5.11554 -20.84676 3.68861 1.000 14.78236 387 ILE A C 1
ATOM 2598 O O . ILE A 1 387 ? 4.63671 -21.92066 4.06128 1.000 15.05415 387 ILE A O 1
ATOM 2603 N N . LYS A 1 388 ? 5.64742 -19.96720 4.54259 1.000 12.83687 388 LYS A N 1
ATOM 2604 C CA . LYS A 1 388 ? 5.61945 -20.28686 5.97425 1.000 12.40041 388 LYS A CA 1
ATOM 2605 C C . LYS A 1 388 ? 4.18508 -20.46579 6.47010 1.000 13.76874 388 LYS A C 1
ATOM 2606 O O . LYS A 1 388 ? 3.89712 -21.40519 7.23733 1.000 14.14393 388 LYS A O 1
ATOM 2612 N N . ALA A 1 389 ? 3.26423 -19.57355 6.06089 1.000 13.07904 389 ALA A N 1
ATOM 2613 C CA . ALA A 1 389 ? 1.86834 -19.71450 6.49909 1.000 15.79363 389 ALA A CA 1
ATOM 2614 C C . ALA A 1 389 ? 1.24899 -21.02133 5.99472 1.000 14.87643 389 ALA A C 1
ATOM 2615 O O . ALA A 1 389 ? 0.52530 -21.71543 6.73513 1.000 15.19173 389 ALA A O 1
ATOM 2617 N N . SER A 1 390 ? 1.52185 -21.37772 4.74128 1.000 15.38797 390 SER A N 1
ATOM 2618 C CA . SER A 1 390 ? 0.99694 -22.61984 4.17799 1.000 13.77435 390 SER A CA 1
ATOM 2619 C C . SER A 1 390 ? 1.55006 -23.83213 4.91699 1.000 15.35354 390 SER A C 1
ATOM 2620 O O . SER A 1 390 ? 0.82613 -24.79928 5.17667 1.000 16.38685 390 SER A O 1
ATOM 2623 N N . MET A 1 391 ? 2.85874 -23.83184 5.17863 1.000 14.12134 391 MET A N 1
ATOM 2624 C CA . MET A 1 391 ? 3.43018 -24.92966 5.96208 1.000 14.30605 391 MET A CA 1
ATOM 2625 C C . MET A 1 391 ? 2.82058 -25.00412 7.36541 1.000 14.30813 391 MET A C 1
ATOM 2626 O O . MET A 1 391 ? 2.53314 -26.10575 7.86206 1.000 16.90694 391 MET A O 1
ATOM 2631 N N . ALA A 1 392 ? 2.61672 -23.84235 8.02092 1.000 12.51072 392 ALA A N 1
ATOM 2632 C CA . ALA A 1 392 ? 2.04325 -23.84332 9.38497 1.000 14.99718 392 ALA A CA 1
ATOM 2633 C C . ALA A 1 392 ? 0.65193 -24.46714 9.38533 1.000 17.77009 392 ALA A C 1
ATOM 2634 O O . ALA A 1 392 ? 0.34023 -25.29770 10.23047 1.000 17.04527 392 ALA A O 1
ATOM 2636 N N . LEU A 1 393 ? -0.17837 -24.10761 8.41051 1.000 14.60166 393 LEU A N 1
ATOM 2637 C CA . LEU A 1 393 ? -1.52122 -24.69156 8.33331 1.000 15.00774 393 LEU A CA 1
ATOM 2638 C C . LEU A 1 393 ? -1.45139 -26.17252 8.02713 1.000 18.06190 393 LEU A C 1
ATOM 2639 O O . LEU A 1 393 ? -2.20903 -26.97172 8.58627 1.000 18.39737 393 LEU A O 1
ATOM 2644 N N . ASN A 1 394 ? -0.54705 -26.55718 7.13113 1.000 14.87507 394 ASN A N 1
ATOM 2645 C CA . ASN A 1 394 ? -0.40192 -27.95716 6.73238 1.000 14.46195 394 ASN A CA 1
ATOM 2646 C C . ASN A 1 394 ? 0.04396 -28.81087 7.91276 1.000 18.43365 394 ASN A C 1
ATOM 2647 O O . ASN A 1 394 ? -0.48792 -29.91803 8.12645 1.000 18.39638 394 ASN A O 1
ATOM 2652 N N . LEU A 1 395 ? 1.03267 -28.30961 8.68035 1.000 15.19601 395 LEU A N 1
ATOM 2653 C CA . LEU A 1 395 ? 1.61947 -29.08377 9.78727 1.000 15.18640 395 LEU A CA 1
ATOM 2654 C C . LEU A 1 395 ? 0.91454 -28.86793 11.11714 1.000 17.85428 395 LEU A C 1
ATOM 2655 O O . LEU A 1 395 ? 1.19265 -29.61320 12.09957 1.000 17.66624 395 LEU A O 1
ATOM 2660 N N . GLY A 1 396 ? 0.03766 -27.87799 11.20507 1.000 18.45168 396 GLY A N 1
ATOM 2661 C CA . GLY A 1 396 ? -0.75137 -27.66723 12.40618 1.000 17.27780 396 GLY A CA 1
ATOM 2662 C C . GLY A 1 396 ? -0.03859 -26.87370 13.48522 1.000 18.49358 396 GLY A C 1
ATOM 2663 O O . GLY A 1 396 ? -0.46318 -26.90439 14.64875 1.000 18.66353 396 GLY A O 1
ATOM 2664 N N . VAL A 1 397 ? 1.03137 -26.15946 13.13731 1.000 15.33083 397 VAL A N 1
ATOM 2665 C CA . VAL A 1 397 ? 1.79343 -25.39905 14.13605 1.000 16.59398 397 VAL A CA 1
ATOM 2666 C C . VAL A 1 397 ? 2.46945 -24.21234 13.46357 1.000 16.09983 397 VAL A C 1
ATOM 2667 O O . VAL A 1 397 ? 2.98938 -24.34481 12.34945 1.000 17.80922 397 VAL A O 1
ATOM 2671 N N . VAL A 1 398 ? 2.44267 -23.05330 14.12527 1.000 17.04481 398 VAL A N 1
ATOM 2672 C CA . VAL A 1 398 ? 3.09822 -21.83628 13.63750 1.000 16.71479 398 VAL A CA 1
ATOM 2673 C C . VAL A 1 398 ? 4.47260 -21.73327 14.28653 1.000 18.13780 398 VAL A C 1
ATOM 2674 O O . VAL A 1 398 ? 4.55362 -21.71585 15.52470 1.000 17.66072 398 VAL A O 1
ATOM 2678 N N . PRO A 1 399 ? 5.56118 -21.66665 13.51568 1.000 18.23729 399 PRO A N 1
ATOM 2679 C CA . PRO A 1 399 ? 6.87656 -21.40346 14.10851 1.000 18.05124 399 PRO A CA 1
ATOM 2680 C C . PRO A 1 399 ? 6.90560 -20.00720 14.70853 1.000 15.83027 399 PRO A C 1
ATOM 2681 O O . PRO A 1 399 ? 6.31515 -19.06888 14.15330 1.000 16.76597 399 PRO A O 1
ATOM 2685 N N . PRO A 1 400 ? 7.62620 -19.82025 15.80864 1.000 17.35134 400 PRO A N 1
ATOM 2686 C CA . PRO A 1 400 ? 7.68438 -18.51463 16.47117 1.000 18.09710 400 PRO A CA 1
ATOM 2687 C C . PRO A 1 400 ? 8.70098 -17.58427 15.81953 1.000 16.30910 400 PRO A C 1
ATOM 2688 O O . PRO A 1 400 ? 9.49666 -17.97651 14.95883 1.000 17.96033 400 PRO A O 1
ATOM 2692 N N . LEU A 1 401 ? 8.68220 -16.34038 16.27704 1.000 16.22707 401 LEU A N 1
ATOM 2693 C CA . LEU A 1 401 ? 9.83700 -15.45577 16.10859 1.000 15.79325 401 LEU A CA 1
ATOM 2694 C C . LEU A 1 401 ? 11.08599 -16.13897 16.67053 1.000 16.29084 401 LEU A C 1
ATOM 2695 O O . LEU A 1 401 ? 10.98904 -16.86622 17.66538 1.000 18.94306 401 LEU A O 1
ATOM 2700 N N . PRO A 1 402 ? 12.26908 -15.95329 16.06622 1.000 15.16696 402 PRO A N 1
ATOM 2701 C CA . PRO A 1 402 ? 13.43628 -16.71277 16.55090 1.000 15.23340 402 PRO A CA 1
ATOM 2702 C C . PRO A 1 402 ? 13.96545 -16.18020 17.86206 1.000 17.10175 402 PRO A C 1
ATOM 2703 O O . PRO A 1 402 ? 14.60256 -16.95375 18.58291 1.000 18.34601 402 PRO A O 1
ATOM 2707 N N . ASN A 1 403 ? 13.79871 -14.89374 18.14440 1.000 16.21598 403 ASN A N 1
ATOM 2708 C CA . ASN A 1 403 ? 14.42681 -14.36321 19.35525 1.000 19.64555 403 ASN A CA 1
ATOM 2709 C C . ASN A 1 403 ? 13.60088 -13.18707 19.88491 1.000 18.65183 403 ASN A C 1
ATOM 2710 O O . ASN A 1 403 ? 13.99971 -12.02317 19.87785 1.000 25.24449 403 ASN A O 1
ATOM 2715 N N . LEU A 1 404 ? 12.38688 -13.46622 20.34899 1.000 18.00142 404 LEU A N 1
ATOM 2716 C CA . LEU A 1 404 ? 11.57336 -12.41804 20.94341 1.000 17.40757 404 LEU A CA 1
ATOM 2717 C C . LEU A 1 404 ? 11.94825 -12.26880 22.41180 1.000 22.90390 404 LEU A C 1
ATOM 2718 O O . LEU A 1 404 ? 11.87607 -13.24725 23.16961 1.000 18.98301 404 LEU A O 1
ATOM 2723 N N . ALA A 1 405 ? 12.37985 -11.06191 22.79969 1.000 18.29212 405 ALA A N 1
ATOM 2724 C CA . ALA A 1 405 ? 12.56767 -10.77857 24.22691 1.000 18.14583 405 ALA A CA 1
ATOM 2725 C C . ALA A 1 405 ? 11.37417 -9.93944 24.68214 1.000 21.03426 405 ALA A C 1
ATOM 2726 O O . ALA A 1 405 ? 10.25741 -10.46401 24.80587 1.000 23.07399 405 ALA A O 1
ATOM 2728 N N . GLU A 1 406 ? 11.54531 -8.62839 24.85365 1.000 20.56377 406 GLU A N 1
ATOM 2729 C CA . GLU A 1 406 ? 10.39713 -7.80069 25.22904 1.000 21.81659 406 GLU A CA 1
ATOM 2730 C C . GLU A 1 406 ? 9.75347 -7.19785 23.98380 1.000 20.15060 406 GLU A C 1
ATOM 2731 O O . GLU A 1 406 ? 10.46327 -6.65245 23.11645 1.000 19.85457 406 GLU A O 1
ATOM 2737 N N . PRO A 1 407 ? 8.43685 -7.27467 23.84904 1.000 20.06563 407 PRO A N 1
ATOM 2738 C CA . PRO A 1 407 ? 7.77033 -6.60913 22.71628 1.000 20.99930 407 PRO A CA 1
ATOM 2739 C C . PRO A 1 407 ? 8.04611 -5.11304 22.64051 1.000 21.72403 407 PRO A C 1
ATOM 2740 O O . PRO A 1 407 ? 8.28378 -4.42489 23.64386 1.000 21.66523 407 PRO A O 1
ATOM 2744 N N . ASN A 1 408 ? 7.99301 -4.59428 21.42199 1.000 17.88707 408 ASN A N 1
ATOM 2745 C CA . ASN A 1 408 ? 8.08350 -3.15568 21.14042 1.000 21.64095 408 ASN A CA 1
ATOM 2746 C C . ASN A 1 408 ? 6.99348 -2.40291 21.91159 1.000 21.14180 408 ASN A C 1
ATOM 2747 O O . ASN A 1 408 ? 5.79892 -2.63571 21.68171 1.000 18.56881 408 ASN A O 1
ATOM 2752 N N . PRO A 1 409 ? 7.35202 -1.53956 22.88049 1.000 21.73154 409 PRO A N 1
ATOM 2753 C CA . PRO A 1 409 ? 6.30039 -0.85711 23.65732 1.000 21.45081 409 PRO A CA 1
ATOM 2754 C C . PRO A 1 409 ? 5.40864 0.01939 22.78995 1.000 23.48827 409 PRO A C 1
ATOM 2755 O O . PRO A 1 409 ? 4.23831 0.25004 23.14370 1.000 26.82641 409 PRO A O 1
ATOM 2759 N N . LYS A 1 410 ? 5.91680 0.50997 21.64339 1.000 24.24337 410 LYS A N 1
ATOM 2760 C CA . LYS A 1 410 ? 5.13722 1.40541 20.77961 1.000 25.94007 410 LYS A CA 1
ATOM 2761 C C . LYS A 1 410 ? 4.01166 0.66231 20.08489 1.000 27.30014 410 LYS A C 1
ATOM 2762 O O . LYS A 1 410 ? 3.06794 1.29236 19.59367 1.000 30.08665 410 LYS A O 1
ATOM 2766 N N . CYS A 1 411 ? 4.10259 -0.65945 20.00688 1.000 28.18908 411 CYS A N 1
ATOM 2767 C CA . CYS A 1 411 ? 2.98406 -1.43751 19.46568 1.000 27.29997 411 CYS A CA 1
ATOM 2768 C C . CYS A 1 411 ? 1.80216 -1.51695 20.41788 1.000 28.57884 411 CYS A C 1
ATOM 2769 O O . CYS A 1 411 ? 0.71057 -1.90702 19.98775 1.000 27.55150 411 CYS A O 1
ATOM 2772 N N . GLU A 1 412 ? 1.99267 -1.18216 21.69296 1.000 25.61868 412 GLU A N 1
ATOM 2773 C CA . GLU A 1 412 ? 0.92048 -1.20964 22.70046 1.000 30.54646 412 GLU A CA 1
ATOM 2774 C C . GLU A 1 412 ? 0.09232 -2.50377 22.67049 1.000 27.19985 412 GLU A C 1
ATOM 2775 O O . GLU A 1 412 ? -1.14265 -2.49067 22.59876 1.000 29.16412 412 GLU A O 1
ATOM 2781 N N . PHE A 1 413 ? 0.77701 -3.64335 22.80343 1.000 24.51090 413 PHE A N 1
ATOM 2782 C CA . PHE A 1 413 ? 0.05889 -4.91751 22.76599 1.000 25.10716 413 PHE A CA 1
ATOM 2783 C C . PHE A 1 413 ? -0.79871 -5.12887 24.02142 1.000 29.77841 413 PHE A C 1
ATOM 2784 O O . PHE A 1 413 ? -1.77228 -5.89070 23.97240 1.000 30.13607 413 PHE A O 1
ATOM 2792 N N . GLU A 1 414 ? -0.42086 -4.51240 25.14822 1.000 33.60833 414 GLU A N 1
ATOM 2793 C CA . GLU A 1 414 ? -1.09657 -4.77098 26.42319 1.000 36.65965 414 GLU A CA 1
ATOM 2794 C C . GLU A 1 414 ? -2.58176 -4.44596 26.34178 1.000 31.81900 414 GLU A C 1
ATOM 2795 O O . GLU A 1 414 ? -3.00480 -3.48416 25.68807 1.000 36.83903 414 GLU A O 1
ATOM 2797 N N . GLU A 1 415 ? -3.38098 -5.27506 27.00667 1.000 38.35355 415 GLU A N 1
ATOM 2798 C CA . GLU A 1 415 ? -4.83096 -5.09403 27.03908 1.000 41.67589 415 GLU A CA 1
ATOM 2799 C C . GLU A 1 415 ? -5.40820 -4.97037 25.62861 1.000 45.32410 415 GLU A C 1
ATOM 2800 O O . GLU A 1 415 ? -6.41492 -4.27842 25.41563 1.000 48.81043 415 GLU A O 1
ATOM 2802 N N . THR A 1 416 ? -4.76571 -5.63002 24.64643 1.000 39.01750 416 THR A N 1
ATOM 2803 C CA . THR A 1 416 ? -5.38531 -5.89643 23.34550 1.000 35.06204 416 THR A CA 1
ATOM 2804 C C . THR A 1 416 ? -5.34688 -7.37559 23.05907 1.000 24.66169 416 THR A C 1
ATOM 2805 O O . THR A 1 416 ? -4.68059 -8.15246 23.75424 1.000 31.92483 416 THR A O 1
ATOM 2809 N N . LYS A 1 417 ? -6.03598 -7.74725 21.97013 1.000 29.56504 417 LYS A N 1
ATOM 2810 C CA . LYS A 1 417 ? -6.08515 -9.15555 21.64377 1.000 33.65698 417 LYS A CA 1
ATOM 2811 C C . LYS A 1 417 ? -4.82407 -9.60988 20.91300 1.000 22.72298 417 LYS A C 1
ATOM 2812 O O . LYS A 1 417 ? -4.62608 -10.81274 20.75843 1.000 26.13568 417 LYS A O 1
ATOM 2818 N N . PHE A 1 418 ? -3.92148 -8.69723 20.58325 1.000 24.94757 418 PHE A N 1
ATOM 2819 C CA . PHE A 1 418 ? -2.75324 -9.06571 19.77287 1.000 20.76730 418 PHE A CA 1
ATOM 2820 C C . PHE A 1 418 ? -1.53527 -9.36088 20.62706 1.000 20.55610 418 PHE A C 1
ATOM 2821 O O . PHE A 1 418 ? -1.26630 -8.67654 21.61600 1.000 21.07618 418 PHE A O 1
ATOM 2829 N N . GLU A 1 419 ? -0.74443 -10.33601 20.19354 1.000 18.95914 419 GLU A N 1
ATOM 2830 C CA . GLU A 1 419 ? 0.51280 -10.48667 20.88127 1.000 24.11911 419 GLU A CA 1
ATOM 2831 C C . GLU A 1 419 ? 1.53836 -11.16372 19.99389 1.000 20.83619 419 GLU A C 1
ATOM 2832 O O . GLU A 1 419 ? 1.19827 -12.08833 19.24625 1.000 18.89514 419 GLU A O 1
ATOM 2838 N N . PRO A 1 420 ? 2.77431 -10.75674 20.07810 1.000 21.41905 420 PRO A N 1
ATOM 2839 C CA . PRO A 1 420 ? 3.82094 -11.37622 19.25520 1.000 18.99555 420 PRO A CA 1
ATOM 2840 C C . PRO A 1 420 ? 4.12780 -12.77930 19.72234 1.000 19.61211 420 PRO A C 1
ATOM 2841 O O . PRO A 1 420 ? 4.06576 -13.10189 20.92318 1.000 18.38370 420 PRO A O 1
ATOM 2845 N N . LEU A 1 421 ? 4.44080 -13.63644 18.74666 1.000 16.21221 421 LEU A N 1
ATOM 2846 C CA . LEU A 1 421 ? 4.52283 -15.07218 18.96957 1.000 16.13853 421 LEU A CA 1
ATOM 2847 C C . LEU A 1 421 ? 5.95896 -15.46101 19.32079 1.000 18.67844 421 LEU A C 1
ATOM 2848 O O . LEU A 1 421 ? 6.84485 -15.47468 18.45438 1.000 19.40257 421 LEU A O 1
ATOM 2853 N N . GLY A 1 422 ? 6.18583 -15.82300 20.59631 1.000 18.41341 422 GLY A N 1
ATOM 2854 C CA . GLY A 1 422 ? 7.55528 -16.15380 20.95717 1.000 19.33731 422 GLY A CA 1
ATOM 2855 C C . GLY A 1 422 ? 7.84156 -17.63263 21.15447 1.000 17.09891 422 GLY A C 1
ATOM 2856 O O . GLY A 1 422 ? 9.01699 -18.01459 21.29500 1.000 21.96902 422 GLY A O 1
ATOM 2857 N N . LYS A 1 423 ? 6.78777 -18.45094 21.20646 1.000 18.48953 423 LYS A N 1
ATOM 2858 C CA . LYS A 1 423 ? 6.87131 -19.89830 21.23085 1.000 20.55218 423 LYS A CA 1
ATOM 2859 C C . LYS A 1 423 ? 5.95011 -20.47218 20.17371 1.000 18.13563 423 LYS A C 1
ATOM 2860 O O . LYS A 1 423 ? 5.01385 -19.80667 19.72626 1.000 19.94200 423 LYS A O 1
ATOM 2866 N N . GLN A 1 424 ? 6.19092 -21.72236 19.78180 1.000 17.12684 424 GLN A N 1
ATOM 2867 C CA . GLN A 1 424 ? 5.34101 -22.28540 18.72891 1.000 17.66853 424 GLN A CA 1
ATOM 2868 C C . GLN A 1 424 ? 3.87103 -22.31118 19.13512 1.000 22.96140 424 GLN A C 1
ATOM 2869 O O . GLN A 1 424 ? 3.50884 -22.51073 20.31308 1.000 22.81269 424 GLN A O 1
ATOM 2875 N N . LEU A 1 425 ? 3.01206 -22.12580 18.13332 1.000 18.61388 425 LEU A N 1
ATOM 2876 C CA . LEU A 1 425 ? 1.56406 -22.00690 18.32843 1.000 17.75170 425 LEU A CA 1
ATOM 2877 C C . LEU A 1 425 ? 0.88259 -23.20780 17.68918 1.000 19.82769 425 LEU A C 1
ATOM 2878 O O . LEU A 1 425 ? 0.87846 -23.35055 16.46612 1.000 19.32815 425 LEU A O 1
ATOM 2883 N N . ALA A 1 426 ? 0.28331 -24.08804 18.50006 1.000 19.77936 426 ALA A N 1
ATOM 2884 C CA . ALA A 1 426 ? -0.51030 -25.15870 17.90922 1.000 19.20733 426 ALA A CA 1
ATOM 2885 C C . ALA A 1 426 ? -1.82151 -24.62381 17.32623 1.000 18.43099 426 ALA A C 1
ATOM 2886 O O . ALA A 1 426 ? -2.50193 -23.80563 17.94578 1.000 22.60993 426 ALA A O 1
ATOM 2888 N N . LEU A 1 427 ? -2.17694 -25.08607 16.13787 1.000 18.23148 427 LEU A N 1
ATOM 2889 C CA . LEU A 1 427 ? -3.37038 -24.64722 15.42310 1.000 20.14043 427 LEU A CA 1
ATOM 2890 C C . LEU A 1 427 ? -4.42909 -25.73290 15.50678 1.000 21.31931 427 LEU A C 1
ATOM 2891 O O . LEU A 1 427 ? -4.12724 -26.92292 15.35592 1.000 21.15904 427 LEU A O 1
ATOM 2896 N N . ALA A 1 428 ? -5.66447 -25.30099 15.67974 1.000 22.95308 428 ALA A N 1
ATOM 2897 C CA . ALA A 1 428 ? -6.86547 -26.08426 15.43574 1.000 28.20521 428 ALA A CA 1
ATOM 2898 C C . ALA A 1 428 ? -7.15697 -26.18548 13.94556 1.000 31.65574 428 ALA A C 1
ATOM 2899 O O . ALA A 1 428 ? -6.76961 -25.31258 13.15880 1.000 23.33340 428 ALA A O 1
ATOM 2901 N N . PRO A 1 429 ? -7.83029 -27.25056 13.51082 1.000 34.04023 429 PRO A N 1
ATOM 2902 C CA . PRO A 1 429 ? -7.98159 -27.46569 12.06234 1.000 33.55723 429 PRO A CA 1
ATOM 2903 C C . PRO A 1 429 ? -8.75769 -26.35210 11.35165 1.000 24.08386 429 PRO A C 1
ATOM 2904 O O . PRO A 1 429 ? -8.52291 -26.12842 10.14722 1.000 26.51278 429 PRO A O 1
ATOM 2908 N N . GLY A 1 430 ? -9.63548 -25.63608 12.08362 1.000 27.46383 430 GLY A N 1
ATOM 2909 C CA . GLY A 1 430 ? -10.38773 -24.50615 11.55153 1.000 27.80092 430 GLY A CA 1
ATOM 2910 C C . GLY A 1 430 ? -9.69057 -23.14683 11.62089 1.000 24.20475 430 GLY A C 1
ATOM 2911 O O . GLY A 1 430 ? -10.22701 -22.16017 11.10547 1.000 22.60219 430 GLY A O 1
ATOM 2912 N N . ASP A 1 431 ? -8.50876 -23.05343 12.21601 1.000 20.98777 431 ASP A N 1
ATOM 2913 C CA . ASP A 1 431 ? -7.87279 -21.74895 12.39561 1.000 16.62453 431 ASP A CA 1
ATOM 2914 C C . ASP A 1 431 ? -7.41635 -21.23712 11.03906 1.000 17.04548 431 ASP A C 1
ATOM 2915 O O . ASP A 1 431 ? -6.88332 -22.00261 10.24867 1.000 21.51184 431 ASP A O 1
ATOM 2920 N N . ARG A 1 432 ? -7.55758 -19.92982 10.82642 1.000 16.20138 432 ARG A N 1
ATOM 2921 C CA . ARG A 1 432 ? -7.07956 -19.28564 9.60631 1.000 16.90013 432 ARG A CA 1
ATOM 2922 C C . ARG A 1 432 ? -5.84211 -18.47224 9.92303 1.000 18.14771 432 ARG A C 1
ATOM 2923 O O . ARG A 1 432 ? -5.59686 -18.07812 11.06912 1.000 17.82135 432 ARG A O 1
ATOM 2931 N N . VAL A 1 433 ? -5.02280 -18.24958 8.88310 1.000 15.57410 433 VAL A N 1
ATOM 2932 C CA . VAL A 1 433 ? -3.79921 -17.45764 8.99656 1.000 14.06098 433 VAL A CA 1
ATOM 2933 C C . VAL A 1 433 ? -3.86309 -16.32202 7.97698 1.000 13.38770 433 VAL A C 1
ATOM 2934 O O . VAL A 1 433 ? -4.23333 -16.53476 6.81620 1.000 16.26077 433 VAL A O 1
ATOM 2938 N N . GLY A 1 434 ? -3.49521 -15.13259 8.40399 1.000 15.16646 434 GLY A N 1
ATOM 2939 C CA . GLY A 1 434 ? -3.38014 -14.01092 7.49098 1.000 16.63196 434 GLY A CA 1
ATOM 2940 C C . GLY A 1 434 ? -1.91468 -13.76053 7.15880 1.000 15.57560 434 GLY A C 1
ATOM 2941 O O . GLY A 1 434 ? -1.02556 -14.08184 7.93158 1.000 16.20893 434 GLY A O 1
ATOM 2942 N N . VAL A 1 435 ? -1.67974 -13.11341 6.01794 1.000 14.47293 435 VAL A N 1
ATOM 2943 C CA . VAL A 1 435 ? -0.31627 -12.81145 5.55109 1.000 13.22251 435 VAL A CA 1
ATOM 2944 C C . VAL A 1 435 ? -0.32376 -11.42708 4.92133 1.000 12.75061 435 VAL A C 1
ATOM 2945 O O . VAL A 1 435 ? -1.13115 -11.17528 4.01322 1.000 14.06535 435 VAL A O 1
ATOM 2949 N N . THR A 1 436 ? 0.61757 -10.57385 5.34224 1.000 15.67571 436 THR A N 1
ATOM 2950 C CA . THR A 1 436 ? 0.73858 -9.19829 4.83901 1.000 14.17462 436 THR A CA 1
ATOM 2951 C C . THR A 1 436 ? 2.08869 -8.94858 4.19409 1.000 14.91405 436 THR A C 1
ATOM 2952 O O . THR A 1 436 ? 3.11246 -9.42676 4.69409 1.000 14.80287 436 THR A O 1
ATOM 2956 N N . SER A 1 437 ? 2.09534 -8.17815 3.09335 1.000 15.06505 437 SER A N 1
ATOM 2957 C CA . SER A 1 437 ? 3.34882 -7.63455 2.56528 1.000 15.81221 437 SER A CA 1
ATOM 2958 C C . SER A 1 437 ? 3.09013 -6.18721 2.16762 1.000 16.53897 437 SER A C 1
ATOM 2959 O O . SER A 1 437 ? 2.01141 -5.86408 1.68311 1.000 15.05172 437 SER A O 1
ATOM 2962 N N . LEU A 1 438 ? 4.09713 -5.33499 2.34013 1.000 17.33512 438 LEU A N 1
ATOM 2963 C CA . LEU A 1 438 ? 3.99388 -3.88924 2.16412 1.000 15.93429 438 LEU A CA 1
ATOM 2964 C C . LEU A 1 438 ? 5.10985 -3.45010 1.23676 1.000 16.79849 438 LEU A C 1
ATOM 2965 O O . LEU A 1 438 ? 6.23758 -3.93185 1.35317 1.000 17.00174 438 LEU A O 1
ATOM 2970 N N . GLY A 1 439 ? 4.82730 -2.50691 0.36642 1.000 15.94914 439 GLY A N 1
ATOM 2971 C CA . GLY A 1 439 ? 5.81641 -2.02859 -0.59890 1.000 15.35889 439 GLY A CA 1
ATOM 2972 C C . GLY A 1 439 ? 6.02691 -0.52554 -0.53259 1.000 17.84527 439 GLY A C 1
ATOM 2973 O O . GLY A 1 439 ? 5.07956 0.23729 -0.32309 1.000 17.51918 439 GLY A O 1
ATOM 2974 N N . TYR A 1 440 ? 7.27756 -0.11509 -0.75578 1.000 16.76815 440 TYR A N 1
ATOM 2975 C CA . TYR A 1 440 ? 7.67980 1.29260 -0.84361 1.000 17.89053 440 TYR A CA 1
ATOM 2976 C C . TYR A 1 440 ? 6.72474 2.11799 -1.70355 1.000 16.23612 440 TYR A C 1
ATOM 2977 O O . TYR A 1 440 ? 6.38561 1.73258 -2.83247 1.000 17.76652 440 TYR A O 1
ATOM 2986 N N . GLY A 1 441 ? 6.30762 3.27384 -1.17481 1.000 19.61838 441 GLY A N 1
ATOM 2987 C CA . GLY A 1 441 ? 5.34613 4.13236 -1.85582 1.000 17.44615 441 GLY A CA 1
ATOM 2988 C C . GLY A 1 441 ? 3.89604 3.88571 -1.50295 1.000 18.65640 441 GLY A C 1
ATOM 2989 O O . GLY A 1 441 ? 3.03893 4.69524 -1.87492 1.000 19.52935 441 GLY A O 1
ATOM 2990 N N . GLY A 1 442 ? 3.59975 2.83118 -0.74349 1.000 16.79008 442 GLY A N 1
ATOM 2991 C CA . GLY A 1 442 ? 2.27920 2.58446 -0.24082 1.000 17.07352 442 GLY A CA 1
ATOM 2992 C C . GLY A 1 442 ? 1.52798 1.41101 -0.81529 1.000 18.52235 442 GLY A C 1
ATOM 2993 O O . GLY A 1 442 ? 0.30280 1.38215 -0.68826 1.000 18.27940 442 GLY A O 1
ATOM 2994 N N . SER A 1 443 ? 2.20084 0.44085 -1.46280 1.000 16.57901 443 SER A N 1
ATOM 2995 C CA . SER A 1 443 ? 1.46923 -0.72393 -1.94951 1.000 16.23348 443 SER A CA 1
ATOM 2996 C C . SER A 1 443 ? 1.24224 -1.72820 -0.82704 1.000 17.76695 443 SER A C 1
ATOM 2997 O O . SER A 1 443 ? 2.10902 -1.92346 0.02067 1.000 18.62511 443 SER A O 1
ATOM 3000 N N . ASN A 1 444 ? 0.04308 -2.29697 -0.78457 1.000 16.11780 444 ASN A N 1
ATOM 3001 C CA . ASN A 1 444 ? -0.36178 -3.18223 0.31867 1.000 16.86498 444 ASN A CA 1
ATOM 3002 C C . ASN A 1 444 ? -0.91403 -4.47699 -0.25087 1.000 16.34424 444 ASN A C 1
ATOM 3003 O O . ASN A 1 444 ? -1.47102 -4.48679 -1.35656 1.000 17.05667 444 ASN A O 1
ATOM 3008 N N . ALA A 1 445 ? -0.79711 -5.56210 0.52926 1.000 14.85530 445 ALA A N 1
ATOM 3009 C CA . ALA A 1 445 ? -1.40629 -6.83149 0.13160 1.000 15.04914 445 ALA A CA 1
ATOM 3010 C C . ALA A 1 445 ? -1.71190 -7.62187 1.40411 1.000 18.06741 445 ALA A C 1
ATOM 3011 O O . ALA A 1 445 ? -0.90875 -7.65177 2.34924 1.000 15.08418 445 ALA A O 1
ATOM 3013 N N . HIS A 1 446 ? -2.84981 -8.30669 1.40185 1.000 14.09034 446 HIS A N 1
ATOM 3014 C CA . HIS A 1 446 ? -3.15581 -9.23559 2.49211 1.000 14.98159 446 HIS A CA 1
ATOM 3015 C C . HIS A 1 446 ? -3.81265 -10.48973 1.93269 1.000 13.67907 446 HIS A C 1
ATOM 3016 O O . HIS A 1 446 ? -4.64469 -10.42864 1.03353 1.000 16.35951 446 HIS A O 1
ATOM 3023 N N . VAL A 1 447 ? -3.45446 -11.65895 2.48814 1.000 14.22295 447 VAL A N 1
ATOM 3024 C CA . VAL A 1 447 ? -3.97281 -12.93645 2.01047 1.000 12.86810 447 VAL A CA 1
ATOM 3025 C C . VAL A 1 447 ? -4.46547 -13.70873 3.22687 1.000 15.10129 447 VAL A C 1
ATOM 3026 O O . VAL A 1 447 ? -3.77444 -13.73121 4.24662 1.000 16.05738 447 VAL A O 1
ATOM 3030 N N . VAL A 1 448 ? -5.59791 -14.40700 3.09741 1.000 15.12301 448 VAL A N 1
ATOM 3031 C CA . VAL A 1 448 ? -6.14713 -15.24892 4.17450 1.000 13.37351 448 VAL A CA 1
ATOM 3032 C C . VAL A 1 448 ? -6.09578 -16.68786 3.67991 1.000 14.92662 448 VAL A C 1
ATOM 3033 O O . VAL A 1 448 ? -6.59057 -16.98249 2.58229 1.000 16.57215 448 VAL A O 1
ATOM 3037 N N . LEU A 1 449 ? -5.49652 -17.58907 4.48450 1.000 15.45172 449 LEU A N 1
ATOM 3038 C CA . LEU A 1 449 ? -5.28547 -18.98509 4.09010 1.000 16.27043 449 LEU A CA 1
ATOM 3039 C C . LEU A 1 449 ? -5.90398 -19.91508 5.13835 1.000 15.41757 449 LEU A C 1
ATOM 3040 O O . LEU A 1 449 ? -6.02859 -19.56372 6.30857 1.000 15.55436 449 LEU A O 1
ATOM 3045 N N . ALA A 1 450 ? -6.26206 -21.11448 4.68861 1.000 14.74757 450 ALA A N 1
ATOM 3046 C CA . ALA A 1 450 ? -6.83627 -22.11637 5.58409 1.000 16.22570 450 ALA A CA 1
ATOM 3047 C C . ALA A 1 450 ? -6.26710 -23.48352 5.20993 1.000 15.20304 450 ALA A C 1
ATOM 3048 O O . ALA A 1 450 ? -5.75509 -23.69267 4.11449 1.000 16.60002 450 ALA A O 1
ATOM 3050 N N . SER A 1 451 ? -6.39737 -24.45138 6.14184 1.000 15.90385 451 SER A N 1
ATOM 3051 C CA . SER A 1 451 ? -5.92465 -25.81842 5.89315 1.000 16.50855 451 SER A CA 1
ATOM 3052 C C . SER A 1 451 ? -6.68346 -26.46324 4.75626 1.000 17.78697 451 SER A C 1
ATOM 3053 O O . SER A 1 451 ? -7.90979 -26.34317 4.67917 1.000 17.69478 451 SER A O 1
ATOM 3056 N N . ALA A 1 452 ? -5.96754 -27.24651 3.91926 1.000 15.09624 452 ALA A N 1
ATOM 3057 C CA . ALA A 1 452 ? -6.59921 -27.98394 2.81845 1.000 16.10702 452 ALA A CA 1
ATOM 3058 C C . ALA A 1 452 ? -7.62847 -28.99689 3.32438 1.000 16.65490 452 ALA A C 1
ATOM 3059 O O . ALA A 1 452 ? -8.62062 -29.27396 2.62661 1.000 20.71209 452 ALA A O 1
ATOM 3061 N N . GLN A 1 453 ? -7.39782 -29.53476 4.50455 1.000 20.70445 453 GLN A N 1
ATOM 3062 C CA . GLN A 1 453 ? -8.27903 -30.54697 5.09188 1.000 25.29035 453 GLN A CA 1
ATOM 3063 C C . GLN A 1 453 ? -9.67006 -30.01845 5.41988 1.000 25.87878 453 GLN A C 1
ATOM 3064 O O . GLN A 1 453 ? -10.57746 -30.82768 5.62422 1.000 33.92548 453 GLN A O 1
ATOM 3070 N N . LEU A 1 454 ? -9.89331 -28.71435 5.41146 1.000 17.59336 454 LEU A N 1
ATOM 3071 C CA . LEU A 1 454 ? -11.27133 -28.26043 5.59885 1.000 17.76992 454 LEU A CA 1
ATOM 3072 C C . LEU A 1 454 ? -12.09871 -28.37428 4.32759 1.000 18.41150 454 LEU A C 1
ATOM 3073 O O . LEU A 1 454 ? -13.33847 -28.27101 4.38213 1.000 19.29572 454 LEU A O 1
ATOM 3078 N N . PHE A 1 455 ? -11.44767 -28.50384 3.17476 1.000 16.36288 455 PHE A N 1
ATOM 3079 C CA . PHE A 1 455 ? -12.11848 -28.30522 1.90602 1.000 17.98931 455 PHE A CA 1
ATOM 3080 C C . PHE A 1 455 ? -12.43871 -29.61931 1.20968 1.000 16.02863 455 PHE A C 1
ATOM 3081 O O . PHE A 1 455 ? -12.78377 -29.60344 0.02411 1.000 19.90911 455 PHE A O 1
ATOM 3089 N N . GLY A 1 456 ? -12.31990 -30.76083 1.90965 1.000 16.09089 456 GLY A N 1
ATOM 3090 C CA . GLY A 1 456 ? -12.72390 -31.97006 1.18233 1.000 17.32363 456 GLY A CA 1
ATOM 3091 C C . GLY A 1 456 ? -11.78613 -32.43066 0.09340 1.000 16.80106 456 GLY A C 1
ATOM 3092 O O . GLY A 1 456 ? -12.21497 -33.11507 -0.83813 1.000 16.32383 456 GLY A O 1
ATOM 3093 N N . VAL A 1 457 ? -10.50965 -32.04947 0.16412 1.000 16.59407 457 VAL A N 1
ATOM 3094 C CA . VAL A 1 457 ? -9.49940 -32.48047 -0.80139 1.000 15.73266 457 VAL A CA 1
ATOM 3095 C C . VAL A 1 457 ? -8.38967 -33.10563 0.04251 1.000 16.34747 457 VAL A C 1
ATOM 3096 O O . VAL A 1 457 ? -8.33387 -32.90702 1.25547 1.000 18.72616 457 VAL A O 1
ATOM 3100 N N . GLU A 1 458 ? -7.54024 -33.89773 -0.60310 1.000 14.90372 458 GLU A N 1
ATOM 3101 C CA . GLU A 1 458 ? -6.40623 -34.54742 0.05782 1.000 13.97493 458 GLU A CA 1
ATOM 3102 C C . GLU A 1 458 ? -5.27630 -33.55347 0.23363 1.000 17.12160 458 GLU A C 1
ATOM 3103 O O . GLU A 1 458 ? -4.98489 -32.78266 -0.67349 1.000 18.02585 458 GLU A O 1
ATOM 3109 N N . GLN A 1 459 ? -4.68617 -33.52841 1.41978 1.000 16.55689 459 GLN A N 1
ATOM 3110 C CA . GLN A 1 459 ? -3.58872 -32.60383 1.66756 1.000 16.61212 459 GLN A CA 1
ATOM 3111 C C . GLN A 1 459 ? -2.29188 -33.16942 1.09953 1.000 18.41430 459 GLN A C 1
ATOM 3112 O O . GLN A 1 459 ? -2.05313 -34.38246 1.12876 1.000 19.10949 459 GLN A O 1
ATOM 3118 N N . LYS A 1 460 ? -1.46701 -32.27934 0.54271 1.000 15.83569 460 LYS A N 1
ATOM 3119 C CA . LYS A 1 460 ? -0.18680 -32.62352 -0.05722 1.000 14.16803 460 LYS A CA 1
ATOM 3120 C C . LYS A 1 460 ? 0.89850 -32.42734 0.99700 1.000 16.94424 460 LYS A C 1
ATOM 3121 O O . LYS A 1 460 ? 0.87945 -31.44272 1.72561 1.000 15.73589 460 LYS A O 1
ATOM 3127 N N . ALA A 1 461 ? 1.83822 -33.35753 1.07025 1.000 17.34163 461 ALA A N 1
ATOM 3128 C CA . ALA A 1 461 ? 2.92609 -33.24285 2.05477 1.000 17.62959 461 ALA A CA 1
ATOM 3129 C C . ALA A 1 461 ? 4.06589 -32.39280 1.48789 1.000 16.72531 461 ALA A C 1
ATOM 3130 O O . ALA A 1 461 ? 4.49325 -32.56291 0.34097 1.000 18.44324 461 ALA A O 1
ATOM 3132 N N . PHE A 1 462 ? 4.59229 -31.48609 2.32687 1.000 18.43227 462 PHE A N 1
ATOM 3133 C CA . PHE A 1 462 ? 5.77471 -30.71338 1.93711 1.000 19.48702 462 PHE A CA 1
ATOM 3134 C C . PHE A 1 462 ? 7.05384 -31.54225 1.99066 1.000 19.25924 462 PHE A C 1
ATOM 3135 O O . PHE A 1 462 ? 8.03950 -31.20955 1.30544 1.000 20.38583 462 PHE A O 1
ATOM 3143 N N . PHE A 1 463 ? 7.06868 -32.56549 2.83631 1.000 20.76060 463 PHE A N 1
ATOM 3144 C CA . PHE A 1 463 ? 8.21936 -33.43556 2.98676 1.000 26.91312 463 PHE A CA 1
ATOM 3145 C C . PHE A 1 463 ? 7.74980 -34.64802 3.75899 1.000 28.02005 463 PHE A C 1
ATOM 3146 O O . PHE A 1 463 ? 6.63185 -34.69476 4.27705 1.000 22.67138 463 PHE A O 1
ATOM 3155 N N . ASN B 1 6 ? -18.36333 -8.79591 -19.66832 1.000 51.67416 6 ASN B N 1
ATOM 3156 C CA . ASN B 1 6 ? -17.08162 -8.10374 -19.49658 1.000 40.05138 6 ASN B CA 1
ATOM 3157 C C . ASN B 1 6 ? -16.90727 -7.05549 -20.59200 1.000 29.99051 6 ASN B C 1
ATOM 3158 O O . ASN B 1 6 ? -16.11331 -7.24049 -21.53163 1.000 36.32741 6 ASN B O 1
ATOM 3163 N N . LEU B 1 7 ? -17.63744 -5.95164 -20.48029 1.000 25.25603 7 LEU B N 1
ATOM 3164 C CA . LEU B 1 7 ? -17.49012 -4.83531 -21.41318 1.000 24.64835 7 LEU B CA 1
ATOM 3165 C C . LEU B 1 7 ? -16.93990 -3.64789 -20.64679 1.000 24.56236 7 LEU B C 1
ATOM 3166 O O . LEU B 1 7 ? -17.27956 -3.45868 -19.47448 1.000 26.53567 7 LEU B O 1
ATOM 3171 N N . TYR B 1 8 ? -16.05466 -2.85599 -21.28476 1.000 24.18884 8 TYR B N 1
ATOM 3172 C CA . TYR B 1 8 ? -15.44036 -1.73916 -20.59037 1.000 23.26081 8 TYR B CA 1
ATOM 3173 C C . TYR B 1 8 ? -15.57699 -0.45124 -21.38387 1.000 21.41350 8 TYR B C 1
ATOM 3174 O O . TYR B 1 8 ? -15.46169 -0.45045 -22.60857 1.000 26.71567 8 TYR B O 1
ATOM 3183 N N . ALA B 1 9 ? -15.78634 0.64355 -20.66678 1.000 21.27231 9 ALA B N 1
ATOM 3184 C CA . ALA B 1 9 ? -15.86054 1.96332 -21.27945 1.000 26.08287 9 ALA B CA 1
ATOM 3185 C C . ALA B 1 9 ? -14.53939 2.69780 -21.11832 1.000 22.18171 9 ALA B C 1
ATOM 3186 O O . ALA B 1 9 ? -14.00681 2.79478 -20.01556 1.000 22.13967 9 ALA B O 1
ATOM 3188 N N . ILE B 1 10 ? -14.00692 3.22463 -22.21899 1.000 24.57076 10 ILE B N 1
ATOM 3189 C CA . ILE B 1 10 ? -12.89704 4.17071 -22.14035 1.000 19.32504 10 ILE B CA 1
ATOM 3190 C C . ILE B 1 10 ? -13.46153 5.56707 -21.93331 1.000 25.88612 10 ILE B C 1
ATOM 3191 O O . ILE B 1 10 ? -14.19307 6.05692 -22.79526 1.000 24.37015 10 ILE B O 1
ATOM 3196 N N . VAL B 1 11 ? -13.11490 6.20705 -20.81069 1.000 22.36621 11 VAL B N 1
ATOM 3197 C CA . VAL B 1 11 ? -13.74514 7.45754 -20.38297 1.000 23.10419 11 VAL B CA 1
ATOM 3198 C C . VAL B 1 11 ? -12.76046 8.59833 -20.19128 1.000 25.64226 11 VAL B C 1
ATOM 3199 O O . VAL B 1 11 ? -13.19696 9.73205 -19.94521 1.000 24.95124 11 VAL B O 1
ATOM 3203 N N . GLY B 1 12 ? -11.44614 8.35385 -20.20859 1.000 21.91289 12 GLY B N 1
ATOM 3204 C CA . GLY B 1 12 ? -10.46747 9.42944 -20.13579 1.000 22.24675 12 GLY B CA 1
ATOM 3205 C C . GLY B 1 12 ? -9.22929 9.02981 -20.91708 1.000 26.93471 12 GLY B C 1
ATOM 3206 O O . GLY B 1 12 ? -8.90034 7.84229 -21.01355 1.000 21.56410 12 GLY B O 1
ATOM 3207 N N . ILE B 1 13 ? -8.54134 10.02690 -21.48668 1.000 20.51263 13 ILE B N 1
ATOM 3208 C CA . ILE B 1 13 ? -7.33402 9.78159 -22.28583 1.000 23.50826 13 ILE B CA 1
ATOM 3209 C C . ILE B 1 13 ? -6.36404 10.94973 -22.13798 1.000 26.66618 13 ILE B C 1
ATOM 3210 O O . ILE B 1 13 ? -6.76353 12.11710 -22.02934 1.000 25.53629 13 ILE B O 1
ATOM 3215 N N . SER B 1 14 ? -5.06475 10.64414 -22.17198 1.000 20.55054 14 SER B N 1
ATOM 3216 C CA . SER B 1 14 ? -4.06055 11.70375 -22.30787 1.000 18.70622 14 SER B CA 1
ATOM 3217 C C . SER B 1 14 ? -2.84179 11.06567 -22.93850 1.000 23.73020 14 SER B C 1
ATOM 3218 O O . SER B 1 14 ? -2.54447 9.89986 -22.63751 1.000 23.20935 14 SER B O 1
ATOM 3221 N N . CYS B 1 15 ? -2.12257 11.80931 -23.80257 1.000 20.10993 15 CYS B N 1
ATOM 3222 C CA . CYS B 1 15 ? -0.97152 11.15711 -24.44579 1.000 19.54316 15 CYS B CA 1
ATOM 3223 C C . CYS B 1 15 ? 0.12835 12.15028 -24.80544 1.000 20.32006 15 CYS B C 1
ATOM 3224 O O . CYS B 1 15 ? -0.11460 13.33912 -25.00547 1.000 24.60859 15 CYS B O 1
ATOM 3227 N N . ARG B 1 16 ? 1.35660 11.63740 -24.82592 1.000 18.51090 16 ARG B N 1
ATOM 3228 C CA . ARG B 1 16 ? 2.51812 12.36423 -25.34158 1.000 19.74281 16 ARG B CA 1
ATOM 3229 C C . ARG B 1 16 ? 3.26230 11.41559 -26.27325 1.000 22.09298 16 ARG B C 1
ATOM 3230 O O . ARG B 1 16 ? 3.94834 10.49527 -25.80495 1.000 19.42027 16 ARG B O 1
ATOM 3238 N N . PHE B 1 17 ? 3.18741 11.64698 -27.58160 1.000 19.94743 17 PHE B N 1
ATOM 3239 C CA . PHE B 1 17 ? 3.83453 10.79526 -28.56988 1.000 18.12416 17 PHE B CA 1
ATOM 3240 C C . PHE B 1 17 ? 4.59246 11.67996 -29.54116 1.000 19.42885 17 PHE B C 1
ATOM 3241 O O . PHE B 1 17 ? 4.40756 12.90003 -29.53867 1.000 23.03080 17 PHE B O 1
ATOM 3249 N N . PRO B 1 18 ? 5.48187 11.10551 -30.36508 1.000 18.39325 18 PRO B N 1
ATOM 3250 C CA . PRO B 1 18 ? 6.15734 11.94439 -31.37638 1.000 18.99004 18 PRO B CA 1
ATOM 3251 C C . PRO B 1 18 ? 5.14915 12.71247 -32.21454 1.000 20.29044 18 PRO B C 1
ATOM 3252 O O . PRO B 1 18 ? 4.19646 12.15007 -32.76699 1.000 21.36790 18 PRO B O 1
ATOM 3256 N N . GLY B 1 19 ? 5.31467 14.03480 -32.20750 1.000 23.56170 19 GLY B N 1
ATOM 3257 C CA . GLY B 1 19 ? 4.42073 14.89265 -32.95779 1.000 25.30582 19 GLY B CA 1
ATOM 3258 C C . GLY B 1 19 ? 3.06966 15.17065 -32.33413 1.000 25.36841 19 GLY B C 1
ATOM 3259 O O . GLY B 1 19 ? 2.25865 15.87025 -32.96561 1.000 24.50326 19 GLY B O 1
ATOM 3260 N N . ALA B 1 20 ? 2.76589 14.66842 -31.11942 1.000 20.00064 20 ALA B N 1
ATOM 3261 C CA . ALA B 1 20 ? 1.39926 14.77486 -30.62486 1.000 21.50174 20 ALA B CA 1
ATOM 3262 C C . ALA B 1 20 ? 1.38693 14.83180 -29.10434 1.000 27.71289 20 ALA B C 1
ATOM 3263 O O . ALA B 1 20 ? 1.81138 13.86596 -28.44162 1.000 24.73912 20 ALA B O 1
ATOM 3265 N N . ASN B 1 21 ? 0.87070 15.92619 -28.54983 1.000 24.80304 21 ASN B N 1
ATOM 3266 C CA . ASN B 1 21 ? 0.63353 16.00859 -27.10126 1.000 26.64058 21 ASN B CA 1
ATOM 3267 C C . ASN B 1 21 ? -0.84671 16.00507 -26.73448 1.000 22.69452 21 ASN B C 1
ATOM 3268 O O . ASN B 1 21 ? -1.19119 16.23188 -25.55929 1.000 24.48590 21 ASN B O 1
ATOM 3273 N N . THR B 1 22 ? -1.72620 15.80495 -27.71587 1.000 22.62976 22 THR B N 1
ATOM 3274 C CA . THR B 1 22 ? -3.16805 15.66310 -27.53404 1.000 24.36216 22 THR B CA 1
ATOM 3275 C C . THR B 1 22 ? -3.68628 14.65232 -28.54721 1.000 27.72765 22 THR B C 1
ATOM 3276 O O . THR B 1 22 ? -3.03998 14.37791 -29.56733 1.000 23.11109 22 THR B O 1
ATOM 3280 N N . ALA B 1 23 ? -4.86557 14.09789 -28.24933 1.000 25.29381 23 ALA B N 1
ATOM 3281 C CA . ALA B 1 23 ? -5.49156 13.17947 -29.18704 1.000 25.94008 23 ALA B CA 1
ATOM 3282 C C . ALA B 1 23 ? -5.69043 13.86403 -30.53771 1.000 27.65293 23 ALA B C 1
ATOM 3283 O O . ALA B 1 23 ? -5.48197 13.24615 -31.57917 1.000 24.95135 23 ALA B O 1
ATOM 3285 N N . GLU B 1 24 ? -6.06720 15.14647 -30.53399 1.000 25.09881 24 GLU B N 1
ATOM 3286 C CA . GLU B 1 24 ? -6.31524 15.81044 -31.81916 1.000 27.93097 24 GLU B CA 1
ATOM 3287 C C . GLU B 1 24 ? -5.03142 15.96034 -32.62728 1.000 27.82523 24 GLU B C 1
ATOM 3288 O O . GLU B 1 24 ? -5.03430 15.74241 -33.84653 1.000 27.57896 24 GLU B O 1
ATOM 3294 N N . GLN B 1 25 ? -3.92381 16.34963 -31.98467 1.000 22.59132 25 GLN B N 1
ATOM 3295 C CA . GLN B 1 25 ? -2.64960 16.38626 -32.70159 1.000 23.05951 25 GLN B CA 1
ATOM 3296 C C . GLN B 1 25 ? -2.27308 15.01371 -33.25398 1.000 25.76151 25 GLN B C 1
ATOM 3297 O O . GLN B 1 25 ? -1.74690 14.90757 -34.37300 1.000 23.63377 25 GLN B O 1
ATOM 3303 N N . LEU B 1 26 ? -2.52380 13.94837 -32.47958 1.000 23.23184 26 LEU B N 1
ATOM 3304 C CA . LEU B 1 26 ? -2.23121 12.59910 -32.96438 1.000 23.43450 26 LEU B CA 1
ATOM 3305 C C . LEU B 1 26 ? -3.09421 12.26701 -34.18688 1.000 20.92458 26 LEU B C 1
ATOM 3306 O O . LEU B 1 26 ? -2.59263 11.75847 -35.20096 1.000 24.28948 26 LEU B O 1
ATOM 3311 N N . TRP B 1 27 ? -4.40026 12.53928 -34.10098 1.000 24.41137 27 TRP B N 1
ATOM 3312 C CA . TRP B 1 27 ? -5.29480 12.31016 -35.22654 1.000 22.12046 27 TRP B CA 1
ATOM 3313 C C . TRP B 1 27 ? -4.76036 13.00121 -36.48331 1.000 22.35429 27 TRP B C 1
ATOM 3314 O O . TRP B 1 27 ? -4.73829 12.41426 -37.56873 1.000 24.64494 27 TRP B O 1
ATOM 3325 N N . ASN B 1 28 ? -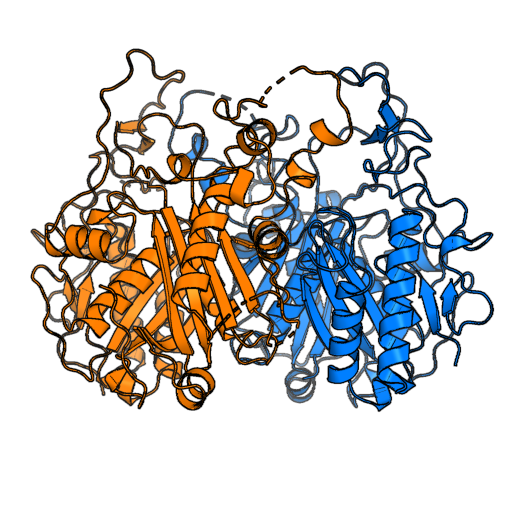4.27475 14.22790 -36.33134 1.000 24.08764 28 ASN B N 1
ATOM 3326 C CA . ASN B 1 28 ? -3.75671 14.97002 -37.48202 1.000 23.33089 28 ASN B CA 1
ATOM 3327 C C . ASN B 1 28 ? -2.47727 14.35850 -38.05300 1.000 26.17368 28 ASN B C 1
ATOM 3328 O O . ASN B 1 28 ? -2.30994 14.29104 -39.27977 1.000 23.30682 28 ASN B O 1
ATOM 3333 N N . VAL B 1 29 ? -1.55266 13.89370 -37.20455 1.000 21.35349 29 VAL B N 1
ATOM 3334 C CA . VAL B 1 29 ? -0.38168 13.18109 -37.72108 1.000 21.57331 29 VAL B CA 1
ATOM 3335 C C . VAL B 1 29 ? -0.82912 12.04006 -38.61182 1.000 19.69774 29 VAL B C 1
ATOM 3336 O O . VAL B 1 29 ? -0.26509 11.80442 -39.68934 1.000 21.58524 29 VAL B O 1
ATOM 3340 N N . LEU B 1 30 ? -1.77917 11.24564 -38.11315 1.000 20.19085 30 LEU B N 1
ATOM 3341 C CA . LEU B 1 30 ? -2.17733 10.03454 -38.80024 1.000 16.48040 30 LEU B CA 1
ATOM 3342 C C . LEU B 1 30 ? -2.93786 10.36774 -40.09426 1.000 19.45406 30 LEU B C 1
ATOM 3343 O O . LEU B 1 30 ? -2.66496 9.78957 -41.14839 1.000 21.29706 30 LEU B O 1
ATOM 3348 N N . MET B 1 31 ? -3.89726 11.28865 -40.01853 1.000 22.57812 31 MET B N 1
ATOM 3349 C CA . MET B 1 31 ? -4.71238 11.58204 -41.20011 1.000 23.34957 31 MET B CA 1
ATOM 3350 C C . MET B 1 31 ? -3.91747 12.32369 -42.27193 1.000 26.32942 31 MET B C 1
ATOM 3351 O O . MET B 1 31 ? -4.21828 12.18381 -43.47396 1.000 23.84295 31 MET B O 1
ATOM 3356 N N . GLU B 1 32 ? -2.94265 13.13945 -41.86676 1.000 24.15211 32 GLU B N 1
ATOM 3357 C CA . GLU B 1 32 ? -2.04195 13.83217 -42.79539 1.000 26.49142 32 GLU B CA 1
ATOM 3358 C C . GLU B 1 32 ? -0.90611 12.94217 -43.29332 1.000 25.89215 32 GLU B C 1
ATOM 3359 O O . GLU B 1 32 ? -0.05877 13.40167 -44.08901 1.000 23.39191 32 GLU B O 1
ATOM 3365 N N . GLN B 1 33 ? -0.86259 11.67303 -42.86046 1.000 21.22962 33 GLN B N 1
ATOM 3366 C CA . GLN B 1 33 ? 0.11277 10.71193 -43.38351 1.000 18.51917 33 GLN B CA 1
ATOM 3367 C C . GLN B 1 33 ? 1.54428 11.19647 -43.13753 1.000 21.26124 33 GLN B C 1
ATOM 3368 O O . GLN B 1 33 ? 2.46172 10.96268 -43.93460 1.000 24.05209 33 GLN B O 1
ATOM 3374 N N . ARG B 1 34 ? 1.75768 11.80023 -41.95909 1.000 22.10132 34 ARG B N 1
ATOM 3375 C CA . ARG B 1 34 ? 3.06541 12.30389 -41.58003 1.000 25.34506 34 ARG B CA 1
ATOM 3376 C C . ARG B 1 34 ? 3.90164 11.31115 -40.76737 1.000 25.17537 34 ARG B C 1
ATOM 3377 O O . ARG B 1 34 ? 3.37359 10.50003 -40.00032 1.000 23.05188 34 ARG B O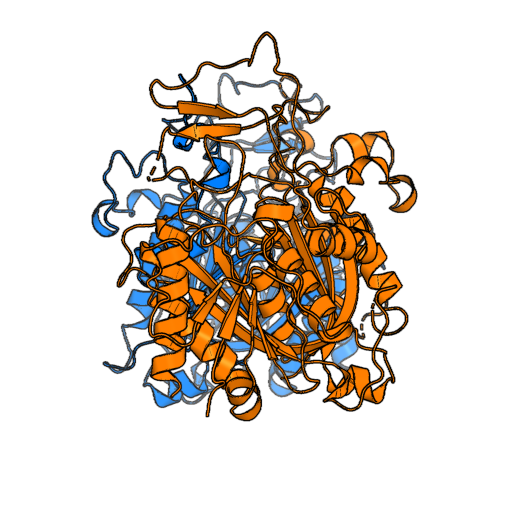 1
ATOM 3385 N N . ASP B 1 35 ? 5.21406 11.41927 -40.96876 1.000 26.09292 35 ASP B N 1
ATOM 3386 C CA . ASP B 1 35 ? 6.28059 10.77123 -40.19971 1.000 23.98921 35 ASP B CA 1
ATOM 3387 C C . ASP B 1 35 ? 6.71925 11.82716 -39.19944 1.000 26.69560 35 ASP B C 1
ATOM 3388 O O . ASP B 1 35 ? 7.26311 12.85916 -39.60088 1.000 28.04296 35 ASP B O 1
ATOM 3393 N N . ALA B 1 36 ? 6.43986 11.61808 -37.90403 1.000 21.03183 36 ALA B N 1
ATOM 3394 C CA . ALA B 1 36 ? 6.77606 12.60884 -36.89042 1.000 20.12540 36 ALA B CA 1
ATOM 3395 C C . ALA B 1 36 ? 8.10194 12.30929 -36.17686 1.000 20.08997 36 ALA B C 1
ATOM 3396 O O . ALA B 1 36 ? 8.37295 12.89976 -35.12936 1.000 20.27396 36 ALA B O 1
ATOM 3398 N N . ILE B 1 37 ? 8.90003 11.39782 -36.71667 1.000 18.38562 37 ILE B N 1
ATOM 3399 C CA . ILE B 1 37 ? 10.23057 11.12960 -36.19467 1.000 18.44497 37 ILE B CA 1
ATOM 3400 C C . ILE B 1 37 ? 11.15071 12.33695 -36.38133 1.000 23.37392 37 ILE B C 1
ATOM 3401 O O . ILE B 1 37 ? 11.05479 13.07965 -37.37571 1.000 20.77069 37 ILE B O 1
ATOM 3406 N N . THR B 1 38 ? 12.06578 12.53645 -35.42742 1.000 19.35518 38 THR B N 1
ATOM 3407 C CA . THR B 1 38 ? 13.01962 13.64812 -35.47737 1.000 19.44973 38 THR B CA 1
ATOM 3408 C C . THR B 1 38 ? 14.27467 13.21418 -36.22274 1.000 22.05459 38 THR B C 1
ATOM 3409 O O . THR B 1 38 ? 14.79880 12.12233 -35.99087 1.000 20.41648 38 THR B O 1
ATOM 3413 N N . THR B 1 39 ? 14.75283 14.06452 -37.13302 1.000 20.47741 39 THR B N 1
ATOM 3414 C CA . THR B 1 39 ? 16.03693 13.85123 -37.78106 1.000 17.79627 39 THR B CA 1
ATOM 3415 C C . THR B 1 39 ? 17.03954 14.79000 -37.14487 1.000 21.71875 39 THR B C 1
ATOM 3416 O O . THR B 1 39 ? 16.76677 15.98755 -37.03007 1.000 22.90345 39 THR B O 1
ATOM 3420 N N . PHE B 1 40 ? 18.18143 14.25700 -36.71814 1.000 21.46911 40 PHE B N 1
ATOM 3421 C CA . PHE B 1 40 ? 19.18366 15.03801 -36.01086 1.000 19.68741 40 PHE B CA 1
ATOM 3422 C C . PHE B 1 40 ? 20.33248 15.42884 -36.93035 1.000 25.68043 40 PHE B C 1
ATOM 3423 O O . PHE B 1 40 ? 20.74712 14.65962 -37.79777 1.000 22.60740 40 PHE B O 1
ATOM 3431 N N . CYS B 1 41 ? 20.92356 16.58200 -36.64929 1.000 26.87055 41 CYS B N 1
ATOM 3432 C CA . CYS B 1 41 ? 22.18621 16.91475 -37.31913 1.000 30.83296 41 CYS B CA 1
ATOM 3433 C C . CYS B 1 41 ? 23.31274 16.13233 -36.64828 1.000 29.14921 41 CYS B C 1
ATOM 3434 O O . CYS B 1 41 ? 23.49736 16.25046 -35.43521 1.000 31.95862 41 CYS B O 1
ATOM 3437 N N . PRO B 1 42 ? 24.02984 15.27022 -37.35903 1.000 26.69339 42 PRO B N 1
ATOM 3438 C CA . PRO B 1 42 ? 24.89874 14.32555 -36.64344 1.000 29.52103 42 PRO B CA 1
ATOM 3439 C C . PRO B 1 42 ? 25.99115 15.03531 -35.85292 1.000 33.97489 42 PRO B C 1
ATOM 3440 O O . PRO B 1 42 ? 26.49470 16.08912 -36.24341 1.000 33.02801 42 PRO B O 1
ATOM 3444 N N . ALA B 1 43 ? 26.32490 14.44834 -34.70331 1.000 34.78516 43 ALA B N 1
ATOM 3445 C CA . ALA B 1 43 ? 27.46683 14.88467 -33.91371 1.000 42.96154 43 ALA B CA 1
ATOM 3446 C C . ALA B 1 43 ? 28.76968 14.68520 -34.68083 1.000 38.74442 43 ALA B C 1
ATOM 3447 O O . ALA B 1 43 ? 28.89544 13.77957 -35.51659 1.000 35.03199 43 ALA B O 1
ATOM 3449 N N . GLU B 1 44 ? 29.74833 15.54162 -34.37435 1.000 40.38665 44 GLU B N 1
ATOM 3450 C CA . GLU B 1 44 ? 31.11320 15.32314 -34.84340 1.000 46.54405 44 GLU B CA 1
ATOM 3451 C C . GLU B 1 44 ? 31.69864 14.05419 -34.22870 1.000 50.47814 44 GLU B C 1
ATOM 3452 O O . GLU B 1 44 ? 32.29011 13.23050 -34.93783 1.000 48.64860 44 GLU B O 1
ATOM 3454 N N . ASN B 1 45 ? 31.51585 13.86270 -32.91775 1.000 49.97320 45 ASN B N 1
ATOM 3455 C CA . ASN B 1 45 ? 31.98098 12.66779 -32.21659 1.000 52.66702 45 ASN B CA 1
ATOM 3456 C C . ASN B 1 45 ? 30.79305 11.91856 -31.61757 1.000 42.48804 45 ASN B C 1
ATOM 3457 O O . ASN B 1 45 ? 29.92757 12.51814 -30.97889 1.000 47.20290 45 ASN B O 1
ATOM 3459 N N . LEU B 1 46 ? 30.75640 10.60393 -31.81698 1.000 41.14802 46 LEU B N 1
ATOM 3460 C CA . LEU B 1 46 ? 29.66462 9.81562 -31.26044 1.000 43.65687 46 LEU B CA 1
ATOM 3461 C C . LEU B 1 46 ? 29.90868 9.43283 -29.80408 1.000 46.78262 46 LEU B C 1
ATOM 3462 O O . LEU B 1 46 ? 28.95294 9.28191 -29.02666 1.000 42.42980 46 LEU B O 1
ATOM 3467 N N . GLY B 1 47 ? 31.16516 9.27175 -29.41400 1.000 39.90635 47 GLY B N 1
ATOM 3468 C CA . GLY B 1 47 ? 31.47010 8.83527 -28.07192 1.000 40.48944 47 GLY B CA 1
ATOM 3469 C C . GLY B 1 47 ? 31.65042 7.34043 -27.91640 1.000 42.18292 47 GLY B C 1
ATOM 3470 O O . GLY B 1 47 ? 31.96322 6.88182 -26.81513 1.000 42.86487 47 GLY B O 1
ATOM 3471 N N . PHE B 1 48 ? 31.44923 6.56837 -28.97647 1.000 33.23696 48 PHE B N 1
ATOM 3472 C CA . PHE B 1 48 ? 31.72649 5.13888 -28.99236 1.000 34.45716 48 PHE B CA 1
ATOM 3473 C C . PHE B 1 48 ? 31.97022 4.77243 -30.45549 1.000 32.80553 48 PHE B C 1
ATOM 3474 O O . PHE B 1 48 ? 31.66928 5.55527 -31.35365 1.000 35.46029 48 PHE B O 1
ATOM 3482 N N . ALA B 1 49 ? 32.52968 3.58282 -30.69284 1.000 30.67311 49 ALA B N 1
ATOM 3483 C CA . ALA B 1 49 ? 32.78728 3.08870 -32.03816 1.000 35.87234 49 ALA B CA 1
ATOM 3484 C C . ALA B 1 49 ? 31.73513 2.05675 -32.43528 1.000 29.54751 49 ALA B C 1
ATOM 3485 O O . ALA B 1 49 ? 31.13147 1.40336 -31.57309 1.000 29.05051 49 ALA B O 1
ATOM 3487 N N . LEU B 1 50 ? 31.51146 1.92169 -33.74613 1.000 30.50273 50 LEU B N 1
ATOM 3488 C CA . LEU B 1 50 ? 30.55823 0.95694 -34.28996 1.000 26.44814 50 LEU B CA 1
ATOM 3489 C C . LEU B 1 50 ? 31.19509 -0.38381 -34.55525 1.000 24.32852 50 LEU B C 1
ATOM 3490 O O . LEU B 1 50 ? 32.28074 -0.47442 -35.14498 1.000 26.22554 50 LEU B O 1
ATOM 3495 N N . GLU B 1 51 ? 30.44439 -1.43226 -34.22508 1.000 25.15197 51 GLU B N 1
ATOM 3496 C CA . GLU B 1 51 ? 30.78042 -2.77665 -34.66385 1.000 27.84356 51 GLU B CA 1
ATOM 3497 C C . GLU B 1 51 ? 30.71956 -2.83419 -36.20236 1.000 32.73941 51 GLU B C 1
ATOM 3498 O O . GLU B 1 51 ? 30.02838 -2.03703 -36.85588 1.000 26.41074 51 GLU B O 1
ATOM 3504 N N . GLU B 1 52 ? 31.45716 -3.79472 -36.77295 1.000 29.35302 52 GLU B N 1
ATOM 3505 C CA . GLU B 1 52 ? 31.84409 -3.77144 -38.19371 1.000 37.07094 52 GLU B CA 1
ATOM 3506 C C . GLU B 1 52 ? 30.65536 -3.84733 -39.14636 1.000 29.51219 52 GLU B C 1
ATOM 3507 O O . GLU B 1 52 ? 30.73991 -3.37314 -40.29194 1.000 31.84178 52 GLU B O 1
ATOM 3513 N N . ASN B 1 53 ? 29.56250 -4.47655 -38.73961 1.000 29.09927 53 ASN B N 1
ATOM 3514 C CA . ASN B 1 53 ? 28.38450 -4.56302 -39.58263 1.000 31.25743 53 ASN B CA 1
ATOM 3515 C C . ASN B 1 53 ? 27.22720 -3.75113 -39.02785 1.000 27.58131 53 ASN B C 1
ATOM 3516 O O . ASN B 1 53 ? 26.06991 -4.04637 -39.32066 1.000 28.17654 53 ASN B O 1
ATOM 3521 N N . SER B 1 54 ? 27.52573 -2.73184 -38.23454 1.000 22.07463 54 SER B N 1
ATOM 3522 C CA . SER B 1 54 ? 26.52292 -1.93383 -37.56873 1.000 20.33840 54 SER B CA 1
ATOM 3523 C C . SER B 1 54 ? 26.47708 -0.54422 -38.19271 1.000 21.53271 54 SER B C 1
ATOM 3524 O O . SER B 1 54 ? 27.40009 -0.11761 -38.92558 1.000 22.42182 54 SER B O 1
ATOM 3527 N N . VAL B 1 55 ? 25.38119 0.13471 -37.88518 1.000 21.52556 55 VAL B N 1
ATOM 3528 C CA . VAL B 1 55 ? 24.96036 1.35966 -38.57083 1.000 20.45218 55 VAL B CA 1
ATOM 3529 C C . VAL B 1 55 ? 24.48625 2.34235 -37.50982 1.000 21.05686 55 VAL B C 1
ATOM 3530 O O . VAL B 1 55 ? 23.75159 1.94262 -36.58970 1.000 20.48333 55 VAL B O 1
ATOM 3534 N N . PHE B 1 56 ? 24.91815 3.61572 -37.59740 1.000 16.26064 56 PHE B N 1
ATOM 3535 C CA . PHE B 1 56 ? 24.31801 4.65644 -36.75370 1.000 15.34476 56 PHE B CA 1
ATOM 3536 C C . PHE B 1 56 ? 23.35134 5.49719 -37.59390 1.000 18.51781 56 PHE B C 1
ATOM 3537 O O . PHE B 1 56 ? 23.75668 6.07382 -38.60634 1.000 18.85918 56 PHE B O 1
ATOM 3545 N N . VAL B 1 57 ? 22.09920 5.58259 -37.16397 1.000 15.21310 57 VAL B N 1
ATOM 3546 C CA . VAL B 1 57 ? 21.04279 6.32234 -37.86371 1.000 15.57953 57 VAL B CA 1
ATOM 3547 C C . VAL B 1 57 ? 20.68682 7.53420 -37.01322 1.000 16.22053 57 VAL B C 1
ATOM 3548 O O . VAL B 1 57 ? 20.24527 7.37135 -35.86051 1.000 16.61816 57 VAL B O 1
ATOM 3552 N N . PRO B 1 58 ? 20.82053 8.75290 -37.51505 1.000 14.57889 58 PRO B N 1
ATOM 3553 C CA . PRO B 1 58 ? 20.50913 9.95323 -36.72592 1.000 17.40155 58 PRO B CA 1
ATOM 3554 C C . PRO B 1 58 ? 19.02720 10.33486 -36.76885 1.000 18.83777 58 PRO B C 1
ATOM 3555 O O . PRO B 1 58 ? 18.65422 11.44442 -37.16349 1.000 17.69697 58 PRO B O 1
ATOM 3559 N N . ARG B 1 59 ? 18.16204 9.40247 -36.34915 1.000 17.00047 59 ARG B N 1
ATOM 3560 C CA A ARG B 1 59 ? 16.73433 9.65325 -36.21806 0.541 14.98987 59 ARG B CA 1
ATOM 3561 C CA B ARG B 1 59 ? 16.72325 9.61305 -36.24303 0.459 15.01426 59 ARG B CA 1
ATOM 3562 C C . ARG B 1 59 ? 16.23479 9.04881 -34.91505 1.000 16.99653 59 ARG B C 1
ATOM 3563 O O . ARG B 1 59 ? 16.77429 8.06549 -34.43296 1.000 17.11111 59 ARG B O 1
ATOM 3578 N N . TYR B 1 60 ? 15.18433 9.65002 -34.38239 1.000 17.08592 60 TYR B N 1
ATOM 3579 C CA . TYR B 1 60 ? 14.54432 9.07507 -33.18802 1.000 18.59269 60 TYR B CA 1
ATOM 3580 C C . TYR B 1 60 ? 13.17646 9.69637 -32.99510 1.000 20.19240 60 TYR B C 1
ATOM 3581 O O . TYR B 1 60 ? 12.98285 10.87183 -33.28264 1.000 18.65167 60 TYR B O 1
ATOM 3590 N N . GLY B 1 61 ? 12.21705 8.90093 -32.49622 1.000 17.75331 61 GLY B N 1
ATOM 3591 C CA . GLY B 1 61 ? 10.90723 9.43736 -32.13393 1.000 18.85361 61 GLY B CA 1
ATOM 3592 C C . GLY B 1 61 ? 10.96977 10.18739 -30.80199 1.000 20.48147 61 GLY B C 1
ATOM 3593 O O . GLY B 1 61 ? 10.81773 9.57592 -29.74556 1.000 21.06068 61 GLY B O 1
ATOM 3594 N N . MET B 1 62 ? 11.24093 11.49577 -30.82399 1.000 21.85047 62 MET B N 1
ATOM 3595 C CA . MET B 1 62 ? 11.37202 12.30511 -29.61718 1.000 22.13997 62 MET B CA 1
ATOM 3596 C C . MET B 1 62 ? 10.02068 12.81128 -29.16214 1.000 22.64041 62 MET B C 1
ATOM 3597 O O . MET B 1 62 ? 9.12371 13.04760 -29.98116 1.000 24.03219 62 MET B O 1
ATOM 3602 N N . ILE B 1 63 ? 9.86157 12.95606 -27.82871 1.000 20.69538 63 ILE B N 1
ATOM 3603 C CA . ILE B 1 63 ? 8.73627 13.70645 -27.29052 1.000 21.78487 63 ILE B CA 1
ATOM 3604 C C . ILE B 1 63 ? 9.27120 14.89028 -26.50291 1.000 26.41174 63 ILE B C 1
ATOM 3605 O O . ILE B 1 63 ? 10.39884 14.89614 -26.01981 1.000 27.96496 63 ILE B O 1
ATOM 3610 N N . ASP B 1 64 ? 8.39594 15.86506 -26.30826 1.000 27.76136 64 ASP B N 1
ATOM 3611 C CA . ASP B 1 64 ? 8.72948 17.15647 -25.71784 1.000 31.60771 64 ASP B CA 1
ATOM 3612 C C . ASP B 1 64 ? 8.22343 17.32533 -24.29025 1.000 39.84138 64 ASP B C 1
ATOM 3613 O O . ASP B 1 64 ? 8.46742 18.37221 -23.66403 1.000 40.53787 64 ASP B O 1
ATOM 3618 N N . ALA B 1 65 ? 7.59505 16.29658 -23.74171 1.000 32.79601 65 ALA B N 1
ATOM 3619 C CA . ALA B 1 65 ? 6.68196 16.43908 -22.60933 1.000 26.67895 65 ALA B CA 1
ATOM 3620 C C . ALA B 1 65 ? 7.36880 16.90890 -21.32878 1.000 29.40974 65 ALA B C 1
ATOM 3621 O O . ALA B 1 65 ? 6.73068 17.56744 -20.49638 1.000 30.97526 65 ALA B O 1
ATOM 3623 N N . LEU B 1 66 ? 8.63285 16.54504 -21.12591 1.000 27.90949 66 LEU B N 1
ATOM 3624 C CA . LEU B 1 66 ? 9.24156 16.77453 -19.82570 1.000 35.41654 66 LEU B CA 1
ATOM 3625 C C . LEU B 1 66 ? 9.34087 18.25284 -19.54100 1.000 41.07626 66 LEU B C 1
ATOM 3626 O O . LEU B 1 66 ? 9.43772 18.64193 -18.37273 1.000 41.37001 66 LEU B O 1
ATOM 3631 N N . LYS B 1 67 ? 9.28995 19.07456 -20.59962 1.000 41.77543 67 LYS B N 1
ATOM 3632 C CA . LYS B 1 67 ? 9.34566 20.52577 -20.46374 1.000 50.09541 67 LYS B CA 1
ATOM 3633 C C . LYS B 1 67 ? 8.14811 21.05222 -19.69942 1.000 42.50783 67 LYS B C 1
ATOM 3634 O O . LYS B 1 67 ? 8.28479 21.98883 -18.90857 1.000 46.18173 67 LYS B O 1
ATOM 3636 N N . ASP B 1 68 ? 6.96221 20.48215 -19.94248 1.000 44.58019 68 ASP B N 1
ATOM 3637 C CA . ASP B 1 68 ? 5.72206 20.91091 -19.31061 1.000 41.65087 68 ASP B CA 1
ATOM 3638 C C . ASP B 1 68 ? 5.54452 20.39334 -17.88082 1.000 36.46440 68 ASP B C 1
ATOM 3639 O O . ASP B 1 68 ? 4.51850 20.70205 -17.26458 1.000 42.26938 68 ASP B O 1
ATOM 3641 N N . PHE B 1 69 ? 6.47294 19.60730 -17.33651 1.000 32.95522 69 PHE B N 1
ATOM 3642 C CA . PHE B 1 69 ? 6.27266 19.07544 -15.99485 1.000 34.97753 69 PHE B CA 1
ATOM 3643 C C . PHE B 1 69 ? 6.50768 20.19876 -14.99463 1.000 35.76395 69 PHE B C 1
ATOM 3644 O O . PHE B 1 69 ? 7.57347 20.81968 -15.00132 1.000 39.96559 69 PHE B O 1
ATOM 3652 N N . GLU B 1 70 ? 5.52664 20.44417 -14.11697 1.000 36.39673 70 GLU B N 1
ATOM 3653 C CA . GLU B 1 70 ? 5.68646 21.44036 -13.05551 1.000 41.93337 70 GLU B CA 1
ATOM 3654 C C . GLU B 1 70 ? 5.85343 20.73434 -11.72661 1.000 36.72627 70 GLU B C 1
ATOM 3655 O O . GLU B 1 70 ? 4.87099 20.19879 -11.18879 1.000 36.88386 70 GLU B O 1
ATOM 3661 N N . PRO B 1 71 ? 7.06926 20.69210 -11.17155 1.000 33.91442 71 PRO B N 1
ATOM 3662 C CA . PRO B 1 71 ? 7.28843 19.96846 -9.91617 1.000 32.91565 71 PRO B CA 1
ATOM 3663 C C . PRO B 1 71 ? 6.43197 20.47871 -8.78651 1.000 42.94515 71 PRO B C 1
ATOM 3664 O O . PRO B 1 71 ? 5.86933 19.68082 -8.02264 1.000 36.05170 71 PRO B O 1
ATOM 3668 N N . SER B 1 72 ? 6.32225 21.80297 -8.67489 1.000 39.96191 72 SER B N 1
ATOM 3669 C CA . SER B 1 72 ? 5.47019 22.40916 -7.66681 1.000 42.22371 72 SER B CA 1
ATOM 3670 C C . SER B 1 72 ? 4.06097 21.82613 -7.70068 1.000 42.32311 72 SER B C 1
ATOM 3671 O O . SER B 1 72 ? 3.37822 21.79848 -6.66482 1.000 42.33096 72 SER B O 1
ATOM 3674 N N . ALA B 1 73 ? 3.61245 21.32067 -8.85820 1.000 36.12628 73 ALA B N 1
ATOM 3675 C CA . ALA B 1 73 ? 2.25370 20.79301 -8.93496 1.000 34.15377 73 ALA B CA 1
ATOM 3676 C C . ALA B 1 73 ? 2.08091 19.46605 -8.19421 1.000 35.73765 73 ALA B C 1
ATOM 3677 O O . ALA B 1 73 ? 0.93687 19.04507 -7.98093 1.000 37.44715 73 ALA B O 1
ATOM 3679 N N . TYR B 1 74 ? 3.17689 18.80352 -7.81183 1.000 34.92089 74 TYR B N 1
ATOM 3680 C CA . TYR B 1 74 ? 3.16012 17.47855 -7.19842 1.000 34.10671 74 TYR B CA 1
ATOM 3681 C C . TYR B 1 74 ? 3.98526 17.48765 -5.91395 1.000 40.31375 74 TYR B C 1
ATOM 3682 O O . TYR B 1 74 ? 4.62185 16.48843 -5.55781 1.000 35.69926 74 TYR B O 1
ATOM 3691 N N . SER B 1 75 ? 3.99225 18.63039 -5.22510 1.000 37.61025 75 SER B N 1
ATOM 3692 C CA . SER B 1 75 ? 4.71114 18.83009 -3.97065 1.000 38.94696 75 SER B CA 1
ATOM 3693 C C . SER B 1 75 ? 6.15251 18.35639 -4.10013 1.000 41.86778 75 SER B C 1
ATOM 3694 O O . SER B 1 75 ? 6.64994 17.52400 -3.34163 1.000 43.08034 75 SER B O 1
ATOM 3697 N N . MET B 1 76 ? 6.83158 18.93843 -5.07805 1.000 37.48275 76 MET B N 1
ATOM 3698 C CA . MET B 1 76 ? 8.17273 18.52087 -5.43918 1.000 42.08017 76 MET B CA 1
ATOM 3699 C C . MET B 1 76 ? 9.01260 19.76436 -5.70846 1.000 35.90637 76 MET B C 1
ATOM 3700 O O . MET B 1 76 ? 8.54431 20.69711 -6.35925 1.000 38.88400 76 MET B O 1
ATOM 3705 N N . SER B 1 77 ? 10.22449 19.79937 -5.16432 1.000 41.53716 77 SER B N 1
ATOM 3706 C CA . SER B 1 77 ? 11.13971 20.88109 -5.48923 1.000 42.36492 77 SER B CA 1
ATOM 3707 C C . SER B 1 77 ? 11.71253 20.67694 -6.87861 1.000 46.47319 77 SER B C 1
ATOM 3708 O O . SER B 1 77 ? 11.79306 19.55105 -7.37736 1.000 43.43429 77 SER B O 1
ATOM 3711 N N . ASP B 1 78 ? 12.10613 21.78444 -7.50557 1.000 50.78912 78 ASP B N 1
ATOM 3712 C CA . ASP B 1 78 ? 12.81336 21.69758 -8.78005 1.000 52.50270 78 ASP B CA 1
ATOM 3713 C C . ASP B 1 78 ? 14.03805 20.79770 -8.67278 1.000 48.84362 78 ASP B C 1
ATOM 3714 O O . ASP B 1 78 ? 14.32944 20.01730 -9.58484 1.000 51.84203 78 ASP B O 1
ATOM 3719 N N . ALA B 1 79 ? 14.75164 20.87181 -7.55513 1.000 46.27454 79 ALA B N 1
ATOM 3720 C CA . ALA B 1 79 ? 16.00730 20.14266 -7.43058 1.000 47.99630 79 ALA B CA 1
ATOM 3721 C C . ALA B 1 79 ? 15.77743 18.64528 -7.25233 1.000 50.61507 79 ALA B C 1
ATOM 3722 O O . ALA B 1 79 ? 16.56651 17.82633 -7.74730 1.000 50.87921 79 ALA B O 1
ATOM 3724 N N . GLU B 1 80 ? 14.72436 18.25664 -6.53228 1.000 43.95446 80 GLU B N 1
ATOM 3725 C CA . GLU B 1 80 ? 14.47234 16.82839 -6.40767 1.000 43.12024 80 GLU B CA 1
ATOM 3726 C C . GLU B 1 80 ? 13.87402 16.26629 -7.69356 1.000 33.49168 80 GLU B C 1
ATOM 3727 O O . GLU B 1 80 ? 14.19163 15.13464 -8.06100 1.000 40.17057 80 GLU B O 1
ATOM 3733 N N . ALA B 1 81 ? 13.05874 17.05346 -8.40786 1.000 32.40755 81 ALA B N 1
ATOM 3734 C CA . ALA B 1 81 ? 12.53363 16.59559 -9.68610 1.000 32.06978 81 ALA B CA 1
ATOM 3735 C C . ALA B 1 81 ? 13.66136 16.27208 -10.65952 1.000 39.55832 81 ALA B C 1
ATOM 3736 O O . ALA B 1 81 ? 13.56622 15.30733 -11.42802 1.000 34.20827 81 ALA B O 1
ATOM 3738 N N . GLN B 1 82 ? 14.74004 17.06992 -10.64923 1.000 32.67652 82 GLN B N 1
ATOM 3739 C CA . GLN B 1 82 ? 15.75243 16.95207 -11.69883 1.000 33.54410 82 GLN B CA 1
ATOM 3740 C C . GLN B 1 82 ? 16.42284 15.58255 -11.69233 1.000 30.94321 82 GLN B C 1
ATOM 3741 O O . GLN B 1 82 ? 16.99436 15.17879 -12.70416 1.000 34.36533 82 GLN B O 1
ATOM 3743 N N . THR B 1 83 ? 16.33798 14.84034 -10.59531 1.000 28.48110 83 THR B N 1
ATOM 3744 C CA . THR B 1 83 ? 16.95445 13.52513 -10.52271 1.000 30.01206 83 THR B CA 1
ATOM 3745 C C . THR B 1 83 ? 15.93925 12.38971 -10.52798 1.000 25.35562 83 THR B C 1
ATOM 3746 O O . THR B 1 83 ? 16.30845 11.25557 -10.24057 1.000 31.56558 83 THR B O 1
ATOM 3750 N N . ILE B 1 84 ? 14.68591 12.65993 -10.83763 1.000 27.47528 84 ILE B N 1
ATOM 3751 C CA . ILE B 1 84 ? 13.67343 11.60918 -10.92447 1.000 25.44964 84 ILE B CA 1
ATOM 3752 C C . ILE B 1 84 ? 13.53337 11.19631 -12.39061 1.000 23.90806 84 ILE B C 1
ATOM 3753 O O . ILE B 1 84 ? 13.43900 12.05107 -13.27251 1.000 25.01240 84 ILE B O 1
ATOM 3758 N N . ASP B 1 85 ? 13.44379 9.90005 -12.62641 1.000 20.39897 85 ASP B N 1
ATOM 3759 C CA . ASP B 1 85 ? 13.15756 9.38244 -13.97470 1.000 21.20660 85 ASP B CA 1
ATOM 3760 C C . ASP B 1 85 ? 12.18320 10.27390 -14.72962 1.000 19.06404 85 ASP B C 1
ATOM 3761 O O . ASP B 1 85 ? 11.05577 10.45889 -14.29357 1.000 19.69020 85 ASP B O 1
ATOM 3766 N N . PRO B 1 86 ? 12.53184 10.80241 -15.91013 1.000 20.62398 86 PRO B N 1
ATOM 3767 C CA . PRO B 1 86 ? 11.50566 11.46838 -16.73108 1.000 19.30788 86 PRO B CA 1
ATOM 3768 C C . PRO B 1 86 ? 10.26198 10.61968 -16.93370 1.000 19.57194 86 PRO B C 1
ATOM 3769 O O . PRO B 1 86 ? 9.16115 11.16371 -17.06457 1.000 18.08794 86 PRO B O 1
ATOM 3773 N N . GLN B 1 87 ? 10.40102 9.28166 -16.99901 1.000 17.24259 87 GLN B N 1
ATOM 3774 C CA . GLN B 1 87 ? 9.22507 8.44072 -17.17393 1.000 15.71248 87 GLN B CA 1
ATOM 3775 C C . GLN B 1 87 ? 8.23264 8.66451 -16.04959 1.000 16.16916 87 GLN B C 1
ATOM 3776 O O . GLN B 1 87 ? 7.02033 8.69676 -16.28446 1.000 18.52770 87 GLN B O 1
ATOM 3782 N N . LYS B 1 88 ? 8.73551 8.79667 -14.80632 1.000 18.12367 88 LYS B N 1
ATOM 3783 C CA . LYS B 1 88 ? 7.85114 9.01039 -13.65806 1.000 21.08302 88 LYS B CA 1
ATOM 3784 C C . LYS B 1 88 ? 7.19382 10.38116 -13.72574 1.000 21.13975 88 LYS B C 1
ATOM 3785 O O . LYS B 1 88 ? 5.98368 10.51696 -13.50661 1.000 22.64824 88 LYS B O 1
ATOM 3791 N N . ARG B 1 89 ? 7.98886 11.41073 -14.04894 1.000 21.41124 89 ARG B N 1
ATOM 3792 C CA . ARG B 1 89 ? 7.46129 12.76715 -14.14766 1.000 22.87582 89 ARG B CA 1
ATOM 3793 C C . ARG B 1 89 ? 6.41866 12.90409 -15.25298 1.000 19.87705 89 ARG B C 1
ATOM 3794 O O . ARG B 1 89 ? 5.32832 13.43850 -15.02507 1.000 22.86859 89 ARG B O 1
ATOM 3802 N N . VAL B 1 90 ? 6.74986 12.46052 -16.47655 1.000 21.34538 90 VAL B N 1
ATOM 3803 C CA . VAL B 1 90 ? 5.78111 12.56810 -17.56100 1.000 18.68902 90 VAL B CA 1
ATOM 3804 C C . VAL B 1 90 ? 4.56434 11.70217 -17.28633 1.000 22.67525 90 VAL B C 1
ATOM 3805 O O . VAL B 1 90 ? 3.42911 12.08306 -17.61108 1.000 22.30606 90 VAL B O 1
ATOM 3809 N N . PHE B 1 91 ? 4.76069 10.52740 -16.65695 1.000 21.14778 91 PHE B N 1
ATOM 3810 C CA . PHE B 1 91 ? 3.59093 9.70309 -16.41070 1.000 22.53517 91 PHE B CA 1
ATOM 3811 C C . PHE B 1 91 ? 2.63638 10.37355 -15.43614 1.000 19.94252 91 PHE B C 1
ATOM 3812 O O . PHE B 1 91 ? 1.42493 10.24692 -15.60138 1.000 21.80541 91 PHE B O 1
ATOM 3820 N N . LEU B 1 92 ? 3.15513 11.06438 -14.40670 1.000 22.03038 92 LEU B N 1
ATOM 3821 C CA . LEU B 1 92 ? 2.29128 11.80772 -13.49547 1.000 22.82689 92 LEU B CA 1
ATOM 3822 C C . LEU B 1 92 ? 1.39351 12.75120 -14.26772 1.000 23.24108 92 LEU B C 1
ATOM 3823 O O . LEU B 1 92 ? 0.18080 12.79772 -14.03299 1.000 21.84794 92 LEU B O 1
ATOM 3828 N N . ASP B 1 93 ? 1.98086 13.50214 -15.20333 1.000 24.11887 93 ASP B N 1
ATOM 3829 C CA . ASP B 1 93 ? 1.18466 14.42661 -16.00881 1.000 25.64725 93 ASP B CA 1
ATOM 3830 C C . ASP B 1 93 ? 0.12900 13.70517 -16.82785 1.000 25.23083 93 ASP B C 1
ATOM 3831 O O . ASP B 1 93 ? -1.00777 14.17910 -16.89420 1.000 21.49383 93 ASP B O 1
ATOM 3836 N N . VAL B 1 94 ? 0.47341 12.60104 -17.53922 1.000 21.70191 94 VAL B N 1
ATOM 3837 C CA . VAL B 1 94 ? -0.55644 12.00792 -18.39255 1.000 22.45167 94 VAL B CA 1
ATOM 3838 C C . VAL B 1 94 ? -1.61193 11.32085 -17.55287 1.000 21.44040 94 VAL B C 1
ATOM 3839 O O . VAL B 1 94 ? -2.78371 11.29551 -17.91542 1.000 23.13762 94 VAL B O 1
ATOM 3843 N N . ALA B 1 95 ? -1.22394 10.71757 -16.42073 1.000 21.05993 95 ALA B N 1
ATOM 3844 C CA . ALA B 1 95 ? -2.25747 10.11228 -15.60078 1.000 21.96159 95 ALA B CA 1
ATOM 3845 C C . ALA B 1 95 ? -3.15809 11.18910 -15.00950 1.000 17.66283 95 ALA B C 1
ATOM 3846 O O . ALA B 1 95 ? -4.39306 11.03990 -14.98941 1.000 21.99904 95 ALA B O 1
ATOM 3848 N N . ALA B 1 96 ? -2.56770 12.28490 -14.54866 1.000 21.03351 96 ALA B N 1
ATOM 3849 C CA . ALA B 1 96 ? -3.39093 13.35773 -13.97592 1.000 24.67331 96 ALA B CA 1
ATOM 3850 C C . ALA B 1 96 ? -4.34724 13.92114 -15.02838 1.000 22.24169 96 ALA B C 1
ATOM 3851 O O . ALA B 1 96 ? -5.52647 14.12637 -14.75093 1.000 23.79711 96 ALA B O 1
ATOM 3853 N N . ASP B 1 97 ? -3.84884 14.15417 -16.25420 1.000 25.56981 97 ASP B N 1
ATOM 3854 C CA . ASP B 1 97 ? -4.70744 14.67777 -17.31427 1.000 24.08871 97 ASP B CA 1
ATOM 3855 C C . ASP B 1 97 ? -5.80028 13.69450 -17.67822 1.000 25.44345 97 ASP B C 1
ATOM 3856 O O . ASP B 1 97 ? -6.93054 14.09588 -17.95924 1.000 26.78447 97 ASP B O 1
ATOM 3861 N N . ALA B 1 98 ? -5.47273 12.40321 -17.75177 1.000 22.99750 98 ALA B N 1
ATOM 3862 C CA . ALA B 1 98 ? -6.49147 11.42309 -18.10829 1.000 22.30563 98 ALA B CA 1
ATOM 3863 C C . ALA B 1 98 ? -7.58499 11.34404 -17.03384 1.000 22.29355 98 ALA B C 1
ATOM 3864 O O . ALA B 1 98 ? -8.77081 11.20943 -17.35730 1.000 23.69462 98 ALA B O 1
ATOM 3866 N N . LEU B 1 99 ? -7.19937 11.42254 -15.76024 1.000 21.19069 99 LEU B N 1
ATOM 3867 C CA . LEU B 1 99 ? -8.20084 11.44805 -14.69268 1.000 19.87055 99 LEU B CA 1
ATOM 3868 C C . LEU B 1 99 ? -9.07937 12.69597 -14.79143 1.000 25.32200 99 LEU B C 1
ATOM 3869 O O . LEU B 1 99 ? -10.30464 12.61839 -14.63231 1.000 24.28050 99 LEU B O 1
ATOM 3874 N N . ALA B 1 100 ? -8.47120 13.84524 -15.05866 1.000 27.00314 100 ALA B N 1
ATOM 3875 C CA . ALA B 1 100 ? -9.26238 15.06177 -15.25057 1.000 30.28532 100 ALA B CA 1
ATOM 3876 C C . ALA B 1 100 ? -10.23324 14.90180 -16.40470 1.000 31.72111 100 ALA B C 1
ATOM 3877 O O . ALA B 1 100 ? -11.39421 15.32639 -16.32060 1.000 27.84378 100 ALA B O 1
ATOM 3879 N N . ASP B 1 101 ? -9.77064 14.27832 -17.49415 1.000 24.24194 101 ASP B N 1
ATOM 3880 C CA . ASP B 1 101 ? -10.60656 14.03689 -18.65868 1.000 26.91242 101 ASP B CA 1
ATOM 3881 C C . ASP B 1 101 ? -11.79397 13.15054 -18.30404 1.000 31.48798 101 ASP B C 1
ATOM 3882 O O . ASP B 1 101 ? -12.89055 13.32399 -18.84145 1.000 30.14126 101 ASP B O 1
ATOM 3887 N N . ALA B 1 102 ? -11.59291 12.18699 -17.39964 1.000 25.36583 102 ALA B N 1
ATOM 3888 C CA . ALA B 1 102 ? -12.65168 11.27873 -16.99258 1.000 26.71074 102 ALA B CA 1
ATOM 3889 C C . ALA B 1 102 ? -13.64851 11.94534 -16.03821 1.000 28.70407 102 ALA B C 1
ATOM 3890 O O . ALA B 1 102 ? -14.76250 11.44530 -15.88641 1.000 36.91854 102 ALA B O 1
ATOM 3892 N N . GLY B 1 103 ? -13.24651 13.03249 -15.39085 1.000 33.73480 103 GLY B N 1
ATOM 3893 C CA . GLY B 1 103 ? -14.11845 13.78274 -14.50595 1.000 34.25598 103 GLY B CA 1
ATOM 3894 C C . GLY B 1 103 ? -14.63129 12.93230 -13.36902 1.000 50.19446 103 GLY B C 1
ATOM 3895 O O . GLY B 1 103 ? -13.88249 12.17339 -12.73726 1.000 51.11159 103 GLY B O 1
ATOM 3896 N N . THR B 1 104 ? -15.94249 13.04921 -13.11774 1.000 56.43876 104 THR B N 1
ATOM 3897 C CA . THR B 1 104 ? -16.61125 12.39117 -11.99502 1.000 61.04794 104 THR B CA 1
ATOM 3898 C C . THR B 1 104 ? -16.54790 10.87019 -12.06297 1.000 66.01970 104 THR B C 1
ATOM 3899 O O . THR B 1 104 ? -16.88102 10.21571 -11.06742 1.000 62.63796 104 THR B O 1
ATOM 3901 N N . SER B 1 105 ? -16.14540 10.28880 -13.19992 1.000 63.63040 105 SER B N 1
ATOM 3902 C CA . SER B 1 105 ? -16.08147 8.83029 -13.29320 1.000 64.25535 105 SER B CA 1
ATOM 3903 C C . SER B 1 105 ? -14.99746 8.26187 -12.36943 1.000 70.98243 105 SER B C 1
ATOM 3904 O O . SER B 1 105 ? -15.23867 7.29101 -11.64015 1.000 79.14062 105 SER B O 1
ATOM 3906 N N . ALA B 1 106 ? -13.81109 8.87186 -12.35150 1.000 63.02050 106 ALA B N 1
ATOM 3907 C CA . ALA B 1 106 ? -12.72216 8.37236 -11.51038 1.000 65.38200 106 ALA B CA 1
ATOM 3908 C C . ALA B 1 106 ? -12.99718 8.61654 -10.03051 1.000 71.17480 106 ALA B C 1
ATOM 3909 O O . ALA B 1 106 ? -13.32867 7.68010 -9.29292 1.000 79.08153 106 ALA B O 1
ATOM 3911 N N . PRO B 1 108 ? -10.67412 10.40321 -7.35820 1.000 63.11403 108 PRO B N 1
ATOM 3912 C CA . PRO B 1 108 ? -9.37697 9.83888 -6.96041 1.000 68.95729 108 PRO B CA 1
ATOM 3913 C C . PRO B 1 108 ? -9.22158 9.51438 -5.46200 1.000 77.14757 108 PRO B C 1
ATOM 3914 O O . PRO B 1 108 ? -9.08133 8.32952 -5.12444 1.000 78.57602 108 PRO B O 1
ATOM 3918 N N . GLY B 1 109 ? -9.25632 10.52602 -4.58663 1.000 67.62292 109 GLY B N 1
ATOM 3919 C CA . GLY B 1 109 ? -8.90223 10.30580 -3.18892 1.000 60.77705 109 GLY B CA 1
ATOM 3920 C C . GLY B 1 109 ? -9.76026 9.28378 -2.45891 1.000 70.39409 109 GLY B C 1
ATOM 3921 O O . GLY B 1 109 ? -9.27433 8.60692 -1.54559 1.000 74.73735 109 GLY B O 1
ATOM 3922 N N . ASN B 1 110 ? -11.03075 9.15134 -2.84623 1.000 68.35492 110 ASN B N 1
ATOM 3923 C CA . ASN B 1 110 ? -11.98525 8.33773 -2.09186 1.000 72.86349 110 ASN B CA 1
ATOM 3924 C C . ASN B 1 110 ? -11.58659 6.86002 -2.09864 1.000 69.67133 110 ASN B C 1
ATOM 3925 O O . ASN B 1 110 ? -11.20259 6.32360 -3.14408 1.000 76.99612 110 ASN B O 1
ATOM 3927 N N . PRO B 1 111 ? -11.69977 6.15603 -0.95609 1.000 70.17842 111 PRO B N 1
ATOM 3928 C CA . PRO B 1 111 ? -11.30658 4.74769 -0.81989 1.000 63.29027 111 PRO B CA 1
ATOM 3929 C C . PRO B 1 111 ? -12.45897 3.79105 -1.09788 1.000 57.63345 111 PRO B C 1
ATOM 3930 O O . PRO B 1 111 ? -12.23015 2.77158 -1.74619 1.000 67.55662 111 PRO B O 1
ATOM 3934 N N . ASP B 1 113 ? -15.15227 3.76442 -3.94635 1.000 52.87767 113 ASP B N 1
ATOM 3935 C CA . ASP B 1 113 ? -14.88061 3.78229 -5.39101 1.000 40.07761 113 ASP B CA 1
ATOM 3936 C C . ASP B 1 113 ? -13.38644 3.98749 -5.62277 1.000 30.67097 113 ASP B C 1
ATOM 3937 O O . ASP B 1 113 ? -12.94231 5.10254 -5.93419 1.000 43.00288 113 ASP B O 1
ATOM 3939 N N . PRO B 1 114 ? -12.61989 2.91133 -5.45318 1.000 30.46363 114 PRO B N 1
ATOM 3940 C CA . PRO B 1 114 ? -11.15176 2.99054 -5.59572 1.000 24.55151 114 PRO B CA 1
ATOM 3941 C C . PRO B 1 114 ? -10.72171 3.02412 -7.05423 1.000 20.47682 114 PRO B C 1
ATOM 3942 O O . PRO B 1 114 ? -11.32173 2.37940 -7.91224 1.000 26.32636 114 PRO B O 1
ATOM 3946 N N . VAL B 1 115 ? -9.64432 3.75772 -7.31498 1.000 19.47717 115 VAL B N 1
ATOM 3947 C CA . VAL B 1 115 ? -9.07649 3.83676 -8.66872 1.000 18.17685 115 VAL B CA 1
ATOM 3948 C C . VAL B 1 115 ? -7.78289 3.01846 -8.65778 1.000 18.73244 115 VAL B C 1
ATOM 3949 O O . VAL B 1 115 ? -6.85612 3.35858 -7.92404 1.000 20.54678 115 VAL B O 1
ATOM 3953 N N . GLY B 1 116 ? -7.71498 1.96821 -9.49601 1.000 21.24524 116 GLY B N 1
ATOM 3954 C CA . GLY B 1 116 ? -6.47758 1.21197 -9.62069 1.000 22.10041 116 GLY B CA 1
ATOM 3955 C C . GLY B 1 116 ? -5.53677 1.86128 -10.64625 1.000 21.84957 116 GLY B C 1
ATOM 3956 O O . GLY B 1 116 ? -5.94600 2.70970 -11.42961 1.000 19.12289 116 GLY B O 1
ATOM 3957 N N . VAL B 1 117 ? -4.27391 1.46407 -10.62003 1.000 16.85958 117 VAL B N 1
ATOM 3958 C CA . VAL B 1 117 ? -3.25746 2.04648 -11.51135 1.000 16.80241 117 VAL B CA 1
ATOM 3959 C C . VAL B 1 117 ? -2.47522 0.86529 -12.05741 1.000 17.31419 117 VAL B C 1
ATOM 3960 O O . VAL B 1 117 ? -1.84161 0.15747 -11.27048 1.000 16.88820 117 VAL B O 1
ATOM 3964 N N . PHE B 1 118 ? -2.48890 0.65359 -13.38633 1.000 17.11245 118 PHE B N 1
ATOM 3965 C CA . PHE B 1 118 ? -1.79108 -0.46704 -14.02295 1.000 16.82289 118 PHE B CA 1
ATOM 3966 C C . PHE B 1 118 ? -0.90919 0.14745 -15.09858 1.000 16.00673 118 PHE B C 1
ATOM 3967 O O . PHE B 1 118 ? -1.44840 0.66137 -16.08613 1.000 17.95579 118 PHE B O 1
ATOM 3975 N N . VAL B 1 119 ? 0.41850 0.17376 -14.89674 1.000 15.69022 119 VAL B N 1
ATOM 3976 C CA . VAL B 1 119 ? 1.30877 0.91148 -15.81022 1.000 13.86352 119 VAL B CA 1
ATOM 3977 C C . VAL B 1 119 ? 2.33453 -0.05230 -16.42081 1.000 15.12478 119 VAL B C 1
ATOM 3978 O O . VAL B 1 119 ? 3.14248 -0.65073 -15.69739 1.000 16.66517 119 VAL B O 1
ATOM 3982 N N . GLY B 1 120 ? 2.29183 -0.19347 -17.74287 1.000 14.04154 120 GLY B N 1
ATOM 3983 C CA . GLY B 1 120 ? 3.36961 -0.84915 -18.47775 1.000 15.38658 120 GLY B CA 1
ATOM 3984 C C . GLY B 1 120 ? 4.49724 0.12623 -18.72215 1.000 18.18130 120 GLY B C 1
ATOM 3985 O O . GLY B 1 120 ? 4.27946 1.21005 -19.29023 1.000 18.30948 120 GLY B O 1
ATOM 3986 N N . ALA B 1 121 ? 5.71766 -0.17297 -18.25400 1.000 15.45818 121 ALA B N 1
ATOM 3987 C CA . ALA B 1 121 ? 6.77184 0.82409 -18.31975 1.000 17.66615 121 ALA B CA 1
ATOM 3988 C C . ALA B 1 121 ? 8.10249 0.18964 -18.68096 1.000 17.66948 121 ALA B C 1
ATOM 3989 O O . ALA B 1 121 ? 8.41656 -0.92442 -18.24083 1.000 17.04812 121 ALA B O 1
ATOM 3991 N N . ALA B 1 122 ? 8.90038 0.91384 -19.46280 1.000 15.15371 122 ALA B N 1
ATOM 3992 C CA . ALA B 1 122 ? 10.27642 0.49492 -19.66213 1.000 16.17234 122 ALA B CA 1
ATOM 3993 C C . ALA B 1 122 ? 11.09095 0.61181 -18.37921 1.000 18.36796 122 ALA B C 1
ATOM 3994 O O . ALA B 1 122 ? 10.73877 1.34498 -17.45192 1.000 17.18302 122 ALA B O 1
ATOM 3996 N N . THR B 1 123 ? 12.21802 -0.09759 -18.35760 1.000 16.48612 123 THR B N 1
ATOM 3997 C CA A THR B 1 123 ? 13.18285 0.04728 -17.26515 0.625 16.63958 123 THR B CA 1
ATOM 3998 C CA B THR B 1 123 ? 13.10459 0.05977 -17.21337 0.375 16.72703 123 THR B CA 1
ATOM 3999 C C . THR B 1 123 ? 13.61064 1.50236 -17.12741 1.000 20.53519 123 THR B C 1
ATOM 4000 O O . THR B 1 123 ? 13.67463 2.24860 -18.12372 1.000 20.68721 123 THR B O 1
ATOM 4007 N N . ASN B 1 124 ? 13.92206 1.91626 -15.90187 1.000 20.33339 124 ASN B N 1
ATOM 4008 C CA . ASN B 1 124 ? 14.47933 3.25767 -15.69330 1.000 17.86644 124 ASN B CA 1
ATOM 4009 C C . ASN B 1 124 ? 15.93370 3.28547 -16.18280 1.000 19.70470 124 ASN B C 1
ATOM 4010 O O . ASN B 1 124 ? 16.86869 2.89934 -15.45298 1.000 21.39064 124 ASN B O 1
ATOM 4015 N N . THR B 1 125 ? 16.16625 3.79982 -17.39956 1.000 17.69788 125 THR B N 1
ATOM 4016 C CA . THR B 1 125 ? 17.51739 3.92566 -17.91821 1.000 18.54351 125 THR B CA 1
ATOM 4017 C C . THR B 1 125 ? 18.11999 5.29460 -17.60035 1.000 20.79076 125 THR B C 1
ATOM 4018 O O . THR B 1 125 ? 19.33377 5.45432 -17.71936 1.000 22.33025 125 THR B O 1
ATOM 4022 N N . PHE B 1 126 ? 17.29428 6.25850 -17.20270 1.000 19.65761 126 PHE B N 1
ATOM 4023 C CA . PHE B 1 126 ? 17.75298 7.59117 -16.81300 1.000 19.78480 126 PHE B CA 1
ATOM 4024 C C . PHE B 1 126 ? 18.71287 7.51323 -15.63113 1.000 24.70172 126 PHE B C 1
ATOM 4025 O O . PHE B 1 126 ? 19.74790 8.19993 -15.59301 1.000 25.58758 126 PHE B O 1
ATOM 4033 N N . LEU B 1 127 ? 18.38152 6.64554 -14.66877 1.000 22.25114 127 LEU B N 1
ATOM 4034 C CA . LEU B 1 127 ? 18.96035 6.70930 -13.33465 1.000 29.61040 127 LEU B CA 1
ATOM 4035 C C . LEU B 1 127 ? 20.47678 6.61920 -13.38921 1.000 29.74788 127 LEU B C 1
ATOM 4036 O O . LEU B 1 127 ? 21.18129 7.43790 -12.78836 1.000 36.11444 127 LEU B O 1
ATOM 4041 N N . SER B 1 128 ? 21.00845 5.66885 -14.14535 1.000 28.54436 128 SER B N 1
ATOM 4042 C CA . SER B 1 128 ? 22.45451 5.52380 -14.20494 1.000 33.08802 128 SER B CA 1
ATOM 4043 C C . SER B 1 128 ? 23.08406 6.21497 -15.42254 1.000 38.14219 128 SER B C 1
ATOM 4044 O O . SER B 1 128 ? 24.27370 6.01348 -15.68311 1.000 34.61434 128 SER B O 1
ATOM 4047 N N . SER B 1 129 ? 22.33243 7.04392 -16.15627 1.000 36.66919 129 SER B N 1
ATOM 4048 C CA . SER B 1 129 ? 22.84298 7.60680 -17.40546 1.000 36.14766 129 SER B CA 1
ATOM 4049 C C . SER B 1 129 ? 23.53453 8.94731 -17.14556 1.000 34.74035 129 SER B C 1
ATOM 4050 O O . SER B 1 129 ? 23.26226 9.63858 -16.15649 1.000 36.47602 129 SER B O 1
ATOM 4053 N N . ARG B 1 130 ? 24.40109 9.32950 -18.09444 1.000 34.72678 130 ARG B N 1
ATOM 4054 C CA . ARG B 1 130 ? 24.98881 10.66785 -18.12773 1.000 35.39954 130 ARG B CA 1
ATOM 4055 C C . ARG B 1 130 ? 23.94295 11.78864 -18.13165 1.000 35.09752 130 ARG B C 1
ATOM 4056 O O . ARG B 1 130 ? 24.28328 12.94817 -17.87448 1.000 36.35370 130 ARG B O 1
ATOM 4064 N N . ASP B 1 131 ? 22.68941 11.49205 -18.49009 1.000 34.01522 131 ASP B N 1
ATOM 4065 C CA . ASP B 1 131 ? 21.68158 12.53301 -18.58296 1.000 32.60183 131 ASP B CA 1
ATOM 4066 C C . ASP B 1 131 ? 21.05602 12.82403 -17.22865 1.000 34.21786 131 ASP B C 1
ATOM 4067 O O . ASP B 1 131 ? 20.33593 13.81640 -17.10237 1.000 33.71733 131 ASP B O 1
ATOM 4072 N N . ASN B 1 132 ? 21.31010 11.98401 -16.23569 1.000 31.71501 132 ASN B N 1
ATOM 4073 C CA . ASN B 1 132 ? 20.85506 12.22096 -14.87378 1.000 34.79331 132 ASN B CA 1
ATOM 4074 C C . ASN B 1 132 ? 21.84607 13.15387 -14.17128 1.000 38.74344 132 ASN B C 1
ATOM 4075 O O . ASN B 1 132 ? 23.00069 12.77253 -13.93928 1.000 37.04350 132 ASN B O 1
ATOM 4080 N N . PRO B 1 133 ? 21.44453 14.37980 -13.84705 1.000 36.55282 133 PRO B N 1
ATOM 4081 C CA . PRO B 1 133 ? 22.36696 15.28541 -13.13905 1.000 47.06276 133 PRO B CA 1
ATOM 4082 C C . PRO B 1 133 ? 22.96963 14.66381 -11.90071 1.000 45.53167 133 PRO B C 1
ATOM 4083 O O . PRO B 1 133 ? 24.07232 15.05682 -11.50492 1.000 52.53543 133 PRO B O 1
ATOM 4087 N N . GLY B 1 134 ? 22.28021 13.70706 -11.27065 1.000 42.23754 134 GLY B N 1
ATOM 4088 C CA . GLY B 1 134 ? 22.80074 13.06330 -10.07535 1.000 47.04246 134 GLY B CA 1
ATOM 4089 C C . GLY B 1 134 ? 23.56909 11.78132 -10.32970 1.000 57.40256 134 GLY B C 1
ATOM 4090 O O . GLY B 1 134 ? 23.75186 10.97934 -9.40393 1.000 55.61382 134 GLY B O 1
ATOM 4091 N N . SER B 1 135 ? 24.00745 11.57284 -11.57816 1.000 51.77044 135 SER B N 1
ATOM 4092 C CA . SER B 1 135 ? 24.85083 10.43346 -11.96258 1.000 55.12257 135 SER B CA 1
ATOM 4093 C C . SER B 1 135 ? 26.30284 10.72669 -11.59835 1.000 57.27925 135 SER B C 1
ATOM 4094 O O . SER B 1 135 ? 26.75048 11.86826 -11.72907 1.000 61.02732 135 SER B O 1
ATOM 4096 N N . GLU B 1 141 ? 32.96123 9.98515 -7.73304 1.000 51.00242 141 GLU B N 1
ATOM 4097 C CA . GLU B 1 141 ? 32.27258 9.05213 -6.82829 1.000 54.98554 141 GLU B CA 1
ATOM 4098 C C . GLU B 1 141 ? 32.10790 9.63018 -5.40535 1.000 47.62570 141 GLU B C 1
ATOM 4099 O O . GLU B 1 141 ? 33.07739 9.78879 -4.67415 1.000 53.16871 141 GLU B O 1
ATOM 4101 N N . GLU B 1 142 ? 30.86727 9.93697 -5.02988 1.000 45.36537 142 GLU B N 1
ATOM 4102 C CA . GLU B 1 142 ? 30.57339 10.54451 -3.74425 1.000 38.51175 142 GLU B CA 1
ATOM 4103 C C . GLU B 1 142 ? 30.75967 9.51767 -2.61294 1.000 40.13187 142 GLU B C 1
ATOM 4104 O O . GLU B 1 142 ? 30.74729 8.30579 -2.84976 1.000 30.83020 142 GLU B O 1
ATOM 4106 N N . PRO B 1 143 ? 31.00269 9.97813 -1.38187 1.000 35.75957 143 PRO B N 1
ATOM 4107 C CA . PRO B 1 143 ? 30.90468 9.06119 -0.23059 1.000 30.99386 143 PRO B CA 1
ATOM 4108 C C . PRO B 1 143 ? 29.52551 8.41786 -0.18755 1.000 28.99446 143 PRO B C 1
ATOM 4109 O O . PRO B 1 143 ? 28.52092 9.06132 -0.45217 1.000 25.26769 143 PRO B O 1
ATOM 4113 N N . GLN B 1 144 ? 29.47611 7.15838 0.21220 1.000 27.77588 144 GLN B N 1
ATOM 4114 C CA . GLN B 1 144 ? 28.25601 6.37372 0.05698 1.000 25.10048 144 GLN B CA 1
ATOM 4115 C C . GLN B 1 144 ? 27.42679 6.33527 1.34485 1.000 20.82814 144 GLN B C 1
ATOM 4116 O O . GLN B 1 144 ? 27.95715 6.17566 2.44670 1.000 24.15954 144 GLN B O 1
ATOM 4122 N N . SER B 1 145 ? 26.12662 6.52184 1.18203 1.000 20.83045 145 SER B N 1
ATOM 4123 C CA . SER B 1 145 ? 25.11778 6.47016 2.22856 1.000 22.44148 145 SER B CA 1
ATOM 4124 C C . SER B 1 145 ? 24.02874 5.48835 1.78874 1.000 19.62987 145 SER B C 1
ATOM 4125 O O . SER B 1 145 ? 24.00677 5.01880 0.63911 1.000 20.56649 145 SER B O 1
ATOM 4128 N N . PHE B 1 146 ? 23.10662 5.17971 2.70794 1.000 18.93458 146 PHE B N 1
ATOM 4129 C CA . PHE B 1 146 ? 21.94620 4.35991 2.32447 1.000 18.61309 146 PHE B CA 1
ATOM 4130 C C . PHE B 1 146 ? 21.22956 4.92704 1.10781 1.000 22.80709 146 PHE B C 1
ATOM 4131 O O . PHE B 1 146 ? 20.92461 4.19264 0.15181 1.000 22.11521 146 PHE B O 1
ATOM 4139 N N . ALA B 1 147 ? 21.01716 6.24636 1.09508 1.000 22.00969 147 ALA B N 1
ATOM 4140 C CA . ALA B 1 147 ? 20.21977 6.87194 0.02889 1.000 23.13726 147 ALA B CA 1
ATOM 4141 C C . ALA B 1 147 ? 20.90293 6.81778 -1.33237 1.000 26.64295 147 ALA B C 1
ATOM 4142 O O . ALA B 1 147 ? 20.22259 6.62992 -2.35597 1.000 28.10825 147 ALA B O 1
ATOM 4144 N N . ASN B 1 148 ? 22.22934 6.99072 -1.39951 1.000 23.42195 148 ASN B N 1
ATOM 4145 C CA . ASN B 1 148 ? 22.84303 7.01207 -2.72582 1.000 25.02232 148 ASN B CA 1
ATOM 4146 C C . ASN B 1 148 ? 23.49735 5.69981 -3.10993 1.000 25.23702 148 ASN B C 1
ATOM 4147 O O . ASN B 1 148 ? 23.92134 5.54751 -4.26073 1.000 24.70691 148 ASN B O 1
ATOM 4152 N N . HIS B 1 149 ? 23.53376 4.71384 -2.20305 1.000 22.28930 149 HIS B N 1
ATOM 4153 C CA . HIS B 1 149 ? 24.14833 3.42936 -2.52029 1.000 19.33305 149 HIS B CA 1
ATOM 4154 C C . HIS B 1 149 ? 23.15782 2.41858 -3.07334 1.000 19.12115 149 HIS B C 1
ATOM 4155 O O . HIS B 1 149 ? 23.58343 1.45097 -3.69642 1.000 21.49204 149 HIS B O 1
ATOM 4162 N N . TYR B 1 150 ? 21.86209 2.62771 -2.84794 1.000 21.28110 150 TYR B N 1
ATOM 4163 C CA . TYR B 1 150 ? 20.77391 1.72006 -3.20746 1.000 22.68757 150 TYR B CA 1
ATOM 4164 C C . TYR B 1 150 ? 19.75666 2.46332 -4.04725 1.000 23.24362 150 TYR B C 1
ATOM 4165 O O . TYR B 1 150 ? 18.55465 2.45915 -3.77930 1.000 25.85712 150 TYR B O 1
ATOM 4174 N N . GLN B 1 151 ? 20.24788 3.19976 -5.05206 1.000 22.66649 151 GLN B N 1
ATOM 4175 C CA . GLN B 1 151 ? 19.30686 4.01674 -5.81233 1.000 26.00413 151 GLN B CA 1
ATOM 4176 C C . GLN B 1 151 ? 18.29736 3.18971 -6.59577 1.000 24.50487 151 GLN B C 1
ATOM 4177 O O . GLN B 1 151 ? 17.16124 3.62124 -6.76038 1.000 27.28670 151 GLN B O 1
ATOM 4183 N N . GLN B 1 152 ? 18.65110 2.01494 -7.09153 1.000 24.41159 152 GLN B N 1
ATOM 4184 C CA . GLN B 1 152 ? 17.60553 1.15985 -7.67451 1.000 32.97621 152 GLN B CA 1
ATOM 4185 C C . GLN B 1 152 ? 16.54080 0.73186 -6.64493 1.000 27.82354 152 GLN B C 1
ATOM 4186 O O . GLN B 1 152 ? 15.32978 0.84917 -6.89834 1.000 28.22945 152 GLN B O 1
ATOM 4192 N N . LEU B 1 153 ? 16.95545 0.21696 -5.47559 1.000 23.38541 153 LEU B N 1
ATOM 4193 C CA . LEU B 1 153 ? 15.99342 -0.13557 -4.45321 1.000 22.08585 153 LEU B CA 1
ATOM 4194 C C . LEU B 1 153 ? 15.04359 1.01716 -4.16968 1.000 27.79029 153 LEU B C 1
ATOM 4195 O O . LEU B 1 153 ? 13.83142 0.83149 -3.99368 1.000 32.84779 153 LEU B O 1
ATOM 4200 N N . LEU B 1 154 ? 15.59420 2.22573 -4.05294 1.000 27.35056 154 LEU B N 1
ATOM 4201 C CA . LEU B 1 154 ? 14.81354 3.38068 -3.64511 1.000 28.75067 154 LEU B CA 1
ATOM 4202 C C . LEU B 1 154 ? 14.11948 4.05777 -4.82342 1.000 27.59653 154 LEU B C 1
ATOM 4203 O O . LEU B 1 154 ? 13.46913 5.10641 -4.64163 1.000 28.39340 154 LEU B O 1
ATOM 4208 N N . ASP B 1 155 ? 14.29101 3.51081 -6.02515 1.000 27.48991 155 ASP B N 1
ATOM 4209 C CA . ASP B 1 155 ? 13.53479 3.95704 -7.17655 1.000 27.99287 155 ASP B CA 1
ATOM 4210 C C . ASP B 1 155 ? 12.11440 3.42373 -7.01880 1.000 30.08631 155 ASP B C 1
ATOM 4211 O O . ASP B 1 155 ? 11.83203 2.26109 -7.32384 1.000 31.56452 155 ASP B O 1
ATOM 4216 N N . CYS B 1 156 ? 11.22987 4.26733 -6.52163 1.000 24.14184 156 CYS B N 1
ATOM 4217 C CA . CYS B 1 156 ? 9.85367 3.84502 -6.31841 1.000 16.29596 156 CYS B CA 1
ATOM 4218 C C . CYS B 1 156 ? 9.27467 3.45070 -7.67931 1.000 22.65611 156 CYS B C 1
ATOM 4219 O O . CYS B 1 156 ? 9.47143 4.18700 -8.67080 1.000 22.63048 156 CYS B O 1
ATOM 4222 N N . PRO B 1 157 ? 8.58437 2.32227 -7.79462 1.000 18.70690 157 PRO B N 1
ATOM 4223 C CA . PRO B 1 157 ? 8.02440 1.95871 -9.11353 1.000 19.65927 157 PRO B CA 1
ATOM 4224 C C . PRO B 1 157 ? 7.03239 3.01154 -9.59574 1.000 18.67772 157 PRO B C 1
ATOM 4225 O O . PRO B 1 157 ? 6.28177 3.59724 -8.82061 1.000 18.58178 157 PRO B O 1
ATOM 4229 N N . ILE B 1 158 ? 7.01941 3.22793 -10.91488 1.000 16.40175 158 ILE B N 1
ATOM 4230 C CA . ILE B 1 158 ? 6.25320 4.34051 -11.48864 1.000 18.82847 158 ILE B CA 1
ATOM 4231 C C . ILE B 1 158 ? 4.79510 4.29796 -11.05718 1.000 22.30903 158 ILE B C 1
ATOM 4232 O O . ILE B 1 158 ? 4.20363 5.33791 -10.72346 1.000 19.17649 158 ILE B O 1
ATOM 4237 N N . GLY B 1 159 ? 4.17141 3.11641 -11.13746 1.000 15.08220 159 GLY B N 1
ATOM 4238 C CA . GLY B 1 159 ? 2.75935 2.99852 -10.76793 1.000 15.18101 159 GLY B CA 1
ATOM 4239 C C . GLY B 1 159 ? 2.50002 3.42684 -9.32988 1.000 17.73506 159 GLY B C 1
ATOM 4240 O O . GLY B 1 159 ? 1.54871 4.15749 -9.05279 1.000 17.33352 159 GLY B O 1
ATOM 4241 N N . THR B 1 160 ? 3.30715 2.92768 -8.38654 1.000 15.61807 160 THR B N 1
ATOM 4242 C CA . THR B 1 160 ? 3.08660 3.29771 -6.98021 1.000 17.16200 160 THR B CA 1
ATOM 4243 C C . THR B 1 160 ? 3.32521 4.78550 -6.76932 1.000 20.12465 160 THR B C 1
ATOM 4244 O O . THR B 1 160 ? 2.60712 5.43984 -5.98492 1.000 16.92789 160 THR B O 1
ATOM 4248 N N . PHE B 1 161 ? 4.35283 5.32207 -7.42589 1.000 17.88981 161 PHE B N 1
ATOM 4249 C CA . PHE B 1 161 ? 4.64823 6.74676 -7.29743 1.000 20.84268 161 PHE B CA 1
ATOM 4250 C C . PHE B 1 161 ? 3.44396 7.57661 -7.74029 1.000 21.46771 161 PHE B C 1
ATOM 4251 O O . PHE B 1 161 ? 3.07467 8.55167 -7.07994 1.000 21.31796 161 PHE B O 1
ATOM 4259 N N . ALA B 1 162 ? 2.77893 7.15843 -8.81701 1.000 19.31976 162 ALA B N 1
ATOM 4260 C CA . ALA B 1 162 ? 1.54170 7.80297 -9.27597 1.000 18.64965 162 ALA B CA 1
ATOM 4261 C C . ALA B 1 162 ? 0.43349 7.67733 -8.24187 1.000 20.42590 162 ALA B C 1
ATOM 4262 O O . ALA B 1 162 ? -0.30291 8.64140 -7.97952 1.000 20.01692 162 ALA B O 1
ATOM 4264 N N . SER B 1 163 ? 0.25190 6.46447 -7.67579 1.000 17.96604 163 SER B N 1
ATOM 4265 C CA . SER B 1 163 ? -0.78768 6.29814 -6.65648 1.000 19.00201 163 SER B CA 1
ATOM 4266 C C . SER B 1 163 ? -0.59491 7.28234 -5.50906 1.000 19.13254 163 SER B C 1
ATOM 4267 O O . SER B 1 163 ? -1.57417 7.86811 -5.00428 1.000 20.33480 163 SER B O 1
ATOM 4270 N N . PHE B 1 164 ? 0.64914 7.42042 -5.05216 1.000 17.55743 164 PHE B N 1
ATOM 4271 C CA . PHE B 1 164 ? 0.97159 8.30617 -3.95312 1.000 18.50168 164 PHE B CA 1
ATOM 4272 C C . PHE B 1 164 ? 0.70442 9.76472 -4.33492 1.000 22.78675 164 PHE B C 1
ATOM 4273 O O . PHE B 1 164 ? 0.01215 10.49249 -3.61796 1.000 22.21853 164 PHE B O 1
ATOM 4281 N N . LYS B 1 165 ? 1.25162 10.21008 -5.46075 1.000 21.59467 165 LYS B N 1
ATOM 4282 C CA . LYS B 1 165 ? 1.18383 11.63741 -5.78072 1.000 22.38507 165 LYS B CA 1
ATOM 4283 C C . LYS B 1 165 ? -0.22106 12.05580 -6.20169 1.000 26.04971 165 LYS B C 1
ATOM 4284 O O . LYS B 1 165 ? -0.63809 13.18646 -5.91823 1.000 27.09871 165 LYS B O 1
ATOM 4290 N N . LEU B 1 166 ? -0.99145 11.16049 -6.81210 1.000 20.21781 166 LEU B N 1
ATOM 4291 C CA . LEU B 1 166 ? -2.34582 11.47784 -7.25277 1.000 20.61252 166 LEU B CA 1
ATOM 4292 C C . LEU B 1 166 ? -3.42649 10.99728 -6.27358 1.000 22.01015 166 LEU B C 1
ATOM 4293 O O . LEU B 1 166 ? -4.61819 11.21391 -6.52996 1.000 23.63971 166 LEU B O 1
ATOM 4298 N N . ASN B 1 167 ? -3.03843 10.38119 -5.14023 1.000 23.98500 167 ASN B N 1
ATOM 4299 C CA . ASN B 1 167 ? -3.99929 9.90665 -4.12645 1.000 20.61904 167 ASN B CA 1
ATOM 4300 C C . ASN B 1 167 ? -4.98467 8.88674 -4.68539 1.000 23.56944 167 ASN B C 1
ATOM 4301 O O . ASN B 1 167 ? -6.20941 9.02733 -4.57210 1.000 25.72547 167 ASN B O 1
ATOM 4306 N N . LEU B 1 168 ? -4.44743 7.82910 -5.29262 1.000 20.77901 168 LEU B N 1
ATOM 4307 C CA . LEU B 1 168 ? -5.25079 6.74083 -5.81939 1.000 19.16968 168 LEU B CA 1
ATOM 4308 C C . LEU B 1 168 ? -5.06431 5.51617 -4.92329 1.000 22.72556 168 LEU B C 1
ATOM 4309 O O . LEU B 1 168 ? -3.95573 5.26067 -4.44450 1.000 22.15232 168 LEU B O 1
ATOM 4314 N N . THR B 1 169 ? -6.14252 4.78328 -4.66797 1.000 20.42729 169 THR B N 1
ATOM 4315 C CA . THR B 1 169 ? -6.09310 3.78466 -3.59092 1.000 19.04756 169 THR B CA 1
ATOM 4316 C C . THR B 1 169 ? -6.48451 2.37942 -4.00954 1.000 19.49932 169 THR B C 1
ATOM 4317 O O . THR B 1 169 ? -6.50815 1.48908 -3.14835 1.000 21.14800 169 THR B O 1
ATOM 4321 N N . GLY B 1 170 ? -6.79272 2.13497 -5.30405 1.000 19.19994 170 GLY B N 1
ATOM 4322 C CA . GLY B 1 170 ? -7.05684 0.80280 -5.78892 1.000 19.54795 170 GLY B CA 1
ATOM 4323 C C . GLY B 1 170 ? -5.75626 0.02690 -5.97593 1.000 18.55327 170 GLY B C 1
ATOM 4324 O O . GLY B 1 170 ? -4.68284 0.46594 -5.56243 1.000 18.88487 170 GLY B O 1
ATOM 4325 N N . PRO B 1 171 ? -5.87495 -1.18526 -6.51682 1.000 17.85923 171 PRO B N 1
ATOM 4326 C CA . PRO B 1 171 ? -4.66515 -1.96187 -6.85931 1.000 14.85922 171 PRO B CA 1
ATOM 4327 C C . PRO B 1 171 ? -3.69151 -1.10610 -7.65590 1.000 17.22198 171 PRO B C 1
ATOM 4328 O O . PRO B 1 171 ? -4.09781 -0.36050 -8.57965 1.000 20.35528 171 PRO B O 1
ATOM 4332 N N . VAL B 1 172 ? -2.39864 -1.29943 -7.37672 1.000 17.63618 172 VAL B N 1
ATOM 4333 C CA . VAL B 1 172 ? -1.33985 -0.67630 -8.15340 1.000 16.26547 172 VAL B CA 1
ATOM 4334 C C . VAL B 1 172 ? -0.36126 -1.75036 -8.65119 1.000 16.63730 172 VAL B C 1
ATOM 4335 O O . VAL B 1 172 ? 0.07976 -2.62929 -7.88363 1.000 17.51600 172 VAL B O 1
ATOM 4339 N N . VAL B 1 173 ? 0.02282 -1.63005 -9.93237 1.000 15.72851 173 VAL B N 1
ATOM 4340 C CA A VAL B 1 173 ? 0.97634 -2.54149 -10.57294 0.601 15.42668 173 VAL B CA 1
ATOM 4341 C CA B VAL B 1 173 ? 1.08062 -2.48359 -10.45197 0.399 15.39601 173 VAL B CA 1
ATOM 4342 C C . VAL B 1 173 ? 1.82307 -1.72541 -11.53251 1.000 15.69735 173 VAL B C 1
ATOM 4343 O O . VAL B 1 173 ? 1.24486 -0.98743 -12.33643 1.000 17.16606 173 VAL B O 1
ATOM 4350 N N . THR B 1 174 ? 3.14017 -1.91322 -11.51584 1.000 14.02423 174 THR B N 1
ATOM 4351 C CA . THR B 1 174 ? 4.03200 -1.49950 -12.58967 1.000 15.88687 174 THR B CA 1
ATOM 4352 C C . THR B 1 174 ? 4.58004 -2.75735 -13.21205 1.000 14.57875 174 THR B C 1
ATOM 4353 O O . THR B 1 174 ? 5.01475 -3.63993 -12.47054 1.000 15.89109 174 THR B O 1
ATOM 4357 N N . LEU B 1 175 ? 4.54867 -2.86865 -14.55960 1.000 14.07034 175 LEU B N 1
ATOM 4358 C CA . LEU B 1 175 ? 4.88140 -4.16820 -15.14844 1.000 14.56779 175 LEU B CA 1
ATOM 4359 C C . LEU B 1 175 ? 5.66048 -3.97255 -16.43245 1.000 19.09669 175 LEU B C 1
ATOM 4360 O O . LEU B 1 175 ? 5.66465 -2.89264 -17.02593 1.000 16.98282 175 LEU B O 1
ATOM 4365 N N . ASN B 1 176 ? 6.31062 -5.04956 -16.86246 1.000 14.51618 176 ASN B N 1
ATOM 4366 C CA . ASN B 1 176 ? 7.01387 -5.01903 -18.13743 1.000 15.18912 176 ASN B CA 1
ATOM 4367 C C . ASN B 1 176 ? 6.79724 -6.31778 -18.87381 1.000 16.97131 176 ASN B C 1
ATOM 4368 O O . ASN B 1 176 ? 7.12128 -7.38349 -18.35684 1.000 16.13347 176 ASN B O 1
ATOM 4373 N N . THR B 1 177 ? 6.18134 -6.22364 -20.04806 1.000 15.39130 177 THR B N 1
ATOM 4374 C CA . THR B 1 177 ? 6.18542 -7.30093 -21.03340 1.000 14.91052 177 THR B CA 1
ATOM 4375 C C . THR B 1 177 ? 6.70837 -6.73822 -22.34514 1.000 14.84859 177 THR B C 1
ATOM 4376 O O . THR B 1 177 ? 6.14005 -6.97255 -23.41470 1.000 16.00893 177 THR B O 1
ATOM 4380 N N . ALA B 1 178 ? 7.77977 -5.94420 -22.26430 1.000 15.70871 178 ALA B N 1
ATOM 4381 C CA . ALA B 1 178 ? 8.44929 -5.35821 -23.44891 1.000 16.46684 178 ALA B CA 1
ATOM 4382 C C . ALA B 1 178 ? 7.41149 -4.59670 -24.26804 1.000 16.11829 178 ALA B C 1
ATOM 4383 O O . ALA B 1 178 ? 6.60684 -3.82603 -23.69182 1.000 15.66131 178 ALA B O 1
ATOM 4385 N N . CYS B 1 179 ? 7.38602 -4.78816 -25.60068 1.000 16.77925 179 CYS B N 1
ATOM 4386 C CA . CYS B 1 179 ? 6.52661 -3.93351 -26.39623 1.000 16.34619 179 CYS B CA 1
ATOM 4387 C C . CYS B 1 179 ? 5.03496 -4.20175 -26.21235 1.000 18.82415 179 CYS B C 1
ATOM 4388 O O . CYS B 1 179 ? 4.23902 -3.40429 -26.71610 1.000 20.21231 179 CYS B O 1
ATOM 4391 N N . SER B 1 180 ? 4.61495 -5.26284 -25.50914 1.000 16.16160 180 SER B N 1
ATOM 4392 C CA . SER B 1 180 ? 3.19564 -5.44340 -25.25967 1.000 18.42140 180 SER B CA 1
ATOM 4393 C C . SER B 1 180 ? 2.75198 -4.86535 -23.92873 1.000 17.01403 180 SER B C 1
ATOM 4394 O O . SER B 1 180 ? 1.58038 -5.05290 -23.55996 1.000 16.11179 180 SER B O 1
ATOM 4397 N N . SER B 1 181 ? 3.63585 -4.12697 -23.23305 1.000 17.03020 181 SER B N 1
ATOM 4398 C CA . SER B 1 181 ? 3.40995 -3.78246 -21.81740 1.000 15.17757 181 SER B CA 1
ATOM 4399 C C . SER B 1 181 ? 2.10768 -2.99720 -21.61589 1.000 14.84005 181 SER B C 1
ATOM 4400 O O . SER B 1 181 ? 1.39939 -3.16522 -20.60562 1.000 16.39417 181 SER B O 1
ATOM 4403 N N . ALA B 1 182 ? 1.78371 -2.09458 -22.56247 1.000 17.19937 182 ALA B N 1
ATOM 4404 C CA . ALA B 1 182 ? 0.60285 -1.24478 -22.35941 1.000 17.75092 182 ALA B CA 1
ATOM 4405 C C . ALA B 1 182 ? -0.68049 -2.05888 -22.45871 1.000 16.79682 182 ALA B C 1
ATOM 4406 O O . ALA B 1 182 ? -1.66201 -1.76941 -21.74711 1.000 18.43956 182 ALA B O 1
ATOM 4408 N N . LEU B 1 183 ? -0.72159 -3.04302 -23.36949 1.000 17.95177 183 LEU B N 1
ATOM 4409 C CA . LEU B 1 183 ? -1.94281 -3.84127 -23.45228 1.000 17.50101 183 LEU B CA 1
ATOM 4410 C C . LEU B 1 183 ? -1.91878 -4.89890 -22.35898 1.000 18.84680 183 LEU B C 1
ATOM 4411 O O . LEU B 1 183 ? -2.98180 -5.34123 -21.91932 1.000 17.39977 183 LEU B O 1
ATOM 4416 N N . ALA B 1 184 ? -0.72489 -5.33120 -21.90899 1.000 14.97382 184 ALA B N 1
ATOM 4417 C CA . ALA B 1 184 ? -0.72620 -6.18979 -20.71183 1.000 15.43387 184 ALA B CA 1
ATOM 4418 C C . ALA B 1 184 ? -1.34924 -5.46393 -19.52038 1.000 17.82023 184 ALA B C 1
ATOM 4419 O O . ALA B 1 184 ? -2.07069 -6.07123 -18.70743 1.000 16.65210 184 ALA B O 1
ATOM 4421 N N . ALA B 1 185 ? -1.04582 -4.17846 -19.36168 1.000 14.47643 185 ALA B N 1
ATOM 4422 C CA . ALA B 1 185 ? -1.61284 -3.41315 -18.26245 1.000 16.24167 185 ALA B CA 1
ATOM 4423 C C . ALA B 1 185 ? -3.12852 -3.26521 -18.44909 1.000 18.46222 185 ALA B C 1
ATOM 4424 O O . ALA B 1 185 ? -3.90154 -3.36025 -17.48879 1.000 18.79517 185 ALA B O 1
ATOM 4426 N N . LEU B 1 186 ? -3.56063 -3.03321 -19.68940 1.000 16.20760 186 LEU B N 1
ATOM 4427 C CA . LEU B 1 186 ? -4.99838 -2.98595 -19.96970 1.000 18.81530 186 LEU B CA 1
ATOM 4428 C C . LEU B 1 186 ? -5.66785 -4.28430 -19.53170 1.000 20.06067 186 LEU B C 1
ATOM 4429 O O . LEU B 1 186 ? -6.70470 -4.26318 -18.87275 1.000 18.80209 186 LEU B O 1
ATOM 4434 N N . HIS B 1 187 ? -5.09066 -5.43653 -19.92363 1.000 16.44367 187 HIS B N 1
ATOM 4435 C CA . HIS B 1 187 ? -5.69052 -6.70994 -19.57594 1.000 15.80400 187 HIS B CA 1
ATOM 4436 C C . HIS B 1 187 ? -5.85274 -6.83502 -18.05917 1.000 18.36320 187 HIS B C 1
ATOM 4437 O O . HIS B 1 187 ? -6.90985 -7.24751 -17.56638 1.000 19.70086 187 HIS B O 1
ATOM 4444 N N . LEU B 1 188 ? -4.80334 -6.49507 -17.29984 1.000 16.43892 188 LEU B N 1
ATOM 4445 C CA . LEU B 1 188 ? -4.85661 -6.64489 -15.85825 1.000 15.93670 188 LEU B CA 1
ATOM 4446 C C . LEU B 1 188 ? -5.92640 -5.73065 -15.25244 1.000 19.72686 188 LEU B C 1
ATOM 4447 O O . LEU B 1 188 ? -6.64062 -6.10933 -14.30026 1.000 17.74685 188 LEU B O 1
ATOM 4452 N N . ALA B 1 189 ? -6.01968 -4.51356 -15.77102 1.000 19.56683 189 ALA B N 1
ATOM 4453 C CA . ALA B 1 189 ? -7.02554 -3.55975 -15.29422 1.000 19.63502 189 ALA B CA 1
ATOM 4454 C C . ALA B 1 189 ? -8.44028 -4.09354 -15.53077 1.000 19.99227 189 ALA B C 1
ATOM 4455 O O . ALA B 1 189 ? -9.30818 -3.97521 -14.65518 1.000 19.07828 189 ALA B O 1
ATOM 4457 N N . CYS B 1 190 ? -8.69353 -4.65658 -16.72135 1.000 19.57963 190 CYS B N 1
ATOM 4458 C CA . CYS B 1 190 ? -9.98367 -5.25320 -17.05653 1.000 23.76929 190 CYS B CA 1
ATOM 4459 C C . CYS B 1 190 ? -10.29735 -6.41750 -16.12769 1.000 21.79933 190 CYS B C 1
ATOM 4460 O O . CYS B 1 190 ? -11.38433 -6.48941 -15.54736 1.000 21.76800 190 CYS B O 1
ATOM 4463 N N . ALA B 1 191 ? -9.32303 -7.30450 -15.91390 1.000 20.33426 191 ALA B N 1
ATOM 4464 C CA . ALA B 1 191 ? -9.54996 -8.40884 -14.98356 1.000 22.07374 191 ALA B CA 1
ATOM 4465 C C . ALA B 1 191 ? -9.82861 -7.88964 -13.57967 1.000 21.81062 191 ALA B C 1
ATOM 4466 O O . ALA B 1 191 ? -10.72334 -8.39933 -12.89204 1.000 22.96493 191 ALA B O 1
ATOM 4468 N N . SER B 1 192 ? -9.09684 -6.85946 -13.14456 1.000 18.20627 192 SER B N 1
ATOM 4469 C CA A SER B 1 192 ? -9.30120 -6.34441 -11.78990 0.417 20.88469 192 SER B CA 1
ATOM 4470 C CA B SER B 1 192 ? -9.28578 -6.30882 -11.80194 0.583 20.88259 192 SER B CA 1
ATOM 4471 C C . SER B 1 192 ? -10.65686 -5.66241 -11.63924 1.000 22.15785 192 SER B C 1
ATOM 4472 O O . SER B 1 192 ? -11.31543 -5.81138 -10.59063 1.000 21.01502 192 SER B O 1
ATOM 4477 N N . LEU B 1 193 ? -11.09196 -4.90380 -12.64718 1.000 20.74793 193 LEU B N 1
ATOM 4478 C CA . LEU B 1 193 ? -12.44215 -4.34007 -12.60612 1.000 19.75267 193 LEU B CA 1
ATOM 4479 C C . LEU B 1 193 ? -13.48569 -5.45406 -12.50990 1.000 22.66785 193 LEU B C 1
ATOM 4480 O O . LEU B 1 193 ? -14.43927 -5.36103 -11.71436 1.000 23.39942 193 LEU B O 1
ATOM 4485 N N . SER B 1 194 ? -13.32993 -6.50798 -13.32063 1.000 20.91205 194 SER B N 1
ATOM 4486 C CA . SER B 1 194 ? -14.29343 -7.61247 -13.33439 1.000 21.93590 194 SER B CA 1
ATOM 4487 C C . SER B 1 194 ? -14.23399 -8.43146 -12.04751 1.000 31.03344 194 SER B C 1
ATOM 4488 O O . SER B 1 194 ? -15.22248 -9.07913 -11.66539 1.000 27.39239 194 SER B O 1
ATOM 4491 N N . HIS B 1 195 ? -13.09247 -8.43136 -11.38364 1.000 23.20516 195 HIS B N 1
ATOM 4492 C CA . HIS B 1 195 ? -12.96875 -9.08118 -10.08244 1.000 20.97770 195 HIS B CA 1
ATOM 4493 C C . HIS B 1 195 ? -13.52784 -8.23695 -8.94229 1.000 25.47017 195 HIS B C 1
ATOM 4494 O O . HIS B 1 195 ? -13.55939 -8.72639 -7.80672 1.000 30.30762 195 HIS B O 1
ATOM 4501 N N . GLY B 1 196 ? -13.91455 -6.97519 -9.19021 1.000 23.72044 196 GLY B N 1
ATOM 4502 C CA . GLY B 1 196 ? -14.42120 -6.12170 -8.12745 1.000 24.90556 196 GLY B CA 1
ATOM 4503 C C . GLY B 1 196 ? -13.37627 -5.44959 -7.27000 1.000 29.51697 196 GLY B C 1
ATOM 4504 O O . GLY B 1 196 ? -13.70056 -4.98361 -6.17492 1.000 28.65908 196 GLY B O 1
ATOM 4505 N N . ASP B 1 197 ? -12.11771 -5.36593 -7.73447 1.000 19.98217 197 ASP B N 1
ATOM 4506 C CA . ASP B 1 197 ? -11.05181 -4.79630 -6.92388 1.000 21.53463 197 ASP B CA 1
ATOM 4507 C C . ASP B 1 197 ? -11.00961 -3.28995 -6.99486 1.000 21.20217 197 ASP B C 1
ATOM 4508 O O . ASP B 1 197 ? -10.37952 -2.65891 -6.14259 1.000 22.93715 197 ASP B O 1
ATOM 4513 N N . CYS B 1 198 ? -11.64280 -2.69669 -8.01800 1.000 23.38707 198 CYS B N 1
ATOM 4514 C CA . CYS B 1 198 ? -11.72857 -1.25174 -8.07255 1.000 22.76315 198 CYS B CA 1
ATOM 4515 C C . CYS B 1 198 ? -12.93609 -0.91423 -8.94758 1.000 19.44924 198 CYS B C 1
ATOM 4516 O O . CYS B 1 198 ? -13.52223 -1.78570 -9.57943 1.000 21.69239 198 CYS B O 1
ATOM 4519 N N . ASN B 1 199 ? -13.25268 0.36098 -9.00013 1.000 20.10024 199 ASN B N 1
ATOM 4520 C CA . ASN B 1 199 ? -14.36602 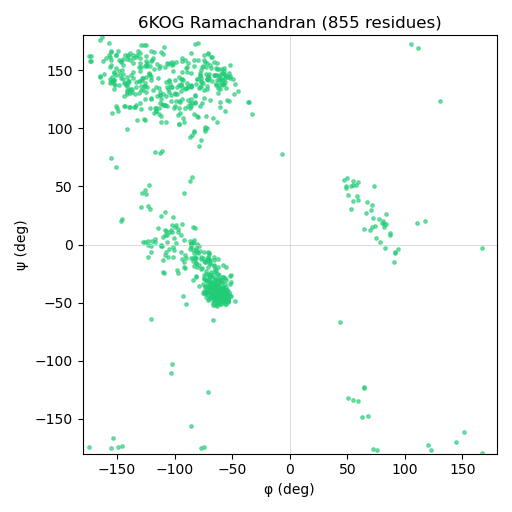0.85083 -9.80606 1.000 23.08775 199 ASN B CA 1
ATOM 4521 C C . ASN B 1 199 ? -13.94122 1.66503 -11.02120 1.000 25.71227 199 ASN B C 1
ATOM 4522 O O . ASN B 1 199 ? -14.78359 1.95789 -11.87661 1.000 24.39575 199 ASN B O 1
ATOM 4527 N N . ALA B 1 200 ? -12.68060 2.07267 -11.09655 1.000 23.72089 200 ALA B N 1
ATOM 4528 C CA . ALA B 1 200 ? -12.11670 2.63068 -12.32865 1.000 17.99194 200 ALA B CA 1
ATOM 4529 C C . ALA B 1 200 ? -10.63833 2.29418 -12.30128 1.000 21.59475 200 ALA B C 1
ATOM 4530 O O . ALA B 1 200 ? -10.08446 2.00406 -11.23504 1.000 20.32868 200 ALA B O 1
ATOM 4532 N N . ALA B 1 201 ? -9.98002 2.39049 -13.45581 1.000 23.53555 201 ALA B N 1
ATOM 4533 C CA . ALA B 1 201 ? -8.56338 2.03661 -13.53933 1.000 18.93829 201 ALA B CA 1
ATOM 4534 C C . ALA B 1 201 ? -7.85009 3.01034 -14.46139 1.000 20.29632 201 ALA B C 1
ATOM 4535 O O . ALA B 1 201 ? -8.32473 3.26981 -15.58062 1.000 22.78147 201 ALA B O 1
ATOM 4537 N N . VAL B 1 202 ? -6.70822 3.51026 -14.01098 1.000 18.43763 202 VAL B N 1
ATOM 4538 C CA . VAL B 1 202 ? -5.75312 4.14869 -14.92222 1.000 18.05833 202 VAL B CA 1
ATOM 4539 C C . VAL B 1 202 ? -4.92146 3.05789 -15.59323 1.000 20.86833 202 VAL B C 1
ATOM 4540 O O . VAL B 1 202 ? -4.33491 2.20447 -14.91259 1.000 21.19721 202 VAL B O 1
ATOM 4544 N N . VAL B 1 203 ? -4.83743 3.10110 -16.91990 1.000 17.14669 203 VAL B N 1
ATOM 4545 C CA . VAL B 1 203 ? -4.06247 2.15138 -17.70071 1.000 17.99920 203 VAL B CA 1
ATOM 4546 C C . VAL B 1 203 ? -2.96666 2.94995 -18.39667 1.000 19.85364 203 VAL B C 1
ATOM 4547 O O . VAL B 1 203 ? -3.25610 3.85919 -19.19566 1.000 19.77215 203 VAL B O 1
ATOM 4551 N N . GLY B 1 204 ? -1.71057 2.64867 -18.07360 1.000 16.18511 204 GLY B N 1
ATOM 4552 C CA . GLY B 1 204 ? -0.63381 3.49388 -18.56370 1.000 16.41195 204 GLY B CA 1
ATOM 4553 C C . GLY B 1 204 ? 0.37365 2.74951 -19.42389 1.000 19.16949 204 GLY B C 1
ATOM 4554 O O . GLY B 1 204 ? 0.53839 1.52997 -19.30783 1.000 17.57007 204 GLY B O 1
ATOM 4555 N N . GLY B 1 205 ? 1.08016 3.50638 -20.25499 1.000 15.57037 205 GLY B N 1
ATOM 4556 C CA . GLY B 1 205 ? 2.19360 2.97145 -21.04008 1.000 20.14870 205 GLY B CA 1
ATOM 4557 C C . GLY B 1 205 ? 3.25546 4.05289 -21.12477 1.000 19.95855 205 GLY B C 1
ATOM 4558 O O . GLY B 1 205 ? 2.94290 5.18304 -21.52285 1.000 19.38339 205 GLY B O 1
ATOM 4559 N N . VAL B 1 206 ? 4.50407 3.76485 -20.77832 1.000 17.30504 206 VAL B N 1
ATOM 4560 C CA . VAL B 1 206 ? 5.51680 4.81671 -20.85136 1.000 14.91295 206 VAL B CA 1
ATOM 4561 C C . VAL B 1 206 ? 6.87297 4.21678 -21.19261 1.000 16.58743 206 VAL B C 1
ATOM 4562 O O . VAL B 1 206 ? 7.25650 3.16513 -20.66565 1.000 17.03318 206 VAL B O 1
ATOM 4566 N N . SER B 1 207 ? 7.60827 4.88775 -22.08860 1.000 15.11823 207 SER B N 1
ATOM 4567 C CA . SER B 1 207 ? 8.97248 4.46439 -22.40594 1.000 13.73031 207 SER B CA 1
ATOM 4568 C C . SER B 1 207 ? 9.72595 5.73702 -22.77677 1.000 16.57396 207 SER B C 1
ATOM 4569 O O . SER B 1 207 ? 9.39397 6.38747 -23.77907 1.000 16.94761 207 SER B O 1
ATOM 4572 N N . MET B 1 208 ? 10.72520 6.09940 -21.96582 1.000 16.64969 208 MET B N 1
ATOM 4573 C CA . MET B 1 208 ? 11.64222 7.18950 -22.31480 1.000 15.38830 208 MET B CA 1
ATOM 4574 C C . MET B 1 208 ? 13.05604 6.69190 -22.04722 1.000 20.16986 208 MET B C 1
ATOM 4575 O O . MET B 1 208 ? 13.37622 6.31316 -20.91515 1.000 18.36061 208 MET B O 1
ATOM 4580 N N . ALA B 1 209 ? 13.89026 6.66653 -23.08771 1.000 16.76707 209 ALA B N 1
ATOM 4581 C CA . ALA B 1 209 ? 15.15694 5.93812 -23.09260 1.000 15.59443 209 ALA B CA 1
ATOM 4582 C C . ALA B 1 209 ? 16.34587 6.89742 -22.96015 1.000 19.36430 209 ALA B C 1
ATOM 4583 O O . ALA B 1 209 ? 16.40748 7.90970 -23.67857 1.000 18.91975 209 ALA B O 1
ATOM 4585 N N . TYR B 1 210 ? 17.30525 6.56228 -22.07315 1.000 19.04101 210 TYR B N 1
ATOM 4586 C CA . TYR B 1 210 ? 18.53453 7.30805 -21.80564 1.000 19.87983 210 TYR B CA 1
ATOM 4587 C C . TYR B 1 210 ? 19.74915 6.39401 -21.82412 1.000 22.48321 210 TYR B C 1
ATOM 4588 O O . TYR B 1 210 ? 19.63039 5.18394 -21.62141 1.000 20.76538 210 TYR B O 1
ATOM 4597 N N . PRO B 1 211 ? 20.94572 6.93769 -22.15178 1.000 20.33370 211 PRO B N 1
ATOM 4598 C CA . PRO B 1 211 ? 21.20703 8.32585 -22.60500 1.000 20.66276 211 PRO B CA 1
ATOM 4599 C C . PRO B 1 211 ? 20.64196 8.65403 -23.98703 1.000 21.14606 211 PRO B C 1
ATOM 4600 O O . PRO B 1 211 ? 20.50469 7.75762 -24.82355 1.000 22.75613 211 PRO B O 1
ATOM 4604 N N . GLN B 1 212 ? 20.33000 9.92918 -24.20697 1.000 23.33540 212 GLN B N 1
ATOM 4605 C CA . GLN B 1 212 ? 19.87223 10.38747 -25.51243 1.000 19.56995 212 GLN B CA 1
ATOM 4606 C C . GLN B 1 212 ? 21.09042 10.62295 -26.39220 1.000 22.31473 212 GLN B C 1
ATOM 4607 O O . GLN B 1 212 ? 22.03632 11.28668 -25.98670 1.000 25.82417 212 GLN B O 1
ATOM 4613 N N . GLU B 1 213 ? 21.07834 10.02845 -27.57554 1.000 20.89253 213 GLU B N 1
ATOM 4614 C CA . GLU B 1 213 ? 22.25383 9.99801 -28.42917 1.000 20.45187 213 GLU B CA 1
ATOM 4615 C C . GLU B 1 213 ? 21.96732 10.60127 -29.79731 1.000 22.02856 213 GLU B C 1
ATOM 4616 O O . GLU B 1 213 ? 22.85768 10.58342 -30.65315 1.000 23.82853 213 GLU B O 1
ATOM 4622 N N . GLY B 1 214 ? 20.76608 11.12034 -30.02233 1.000 20.47827 214 GLY B N 1
ATOM 4623 C CA . GLY B 1 214 ? 20.49272 11.71938 -31.34009 1.000 21.19165 214 GLY B CA 1
ATOM 4624 C C . GLY B 1 214 ? 20.40164 10.66638 -32.40868 1.000 21.66620 214 GLY B C 1
ATOM 4625 O O . GLY B 1 214 ? 20.73664 10.91666 -33.58467 1.000 21.33632 214 GLY B O 1
ATOM 4626 N N . GLY B 1 215 ? 19.97071 9.46565 -32.04305 1.000 18.75446 215 GLY B N 1
ATOM 4627 C CA . GLY B 1 215 ? 19.79651 8.40946 -33.04303 1.000 18.81117 215 GLY B CA 1
ATOM 4628 C C . GLY B 1 215 ? 20.00803 7.06007 -32.38743 1.000 20.30291 215 GLY B C 1
ATOM 4629 O O . GLY B 1 215 ? 19.91862 6.94039 -31.15658 1.000 21.21688 215 GLY B O 1
ATOM 4630 N N . TYR B 1 216 ? 20.26731 6.05005 -33.20558 1.000 18.12840 216 TYR B N 1
ATOM 4631 C CA . TYR B 1 216 ? 20.34575 4.67267 -32.70455 1.000 18.48024 216 TYR B CA 1
ATOM 4632 C C . TYR B 1 216 ? 21.28415 3.82978 -33.54931 1.000 20.58760 216 TYR B C 1
ATOM 4633 O O . TYR B 1 216 ? 21.61727 4.16759 -34.69832 1.000 17.79749 216 TYR B O 1
ATOM 4642 N N . VAL B 1 217 ? 21.67737 2.69151 -32.97285 1.000 17.11253 217 VAL B N 1
ATOM 4643 C CA . VAL B 1 217 ? 22.54106 1.70821 -33.60820 1.000 17.02958 217 VAL B CA 1
ATOM 4644 C C . VAL B 1 217 ? 21.70675 0.53659 -34.09294 1.000 19.03484 217 VAL B C 1
ATOM 4645 O O . VAL B 1 217 ? 20.83809 0.03045 -33.35194 1.000 20.18502 217 VAL B O 1
ATOM 4649 N N . THR B 1 218 ? 21.97179 0.07418 -35.31459 1.000 19.73863 218 THR B N 1
ATOM 4650 C CA . THR B 1 218 ? 21.34491 -1.15579 -35.76571 1.000 20.68088 218 THR B CA 1
ATOM 4651 C C . THR B 1 218 ? 22.31208 -1.92499 -36.67095 1.000 18.98670 218 THR B C 1
ATOM 4652 O O . THR B 1 218 ? 23.48838 -1.57845 -36.81127 1.000 20.69712 218 THR B O 1
ATOM 4656 N N . ALA B 1 219 ? 21.82550 -3.00569 -37.26937 1.000 19.99013 219 ALA B N 1
ATOM 4657 C CA . ALA B 1 219 ? 22.64624 -3.79267 -38.17596 1.000 21.99633 219 ALA B CA 1
ATOM 4658 C C . ALA B 1 219 ? 22.30942 -3.46454 -39.62723 1.000 22.85718 219 ALA B C 1
ATOM 4659 O O . ALA B 1 219 ? 21.18265 -3.07392 -39.93609 1.000 24.72462 219 ALA B O 1
ATOM 4661 N N . ARG B 1 220 ? 23.27878 -3.69521 -40.51024 1.000 26.49924 220 ARG B N 1
ATOM 4662 C CA . ARG B 1 220 ? 23.00347 -3.69416 -41.93998 1.000 26.46835 220 ARG B CA 1
ATOM 4663 C C . ARG B 1 220 ? 21.88967 -4.69080 -42.27407 1.000 32.85388 220 ARG B C 1
ATOM 4664 O O . ARG B 1 220 ? 21.79468 -5.75766 -41.65285 1.000 34.75097 220 ARG B O 1
ATOM 4672 N N . PRO B 1 221 ? 21.02812 -4.38693 -43.25754 1.000 29.91903 221 PRO B N 1
ATOM 4673 C CA . PRO B 1 221 ? 20.01308 -5.34830 -43.69303 1.000 37.44693 221 PRO B CA 1
ATOM 4674 C C . PRO B 1 221 ? 20.66451 -6.60224 -44.28832 1.000 30.39820 221 PRO B C 1
ATOM 4675 O O . PRO B 1 221 ? 19.95425 -7.61246 -44.13622 1.000 41.27389 221 PRO B O 1
ATOM 4679 N N . SER B 1 226 ? 18.02282 -10.48594 -36.10927 1.000 39.95882 226 SER B N 1
ATOM 4680 C CA . SER B 1 226 ? 18.16731 -10.01925 -34.72320 1.000 41.84348 226 SER B CA 1
ATOM 4681 C C . SER B 1 226 ? 17.82316 -8.52047 -34.55728 1.000 38.99528 226 SER B C 1
ATOM 4682 O O . SER B 1 226 ? 16.87585 -8.15640 -33.88383 1.000 43.59602 226 SER B O 1
ATOM 4685 N N . ALA B 1 227 ? 18.63837 -7.65189 -35.14945 1.000 39.38807 227 ALA B N 1
ATOM 4686 C CA . ALA B 1 227 ? 18.35990 -6.22375 -35.08602 1.000 32.74766 227 ALA B CA 1
ATOM 4687 C C . ALA B 1 227 ? 17.02352 -5.93769 -35.77703 1.000 38.29258 227 ALA B C 1
ATOM 4688 O O . ALA B 1 227 ? 16.76164 -6.41215 -36.88647 1.000 46.19182 227 ALA B O 1
ATOM 4690 N N . VAL B 1 228 ? 16.14898 -5.20489 -35.10005 1.000 27.74796 228 VAL B N 1
ATOM 4691 C CA . VAL B 1 228 ? 14.85504 -4.83862 -35.65539 1.000 32.25745 228 VAL B CA 1
ATOM 4692 C C . VAL B 1 228 ? 14.77360 -3.35612 -36.02233 1.000 27.19190 228 VAL B C 1
ATOM 4693 O O . VAL B 1 228 ? 13.77005 -2.94091 -36.62633 1.000 28.46629 228 VAL B O 1
ATOM 4697 N N . PHE B 1 229 ? 15.76608 -2.54698 -35.64096 1.000 19.71593 229 PHE B N 1
ATOM 4698 C CA . PHE B 1 229 ? 15.74659 -1.12331 -35.98273 1.000 19.43703 229 PHE B CA 1
ATOM 4699 C C . PHE B 1 229 ? 16.13959 -0.91899 -37.45680 1.000 18.07789 229 PHE B C 1
ATOM 4700 O O . PHE B 1 229 ? 17.05389 -1.56175 -37.97854 1.000 19.89437 229 PHE B O 1
ATOM 4708 N N . SER B 1 230 ? 15.43998 0.02593 -38.11301 1.000 19.84192 230 SER B N 1
ATOM 4709 C CA . SER B 1 230 ? 15.59020 0.30637 -39.55933 1.000 17.47454 230 SER B CA 1
ATOM 4710 C C . SER B 1 230 ? 16.95163 0.94866 -39.86406 1.000 17.89778 230 SER B C 1
ATOM 4711 O O . SER B 1 230 ? 17.24001 2.05053 -39.37657 1.000 18.80882 230 SER B O 1
ATOM 4714 N N . PRO B 1 231 ? 17.75028 0.37676 -40.75597 1.000 17.30403 231 PRO B N 1
ATOM 4715 C CA . PRO B 1 231 ? 19.01696 1.04955 -41.08784 1.000 17.12862 231 PRO B CA 1
ATOM 4716 C C . PRO B 1 231 ? 18.81582 2.23670 -42.01306 1.000 19.01149 231 PRO B C 1
ATOM 4717 O O . PRO B 1 231 ? 19.77634 3.00252 -42.21226 1.000 20.92050 231 PRO B O 1
ATOM 4721 N N . SER B 1 232 ? 17.62494 2.40546 -42.57381 1.000 17.04472 232 SER B N 1
ATOM 4722 C CA . SER B 1 232 ? 17.31186 3.59633 -43.38021 1.000 16.97983 232 SER B CA 1
ATOM 4723 C C . SER B 1 232 ? 16.63396 4.69579 -42.57552 1.000 22.41960 232 SER B C 1
ATOM 4724 O O . SER B 1 232 ? 16.41303 5.79916 -43.10208 1.000 19.03770 232 SER B O 1
ATOM 4727 N N . GLY B 1 233 ? 16.28864 4.42976 -41.31620 1.000 17.76364 233 GLY B N 1
ATOM 4728 C CA . GLY B 1 233 ? 15.60807 5.45100 -40.55489 1.000 17.83890 233 GLY B CA 1
ATOM 4729 C C . GLY B 1 233 ? 14.15962 5.67406 -40.92807 1.000 17.12284 233 GLY B C 1
ATOM 4730 O O . GLY B 1 233 ? 13.59851 6.69858 -40.53963 1.000 17.19166 233 GLY B O 1
ATOM 4731 N N . VAL B 1 234 ? 13.52880 4.74372 -41.66583 1.000 18.06829 234 VAL B N 1
ATOM 4732 C CA . VAL B 1 234 ? 12.14590 4.88766 -42.09702 1.000 18.89028 234 VAL B CA 1
ATOM 4733 C C . VAL B 1 234 ? 11.43638 3.55675 -41.90379 1.000 17.58690 234 VAL B C 1
ATOM 4734 O O . VAL B 1 234 ? 11.92664 2.51344 -42.36453 1.000 20.12205 234 VAL B O 1
ATOM 4738 N N . CYS B 1 235 ? 10.26416 3.59874 -41.27376 1.000 17.24815 235 CYS B N 1
ATOM 4739 C CA . CYS B 1 235 ? 9.47724 2.39627 -41.02299 1.000 18.27225 235 CYS B CA 1
ATOM 4740 C C . CYS B 1 235 ? 8.36676 2.31419 -42.06792 1.000 18.41232 235 CYS B C 1
ATOM 4741 O O . CYS B 1 235 ? 7.53199 3.21964 -42.14654 1.000 20.35656 235 CYS B O 1
ATOM 4744 N N . HIS B 1 236 ? 8.39142 1.26516 -42.87844 1.000 18.11597 236 HIS B N 1
ATOM 4745 C CA . HIS B 1 236 ? 7.36568 0.95491 -43.90002 1.000 18.92679 236 HIS B CA 1
ATOM 4746 C C . HIS B 1 236 ? 6.54394 -0.28471 -43.54768 1.000 16.88661 236 HIS B C 1
ATOM 4747 O O . HIS B 1 236 ? 6.79273 -1.36766 -44.09211 1.000 18.21135 236 HIS B O 1
ATOM 4754 N N . PRO B 1 237 ? 5.53310 -0.18889 -42.67665 1.000 17.01476 237 PRO B N 1
ATOM 4755 C CA . PRO B 1 237 ? 4.80787 -1.41310 -42.28106 1.000 17.28988 237 PRO B CA 1
ATOM 4756 C C . PRO B 1 237 ? 4.08120 -2.04287 -43.46884 1.000 16.58894 237 PRO B C 1
ATOM 4757 O O . PRO B 1 237 ? 3.47910 -1.33763 -44.29247 1.000 20.14505 237 PRO B O 1
ATOM 4761 N N . LEU B 1 238 ? 4.17555 -3.37214 -43.56109 1.000 16.38499 238 LEU B N 1
ATOM 4762 C CA . LEU B 1 238 ? 3.41095 -4.24295 -44.45348 1.000 18.00196 238 LEU B CA 1
ATOM 4763 C C . LEU B 1 238 ? 3.84735 -4.09767 -45.90608 1.000 22.89694 238 LEU B C 1
ATOM 4764 O O . LEU B 1 238 ? 3.14084 -4.57925 -46.79081 1.000 24.05527 238 LEU B O 1
ATOM 4769 N N . ASP B 1 239 ? 5.00794 -3.47758 -46.14827 1.000 21.67688 239 ASP B N 1
ATOM 4770 C CA . ASP B 1 239 ? 5.42260 -2.91294 -47.43652 1.000 22.29938 239 ASP B CA 1
ATOM 4771 C C . ASP B 1 239 ? 6.67204 -3.63855 -47.91667 1.000 23.58205 239 ASP B C 1
ATOM 4772 O O . ASP B 1 239 ? 7.50561 -4.07676 -47.09847 1.000 19.29077 239 ASP B O 1
ATOM 4777 N N . SER B 1 240 ? 6.85871 -3.72817 -49.24153 1.000 18.60274 240 SER B N 1
ATOM 4778 C CA . SER B 1 240 ? 8.07242 -4.45513 -49.67361 1.000 20.25228 240 SER B CA 1
ATOM 4779 C C . SER B 1 240 ? 9.38226 -3.70311 -49.37445 1.000 16.28466 240 SER B C 1
ATOM 4780 O O . SER B 1 240 ? 10.45011 -4.30798 -49.45797 1.000 18.17310 240 SER B O 1
ATOM 4783 N N . ARG B 1 241 ? 9.33411 -2.41145 -49.02926 1.000 16.30530 241 ARG B N 1
ATOM 4784 C CA . ARG B 1 241 ? 10.49811 -1.62714 -48.65551 1.000 14.87902 241 ARG B CA 1
ATOM 4785 C C . ARG B 1 241 ? 10.82657 -1.73898 -47.14968 1.000 17.44956 241 ARG B C 1
ATOM 4786 O O . ARG B 1 241 ? 11.79601 -1.11582 -46.67093 1.000 18.74108 241 ARG B O 1
ATOM 4794 N N . ALA B 1 242 ? 10.07169 -2.55176 -46.42825 1.000 15.78085 242 ALA B N 1
ATOM 4795 C CA . ALA B 1 242 ? 10.28232 -2.66410 -44.98395 1.000 19.03997 242 ALA B CA 1
ATOM 4796 C C . ALA B 1 242 ? 11.69217 -3.09808 -44.64410 1.000 18.32485 242 ALA B C 1
ATOM 4797 O O . ALA B 1 242 ? 12.24786 -4.03362 -45.24881 1.000 18.40563 242 ALA B O 1
ATOM 4799 N N . ASP B 1 243 ? 12.25346 -2.44789 -43.59073 1.000 17.41090 243 ASP B N 1
ATOM 4800 C CA . ASP B 1 243 ? 13.58815 -2.83242 -43.15029 1.000 14.77960 243 ASP B CA 1
ATOM 4801 C C . ASP B 1 243 ? 13.72846 -2.67294 -41.64265 1.000 17.22812 243 ASP B C 1
ATOM 4802 O O . ASP B 1 243 ? 14.86475 -2.54380 -41.16106 1.000 18.75028 243 ASP B O 1
ATOM 4807 N N . GLY B 1 244 ? 12.61939 -2.62861 -40.92606 1.000 15.20752 244 GLY B N 1
ATOM 4808 C CA . GLY B 1 244 ? 12.60080 -2.51031 -39.45639 1.000 17.43970 244 GLY B CA 1
ATOM 4809 C C . GLY B 1 244 ? 11.86793 -1.26261 -38.98676 1.000 19.06387 244 GLY B C 1
ATOM 4810 O O . GLY B 1 244 ? 11.18137 -0.54838 -39.75364 1.000 20.42638 244 GLY B O 1
ATOM 4811 N N . CYS B 1 245 ? 11.96541 -1.03017 -37.66325 1.000 19.41168 245 CYS B N 1
ATOM 4812 C CA . CYS B 1 245 ? 11.22759 0.04713 -37.02779 1.000 21.70905 245 CYS B CA 1
ATOM 4813 C C . CYS B 1 245 ? 12.19930 1.13451 -36.55773 1.000 19.07233 245 CYS B C 1
ATOM 4814 O O . CYS B 1 245 ? 13.41698 0.96823 -36.54716 1.000 20.69431 245 CYS B O 1
ATOM 4817 N N . VAL B 1 246 ? 11.64425 2.29580 -36.24105 1.000 19.54484 246 VAL B N 1
ATOM 4818 C CA . VAL B 1 246 ? 12.43160 3.39957 -35.70860 1.000 17.94003 246 VAL B CA 1
ATOM 4819 C C . VAL B 1 246 ? 12.08009 3.54337 -34.23413 1.000 16.00042 246 VAL B C 1
ATOM 4820 O O . VAL B 1 246 ? 10.91953 3.82732 -33.92557 1.000 18.17774 246 VAL B O 1
ATOM 4824 N N . PRO B 1 247 ? 13.03275 3.41788 -33.31669 1.000 15.29137 247 PRO B N 1
ATOM 4825 C CA . PRO B 1 247 ? 12.68885 3.57268 -31.89563 1.000 19.70565 247 PRO B CA 1
ATOM 4826 C C . PRO B 1 247 ? 12.19255 4.97545 -31.54584 1.000 19.40063 247 PRO B C 1
ATOM 4827 O O . PRO B 1 247 ? 12.58676 5.99172 -32.13730 1.000 19.48448 247 PRO B O 1
ATOM 4831 N N . ALA B 1 248 ? 11.35324 5.03963 -30.50598 1.000 16.50347 248 ALA B N 1
ATOM 4832 C CA . ALA B 1 248 ? 10.67248 6.27030 -30.13432 1.000 16.45469 248 ALA B CA 1
ATOM 4833 C C . ALA B 1 248 ? 10.31992 6.21381 -28.64790 1.000 19.40333 248 ALA B C 1
ATOM 4834 O O . ALA B 1 248 ? 10.17444 5.12179 -28.08404 1.000 18.82900 248 ALA B O 1
ATOM 4836 N N . ASP B 1 249 ? 10.18932 7.38816 -28.03258 1.000 17.42869 249 ASP B N 1
ATOM 4837 C CA . ASP B 1 249 ? 9.64208 7.55744 -26.67310 1.000 16.50861 249 ASP B CA 1
ATOM 4838 C C . ASP B 1 249 ? 8.15652 7.85414 -26.72709 1.000 19.71889 249 ASP B C 1
ATOM 4839 O O . ASP B 1 249 ? 7.63578 8.36526 -27.72064 1.000 19.06598 249 ASP B O 1
ATOM 4844 N N . GLY B 1 250 ? 7.45797 7.59255 -25.62593 1.000 16.61723 250 GLY B N 1
ATOM 4845 C CA . GLY B 1 250 ? 6.02993 7.88400 -25.59010 1.000 15.46341 250 GLY B CA 1
ATOM 4846 C C . GLY B 1 250 ? 5.48279 7.68337 -24.19419 1.000 18.99856 250 GLY B C 1
ATOM 4847 O O . GLY B 1 250 ? 6.10226 7.00598 -23.37858 1.000 16.02871 250 GLY B O 1
ATOM 4848 N N . ALA B 1 251 ? 4.34213 8.33301 -23.91112 1.000 17.06912 251 ALA B N 1
ATOM 4849 C CA . ALA B 1 251 ? 3.70657 8.15418 -22.59145 1.000 15.57434 251 ALA B CA 1
ATOM 4850 C C . ALA B 1 251 ? 2.22808 8.38503 -22.77872 1.000 22.20693 251 ALA B C 1
ATOM 4851 O O . ALA B 1 251 ? 1.84265 9.38003 -23.39261 1.000 20.40264 251 ALA B O 1
ATOM 4853 N N . ALA B 1 252 ? 1.39044 7.51259 -22.23159 1.000 17.18659 252 ALA B N 1
ATOM 4854 C CA . ALA B 1 252 ? -0.03734 7.75256 -22.39504 1.000 17.82236 252 ALA B CA 1
ATOM 4855 C C . ALA B 1 252 ? -0.78683 7.05780 -21.27869 1.000 20.75430 252 ALA B C 1
ATOM 4856 O O . ALA B 1 252 ? -0.25425 6.15975 -20.60309 1.000 18.59389 252 ALA B O 1
ATOM 4858 N N . ALA B 1 253 ? -2.03354 7.49631 -21.07955 1.000 19.27486 253 ALA B N 1
ATOM 4859 C CA . ALA B 1 253 ? -2.88586 6.86043 -20.07104 1.000 19.85715 253 ALA B CA 1
ATOM 4860 C C . ALA B 1 253 ? -4.34383 6.88717 -20.53305 1.000 23.80486 253 ALA B C 1
ATOM 4861 O O . ALA B 1 253 ? -4.79367 7.83619 -21.18869 1.000 22.59101 253 ALA B O 1
ATOM 4863 N N . LEU B 1 254 ? -5.06575 5.82477 -20.22642 1.000 19.94772 254 LEU B N 1
ATOM 4864 C CA . LEU B 1 254 ? -6.51318 5.77040 -20.39662 1.000 20.93983 254 LEU B CA 1
ATOM 4865 C C . LEU B 1 254 ? -7.11513 5.64132 -19.00949 1.000 24.93641 254 LEU B C 1
ATOM 4866 O O . LEU B 1 254 ? -6.45469 5.19173 -18.06644 1.000 24.36773 254 LEU B O 1
ATOM 4871 N N . VAL B 1 255 ? -8.36017 6.06832 -18.87170 1.000 19.05157 255 VAL B N 1
ATOM 4872 C CA . VAL B 1 255 ? -9.16762 5.70728 -17.70775 1.000 19.76913 255 VAL B CA 1
ATOM 4873 C C . VAL B 1 255 ? -10.29464 4.79927 -18.18819 1.000 22.15562 255 VAL B C 1
ATOM 4874 O O . VAL B 1 255 ? -11.01028 5.13995 -19.14478 1.000 20.99922 255 VAL B O 1
ATOM 4878 N N . ILE B 1 256 ? -10.46251 3.62864 -17.54663 1.000 19.34033 256 ILE B N 1
ATOM 4879 C CA . ILE B 1 256 ? -11.50547 2.71180 -17.98469 1.000 19.16774 256 ILE B CA 1
ATOM 4880 C C . ILE B 1 256 ? -12.41010 2.35112 -16.80230 1.000 17.66581 256 ILE B C 1
ATOM 4881 O O . ILE B 1 256 ? -12.01657 2.42397 -15.63164 1.000 21.00354 256 ILE B O 1
ATOM 4886 N N . LYS B 1 257 ? -13.64237 1.99818 -17.13593 1.000 23.06013 257 LYS B N 1
ATOM 4887 C CA . LYS B 1 257 ? -14.67182 1.64462 -16.17318 1.000 28.66389 257 LYS B CA 1
ATOM 4888 C C . LYS B 1 257 ? -15.42525 0.44827 -16.72604 1.000 26.92314 257 LYS B C 1
ATOM 4889 O O . LYS B 1 257 ? -15.41548 0.19790 -17.93281 1.000 23.82375 257 LYS B O 1
ATOM 4895 N N . ARG B 1 258 ? -16.09839 -0.29215 -15.84395 1.000 21.91718 258 ARG B N 1
ATOM 4896 C CA . ARG B 1 258 ? -17.05846 -1.27739 -16.31560 1.000 22.31127 258 ARG B CA 1
ATOM 4897 C C . ARG B 1 258 ? -18.16687 -0.55249 -17.09842 1.000 21.64386 258 ARG B C 1
ATOM 4898 O O . ARG B 1 258 ? -18.60534 0.52381 -16.69183 1.000 27.29548 258 ARG B O 1
ATOM 4906 N N . LEU B 1 259 ? -18.56644 -1.12557 -18.23493 1.000 26.13236 259 LEU B N 1
ATOM 4907 C CA . LEU B 1 259 ? -19.53272 -0.45719 -19.11240 1.000 26.95586 259 LEU B CA 1
ATOM 4908 C C . LEU B 1 259 ? -20.86836 -0.23233 -18.38519 1.000 27.95455 259 LEU B C 1
ATOM 4909 O O . LEU B 1 259 ? -21.46641 0.84762 -18.47961 1.000 28.40644 259 LEU B O 1
ATOM 4914 N N . ALA B 1 260 ? -21.33192 -1.22861 -17.62983 1.000 29.73320 260 ALA B N 1
ATOM 4915 C CA . ALA B 1 260 ? -22.57144 -1.04817 -16.86528 1.000 28.92396 260 ALA B CA 1
ATOM 4916 C C . ALA B 1 260 ? -22.51724 0.18710 -15.96973 1.000 36.66255 260 ALA B C 1
ATOM 4917 O O . ALA B 1 260 ? -23.51587 0.90534 -15.83461 1.000 30.73644 260 ALA B O 1
ATOM 4919 N N . ASP B 1 261 ? -21.36705 0.45852 -15.34135 1.000 31.01539 261 ASP B N 1
ATOM 4920 C CA . ASP B 1 261 ? -21.27317 1.61002 -14.44596 1.000 31.52801 261 ASP B CA 1
ATOM 4921 C C . ASP B 1 261 ? -21.24954 2.91481 -15.21332 1.000 31.90816 261 ASP B C 1
ATOM 4922 O O . ASP B 1 261 ? -21.81959 3.91428 -14.75973 1.000 35.31755 261 ASP B O 1
ATOM 4927 N N . ALA B 1 262 ? -20.51756 2.95249 -16.33225 1.000 29.64020 262 ALA B N 1
ATOM 4928 C CA . ALA B 1 262 ? -20.52630 4.14510 -17.17378 1.000 32.85605 262 ALA B CA 1
ATOM 4929 C C . ALA B 1 262 ? -21.94719 4.49516 -17.58770 1.000 29.74394 262 ALA B C 1
ATOM 4930 O O . ALA B 1 262 ? -22.35507 5.66610 -17.53929 1.000 35.90069 262 ALA B O 1
ATOM 4932 N N . ARG B 1 263 ? -22.70707 3.48697 -18.00968 1.000 32.99308 263 ARG B N 1
ATOM 4933 C CA . ARG B 1 263 ? -24.08294 3.70450 -18.44891 1.000 33.66408 263 ARG B CA 1
ATOM 4934 C C . ARG B 1 263 ? -24.93273 4.21603 -17.29612 1.000 40.77323 263 ARG B C 1
ATOM 4935 O O . ARG B 1 263 ? -25.54384 5.28701 -17.38588 1.000 41.46700 263 ARG B O 1
ATOM 4943 N N . ALA B 1 264 ? -24.91906 3.49428 -16.16787 1.000 36.40983 264 ALA B N 1
ATOM 4944 C CA . ALA B 1 264 ? -25.74223 3.88736 -15.01958 1.000 41.71865 264 ALA B CA 1
ATOM 4945 C C . ALA B 1 264 ? -25.44632 5.31313 -14.57256 1.000 43.66418 264 ALA B C 1
ATOM 4946 O O . ALA B 1 264 ? -26.36598 6.07289 -14.24921 1.000 43.37348 264 ALA B O 1
ATOM 4948 N N . ASP B 1 265 ? -24.17645 5.69975 -14.54833 1.000 39.51086 265 ASP B N 1
ATOM 4949 C CA . ASP B 1 265 ? -23.80506 7.03482 -14.11267 1.000 39.24987 265 ASP B CA 1
ATOM 4950 C C . ASP B 1 265 ? -23.91215 8.08151 -15.21494 1.000 38.04356 265 ASP B C 1
ATOM 4951 O O . ASP B 1 265 ? -23.57816 9.24411 -14.96059 1.000 40.70251 265 ASP B O 1
ATOM 4956 N N . GLY B 1 266 ? -24.34651 7.70523 -16.41456 1.000 37.91793 266 GLY B N 1
ATOM 4957 C CA . GLY B 1 266 ? -24.43327 8.66023 -17.51246 1.000 36.20728 266 GLY B CA 1
ATOM 4958 C C . GLY B 1 266 ? -23.11440 9.22164 -18.02187 1.000 46.05330 266 GLY B C 1
ATOM 4959 O O . GLY B 1 266 ? -23.09570 10.32916 -18.57090 1.000 40.22627 266 GLY B O 1
ATOM 4960 N N . CYS B 1 267 ? -22.01292 8.48017 -17.88048 1.000 40.70763 267 CYS B N 1
ATOM 4961 C CA . CYS B 1 267 ? -20.71079 8.95186 -18.34363 1.000 36.34891 267 CYS B CA 1
ATOM 4962 C C . CYS B 1 267 ? -20.65819 8.95116 -19.86784 1.000 28.16699 267 CYS B C 1
ATOM 4963 O O . CYS B 1 267 ? -21.16329 8.03536 -20.52508 1.000 33.46457 267 CYS B O 1
ATOM 4966 N N . ARG B 1 268 ? -19.98688 9.93788 -20.43684 1.000 30.69088 268 ARG B N 1
ATOM 4967 C CA . ARG B 1 268 ? -19.69144 9.85849 -21.86243 1.000 27.56645 268 ARG B CA 1
ATOM 4968 C C . ARG B 1 268 ? -18.53009 8.89539 -22.10296 1.000 28.96248 268 ARG B C 1
ATOM 4969 O O . ARG B 1 268 ? -17.58052 8.85996 -21.32876 1.000 27.93755 268 ARG B O 1
ATOM 4977 N N . VAL B 1 269 ? -18.59908 8.14946 -23.20326 1.000 27.09588 269 VAL B N 1
ATOM 4978 C CA . VAL B 1 269 ? -17.68624 7.04981 -23.49644 1.000 23.23492 269 VAL B CA 1
ATOM 4979 C C . VAL B 1 269 ? -17.03744 7.29683 -24.86328 1.000 28.32218 269 VAL B C 1
ATOM 4980 O O . VAL B 1 269 ? -17.73497 7.57635 -25.85675 1.000 26.52976 269 VAL B O 1
ATOM 4984 N N . TYR B 1 270 ? -15.70400 7.16473 -24.92150 1.000 24.76904 270 TYR B N 1
ATOM 4985 C CA . TYR B 1 270 ? -14.98233 7.34184 -26.19417 1.000 22.57929 270 TYR B CA 1
ATOM 4986 C C . TYR B 1 270 ? -15.18113 6.17312 -27.14389 1.000 26.65505 270 TYR B C 1
ATOM 4987 O O . TYR B 1 270 ? -15.28012 6.36602 -28.37455 1.000 23.65993 270 TYR B O 1
ATOM 4996 N N . ALA B 1 271 ? -15.16746 4.94417 -26.60870 1.000 23.41520 271 ALA B N 1
ATOM 4997 C CA . ALA B 1 271 ? -15.23279 3.69005 -27.34406 1.000 19.77844 271 ALA B CA 1
ATOM 4998 C C . ALA B 1 271 ? -15.31737 2.60371 -26.27870 1.000 19.62122 271 ALA B C 1
ATOM 4999 O O . ALA B 1 271 ? -15.05361 2.86496 -25.09582 1.000 21.08245 271 ALA B O 1
ATOM 5001 N N . VAL B 1 272 ? -15.74942 1.41689 -26.70739 1.000 23.87781 272 VAL B N 1
ATOM 5002 C CA . VAL B 1 272 ? -16.00876 0.29006 -25.81667 1.000 21.43679 272 VAL B CA 1
ATOM 5003 C C . VAL B 1 272 ? -15.00509 -0.81449 -26.11587 1.000 22.92047 272 VAL B C 1
ATOM 5004 O O . VAL B 1 272 ? -14.73307 -1.14354 -27.27835 1.000 22.97657 272 VAL B O 1
ATOM 5008 N N . ILE B 1 273 ? -14.43026 -1.37931 -25.05090 1.000 20.18983 273 ILE B N 1
ATOM 5009 C CA . ILE B 1 273 ? -13.63216 -2.58643 -25.17287 1.000 19.24372 273 ILE B CA 1
ATOM 5010 C C . ILE B 1 273 ? -14.55731 -3.77656 -25.08765 1.000 23.02509 273 ILE B C 1
ATOM 5011 O O . ILE B 1 273 ? -15.17719 -4.01730 -24.04310 1.000 23.19647 273 ILE B O 1
ATOM 5016 N N . GLU B 1 274 ? -14.61960 -4.55015 -26.15860 1.000 20.09001 274 GLU B N 1
ATOM 5017 C CA . GLU B 1 274 ? -15.54216 -5.66025 -26.23021 1.000 21.85136 274 GLU B CA 1
ATOM 5018 C C . GLU B 1 274 ? -14.88493 -6.98803 -25.89824 1.000 27.13668 274 GLU B C 1
ATOM 5019 O O . GLU B 1 274 ? -15.58426 -7.93382 -25.51660 1.000 25.03644 274 GLU B O 1
ATOM 5025 N N . GLY B 1 275 ? -13.55847 -7.08082 -26.01834 1.000 22.07675 275 GLY B N 1
ATOM 5026 C CA . GLY B 1 275 ? -12.89731 -8.35796 -25.75244 1.000 24.70315 275 GLY B CA 1
ATOM 5027 C C . GLY B 1 275 ? -11.42706 -8.08250 -25.56104 1.000 25.57055 275 GLY B C 1
ATOM 5028 O O . GLY B 1 275 ? -10.87541 -7.21134 -26.25665 1.000 20.12522 275 GLY B O 1
ATOM 5029 N N . VAL B 1 276 ? -10.77525 -8.74665 -24.59263 1.000 19.18770 276 VAL B N 1
ATOM 5030 C CA . VAL B 1 276 ? -9.32381 -8.58292 -24.46157 1.000 22.77804 276 VAL B CA 1
ATOM 5031 C C . VAL B 1 276 ? -8.71820 -9.92524 -24.06081 1.000 23.47005 276 VAL B C 1
ATOM 5032 O O . VAL B 1 276 ? -9.29746 -10.67982 -23.25575 1.000 25.42441 276 VAL B O 1
ATOM 5036 N N . ALA B 1 277 ? -7.57231 -10.25289 -24.65483 1.000 17.94190 277 ALA B N 1
ATOM 5037 C CA . ALA B 1 277 ? -6.87338 -11.47575 -24.26229 1.000 20.87363 277 ALA B CA 1
ATOM 5038 C C . ALA B 1 277 ? -5.36615 -11.23838 -24.35729 1.000 22.18687 277 ALA B C 1
ATOM 5039 O O . ALA B 1 277 ? -4.90195 -10.45391 -25.18762 1.000 18.50467 277 ALA B O 1
ATOM 5041 N N . VAL B 1 278 ? -4.60968 -11.94008 -23.50692 1.000 16.52276 278 VAL B N 1
ATOM 5042 C CA . VAL B 1 278 ? -3.15652 -11.95910 -23.60834 1.000 14.70664 278 VAL B CA 1
ATOM 5043 C C . VAL B 1 278 ? -2.70719 -13.41192 -23.51295 1.000 18.15872 278 VAL B C 1
ATOM 5044 O O . VAL B 1 278 ? -3.43485 -14.28374 -23.02100 1.000 20.96292 278 VAL B O 1
ATOM 5048 N N . SER B 1 279 ? -1.47059 -13.65340 -23.92550 1.000 16.79950 279 SER B N 1
ATOM 5049 C CA . SER B 1 279 ? -0.90149 -14.98614 -23.84565 1.000 17.07974 279 SER B CA 1
ATOM 5050 C C . SER B 1 279 ? 0.60498 -14.87195 -24.01741 1.000 20.69325 279 SER B C 1
ATOM 5051 O O . SER B 1 279 ? 1.14839 -13.77921 -24.21764 1.000 19.18380 279 SER B O 1
ATOM 5054 N N . ALA B 1 280 ? 1.29126 -16.00217 -23.88998 1.000 18.43599 280 ALA B N 1
ATOM 5055 C CA . ALA B 1 280 ? 2.71240 -16.07930 -24.20367 1.000 17.17028 280 ALA B CA 1
ATOM 5056 C C . ALA B 1 280 ? 2.85504 -17.14480 -25.28493 1.000 20.02985 280 ALA B C 1
ATOM 5057 O O . ALA B 1 280 ? 2.09414 -18.12070 -25.30519 1.000 19.74267 280 ALA B O 1
ATOM 5059 N N . ASP B 1 281 ? 3.80593 -16.94393 -26.19085 1.000 18.38969 281 ASP B N 1
ATOM 5060 C CA . ASP B 1 281 ? 4.06493 -17.94071 -27.24083 1.000 18.73318 281 ASP B CA 1
ATOM 5061 C C . ASP B 1 281 ? 4.46825 -19.28950 -26.66012 1.000 21.22885 281 ASP B C 1
ATOM 5062 O O . ASP B 1 281 ? 4.23224 -20.33688 -27.27990 1.000 20.32153 281 ASP B O 1
ATOM 5067 N N . GLY B 1 282 ? 5.13074 -19.29471 -25.49250 1.000 19.67728 282 GLY B N 1
ATOM 5068 C CA . GLY B 1 282 ? 5.82495 -20.52200 -25.14801 1.000 16.23133 282 GLY B CA 1
ATOM 5069 C C . GLY B 1 282 ? 6.98534 -20.72232 -26.11912 1.000 19.51312 282 GLY B C 1
ATOM 5070 O O . GLY B 1 282 ? 7.58019 -19.76717 -26.63638 1.000 23.13243 282 GLY B O 1
ATOM 5071 N N . SER B 1 283 ? 7.30076 -21.98120 -26.41981 1.000 21.45898 283 SER B N 1
ATOM 5072 C CA . SER B 1 283 ? 8.43068 -22.20889 -27.32375 1.000 24.34414 283 SER B CA 1
ATOM 5073 C C . SER B 1 283 ? 8.06525 -23.01004 -28.56332 1.000 27.81663 283 SER B C 1
ATOM 5074 O O . SER B 1 283 ? 8.95717 -23.27893 -29.38728 1.000 30.09535 283 SER B O 1
ATOM 5077 N N . ASP B 1 284 ? 6.80815 -23.41880 -28.71527 1.000 27.66505 284 ASP B N 1
ATOM 5078 C CA . ASP B 1 284 ? 6.43029 -24.17288 -29.91830 1.000 32.06818 284 ASP B CA 1
ATOM 5079 C C . ASP B 1 284 ? 6.27081 -23.22424 -31.10219 1.000 30.72971 284 ASP B C 1
ATOM 5080 O O . ASP B 1 284 ? 5.78331 -22.09195 -30.96698 1.000 30.18397 284 ASP B O 1
ATOM 5085 N N . ASP B 1 285 ? 6.63628 -23.70507 -32.27682 1.000 31.90419 285 ASP B N 1
ATOM 5086 C CA . ASP B 1 285 ? 6.50392 -22.91649 -33.50781 1.000 32.24039 285 ASP B CA 1
ATOM 5087 C C . ASP B 1 285 ? 7.09171 -21.51608 -33.33259 1.000 36.95988 285 ASP B C 1
ATOM 5088 O O . ASP B 1 285 ? 6.47285 -20.49767 -33.67592 1.000 33.90911 285 ASP B O 1
ATOM 5093 N N . LYS B 1 286 ? 8.30906 -21.45918 -32.78921 1.000 29.42271 286 LYS B N 1
ATOM 5094 C CA . LYS B 1 286 ? 8.93026 -20.17626 -32.46729 1.000 29.57733 286 LYS B CA 1
ATOM 5095 C C . LYS B 1 286 ? 10.41809 -20.28067 -32.73556 1.000 33.17253 286 LYS B C 1
ATOM 5096 O O . LYS B 1 286 ? 11.10341 -21.08901 -32.10790 1.000 35.01035 286 LYS B O 1
ATOM 5102 N N . ALA B 1 287 ? 10.91664 -19.45192 -33.65616 1.000 36.08728 287 ALA B N 1
ATOM 5103 C CA . ALA B 1 287 ? 12.29170 -19.62057 -34.11778 1.000 42.32781 287 ALA B CA 1
ATOM 5104 C C . ALA B 1 287 ? 13.29312 -19.42016 -32.98205 1.000 45.46001 287 ALA B C 1
ATOM 5105 O O . ALA B 1 287 ? 14.29436 -20.14438 -32.89643 1.000 44.38200 287 ALA B O 1
ATOM 5107 N N . GLY B 1 288 ? 13.03927 -18.45861 -32.09889 1.000 43.29301 288 GLY B N 1
ATOM 5108 C CA . GLY B 1 288 ? 13.90942 -18.22876 -30.95661 1.000 31.19285 288 GLY B CA 1
ATOM 5109 C C . GLY B 1 288 ? 13.29590 -17.16778 -30.06377 1.000 30.54796 288 GLY B C 1
ATOM 5110 O O . GLY B 1 288 ? 12.18761 -16.70126 -30.29756 1.000 24.74860 288 GLY B O 1
ATOM 5111 N N . LEU B 1 289 ? 14.03206 -16.75977 -29.04646 1.000 25.92330 289 LEU B N 1
ATOM 5112 C CA . LEU B 1 289 ? 13.44352 -15.84032 -28.07255 1.000 28.18829 289 LEU B CA 1
ATOM 5113 C C . LEU B 1 289 ? 12.94087 -14.56172 -28.73920 1.000 31.47970 289 LEU B C 1
ATOM 5114 O O . LEU B 1 289 ? 11.86844 -14.04261 -28.39772 1.000 27.21247 289 LEU B O 1
ATOM 5119 N N . GLY B 1 290 ? 13.66684 -14.06587 -29.73655 1.000 25.50319 290 GLY B N 1
ATOM 5120 C CA . GLY B 1 290 ? 13.32393 -12.81223 -30.35886 1.000 24.38668 290 GLY B CA 1
ATOM 5121 C C . GLY B 1 290 ? 12.57022 -12.90754 -31.66200 1.000 30.64476 290 GLY B C 1
ATOM 5122 O O . GLY B 1 290 ? 12.45161 -11.89641 -32.36469 1.000 34.84873 290 GLY B O 1
ATOM 5123 N N . VAL B 1 291 ? 12.01326 -14.06351 -31.99183 1.000 25.98642 291 VAL B N 1
ATOM 5124 C CA . VAL B 1 291 ? 11.19920 -14.19973 -33.20015 1.000 26.16358 291 VAL B CA 1
ATOM 5125 C C . VAL B 1 291 ? 9.76909 -14.54589 -32.81265 1.000 28.14634 291 VAL B C 1
ATOM 5126 O O . VAL B 1 291 ? 9.53759 -15.61770 -32.24738 1.000 24.16879 291 VAL B O 1
ATOM 5130 N N . PRO B 1 292 ? 8.77755 -13.68098 -33.07965 1.000 28.04916 292 PRO B N 1
ATOM 5131 C CA . PRO B 1 292 ? 7.39635 -13.99854 -32.68110 1.000 25.63385 292 PRO B CA 1
ATOM 5132 C C . PRO B 1 292 ? 6.90606 -15.27133 -33.37618 1.000 32.66829 292 PRO B C 1
ATOM 5133 O O . PRO B 1 292 ? 7.35854 -15.63898 -34.45946 1.000 26.73828 292 PRO B O 1
ATOM 5137 N N . SER B 1 293 ? 6.00736 -15.96695 -32.69958 1.000 27.24076 293 SER B N 1
ATOM 5138 C CA . SER B 1 293 ? 5.32935 -17.14675 -33.22982 1.000 24.26541 293 SER B CA 1
ATOM 5139 C C . SER B 1 293 ? 3.99483 -16.73738 -33.86333 1.000 25.08900 293 SER B C 1
ATOM 5140 O O . SER B 1 293 ? 3.16602 -16.13134 -33.18575 1.000 27.53429 293 SER B O 1
ATOM 5143 N N . SER B 1 294 ? 3.75130 -17.08178 -35.15005 1.000 20.24019 294 SER B N 1
ATOM 5144 C CA A SER B 1 294 ? 2.41710 -16.80875 -35.65762 0.637 20.05014 294 SER B CA 1
ATOM 5145 C CA B SER B 1 294 ? 2.41799 -16.86893 -35.70775 0.363 20.12412 294 SER B CA 1
ATOM 5146 C C . SER B 1 294 ? 1.37969 -17.67000 -34.93976 1.000 21.56582 294 SER B C 1
ATOM 5147 O O . SER B 1 294 ? 0.24579 -17.23317 -34.78385 1.000 21.35190 294 SER B O 1
ATOM 5152 N N . SER B 1 295 ? 1.76442 -18.86706 -34.46914 1.000 25.70428 295 SER B N 1
ATOM 5153 C CA . SER B 1 295 ? 0.81768 -19.72075 -33.74281 1.000 27.13543 295 SER B CA 1
ATOM 5154 C C . SER B 1 295 ? 0.39503 -19.07818 -32.43978 1.000 23.10215 295 SER B C 1
ATOM 5155 O O . SER B 1 295 ? -0.80058 -18.99510 -32.13484 1.000 21.75213 295 SER B O 1
ATOM 5158 N N . GLY B 1 296 ? 1.35883 -18.61751 -31.64261 1.000 24.83351 296 GLY B N 1
ATOM 5159 C CA . GLY B 1 296 ? 0.99134 -18.00070 -30.38916 1.000 25.37536 296 GLY B CA 1
ATOM 5160 C C . GLY B 1 296 ? 0.11376 -16.78378 -30.58865 1.000 22.01054 296 GLY B C 1
ATOM 5161 O O . GLY B 1 296 ? -0.87712 -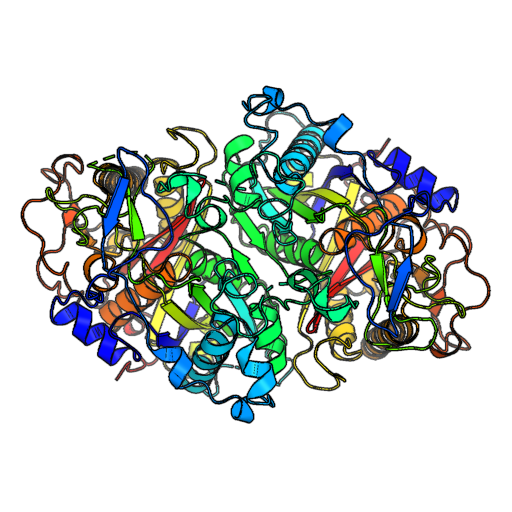16.60117 -29.88872 1.000 21.01456 296 GLY B O 1
ATOM 5162 N N . GLN B 1 297 ? 0.46932 -15.92507 -31.54813 1.000 20.52425 297 GLN B N 1
ATOM 5163 C CA . GLN B 1 297 ? -0.37131 -14.75862 -31.80451 1.000 21.88300 297 GLN B CA 1
ATOM 5164 C C . GLN B 1 297 ? -1.78999 -15.17826 -32.16299 1.000 20.02150 297 GLN B C 1
ATOM 5165 O O . GLN B 1 297 ? -2.76629 -14.55776 -31.73461 1.000 20.97808 297 GLN B O 1
ATOM 5171 N N . SER B 1 298 ? -1.91303 -16.16990 -33.02491 1.000 21.91969 298 SER B N 1
ATOM 5172 C CA . SER B 1 298 ? -3.24405 -16.53740 -33.48256 1.000 20.97497 298 SER B CA 1
ATOM 5173 C C . SER B 1 298 ? -4.11765 -16.96303 -32.30562 1.000 21.45877 298 SER B C 1
ATOM 5174 O O . SER B 1 298 ? -5.30410 -16.63546 -32.26608 1.000 27.39527 298 SER B O 1
ATOM 5177 N N . ARG B 1 299 ? -3.54247 -17.66170 -31.31298 1.000 21.38997 299 ARG B N 1
ATOM 5178 C CA . ARG B 1 299 ? -4.33152 -18.07851 -30.15250 1.000 22.61417 299 ARG B CA 1
ATOM 5179 C C . ARG B 1 299 ? -4.85058 -16.88443 -29.36947 1.000 21.04820 299 ARG B C 1
ATOM 5180 O O . ARG B 1 299 ? -5.96659 -16.91742 -28.82717 1.000 23.65953 299 ARG B O 1
ATOM 5188 N N . THR B 1 300 ? -4.02884 -15.83301 -29.25008 1.000 19.70401 300 THR B N 1
ATOM 5189 C CA . THR B 1 300 ? -4.43660 -14.61331 -28.56656 1.000 19.04361 300 THR B CA 1
ATOM 5190 C C . THR B 1 300 ? -5.55665 -13.89154 -29.31598 1.000 20.60858 300 THR B C 1
ATOM 5191 O O . THR B 1 300 ? -6.54137 -13.43413 -28.71704 1.000 19.37828 300 THR B O 1
ATOM 5195 N N . VAL B 1 301 ? -5.41338 -13.76859 -30.63283 1.000 18.38355 301 VAL B N 1
ATOM 5196 C CA . VAL B 1 301 ? -6.43670 -13.09026 -31.42139 1.000 20.68662 301 VAL B CA 1
ATOM 5197 C C . VAL B 1 301 ? -7.73393 -13.88072 -31.34516 1.000 20.22913 301 VAL B C 1
ATOM 5198 O O . VAL B 1 301 ? -8.81169 -13.33171 -31.09655 1.000 21.43692 301 VAL B O 1
ATOM 5202 N N . GLU B 1 302 ? -7.62575 -15.19502 -31.46606 1.000 22.01524 302 GLU B N 1
ATOM 5203 C CA . GLU B 1 302 ? -8.80484 -16.03966 -31.37434 1.000 21.01723 302 GLU B CA 1
ATOM 5204 C C . GLU B 1 302 ? -9.50473 -15.88672 -30.01827 1.000 25.86465 302 GLU B C 1
ATOM 5205 O O . GLU B 1 302 ? -10.72701 -15.70707 -29.95374 1.000 23.47773 302 GLU B O 1
ATOM 5211 N N . ALA B 1 303 ? -8.74472 -15.87892 -28.91574 1.000 28.33561 303 ALA B N 1
ATOM 5212 C CA . ALA B 1 303 ? -9.35895 -15.77439 -27.58999 1.000 22.80211 303 ALA B CA 1
ATOM 5213 C C . ALA B 1 303 ? -10.06790 -14.43881 -27.40743 1.000 24.68957 303 ALA B C 1
ATOM 5214 O O . ALA B 1 303 ? -11.14879 -14.37125 -26.79755 1.000 22.84961 303 ALA B O 1
ATOM 5216 N N . ALA B 1 304 ? -9.44945 -13.34221 -27.88654 1.000 19.79652 304 ALA B N 1
ATOM 5217 C CA . ALA B 1 304 ? -10.08188 -12.04431 -27.75851 1.000 19.00446 304 ALA B CA 1
ATOM 5218 C C . ALA B 1 304 ? -11.38223 -12.01226 -28.53122 1.000 19.36761 304 ALA B C 1
ATOM 5219 O O . ALA B 1 304 ? -12.36032 -11.44800 -28.06359 1.000 22.47496 304 ALA B O 1
ATOM 5221 N N . LEU B 1 305 ? -11.37179 -12.52766 -29.76537 1.000 21.80519 305 LEU B N 1
ATOM 5222 C CA . LEU B 1 305 ? -12.59081 -12.50070 -30.57274 1.000 19.71815 305 LEU B CA 1
ATOM 5223 C C . LEU B 1 305 ? -13.67859 -13.41259 -29.99430 1.000 24.19902 305 LEU B C 1
ATOM 5224 O O . LEU B 1 305 ? -14.86516 -13.06904 -30.05674 1.000 23.78179 305 LEU B O 1
ATOM 5229 N N . ARG B 1 306 ? -13.30138 -14.53332 -29.37653 1.000 24.58341 306 ARG B N 1
ATOM 5230 C CA . ARG B 1 306 ? -14.30839 -15.36596 -28.71666 1.000 28.79265 306 ARG B CA 1
ATOM 5231 C C . ARG B 1 306 ? -14.93180 -14.64751 -27.53352 1.000 29.93085 306 ARG B C 1
ATOM 5232 O O . ARG B 1 306 ? -16.14719 -14.73534 -27.32578 1.000 28.55138 306 ARG B O 1
ATOM 5240 N N . ARG B 1 307 ? -14.11530 -13.92130 -26.74863 1.000 26.03439 307 ARG B N 1
ATOM 5241 C CA . ARG B 1 307 ? -14.63548 -13.06352 -25.69799 1.000 26.06544 307 ARG B CA 1
ATOM 5242 C C . ARG B 1 307 ? -15.54036 -11.97083 -26.24395 1.000 28.38248 307 ARG B C 1
ATOM 5243 O O . ARG B 1 307 ? -16.58813 -11.68326 -25.66329 1.000 28.25285 307 ARG B O 1
ATOM 5251 N N . ALA B 1 308 ? -15.14211 -11.32705 -27.34769 1.000 25.06919 308 ALA B N 1
ATOM 5252 C CA . ALA B 1 308 ? -15.98341 -10.27389 -27.90681 1.000 26.80711 308 ALA B CA 1
ATOM 5253 C C . ALA B 1 308 ? -17.31488 -10.83404 -28.40958 1.000 24.31171 308 ALA B C 1
ATOM 5254 O O . ALA B 1 308 ? -18.33008 -10.13381 -28.34590 1.000 29.41399 308 ALA B O 1
ATOM 5256 N N . GLY B 1 309 ? -17.32796 -12.06208 -28.92007 1.000 24.68579 309 GLY B N 1
ATOM 5257 C CA . GLY B 1 309 ? -18.56913 -12.72552 -29.29759 1.000 26.11171 309 GLY B CA 1
ATOM 5258 C C . GLY B 1 309 ? -18.80946 -12.79180 -30.79219 1.000 31.87582 309 GLY B C 1
ATOM 5259 O O . GLY B 1 309 ? -18.09880 -12.18612 -31.59661 1.000 26.98880 309 GLY B O 1
ATOM 5260 N N . PRO B 1 310 ? -19.85729 -13.52763 -31.17681 1.000 30.77168 310 PRO B N 1
ATOM 5261 C CA . PRO B 1 310 ? -20.10595 -13.80176 -32.60742 1.000 34.39617 310 PRO B CA 1
ATOM 5262 C C . PRO B 1 310 ? -20.46510 -12.57799 -33.42459 1.000 27.89436 310 PRO B C 1
ATOM 5263 O O . PRO B 1 310 ? -20.07461 -12.50515 -34.59340 1.000 29.18826 310 PRO B O 1
ATOM 5267 N N . GLN B 1 311 ? -21.20809 -11.62463 -32.86246 1.000 29.76258 311 GLN B N 1
ATOM 5268 C CA . GLN B 1 311 ? -21.53008 -10.43250 -33.62590 1.000 31.11439 311 GLN B CA 1
ATOM 5269 C C . GLN B 1 311 ? -20.27183 -9.62784 -33.90249 1.000 33.73457 311 GLN B C 1
ATOM 5270 O O . GLN B 1 311 ? -20.02026 -9.21832 -35.04142 1.000 27.10347 311 GLN B O 1
ATOM 5276 N N . ALA B 1 312 ? -19.46089 -9.41012 -32.86236 1.000 33.31644 312 ALA B N 1
ATOM 5277 C CA . ALA B 1 312 ? -18.20628 -8.69090 -33.03076 1.000 26.85081 312 ALA B CA 1
ATOM 5278 C C . ALA B 1 312 ? -17.33622 -9.34888 -34.08402 1.000 28.81289 312 ALA B C 1
ATOM 5279 O O . ALA B 1 312 ? -16.76078 -8.65708 -34.93601 1.000 28.36051 312 ALA B O 1
ATOM 5281 N N . LEU B 1 313 ? -17.22933 -10.68816 -34.04973 1.000 25.31205 313 LEU B N 1
ATOM 5282 C CA . LEU B 1 313 ? -16.41452 -11.37720 -35.03763 1.000 27.83442 313 LEU B CA 1
ATOM 5283 C C . LEU B 1 313 ? -16.94872 -11.13056 -36.44260 1.000 29.60975 313 LEU B C 1
ATOM 5284 O O . LEU B 1 313 ? -16.17727 -10.91760 -37.39791 1.000 26.46130 313 LEU B O 1
ATOM 5289 N N . SER B 1 314 ? -18.27431 -11.16722 -36.58825 1.000 28.28541 314 SER B N 1
ATOM 5290 C CA . SER B 1 314 ? -18.86585 -11.02442 -37.92023 1.000 32.68592 314 SER B CA 1
ATOM 5291 C C . SER B 1 314 ? -18.61212 -9.63973 -38.48083 1.000 32.32392 314 SER B C 1
ATOM 5292 O O . SER B 1 314 ? -18.61904 -9.46145 -39.70443 1.000 31.65372 314 SER B O 1
ATOM 5295 N N . ARG B 1 315 ? -18.37284 -8.66188 -37.61161 1.000 25.20429 315 ARG B N 1
ATOM 5296 C CA . ARG B 1 315 ? -18.18900 -7.28223 -38.02221 1.000 25.27290 315 ARG B CA 1
ATOM 5297 C C . ARG B 1 315 ? -16.73755 -6.81780 -37.91830 1.000 25.76133 315 ARG B C 1
ATOM 5298 O O . ARG B 1 315 ? -16.48815 -5.61551 -37.96489 1.000 24.73974 315 ARG B O 1
ATOM 5306 N N . LEU B 1 316 ? -15.79242 -7.72994 -37.70974 1.000 27.69939 316 LEU B N 1
ATOM 5307 C CA . LEU B 1 316 ? -14.39595 -7.32257 -37.51432 1.000 25.00358 316 LEU B CA 1
ATOM 5308 C C . LEU B 1 316 ? -13.85488 -6.87872 -38.86837 1.000 23.62060 316 LEU B C 1
ATOM 5309 O O . LEU B 1 316 ? -13.71466 -7.69746 -39.78368 1.000 25.80668 316 LEU B O 1
ATOM 5314 N N . ARG B 1 317 ? -13.61117 -5.56620 -39.00121 1.000 23.52189 317 ARG B N 1
ATOM 5315 C CA . ARG B 1 317 ? -13.34793 -4.94320 -40.29431 1.000 25.64252 317 ARG B CA 1
ATOM 5316 C C . ARG B 1 317 ? -11.90853 -4.47444 -40.48299 1.000 25.29559 317 ARG B C 1
ATOM 5317 O O . ARG B 1 317 ? -11.46195 -4.35021 -41.63072 1.000 24.57826 317 ARG B O 1
ATOM 5325 N N . TYR B 1 318 ? -11.17215 -4.21538 -39.39157 1.000 23.03764 318 TYR B N 1
ATOM 5326 C CA . TYR B 1 318 ? -9.87710 -3.55696 -39.49782 1.000 18.22193 318 TYR B CA 1
ATOM 5327 C C . TYR B 1 318 ? -9.06620 -3.97647 -38.26927 1.000 19.53003 318 TYR B C 1
ATOM 5328 O O . TYR B 1 318 ? -9.62972 -4.02827 -37.16565 1.000 23.02386 318 TYR B O 1
ATOM 5337 N N . VAL B 1 319 ? -7.76256 -4.24826 -38.45856 1.000 19.11795 319 VAL B N 1
ATOM 5338 C CA . VAL B 1 319 ? -6.86437 -4.53885 -37.32247 1.000 19.39260 319 VAL B CA 1
ATOM 5339 C C . VAL B 1 319 ? -5.74019 -3.51118 -37.31091 1.000 19.09897 319 VAL B C 1
ATOM 5340 O O . VAL B 1 319 ? -5.03352 -3.35000 -38.31464 1.000 19.78958 319 VAL B O 1
ATOM 5344 N N . GLU B 1 320 ? -5.57192 -2.83208 -36.17155 1.000 19.26784 320 GLU B N 1
ATOM 5345 C CA . GLU B 1 320 ? -4.37685 -2.04113 -35.90965 1.000 18.32215 320 GLU B CA 1
ATOM 5346 C C . GLU B 1 320 ? -3.31668 -3.01343 -35.39292 1.000 16.94745 320 GLU B C 1
ATOM 5347 O O . GLU B 1 320 ? -3.33715 -3.43984 -34.21984 1.000 18.85129 320 GLU B O 1
ATOM 5353 N N . MET B 1 321 ? -2.46144 -3.45306 -36.30632 1.000 18.02921 321 MET B N 1
ATOM 5354 C CA . MET B 1 321 ? -1.44979 -4.44655 -36.01527 1.000 18.35952 321 MET B CA 1
ATOM 5355 C C . MET B 1 321 ? -0.36236 -3.85176 -35.11925 1.000 16.10534 321 MET B C 1
ATOM 5356 O O . MET B 1 321 ? -0.26182 -2.63328 -34.93087 1.000 17.66439 321 MET B O 1
ATOM 5361 N N . HIS B 1 322 ? 0.45138 -4.74689 -34.53628 1.000 15.79050 322 HIS B N 1
ATOM 5362 C CA . HIS B 1 322 ? 1.71699 -4.29508 -33.98469 1.000 16.35118 322 HIS B CA 1
ATOM 5363 C C . HIS B 1 322 ? 2.54244 -3.68190 -35.10867 1.000 17.34961 322 HIS B C 1
ATOM 5364 O O . HIS B 1 322 ? 2.95567 -2.51166 -35.03738 1.000 16.47142 322 HIS B O 1
ATOM 5371 N N . GLY B 1 323 ? 2.68385 -4.42803 -36.20825 1.000 17.65896 323 GLY B N 1
ATOM 5372 C CA . GLY B 1 323 ? 3.06302 -3.82890 -37.50470 1.000 16.95655 323 GLY B CA 1
ATOM 5373 C C . GLY B 1 323 ? 4.34061 -3.01455 -37.43578 1.000 18.25402 323 GLY B C 1
ATOM 5374 O O . GLY B 1 323 ? 4.36046 -1.83820 -37.82642 1.000 19.98558 323 GLY B O 1
ATOM 5375 N N . SER B 1 324 ? 5.41271 -3.58943 -36.89568 1.000 17.38900 324 SER B N 1
ATOM 5376 C CA . SER B 1 324 ? 6.57820 -2.74242 -36.67268 1.000 17.55258 324 SER B CA 1
ATOM 5377 C C . SER B 1 324 ? 7.48227 -2.63986 -37.89466 1.000 19.54253 324 SER B C 1
ATOM 5378 O O . SER B 1 324 ? 8.52838 -1.99794 -37.80152 1.000 20.52980 324 SER B O 1
ATOM 5381 N N . GLY B 1 325 ? 7.16107 -3.28565 -39.00703 1.000 17.63256 325 GLY B N 1
ATOM 5382 C CA . GLY B 1 325 ? 7.91966 -2.97645 -40.22177 1.000 14.54417 325 GLY B CA 1
ATOM 5383 C C . GLY B 1 325 ? 9.19781 -3.77977 -40.43327 1.000 16.97000 325 GLY B C 1
ATOM 5384 O O . GLY B 1 325 ? 10.01705 -3.40298 -41.28576 1.000 20.13382 325 GLY B O 1
ATOM 5385 N N . THR B 1 326 ? 9.43482 -4.84865 -39.61805 1.000 18.86333 326 THR B N 1
ATOM 5386 C CA . THR B 1 326 ? 10.39395 -5.81035 -40.11235 1.000 15.81034 326 THR B CA 1
ATOM 5387 C C . THR B 1 326 ? 9.70414 -6.71755 -41.11568 1.000 21.05897 326 THR B C 1
ATOM 5388 O O . THR B 1 326 ? 8.54909 -7.05608 -40.93965 1.000 19.56434 326 THR B O 1
ATOM 5392 N N . PRO B 1 327 ? 10.38350 -7.10605 -42.17494 1.000 20.65451 327 PRO B N 1
ATOM 5393 C CA . PRO B 1 327 ? 9.68333 -7.90927 -43.20096 1.000 24.83014 327 PRO B CA 1
ATOM 5394 C C . PRO B 1 327 ? 9.21837 -9.24963 -42.66003 1.000 20.49348 327 PRO B C 1
ATOM 5395 O O . PRO B 1 327 ? 8.08746 -9.68634 -42.91882 1.000 22.01648 327 PRO B O 1
ATOM 5399 N N . TRP B 1 328 ? 10.05812 -9.89242 -41.85358 1.000 23.52091 328 TRP B N 1
ATOM 5400 C CA . TRP B 1 328 ? 9.70710 -11.18653 -41.28609 1.000 23.89317 328 TRP B CA 1
ATOM 5401 C C . TRP B 1 328 ? 8.63936 -11.04752 -40.20017 1.000 22.07500 328 TRP B C 1
ATOM 5402 O O . TRP B 1 328 ? 7.66956 -11.81779 -40.14459 1.000 21.48796 328 TRP B O 1
ATOM 5413 N N . GLY B 1 329 ? 8.80926 -10.08397 -39.31001 1.000 19.70923 329 GLY B N 1
ATOM 5414 C CA . GLY B 1 329 ? 7.81251 -9.88805 -38.26739 1.000 19.18659 329 GLY B CA 1
ATOM 5415 C C . GLY B 1 329 ? 6.43851 -9.54469 -38.82107 1.000 20.14558 329 GLY B C 1
ATOM 5416 O O . GLY B 1 329 ? 5.42209 -10.05607 -38.34441 1.000 18.42824 329 GLY B O 1
ATOM 5417 N N . ASP B 1 330 ? 6.38242 -8.65222 -39.82059 1.000 18.74047 330 ASP B N 1
ATOM 5418 C CA . ASP B 1 330 ? 5.07952 -8.31676 -40.40917 1.000 19.23384 330 ASP B CA 1
ATOM 5419 C C . ASP B 1 330 ? 4.44116 -9.55265 -41.04369 1.000 17.15544 330 ASP B C 1
ATOM 5420 O O . ASP B 1 330 ? 3.23959 -9.78392 -40.88286 1.000 20.41895 330 ASP B O 1
ATOM 5425 N N . ALA B 1 331 ? 5.23455 -10.36640 -41.72890 1.000 20.99661 331 ALA B N 1
ATOM 5426 C CA . ALA B 1 331 ? 4.67335 -11.55359 -42.38556 1.000 21.19887 331 ALA B CA 1
ATOM 5427 C C . ALA B 1 331 ? 4.15842 -12.56560 -41.36423 1.000 22.17782 331 ALA B C 1
ATOM 5428 O O . ALA B 1 331 ? 3.08148 -13.14707 -41.55178 1.000 23.14678 331 ALA B O 1
ATOM 5430 N N . LEU B 1 332 ? 4.89996 -12.76142 -40.27601 1.000 20.70755 332 LEU B N 1
ATOM 5431 C CA . LEU B 1 332 ? 4.46383 -13.66837 -39.21089 1.000 20.34766 332 LEU B CA 1
ATOM 5432 C C . LEU B 1 332 ? 3.19027 -13.15107 -38.56024 1.000 21.27546 332 LEU B C 1
ATOM 5433 O O . LEU B 1 332 ? 2.31725 -13.93603 -38.18956 1.000 21.41849 332 LEU B O 1
ATOM 5438 N N . GLU B 1 333 ? 3.06361 -11.82219 -38.40474 1.000 19.08629 333 GLU B N 1
ATOM 5439 C CA . GLU B 1 333 ? 1.86379 -11.28015 -37.77607 1.000 20.46939 333 GLU B CA 1
ATOM 5440 C C . GLU B 1 333 ? 0.65602 -11.43393 -38.69436 1.000 20.27507 333 GLU B C 1
ATOM 5441 O O . GLU B 1 333 ? -0.44379 -11.75583 -38.24643 1.000 21.05539 333 GLU B O 1
ATOM 5447 N N . VAL B 1 334 ? 0.83845 -11.20127 -39.99372 1.000 18.88960 334 VAL B N 1
ATOM 5448 C CA . VAL B 1 334 ? -0.27089 -11.44347 -40.92259 1.000 19.57172 334 VAL B CA 1
ATOM 5449 C C . VAL B 1 334 ? -0.68056 -12.91935 -40.87143 1.000 20.09868 334 VAL B C 1
ATOM 5450 O O . VAL B 1 334 ? -1.86505 -13.25363 -40.79106 1.000 22.88945 334 VAL B O 1
ATOM 5454 N N . GLN B 1 335 ? 0.29074 -13.81294 -40.89352 1.000 22.21449 335 GLN B N 1
ATOM 5455 C CA . GLN B 1 335 ? -0.02401 -15.23603 -40.77486 1.000 23.69746 335 GLN B CA 1
ATOM 5456 C C . GLN B 1 335 ? -0.77583 -15.55519 -39.47542 1.000 26.75654 335 GLN B C 1
ATOM 5457 O O . GLN B 1 335 ? -1.70591 -16.37007 -39.48643 1.000 24.44163 335 GLN B O 1
ATOM 5463 N N . GLY B 1 336 ? -0.40616 -14.91539 -38.34841 1.000 22.77141 336 GLY B N 1
ATOM 5464 C CA . GLY B 1 336 ? -1.16488 -15.12057 -37.11459 1.000 21.36495 336 GLY B CA 1
ATOM 5465 C C . GLY B 1 336 ? -2.62992 -14.74892 -37.27703 1.000 23.94255 336 GLY B C 1
ATOM 5466 O O . GLY B 1 336 ? -3.53107 -15.45926 -36.80436 1.000 21.40416 336 GLY B O 1
ATOM 5467 N N . LEU B 1 337 ? -2.90143 -13.63431 -37.97457 1.000 21.18146 337 LEU B N 1
ATOM 5468 C CA . LEU B 1 337 ? -4.29025 -13.24587 -38.17679 1.000 21.01269 337 LEU B CA 1
ATOM 5469 C C . LEU B 1 337 ? -4.99992 -14.23495 -39.10020 1.000 21.24788 337 LEU B C 1
ATOM 5470 O O . LEU B 1 337 ? -6.14508 -14.62927 -38.83074 1.000 23.35168 337 LEU B O 1
ATOM 5475 N N . LYS B 1 338 ? -4.34672 -14.61508 -40.19657 1.000 24.38799 338 LYS B N 1
ATOM 5476 C CA . LYS B 1 338 ? -4.93155 -15.61547 -41.09159 1.000 29.54243 338 LYS B CA 1
ATOM 5477 C C . LYS B 1 338 ? -5.30346 -16.88675 -40.33708 1.000 23.43527 338 LYS B C 1
ATOM 5478 O O . LYS B 1 338 ? -6.41843 -17.41672 -40.50028 1.000 27.68376 338 LYS B O 1
ATOM 5484 N N . MET B 1 339 ? -4.39340 -17.37734 -39.48067 1.000 24.40516 339 MET B N 1
ATOM 5485 C CA . MET B 1 339 ? -4.69035 -18.58702 -38.69821 1.000 25.66618 339 MET B CA 1
ATOM 5486 C C . MET B 1 339 ? -5.87225 -18.36513 -37.76852 1.000 28.41935 339 MET B C 1
ATOM 5487 O O . MET B 1 339 ? -6.79367 -19.20194 -37.69632 1.000 26.60706 339 MET B O 1
ATOM 5492 N N . ALA B 1 340 ? -5.89830 -17.23339 -37.05772 1.000 24.91087 340 ALA B N 1
ATOM 5493 C CA . ALA B 1 340 ? -6.99295 -17.03030 -36.11178 1.000 24.45335 340 ALA B CA 1
ATOM 5494 C C . ALA B 1 340 ? -8.34044 -16.95372 -36.82341 1.000 33.94627 340 ALA B C 1
ATOM 5495 O O . ALA B 1 340 ? -9.33844 -17.52902 -36.36767 1.000 26.40291 340 ALA B O 1
ATOM 5497 N N . PHE B 1 341 ? -8.40146 -16.22567 -37.93703 1.000 26.06655 341 PHE B N 1
ATOM 5498 C CA . PHE B 1 341 ? -9.69360 -16.08772 -38.59893 1.000 27.59083 341 PHE B CA 1
ATOM 5499 C C . PHE B 1 341 ? -10.10881 -17.38700 -39.27686 1.000 31.92250 341 PHE B C 1
ATOM 5500 O O . PHE B 1 341 ? -11.31038 -17.69660 -39.33407 1.000 33.75461 341 PHE B O 1
ATOM 5508 N N . ASP B 1 342 ? -9.14644 -18.17279 -39.74369 1.000 32.61212 342 ASP B N 1
ATOM 5509 C CA . ASP B 1 342 ? -9.47404 -19.48339 -40.29245 1.000 34.57284 342 ASP B CA 1
ATOM 5510 C C . ASP B 1 342 ? -10.10155 -20.36658 -39.22711 1.000 36.02652 342 ASP B C 1
ATOM 5511 O O . ASP B 1 342 ? -11.15141 -20.97108 -39.45474 1.000 34.46755 342 ASP B O 1
ATOM 5513 N N . ARG B 1 343 ? -9.46900 -20.44555 -38.04563 1.000 31.70080 343 ARG B N 1
ATOM 5514 C CA . ARG B 1 343 ? -9.99160 -21.27996 -36.97125 1.000 31.19290 343 ARG B CA 1
ATOM 5515 C C . ARG B 1 343 ? -11.36248 -20.80417 -36.51101 1.000 37.14182 343 ARG B C 1
ATOM 5516 O O . ARG B 1 343 ? -12.23172 -21.61959 -36.19278 1.000 40.55876 343 ARG B O 1
ATOM 5524 N N . LEU B 1 344 ? -11.57745 -19.48881 -36.45977 1.000 32.95234 344 LEU B N 1
ATOM 5525 C CA . LEU B 1 344 ? -12.87114 -18.95560 -36.04459 1.000 37.03126 344 LEU B CA 1
ATOM 5526 C C . LEU B 1 344 ? -13.98277 -19.16688 -37.07506 1.000 41.03544 344 LEU B C 1
ATOM 5527 O O . LEU B 1 344 ? -15.13863 -18.84449 -36.78144 1.000 45.65544 344 LEU B O 1
ATOM 5532 N N . SER B 1 345 ? -13.68866 -19.67161 -38.26689 1.000 44.77524 345 SER B N 1
ATOM 5533 C CA . SER B 1 345 ? -14.76131 -19.83905 -39.25316 1.000 47.31136 345 SER B CA 1
ATOM 5534 C C . SER B 1 345 ? -15.20486 -21.30080 -39.40827 1.000 46.88450 345 SER B C 1
ATOM 5535 O O . SER B 1 345 ? -14.94014 -22.13953 -38.53659 1.000 59.90353 345 SER B O 1
ATOM 5538 N N . PRO B 1 360 ? -19.70193 -16.04906 -41.12474 1.000 74.81180 360 PRO B N 1
ATOM 5539 C CA . PRO B 1 360 ? -19.69302 -15.36269 -39.83205 1.000 64.99960 360 PRO B CA 1
ATOM 5540 C C . PRO B 1 360 ? -18.50486 -14.40111 -39.66878 1.000 58.62098 360 PRO B C 1
ATOM 5541 O O . PRO B 1 360 ? -18.11030 -14.17334 -38.52828 1.000 54.49794 360 PRO B O 1
ATOM 5545 N N . GLU B 1 361 ? -17.95306 -13.87811 -40.77114 1.000 57.99818 361 GLU B N 1
ATOM 5546 C CA . GLU B 1 361 ? -16.85030 -12.91437 -40.74570 1.000 55.62079 361 GLU B CA 1
ATOM 5547 C C . GLU B 1 361 ? -16.96039 -11.97485 -41.94344 1.000 58.50948 361 GLU B C 1
ATOM 5548 O O . GLU B 1 361 ? -17.55608 -12.31124 -42.96992 1.000 63.93732 361 GLU B O 1
ATOM 5554 N N . ALA B 1 362 ? -16.32617 -10.80944 -41.82121 1.000 59.67200 362 ALA B N 1
ATOM 5555 C CA . ALA B 1 362 ? -16.37733 -9.80468 -42.87760 1.000 58.30391 362 ALA B CA 1
ATOM 5556 C C . ALA B 1 362 ? -15.66824 -10.29143 -44.14510 1.000 61.33282 362 ALA B C 1
ATOM 5557 O O . ALA B 1 362 ? -14.79770 -11.17630 -44.11270 1.000 56.99772 362 ALA B O 1
ATOM 5559 N N . ASP B 1 363 ? -16.05629 -9.68708 -45.27786 1.000 52.06434 363 ASP B N 1
ATOM 5560 C CA . ASP B 1 363 ? -15.48050 -10.00905 -46.58026 1.000 53.35861 363 ASP B CA 1
ATOM 5561 C C . ASP B 1 363 ? -14.01574 -9.59721 -46.65357 1.000 49.57078 363 ASP B C 1
ATOM 5562 O O . ASP B 1 363 ? -13.14394 -10.45161 -46.82884 1.000 53.44512 363 ASP B O 1
ATOM 5564 N N . ARG B 1 364 ? -13.74015 -8.29799 -46.58176 1.000 40.07278 364 ARG B N 1
ATOM 5565 C CA . ARG B 1 364 ? -12.37561 -7.78638 -46.56841 1.000 39.99318 364 ARG B CA 1
ATOM 5566 C C . ARG B 1 364 ? -12.04045 -7.31308 -45.16773 1.000 30.42150 364 ARG B C 1
ATOM 5567 O O . ARG B 1 364 ? -12.83746 -6.61352 -44.54360 1.000 28.16878 364 ARG B O 1
ATOM 5575 N N . ILE B 1 365 ? -10.84808 -7.66673 -44.68937 1.000 29.79815 365 ILE B N 1
ATOM 5576 C CA . ILE B 1 365 ? -10.35635 -7.18185 -43.39926 1.000 25.09133 365 ILE B CA 1
ATOM 5577 C C . ILE B 1 365 ? -9.12125 -6.33342 -43.69183 1.000 21.25843 365 ILE B C 1
ATOM 5578 O O . ILE B 1 365 ? -8.14018 -6.83548 -44.25496 1.000 23.36681 365 ILE B O 1
ATOM 5583 N N . TYR B 1 366 ? -9.19399 -5.05494 -43.35049 1.000 20.10885 366 TYR B N 1
ATOM 5584 C CA . TYR B 1 366 ? -8.11040 -4.13629 -43.65663 1.000 21.51935 366 TYR B CA 1
ATOM 5585 C C . TYR B 1 366 ? -7.11303 -4.12789 -42.49002 1.000 18.96034 366 TYR B C 1
ATOM 5586 O O . TYR B 1 366 ? -7.49030 -4.38227 -41.32843 1.000 20.24134 366 TYR B O 1
ATOM 5595 N N . LEU B 1 367 ? -5.83776 -3.83606 -42.81957 1.000 19.50935 367 LEU B N 1
ATOM 5596 C CA . LEU B 1 367 ? -4.73109 -3.95131 -41.86321 1.000 20.94906 367 LEU B CA 1
ATOM 5597 C C . LEU B 1 367 ? -3.84186 -2.71073 -41.90523 1.000 23.69811 367 LEU B C 1
ATOM 5598 O O . LEU B 1 367 ? -3.43814 -2.24063 -42.98082 1.000 20.56238 367 LEU B O 1
ATOM 5603 N N . GLY B 1 368 ? -3.45821 -2.20306 -40.73252 1.000 22.58690 368 GLY B N 1
ATOM 5604 C CA . GLY B 1 368 ? -2.54884 -1.07682 -40.76329 1.000 18.61612 368 GLY B CA 1
ATOM 5605 C C . GLY B 1 368 ? -1.70450 -1.00713 -39.50504 1.000 20.63343 368 GLY B C 1
ATOM 5606 O O . GLY B 1 368 ? -1.66470 -1.96667 -38.72805 1.000 19.38591 368 GLY B O 1
ATOM 5607 N N . SER B 1 369 ? -1.04145 0.11528 -39.30600 1.000 17.58375 369 SER B N 1
ATOM 5608 C CA . SER B 1 369 ? -0.05514 0.25867 -38.23576 1.000 18.68104 369 SER B CA 1
ATOM 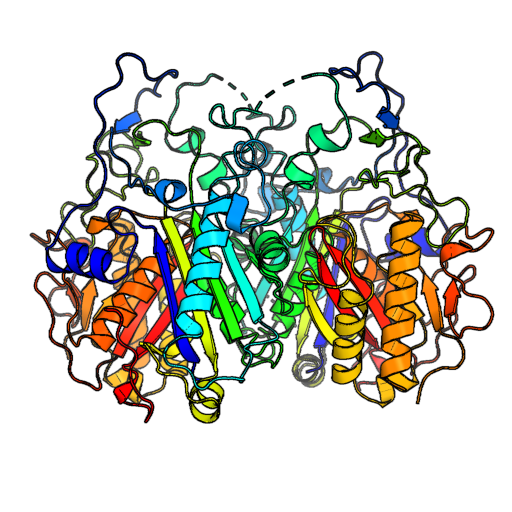5609 C C . SER B 1 369 ? 0.12721 1.74895 -38.06226 1.000 20.67233 369 SER B C 1
ATOM 5610 O O . SER B 1 369 ? -0.11963 2.51563 -38.99510 1.000 20.75382 369 SER B O 1
ATOM 5613 N N . ASN B 1 370 ? 0.59601 2.15951 -36.88660 1.000 16.83141 370 ASN B N 1
ATOM 5614 C CA . ASN B 1 370 ? 0.93321 3.55220 -36.66078 1.000 16.31489 370 ASN B CA 1
ATOM 5615 C C . ASN B 1 370 ? 2.42508 3.74898 -36.48831 1.000 18.11178 370 ASN B C 1
ATOM 5616 O O . ASN B 1 370 ? 2.87334 4.88232 -36.26153 1.000 17.64596 370 ASN B O 1
ATOM 5621 N N . LYS B 1 371 ? 3.20796 2.68047 -36.52823 1.000 17.41486 371 LYS B N 1
ATOM 5622 C CA . LYS B 1 371 ? 4.62935 2.81445 -36.24802 1.000 16.27620 371 LYS B CA 1
ATOM 5623 C C . LYS B 1 371 ? 5.39651 3.43946 -37.41608 1.000 19.52523 371 LYS B C 1
ATOM 5624 O O . LYS B 1 371 ? 6.54115 3.85346 -37.24100 1.000 19.11896 371 LYS B O 1
ATOM 5630 N N . GLY B 1 372 ? 4.77093 3.56578 -38.58899 1.000 19.95396 372 GLY B N 1
ATOM 5631 C CA . GLY B 1 372 ? 5.40885 4.38648 -39.60745 1.000 19.72312 372 GLY B CA 1
ATOM 5632 C C . GLY B 1 372 ? 5.17300 5.87655 -39.42784 1.000 22.81338 372 GLY B C 1
ATOM 5633 O O . GLY B 1 372 ? 5.82740 6.66896 -40.12443 1.000 23.45381 372 GLY B O 1
ATOM 5634 N N . ASN B 1 373 ? 4.24797 6.26862 -38.54980 1.000 18.46854 373 ASN B N 1
ATOM 5635 C CA . ASN B 1 373 ? 3.97243 7.66848 -38.21590 1.000 17.23980 373 ASN B CA 1
ATOM 5636 C C . ASN B 1 373 ? 4.81924 8.12859 -37.04626 1.000 23.29523 373 ASN B C 1
ATOM 5637 O O . ASN B 1 373 ? 5.44724 9.18537 -37.08795 1.000 20.99884 373 ASN B O 1
ATOM 5642 N N . CYS B 1 374 ? 4.79228 7.35219 -35.95970 1.000 18.97807 374 CYS B N 1
ATOM 5643 C CA . CYS B 1 374 ? 5.33081 7.82208 -34.68570 1.000 20.52616 374 CYS B CA 1
ATOM 5644 C C . CYS B 1 374 ? 6.51257 6.97274 -34.21594 1.000 22.05259 374 CYS B C 1
ATOM 5645 O O . CYS B 1 374 ? 7.02783 7.19692 -33.11334 1.000 23.39741 374 CYS B O 1
ATOM 5648 N N . GLY B 1 375 ? 6.96002 6.02856 -35.01524 1.000 18.64866 375 GLY B N 1
ATOM 5649 C CA . GLY B 1 375 ? 7.99867 5.10981 -34.58834 1.000 20.51918 375 GLY B CA 1
ATOM 5650 C C . GLY B 1 375 ? 7.41319 4.07551 -33.64967 1.000 17.85069 375 GLY B C 1
ATOM 5651 O O . GLY B 1 375 ? 6.18787 4.03333 -33.40344 1.000 20.43899 375 GLY B O 1
ATOM 5652 N N . ASN B 1 376 ? 8.30071 3.22124 -33.14263 1.000 18.95091 376 ASN B N 1
ATOM 5653 C CA . ASN B 1 376 ? 7.93930 2.17538 -32.17316 1.000 16.52850 376 ASN B CA 1
ATOM 5654 C C . ASN B 1 376 ? 8.23039 2.70936 -30.76237 1.000 16.08232 376 ASN B C 1
ATOM 5655 O O . ASN B 1 376 ? 9.38605 2.78636 -30.33513 1.000 17.27962 376 ASN B O 1
ATOM 5660 N N . THR B 1 377 ? 7.15518 3.09570 -30.05884 1.000 15.73713 377 THR B N 1
ATOM 5661 C CA . THR B 1 377 ? 7.26472 3.67964 -28.71967 1.000 16.20023 377 THR B CA 1
ATOM 5662 C C . THR B 1 377 ? 7.36621 2.58711 -27.64018 1.000 15.84182 377 THR B C 1
ATOM 5663 O O . THR B 1 377 ? 7.19049 2.89753 -26.45859 1.000 16.37878 377 THR B O 1
ATOM 5667 N N . GLU B 1 378 ? 7.65275 1.34712 -28.03975 1.000 18.35814 378 GLU B N 1
ATOM 5668 C CA . GLU B 1 378 ? 8.17044 0.29858 -27.14391 1.000 18.93234 378 GLU B CA 1
ATOM 5669 C C . GLU B 1 378 ? 7.09206 -0.01734 -26.10797 1.000 16.77602 378 GLU B C 1
ATOM 5670 O O . GLU B 1 378 ? 5.96436 -0.36591 -26.50415 1.000 17.55385 378 GLU B O 1
ATOM 5676 N N . ALA B 1 379 ? 7.37348 0.08177 -24.79169 1.000 17.22516 379 ALA B N 1
ATOM 5677 C CA . ALA B 1 379 ? 6.36271 -0.24145 -23.78495 1.000 15.26354 379 ALA B CA 1
ATOM 5678 C C . ALA B 1 379 ? 5.07713 0.55661 -23.97899 1.000 16.91063 379 ALA B C 1
ATOM 5679 O O . ALA B 1 379 ? 3.99356 0.09016 -23.61050 1.000 17.01486 379 ALA B O 1
ATOM 5681 N N . ALA B 1 380 ? 5.17192 1.78446 -24.51607 1.000 17.68165 380 ALA B N 1
ATOM 5682 C CA . ALA B 1 380 ? 3.97510 2.60198 -24.70428 1.000 16.12389 380 ALA B CA 1
ATOM 5683 C C . ALA B 1 380 ? 3.19574 2.28808 -25.98887 1.000 17.50611 380 ALA B C 1
ATOM 5684 O O . ALA B 1 380 ? 2.07486 2.81393 -26.16263 1.000 17.99474 380 ALA B O 1
ATOM 5686 N N . SER B 1 381 ? 3.72774 1.44667 -26.87835 1.000 16.70889 381 SER B N 1
ATOM 5687 C CA . SER B 1 381 ? 3.19984 1.37814 -28.26476 1.000 16.65162 381 SER B CA 1
ATOM 5688 C C . SER B 1 381 ? 1.75879 0.87337 -28.33131 1.000 19.12193 381 SER B C 1
ATOM 5689 O O . SER B 1 381 ? 0.96774 1.32044 -29.17262 1.000 19.49932 381 SER B O 1
ATOM 5692 N N . GLY B 1 382 ? 1.38450 -0.06129 -27.44398 1.000 17.89406 382 GLY B N 1
ATOM 5693 C CA . GLY B 1 382 ? 0.03843 -0.56356 -27.46772 1.000 18.55376 382 GLY B CA 1
ATOM 5694 C C . GLY B 1 382 ? -0.99660 0.48673 -27.13461 1.000 19.08363 382 GLY B C 1
ATOM 5695 O O . GLY B 1 382 ? -2.14014 0.39587 -27.60359 1.000 20.19964 382 GLY B O 1
ATOM 5696 N N . LEU B 1 383 ? -0.63075 1.45945 -26.31328 1.000 18.24477 383 LEU B N 1
ATOM 5697 C CA . LEU B 1 383 ? -1.57641 2.52700 -25.97662 1.000 20.09248 383 LEU B CA 1
ATOM 5698 C C . LEU B 1 383 ? -1.74935 3.47451 -27.15700 1.000 22.02360 383 LEU B C 1
ATOM 5699 O O . LEU B 1 383 ? -2.87576 3.94180 -27.41871 1.000 21.47209 383 LEU B O 1
ATOM 5704 N N . LEU B 1 384 ? -0.67049 3.72158 -27.90824 1.000 18.48319 384 LEU B N 1
ATOM 5705 C CA . LEU B 1 384 ? -0.82863 4.47868 -29.16196 1.000 17.22533 384 LEU B CA 1
ATOM 5706 C C . LEU B 1 384 ? -1.85354 3.78941 -30.04100 1.000 22.01039 384 LEU B C 1
ATOM 5707 O O . LEU B 1 384 ? -2.81327 4.40819 -30.51881 1.000 21.51870 384 LEU B O 1
ATOM 5712 N N . SER B 1 385 ? -1.67898 2.49156 -30.25226 1.000 16.43594 385 SER B N 1
ATOM 5713 C CA . SER B 1 385 ? -2.58611 1.76214 -31.13351 1.000 18.97541 385 SER B CA 1
ATOM 5714 C C . SER B 1 385 ? -4.01972 1.79109 -30.61135 1.000 23.48352 385 SER B C 1
ATOM 5715 O O . SER B 1 385 ? -4.96499 1.95164 -31.39924 1.000 20.49004 385 SER B O 1
ATOM 5718 N N . LEU B 1 386 ? -4.21007 1.59796 -29.28886 1.000 20.54357 386 LEU B N 1
ATOM 5719 C CA . LEU B 1 386 ? -5.54252 1.64385 -28.70808 1.000 18.03381 386 LEU B CA 1
ATOM 5720 C C . LEU B 1 386 ? -6.18920 3.00552 -28.88374 1.000 20.87152 386 LEU B C 1
ATOM 5721 O O . LEU B 1 386 ? -7.39234 3.08991 -29.14330 1.000 20.89191 386 LEU B O 1
ATOM 5726 N N . ILE B 1 387 ? -5.40542 4.07847 -28.77125 1.000 19.56964 387 ILE B N 1
ATOM 5727 C CA . ILE B 1 387 ? -5.96629 5.40477 -28.92136 1.000 19.24831 387 ILE B CA 1
ATOM 5728 C C . ILE B 1 387 ? -6.34413 5.65146 -30.37234 1.000 20.14690 387 ILE B C 1
ATOM 5729 O O . ILE B 1 387 ? -7.43435 6.18175 -30.64186 1.000 20.04679 387 ILE B O 1
ATOM 5734 N N . LYS B 1 388 ? -5.47130 5.26577 -31.32337 1.000 19.60980 388 LYS B N 1
ATOM 5735 C CA . LYS B 1 388 ? -5.83729 5.39869 -32.74335 1.000 19.02785 388 LYS B CA 1
ATOM 5736 C C . LYS B 1 388 ? -7.10734 4.62503 -33.06897 1.000 23.38835 388 LYS B C 1
ATOM 5737 O O . LYS B 1 388 ? -8.00275 5.14222 -33.76524 1.000 21.79577 388 LYS B O 1
ATOM 5743 N N . ALA B 1 389 ? -7.21174 3.37078 -32.57772 1.000 20.41016 389 ALA B N 1
ATOM 5744 C CA . ALA B 1 389 ? -8.39090 2.57394 -32.86505 1.000 22.38226 389 ALA B CA 1
ATOM 5745 C C . ALA B 1 389 ? -9.63548 3.20337 -32.25254 1.000 23.98687 389 ALA B C 1
ATOM 5746 O O . ALA B 1 389 ? -10.72614 3.13870 -32.85269 1.000 22.67646 389 ALA B O 1
ATOM 5748 N N . SER B 1 390 ? -9.50585 3.73241 -31.01595 1.000 18.96591 390 SER B N 1
ATOM 5749 C CA . SER B 1 390 ? -10.62110 4.38715 -30.33483 1.000 20.41735 390 SER B CA 1
ATOM 5750 C C . SER B 1 390 ? -11.09242 5.61059 -31.11212 1.000 26.65645 390 SER B C 1
ATOM 5751 O O . SER B 1 390 ? -12.30578 5.81827 -31.31721 1.000 23.89426 390 SER B O 1
ATOM 5754 N N . MET B 1 391 ? -10.13819 6.43908 -31.53245 1.000 19.57466 391 MET B N 1
ATOM 5755 C CA . MET B 1 391 ? -10.49371 7.60991 -32.35256 1.000 25.77466 391 MET B CA 1
ATOM 5756 C C . MET B 1 391 ? -11.13811 7.21029 -33.67395 1.000 26.86863 391 MET B C 1
ATOM 5757 O O . MET B 1 391 ? -12.08645 7.87170 -34.13151 1.000 24.19418 391 MET B O 1
ATOM 5762 N N . ALA B 1 392 ? -10.63939 6.15639 -34.31864 1.000 20.84751 392 ALA B N 1
ATOM 5763 C CA . ALA B 1 392 ? -11.21630 5.75120 -35.60264 1.000 23.48949 392 ALA B CA 1
ATOM 5764 C C . ALA B 1 392 ? -12.67599 5.33797 -35.43371 1.000 27.65433 392 ALA B C 1
ATOM 5765 O O . ALA B 1 392 ? -13.55263 5.76060 -36.19506 1.000 23.32805 392 ALA B O 1
ATOM 5767 N N . LEU B 1 393 ? -12.96849 4.54771 -34.39742 1.000 21.04924 393 LEU B N 1
ATOM 5768 C CA . LEU B 1 393 ? -14.35431 4.15715 -34.11964 1.000 21.89598 393 LEU B CA 1
ATOM 5769 C C . LEU B 1 393 ? -15.23010 5.36664 -33.80346 1.000 23.71845 393 LEU B C 1
ATOM 5770 O O . LEU B 1 393 ? -16.38044 5.45706 -34.25462 1.000 26.83184 393 LEU B O 1
ATOM 5775 N N . ASN B 1 394 ? -14.72531 6.26880 -32.98198 1.000 22.02785 394 ASN B N 1
ATOM 5776 C CA . ASN B 1 394 ? -15.45961 7.44810 -32.54758 1.000 22.21941 394 ASN B CA 1
ATOM 5777 C C . ASN B 1 394 ? -15.77290 8.35467 -33.73587 1.000 28.57935 394 ASN B C 1
ATOM 5778 O O . ASN B 1 394 ? -16.89638 8.86532 -33.87306 1.000 26.42854 394 ASN B O 1
ATOM 5783 N N . LEU B 1 395 ? -14.79193 8.54807 -34.60429 1.000 23.46890 395 LEU B N 1
ATOM 5784 C CA . LEU B 1 395 ? -14.95335 9.44082 -35.76522 1.000 25.39587 395 LEU B CA 1
ATOM 5785 C C . LEU B 1 395 ? -15.45368 8.75057 -37.03478 1.000 26.68517 395 LEU B C 1
ATOM 5786 O O . LEU B 1 395 ? -15.78334 9.44971 -38.00659 1.000 30.14108 395 LEU B O 1
ATOM 5791 N N . GLY B 1 396 ? -15.53011 7.42189 -37.07376 1.000 24.65170 396 GLY B N 1
ATOM 5792 C CA . GLY B 1 396 ? -16.07224 6.73116 -38.22931 1.000 27.52981 396 GLY B CA 1
ATOM 5793 C C . GLY B 1 396 ? -15.13365 6.55463 -39.40571 1.000 28.10264 396 GLY B C 1
ATOM 5794 O O . GLY B 1 396 ? -15.59659 6.24903 -40.51789 1.000 24.18182 396 GLY B O 1
ATOM 5795 N N . VAL B 1 397 ? -13.81830 6.67407 -39.19101 1.000 23.58567 397 VAL B N 1
ATOM 5796 C CA . VAL B 1 397 ? -12.84464 6.52222 -40.27101 1.000 24.24945 397 VAL B CA 1
ATOM 5797 C C . VAL B 1 397 ? -11.51792 6.06048 -39.68023 1.000 21.74470 397 VAL B C 1
ATOM 5798 O O . VAL B 1 397 ? -11.09287 6.55666 -38.62782 1.000 23.77396 397 VAL B O 1
ATOM 5802 N N . VAL B 1 398 ? -10.84820 5.15867 -40.39413 1.000 23.25291 398 VAL B N 1
ATOM 5803 C CA . VAL B 1 398 ? -9.51290 4.67723 -40.02350 1.000 21.39211 398 VAL B CA 1
ATOM 5804 C C . VAL B 1 398 ? -8.47210 5.43426 -40.84893 1.000 20.59248 398 VAL B C 1
ATOM 5805 O O . VAL B 1 398 ? -8.49270 5.33328 -42.09618 1.000 22.75364 398 VAL B O 1
ATOM 5809 N N . PRO B 1 399 ? -7.50813 6.10320 -40.22274 1.000 20.81606 399 PRO B N 1
ATOM 5810 C CA . PRO B 1 399 ? -6.39936 6.68097 -40.99710 1.000 20.63956 399 PRO B CA 1
ATOM 5811 C C . PRO B 1 399 ? -5.58010 5.59013 -41.65295 1.000 23.15816 399 PRO B C 1
ATOM 5812 O O . PRO B 1 399 ? -5.39671 4.49564 -41.08349 1.000 20.66696 399 PRO B O 1
ATOM 5816 N N . PRO B 1 400 ? -5.04129 5.84796 -42.84292 1.000 21.32384 400 PRO B N 1
ATOM 5817 C CA . PRO B 1 400 ? -4.24779 4.83462 -43.54537 1.000 23.14152 400 PRO B CA 1
ATOM 5818 C C . PRO B 1 400 ? -2.82163 4.73527 -43.02006 1.000 18.83578 400 PRO B C 1
ATOM 5819 O O . PRO B 1 400 ? -2.37488 5.53249 -42.19342 1.000 19.95090 400 PRO B O 1
ATOM 5823 N N . LEU B 1 401 ? -2.11863 3.73426 -43.54867 1.000 21.16584 401 LEU B N 1
ATOM 5824 C CA . LEU B 1 401 ? -0.65661 3.75023 -43.49506 1.000 17.17077 401 LEU B CA 1
ATOM 5825 C C . LEU B 1 401 ? -0.17415 5.04393 -44.14633 1.000 21.73030 401 LEU B C 1
ATOM 5826 O O . LEU B 1 401 ? -0.78713 5.54056 -45.10489 1.000 22.68534 401 LEU B O 1
ATOM 5831 N N . PRO B 1 402 ? 0.91404 5.61975 -43.65193 1.000 20.25445 402 PRO B N 1
ATOM 5832 C CA . PRO B 1 402 ? 1.33668 6.90983 -44.21151 1.000 18.37936 402 PRO B CA 1
ATOM 5833 C C . PRO B 1 402 ? 1.82067 6.78547 -45.65316 1.000 24.72635 402 PRO B C 1
ATOM 5834 O O . PRO B 1 402 ? 1.59315 7.70750 -46.44012 1.000 27.91787 402 PRO B O 1
ATOM 5838 N N . ASN B 1 403 ? 2.49588 5.69410 -46.01659 1.000 21.68339 403 ASN B N 1
ATOM 5839 C CA . ASN B 1 403 ? 2.98229 5.61734 -47.43359 1.000 25.80397 403 ASN B CA 1
ATOM 5840 C C . ASN B 1 403 ? 3.15981 4.16345 -47.86561 1.000 21.36709 403 ASN B C 1
ATOM 5841 O O . ASN B 1 403 ? 4.30652 3.67116 -48.03915 1.000 25.07892 403 ASN B O 1
ATOM 5846 N N . LEU B 1 404 ? 2.03080 3.50646 -48.10343 1.000 21.92004 404 LEU B N 1
ATOM 5847 C CA . LEU B 1 404 ? 2.03814 2.14119 -48.58471 1.000 19.98812 404 LEU B CA 1
ATOM 5848 C C . LEU B 1 404 ? 2.38806 2.17056 -50.06271 1.000 26.15008 404 LEU B C 1
ATOM 5849 O O . LEU B 1 404 ? 1.65713 2.78638 -50.84448 1.000 28.26481 404 LEU B O 1
ATOM 5854 N N . ALA B 1 405 ? 3.45705 1.48017 -50.44113 1.000 23.15579 405 ALA B N 1
ATOM 5855 C CA . ALA B 1 405 ? 3.77072 1.29063 -51.86743 1.000 29.47420 405 ALA B CA 1
ATOM 5856 C C . ALA B 1 405 ? 3.36806 -0.13074 -52.27495 1.000 27.99405 405 ALA B C 1
ATOM 5857 O O . ALA B 1 405 ? 2.16877 -0.42726 -52.30070 1.000 32.43519 405 ALA B O 1
ATOM 5859 N N . GLU B 1 406 ? 4.34099 -1.03769 -52.56759 1.000 25.21735 406 GLU B N 1
ATOM 5860 C CA . GLU B 1 406 ? 3.93979 -2.41058 -52.88541 1.000 21.13862 406 GLU B CA 1
ATOM 5861 C C . GLU B 1 406 ? 3.79200 -3.21811 -51.59630 1.000 23.86879 406 GLU B C 1
ATOM 5862 O O . GLU B 1 406 ? 4.65572 -3.14430 -50.71918 1.000 28.70093 406 GLU B O 1
ATOM 5864 N N . PRO B 1 407 ? 2.74570 -4.02907 -51.45348 1.000 22.85389 407 PRO B N 1
ATOM 5865 C CA . PRO B 1 407 ? 2.66678 -4.92459 -50.28695 1.000 24.00829 407 PRO B CA 1
ATOM 5866 C C . PRO B 1 407 ? 3.88424 -5.84189 -50.21674 1.000 24.92480 407 PRO B C 1
ATOM 5867 O O . PRO B 1 407 ? 4.41764 -6.28758 -51.24224 1.000 25.27119 407 PRO B O 1
ATOM 5871 N N . ASN B 1 408 ? 4.29606 -6.15263 -48.98025 1.000 23.64231 408 ASN B N 1
ATOM 5872 C CA . ASN B 1 408 ? 5.35356 -7.12015 -48.72325 1.000 23.49603 408 ASN B CA 1
ATOM 5873 C C . ASN B 1 408 ? 4.94737 -8.48866 -49.27232 1.000 22.31422 408 ASN B C 1
ATOM 5874 O O . ASN B 1 408 ? 3.89388 -9.01535 -48.87592 1.000 24.04366 408 ASN B O 1
ATOM 5879 N N . PRO B 1 409 ? 5.69019 -9.06040 -50.23607 1.000 24.18649 409 PRO B N 1
ATOM 5880 C CA . PRO B 1 409 ? 5.26526 -10.35119 -50.81580 1.000 26.06878 409 PRO B CA 1
ATOM 5881 C C . PRO B 1 409 ? 5.18821 -11.44730 -49.78917 1.000 28.33426 409 PRO B C 1
ATOM 5882 O O . PRO B 1 409 ? 4.42846 -12.40222 -49.97288 1.000 27.35259 409 PRO B O 1
ATOM 5886 N N . LYS B 1 410 ? 6.01299 -11.36429 -48.74626 1.000 26.85833 410 LYS B N 1
ATOM 5887 C CA . LYS B 1 410 ? 6.05092 -12.39622 -47.72041 1.000 31.01156 410 LYS B CA 1
ATOM 5888 C C . LYS B 1 410 ? 4.73985 -12.48003 -46.96647 1.000 29.54441 410 LYS B C 1
ATOM 5889 O O . LYS B 1 410 ? 4.43756 -13.52209 -46.38232 1.000 30.31531 410 LYS B O 1
ATOM 5895 N N . CYS B 1 411 ? 3.95107 -11.41917 -46.97372 1.000 24.22758 411 CYS B N 1
ATOM 5896 C CA . CYS B 1 411 ? 2.64863 -11.45535 -46.31230 1.000 23.23498 411 CYS B CA 1
ATOM 5897 C C . CYS B 1 411 ? 1.59817 -12.20602 -47.10981 1.000 31.99197 411 CYS B C 1
ATOM 5898 O O . CYS B 1 411 ? 0.57299 -12.59039 -46.54037 1.000 30.47107 411 CYS B O 1
ATOM 5901 N N . GLU B 1 412 ? 1.78870 -12.35398 -48.42787 1.000 27.91940 412 GLU B N 1
ATOM 5902 C CA . GLU B 1 412 ? 0.90628 -13.17999 -49.25500 1.000 29.14624 412 GLU B CA 1
ATOM 5903 C C . GLU B 1 412 ? -0.54272 -12.71570 -49.16543 1.000 29.23791 412 GLU B C 1
ATOM 5904 O O . GLU B 1 412 ? -1.46684 -13.50344 -48.90132 1.000 28.73822 412 GLU B O 1
ATOM 5910 N N . PHE B 1 413 ? -0.74740 -11.42121 -49.38448 1.000 26.14236 413 PHE B N 1
ATOM 5911 C CA . PHE B 1 413 ? -2.07809 -10.87780 -49.20919 1.000 24.90209 413 PHE B CA 1
ATOM 5912 C C . PHE B 1 413 ? -3.02440 -11.38846 -50.28193 1.000 30.49521 413 PHE B C 1
ATOM 5913 O O . PHE B 1 413 ? -4.23038 -11.49912 -50.03831 1.000 32.12250 413 PHE B O 1
ATOM 5921 N N . GLU B 1 414 ? -2.49201 -11.65462 -51.47630 1.000 35.95592 414 GLU B N 1
ATOM 5922 C CA . GLU B 1 414 ? -3.33026 -11.91691 -52.64178 1.000 40.50513 414 GLU B CA 1
ATOM 5923 C C . GLU B 1 414 ? -4.18952 -13.15462 -52.41362 1.000 37.83067 414 GLU B C 1
ATOM 5924 O O . GLU B 1 414 ? -3.75121 -14.14094 -51.81637 1.000 41.98007 414 GLU B O 1
ATOM 5926 N N . GLU B 1 415 ? -5.42857 -13.09907 -52.89025 1.000 42.90317 415 GLU B N 1
ATOM 5927 C CA . GLU B 1 415 ? -6.34866 -14.22231 -52.78530 1.000 45.22444 415 GLU B CA 1
ATOM 5928 C C . GLU B 1 415 ? -6.79907 -14.48135 -51.35310 1.000 50.63211 415 GLU B C 1
ATOM 5929 O O . GLU B 1 415 ? -7.37413 -15.54780 -51.07932 1.000 50.17011 415 GLU B O 1
ATOM 5931 N N . THR B 1 416 ? -6.54610 -13.54886 -50.42628 1.000 42.57210 416 THR B N 1
ATOM 5932 C CA . THR B 1 416 ? -7.04602 -13.62757 -49.06137 1.000 38.57922 416 THR B CA 1
ATOM 5933 C C . THR B 1 416 ? -7.91199 -12.41678 -48.76981 1.000 37.11008 416 THR B C 1
ATOM 5934 O O . THR B 1 416 ? -7.92490 -11.43091 -49.51826 1.000 41.41110 416 THR B O 1
ATOM 5938 N N . LYS B 1 417 ? -8.65461 -12.50957 -47.66514 1.000 33.26869 417 LYS B N 1
ATOM 5939 C CA . LYS B 1 417 ? -9.52780 -11.42372 -47.25630 1.000 39.74940 417 LYS B CA 1
ATOM 5940 C C . LYS B 1 417 ? -8.74836 -10.22185 -46.74220 1.000 27.53866 417 LYS B C 1
ATOM 5941 O O . LYS B 1 417 ? -9.33431 -9.15444 -46.55386 1.000 29.95887 417 LYS B O 1
ATOM 5947 N N . PHE B 1 418 ? -7.45051 -10.37132 -46.50503 1.000 29.79601 418 PHE B N 1
ATOM 5948 C CA . PHE B 1 418 ? -6.67897 -9.31276 -45.86170 1.000 29.65447 418 PHE B CA 1
ATOM 5949 C C . PHE B 1 418 ? -6.00484 -8.38755 -46.85683 1.000 23.92173 418 PHE B C 1
ATOM 5950 O O . PHE B 1 418 ? -5.43863 -8.83212 -47.86669 1.000 26.46392 418 PHE B O 1
ATOM 5958 N N . GLU B 1 419 ? -5.97495 -7.10814 -46.50721 1.000 23.21257 419 GLU B N 1
ATOM 5959 C CA . GLU B 1 419 ? -5.16125 -6.21526 -47.30880 1.000 31.40566 419 GLU B CA 1
ATOM 5960 C C . GLU B 1 419 ? -4.67786 -5.02033 -46.50949 1.000 19.71082 419 GLU B C 1
ATOM 5961 O O . GLU B 1 419 ? -5.40731 -4.48862 -45.65975 1.000 22.17153 419 GLU B O 1
ATOM 5967 N N . PRO B 1 420 ? -3.48747 -4.53108 -46.82813 1.000 21.57681 420 PRO B N 1
ATOM 5968 C CA . PRO B 1 420 ? -2.94624 -3.35170 -46.13178 1.000 19.17612 420 PRO B CA 1
ATOM 5969 C C . PRO B 1 420 ? -3.67318 -2.09052 -46.53948 1.000 24.42058 420 PRO B C 1
ATOM 5970 O O . PRO B 1 420 ? -4.05173 -1.92007 -47.70594 1.000 22.43363 420 PRO B O 1
ATOM 5974 N N . LEU B 1 421 ? -3.86829 -1.20439 -45.56516 1.000 21.76020 421 LEU B N 1
ATOM 5975 C CA . LEU B 1 421 ? -4.73574 -0.04454 -45.72183 1.000 22.26936 421 LEU B CA 1
ATOM 5976 C C . LEU B 1 421 ? -3.92402 1.14216 -46.21490 1.000 21.35948 421 LEU B C 1
ATOM 5977 O O . LEU B 1 421 ? -3.20512 1.79880 -45.43966 1.000 20.91616 421 LEU B O 1
ATOM 5982 N N . GLY B 1 422 ? -4.09260 1.46352 -47.51527 1.000 21.20544 422 GLY B N 1
ATOM 5983 C CA . GLY B 1 422 ? -3.32568 2.58105 -48.07924 1.000 21.89734 422 GLY B CA 1
ATOM 5984 C C . GLY B 1 422 ? -4.10878 3.88876 -48.22502 1.000 27.49006 422 GLY B C 1
ATOM 5985 O O . GLY B 1 422 ? -3.51068 4.92271 -48.53420 1.000 27.61619 422 GLY B O 1
ATOM 5986 N N . LYS B 1 423 ? -5.43814 3.86058 -48.05211 1.000 21.90039 423 LYS B N 1
ATOM 5987 C CA . LYS B 1 423 ? -6.27124 5.05827 -48.04674 1.000 24.36319 423 LYS B CA 1
ATOM 5988 C C . LYS B 1 423 ? -7.21598 4.97451 -46.87073 1.000 24.39701 423 LYS B C 1
ATOM 5989 O O . LYS B 1 423 ? -7.44684 3.89450 -46.33672 1.000 27.37826 423 LYS B O 1
ATOM 5991 N N . GLN B 1 424 ? -7.77711 6.11511 -46.46305 1.000 21.43702 424 GLN B N 1
ATOM 5992 C CA . GLN B 1 424 ? -8.74725 6.13210 -45.36384 1.000 24.32123 424 GLN B CA 1
ATOM 5993 C C . GLN B 1 424 ? -9.86848 5.12379 -45.58966 1.000 30.52104 424 GLN B C 1
ATOM 5994 O O . GLN B 1 424 ? -10.33447 4.91541 -46.71711 1.000 27.52921 424 GLN B O 1
ATOM 6000 N N . LEU B 1 425 ? -10.33408 4.53503 -44.48798 1.000 24.16806 425 LEU B N 1
ATOM 6001 C CA . LEU B 1 425 ? -11.38624 3.51364 -44.48873 1.000 22.45142 425 LEU B CA 1
ATOM 6002 C C . LEU B 1 425 ? -12.60108 4.03098 -43.73946 1.000 28.60672 425 LEU B C 1
ATOM 6003 O O . LEU B 1 425 ? -12.55843 4.22456 -42.51492 1.000 27.08115 425 LEU B O 1
ATOM 6008 N N . ALA B 1 426 ? -13.71211 4.20967 -44.45299 1.000 27.46748 426 ALA B N 1
ATOM 6009 C CA . ALA B 1 426 ? -14.94234 4.61769 -43.78735 1.000 24.84513 426 ALA B CA 1
ATOM 6010 C C . ALA B 1 426 ? -15.52308 3.43267 -43.02055 1.000 23.97346 426 ALA B C 1
ATOM 6011 O O . ALA B 1 426 ? -15.60822 2.30771 -43.55741 1.000 28.61426 426 ALA B O 1
ATOM 6013 N N . LEU B 1 427 ? -15.91082 3.68304 -41.77189 1.000 24.73353 427 LEU B N 1
ATOM 6014 C CA . LEU B 1 427 ? -16.44869 2.64744 -40.90049 1.000 25.71934 427 LEU B CA 1
ATOM 6015 C C . LEU B 1 427 ? -17.96374 2.76274 -40.77829 1.000 28.42343 427 LEU B C 1
ATOM 6016 O O . LEU B 1 427 ? -18.49883 3.85566 -40.60228 1.000 29.25398 427 LEU B O 1
ATOM 6021 N N . ALA B 1 428 ? -18.63521 1.61758 -40.81336 1.000 27.21169 428 ALA B N 1
ATOM 6022 C CA . ALA B 1 428 ? -20.05204 1.57055 -40.47557 1.000 30.46651 428 ALA B CA 1
ATOM 6023 C C . ALA B 1 428 ? -20.20207 1.48053 -38.96118 1.000 33.93739 428 ALA B C 1
ATOM 6024 O O . ALA B 1 428 ? -19.29300 1.00768 -38.26996 1.000 27.82361 428 ALA B O 1
ATOM 6026 N N . PRO B 1 429 ? -21.32367 1.94419 -38.40442 1.000 36.26160 429 PRO B N 1
ATOM 6027 C CA . PRO B 1 429 ? -21.43606 1.99023 -36.93720 1.000 31.38140 429 PRO B CA 1
ATOM 6028 C C . PRO B 1 429 ? -21.22309 0.64535 -36.24451 1.000 27.22115 429 PRO B C 1
ATOM 6029 O O . PRO B 1 429 ? -20.77665 0.61967 -35.08192 1.000 33.60967 429 PRO B O 1
ATOM 6033 N N . GLY B 1 430 ? -21.54452 -0.47079 -36.90464 1.000 30.53122 430 GLY B N 1
ATOM 6034 C CA . GLY B 1 430 ? -21.38006 -1.79382 -36.33985 1.000 29.08724 430 GLY B CA 1
ATOM 6035 C C . GLY B 1 430 ? -20.00080 -2.39943 -36.51853 1.000 28.90386 430 GLY B C 1
ATOM 6036 O O . GLY B 1 430 ? -19.75865 -3.52181 -36.05400 1.000 27.36710 430 GLY B O 1
ATOM 6037 N N . ASP B 1 431 ? -19.08512 -1.71471 -37.20530 1.000 25.64838 431 ASP B N 1
ATOM 6038 C CA . ASP B 1 431 ? -17.78995 -2.32666 -37.46304 1.000 22.50299 431 ASP B CA 1
ATOM 6039 C C . ASP B 1 431 ? -16.96802 -2.40209 -36.17204 1.000 19.26698 431 ASP B C 1
ATOM 6040 O O . ASP B 1 431 ? -16.91725 -1.45140 -35.40095 1.000 26.11169 431 ASP B O 1
ATOM 6045 N N . ARG B 1 432 ? -16.22933 -3.49052 -36.03343 1.000 24.61772 432 ARG B N 1
ATOM 6046 C CA . ARG B 1 432 ? -15.30744 -3.69573 -34.91532 1.000 20.72548 432 ARG B CA 1
ATOM 6047 C C . ARG B 1 432 ? -13.88895 -3.51926 -35.42354 1.000 19.98438 432 ARG B C 1
ATOM 6048 O O . ARG B 1 432 ? -13.61102 -3.74845 -36.58995 1.000 21.62178 432 ARG B O 1
ATOM 6056 N N . VAL B 1 433 ? -12.97878 -3.15930 -34.50399 1.000 20.42873 433 VAL B N 1
ATOM 6057 C CA . VAL B 1 433 ? -11.56729 -2.96049 -34.80573 1.000 18.81540 433 VAL B CA 1
ATOM 6058 C C . VAL B 1 433 ? -10.79505 -3.80605 -33.80429 1.000 22.82487 433 VAL B C 1
ATOM 6059 O O . VAL B 1 433 ? -11.12497 -3.80267 -32.60853 1.000 22.08594 433 VAL B O 1
ATOM 6063 N N . GLY B 1 434 ? -9.82730 -4.56353 -34.29247 1.000 18.20614 434 GLY B N 1
ATOM 6064 C CA . GLY B 1 434 ? -8.90610 -5.27322 -33.41395 1.000 19.85263 434 GLY B CA 1
ATOM 6065 C C . GLY B 1 434 ? -7.58300 -4.52933 -33.25942 1.000 21.81125 434 GLY B C 1
ATOM 6066 O O . GLY B 1 434 ? -7.21809 -3.70156 -34.08820 1.000 20.43297 434 GLY B O 1
ATOM 6067 N N . VAL B 1 435 ? -6.86815 -4.79096 -32.15636 1.000 16.92713 435 VAL B N 1
ATOM 6068 C CA . VAL B 1 435 ? -5.60627 -4.09281 -31.86159 1.000 18.75792 435 VAL B CA 1
ATOM 6069 C C . VAL B 1 435 ? -4.64540 -5.14368 -31.32706 1.000 18.23240 435 VAL B C 1
ATOM 6070 O O . VAL B 1 435 ? -4.99337 -5.85011 -30.38338 1.000 19.49166 435 VAL B O 1
ATOM 6074 N N . THR B 1 436 ? -3.41667 -5.21628 -31.86716 1.000 17.52710 436 THR B N 1
ATOM 6075 C CA . THR B 1 436 ? -2.42397 -6.18214 -31.39254 1.000 18.33814 436 THR B CA 1
ATOM 6076 C C . THR B 1 436 ? -1.16934 -5.47310 -30.88615 1.000 18.40570 436 THR B C 1
ATOM 6077 O O . THR B 1 436 ? -0.72069 -4.46447 -31.46677 1.000 18.59026 436 THR B O 1
ATOM 6081 N N . SER B 1 437 ? -0.56364 -6.03459 -29.83191 1.000 17.52492 437 SER B N 1
ATOM 6082 C CA . SER B 1 437 ? 0.79099 -5.63961 -29.43817 1.000 18.41450 437 SER B CA 1
ATOM 6083 C C . SER B 1 437 ? 1.58225 -6.89127 -29.10641 1.000 19.18302 437 SER B C 1
ATOM 6084 O O . SER B 1 437 ? 1.03699 -7.81345 -28.49997 1.000 17.50319 437 SER B O 1
ATOM 6087 N N . LEU B 1 438 ? 2.87606 -6.87794 -29.45972 1.000 17.15443 438 LEU B N 1
ATOM 6088 C CA . LEU B 1 438 ? 3.75676 -8.02538 -29.29228 1.000 15.48316 438 LEU B CA 1
ATOM 6089 C C . LEU B 1 438 ? 4.97449 -7.60062 -28.48954 1.000 18.46686 438 LEU B C 1
ATOM 6090 O O . LEU B 1 438 ? 5.49454 -6.51604 -28.73226 1.000 20.83980 438 LEU B O 1
ATOM 6095 N N . GLY B 1 439 ? 5.43308 -8.45193 -27.55248 1.000 15.18019 439 GLY B N 1
ATOM 6096 C CA . GLY B 1 439 ? 6.62443 -8.16918 -26.76549 1.000 14.69780 439 GLY B CA 1
ATOM 6097 C C . GLY B 1 439 ? 7.69456 -9.22751 -26.90151 1.000 18.66175 439 GLY B C 1
ATOM 6098 O O . GLY B 1 439 ? 7.40588 -10.41912 -27.02764 1.000 16.80140 439 GLY B O 1
ATOM 6099 N N . TYR B 1 440 ? 8.93995 -8.78033 -26.81060 1.000 16.76304 440 TYR B N 1
ATOM 6100 C CA . TYR B 1 440 ? 10.10675 -9.63530 -26.84089 1.000 17.35161 440 TYR B CA 1
ATOM 6101 C C . TYR B 1 440 ? 9.96359 -10.82290 -25.91336 1.000 19.05688 440 TYR B C 1
ATOM 6102 O O . TYR B 1 440 ? 9.56796 -10.67245 -24.75017 1.000 18.67616 440 TYR B O 1
ATOM 6111 N N . GLY B 1 441 ? 10.39067 -11.99748 -26.40733 1.000 16.15972 441 GLY B N 1
ATOM 6112 C CA . GLY B 1 441 ? 10.27472 -13.23753 -25.63937 1.000 18.09035 441 GLY B CA 1
ATOM 6113 C C . GLY B 1 441 ? 8.99026 -13.99300 -25.86667 1.000 16.05029 441 GLY B C 1
ATOM 6114 O O . GLY B 1 441 ? 8.89220 -15.15879 -25.47818 1.000 17.60588 441 GLY B O 1
ATOM 6115 N N . GLY B 1 442 ? 7.99715 -13.35540 -26.45048 1.000 16.30342 442 GLY B N 1
ATOM 6116 C CA . GLY B 1 442 ? 6.77099 -14.03351 -26.84911 1.000 15.70051 442 GLY B CA 1
ATOM 6117 C C . GLY B 1 442 ? 5.51478 -13.57106 -26.16644 1.000 15.98351 442 GLY B C 1
ATOM 6118 O O . GLY B 1 442 ? 4.53039 -14.31798 -26.19470 1.000 18.35671 442 GLY B O 1
ATOM 6119 N N . SER B 1 443 ? 5.46176 -12.36135 -25.58129 1.000 16.18677 443 SER B N 1
ATOM 6120 C CA . SER B 1 443 ? 4.19825 -11.94783 -24.96155 1.000 15.58344 443 SER B CA 1
ATOM 6121 C C . SER B 1 443 ? 3.28581 -11.31663 -26.02432 1.000 20.48378 443 SER B C 1
ATOM 6122 O O . SER B 1 443 ? 3.75177 -10.60824 -26.94322 1.000 22.68183 443 SER B O 1
ATOM 6125 N N . ASN B 1 444 ? 2.01031 -11.67719 -25.97804 1.000 17.99041 444 ASN B N 1
ATOM 6126 C CA . ASN B 1 444 ? 1.00796 -11.24766 -26.96361 1.000 17.73124 444 ASN B CA 1
ATOM 6127 C C . ASN B 1 444 ? -0.16591 -10.55703 -26.28826 1.000 16.79925 444 ASN B C 1
ATOM 6128 O O . ASN B 1 444 ? -0.50798 -10.83573 -25.12983 1.000 16.09912 444 ASN B O 1
ATOM 6133 N N . ALA B 1 445 ? -0.87229 -9.71506 -27.04402 1.000 15.81219 445 ALA B N 1
ATOM 6134 C CA . ALA B 1 445 ? -2.06059 -9.06232 -26.51986 1.000 14.91659 445 ALA B CA 1
ATOM 6135 C C . ALA B 1 445 ? -2.93515 -8.69303 -27.71877 1.000 17.68575 445 ALA B C 1
ATOM 6136 O O . ALA B 1 445 ? -2.42640 -8.28163 -28.77455 1.000 18.73910 445 ALA B O 1
ATOM 6138 N N . HIS B 1 446 ? -4.24087 -8.89774 -27.57110 1.000 16.04544 446 HIS B N 1
ATOM 6139 C CA . HIS B 1 446 ? -5.19279 -8.45752 -28.60496 1.000 16.29405 446 HIS B CA 1
ATOM 6140 C C . HIS B 1 446 ? -6.43942 -7.89461 -27.92476 1.000 18.05734 446 HIS B C 1
ATOM 6141 O O . HIS B 1 446 ? -6.93538 -8.45345 -26.93616 1.000 17.45518 446 HIS B O 1
ATOM 6148 N N . VAL B 1 447 ? -6.95631 -6.78790 -28.47856 1.000 18.09519 447 VAL B N 1
ATOM 6149 C CA . VAL B 1 447 ? -8.10751 -6.09075 -27.92149 1.000 17.03909 447 VAL B CA 1
ATOM 6150 C C . VAL B 1 447 ? -9.10097 -5.90274 -29.05806 1.000 20.04970 447 VAL B C 1
ATOM 6151 O O . VAL B 1 447 ? -8.70783 -5.54098 -30.17570 1.000 19.88332 447 VAL B O 1
ATOM 6155 N N . VAL B 1 448 ? -10.37423 -6.14401 -28.77941 1.000 17.90732 448 VAL B N 1
ATOM 6156 C CA . VAL B 1 448 ? -11.42553 -5.92462 -29.78244 1.000 18.14377 448 VAL B CA 1
ATOM 6157 C C . VAL B 1 448 ? -12.24288 -4.74026 -29.27566 1.000 20.63538 448 VAL B C 1
ATOM 6158 O O . VAL B 1 448 ? -12.74660 -4.77934 -28.14224 1.000 21.68824 448 VAL B O 1
ATOM 6162 N N . LEU B 1 449 ? -12.38494 -3.68171 -30.11885 1.000 21.10548 449 LEU B N 1
ATOM 6163 C CA . LEU B 1 449 ? -13.08566 -2.46628 -29.72310 1.000 21.09528 449 LEU B CA 1
ATOM 6164 C C . LEU B 1 449 ? -14.25872 -2.21151 -30.66472 1.000 18.86873 449 LEU B C 1
ATOM 6165 O O . LEU B 1 449 ? -14.24903 -2.62924 -31.82400 1.000 20.02755 449 LEU B O 1
ATOM 6170 N N . ALA B 1 450 ? -15.24579 -1.51993 -30.13008 1.000 23.08458 450 ALA B N 1
ATOM 6171 C CA . ALA B 1 450 ? -16.46158 -1.17508 -30.87438 1.000 24.08751 450 ALA B CA 1
ATOM 6172 C C . ALA B 1 450 ? -16.89655 0.23968 -30.52535 1.000 22.54873 450 ALA B C 1
ATOM 6173 O O . ALA B 1 450 ? -16.46592 0.84467 -29.53521 1.000 22.13670 450 ALA B O 1
ATOM 6175 N N . SER B 1 451 ? -17.76254 0.79782 -31.38089 1.000 25.91979 451 SER B N 1
ATOM 6176 C CA . SER B 1 451 ? -18.22299 2.15799 -31.16591 1.000 21.17730 451 SER B CA 1
ATOM 6177 C C . SER B 1 451 ? -19.14794 2.26671 -29.97044 1.000 21.54381 451 SER B C 1
ATOM 6178 O O . SER B 1 451 ? -19.97356 1.37098 -29.70908 1.000 29.05172 451 SER B O 1
ATOM 6181 N N . ALA B 1 452 ? -19.00895 3.38116 -29.25125 1.000 27.41744 452 ALA B N 1
ATOM 6182 C CA . ALA B 1 452 ? -19.86957 3.66186 -28.10612 1.000 28.11206 452 ALA B CA 1
ATOM 6183 C C . ALA B 1 452 ? -21.33758 3.68098 -28.50310 1.000 34.13291 452 ALA B C 1
ATOM 6184 O O . ALA B 1 452 ? -22.21795 3.36159 -27.68797 1.000 33.52949 452 ALA B O 1
ATOM 6186 N N . GLN B 1 453 ? -21.61733 4.01915 -29.74877 1.000 32.85473 453 GLN B N 1
ATOM 6187 C CA . GLN B 1 453 ? -23.00768 4.16852 -30.14794 1.000 35.15172 453 GLN B CA 1
ATOM 6188 C C . GLN B 1 453 ? -23.74564 2.84836 -30.23366 1.000 36.76041 453 GLN B C 1
ATOM 6189 O O . GLN B 1 453 ? -24.97999 2.86526 -30.32045 1.000 35.37662 453 GLN B O 1
ATOM 6195 N N . LEU B 1 454 ? -23.05139 1.70368 -30.16272 1.000 34.57582 454 LEU B N 1
ATOM 6196 C CA . LEU B 1 454 ? -23.79047 0.44819 -30.09461 1.000 32.71772 454 LEU B CA 1
ATOM 6197 C C . LEU B 1 454 ? -24.27672 0.09288 -28.70389 1.000 36.53023 454 LEU B C 1
ATOM 6198 O O . LEU B 1 454 ? -25.05348 -0.85436 -28.57130 1.000 40.19595 454 LEU B O 1
ATOM 6203 N N . PHE B 1 455 ? -23.80927 0.76924 -27.66023 1.000 30.20935 455 PHE B N 1
ATOM 6204 C CA . PHE B 1 455 ? -23.97064 0.24640 -26.31060 1.000 36.24907 455 PHE B CA 1
ATOM 6205 C C . PHE B 1 455 ? -24.87214 1.10820 -25.43317 1.000 45.20044 455 PHE B C 1
ATOM 6206 O O . PHE B 1 455 ? -24.91258 0.91181 -24.20527 1.000 42.14822 455 PHE B O 1
ATOM 6214 N N . GLY B 1 456 ? -25.61730 2.03366 -26.02437 1.000 43.81271 456 GLY B N 1
ATOM 6215 C CA . GLY B 1 456 ? -26.58161 2.77388 -25.23608 1.000 40.34467 456 GLY B CA 1
ATOM 6216 C C . GLY B 1 456 ? -25.93862 3.68525 -24.22196 1.000 45.19459 456 GLY B C 1
ATOM 6217 O O . GLY B 1 456 ? -26.45437 3.82670 -23.09880 1.000 46.83029 456 GLY B O 1
ATOM 6218 N N . VAL B 1 457 ? -24.80024 4.28970 -24.57811 1.000 40.21137 457 VAL B N 1
ATOM 6219 C CA . VAL B 1 457 ? -24.17684 5.32060 -23.76790 1.000 33.59328 457 VAL B CA 1
ATOM 6220 C C . VAL B 1 457 ? -23.88761 6.49527 -24.68420 1.000 30.69540 457 VAL B C 1
ATOM 6221 O O . VAL B 1 457 ? -23.76046 6.34029 -25.89893 1.000 37.75704 457 VAL B O 1
ATOM 6225 N N . GLU B 1 458 ? -23.78490 7.67763 -24.08879 1.000 35.45901 458 GLU B N 1
ATOM 6226 C CA . GLU B 1 458 ? -23.44691 8.86747 -24.86078 1.000 37.02924 458 GLU B CA 1
ATOM 6227 C C . GLU B 1 458 ? -21.98573 8.83698 -25.30107 1.000 32.78184 458 GLU B C 1
ATOM 6228 O O . GLU B 1 458 ? -21.08473 8.58686 -24.49246 1.000 32.48631 458 GLU B O 1
ATOM 6234 N N . GLN B 1 459 ? -21.74784 9.14523 -26.57403 1.000 30.09988 459 GLN B N 1
ATOM 6235 C CA . GLN B 1 459 ? -20.38257 9.15746 -27.09209 1.000 30.21982 459 GLN B CA 1
ATOM 6236 C C . GLN B 1 459 ? -19.66878 10.41822 -26.64076 1.000 30.03217 459 GLN B C 1
ATOM 6237 O O . GLN B 1 459 ? -20.24042 11.50493 -26.63765 1.000 34.83732 459 GLN B O 1
ATOM 6243 N N . LYS B 1 460 ? -18.41948 10.26818 -26.20377 1.000 26.70008 460 LYS B N 1
ATOM 6244 C CA . LYS B 1 460 ? -17.58948 11.39845 -25.78845 1.000 23.89522 460 LYS B CA 1
ATOM 6245 C C . LYS B 1 460 ? -16.76407 11.86497 -26.98652 1.000 28.87793 460 LYS B C 1
ATOM 6246 O O . LYS B 1 460 ? -16.24807 11.04173 -27.75242 1.000 27.82187 460 LYS B O 1
ATOM 6252 N N . ALA B 1 461 ? -16.59679 13.18013 -27.11684 1.000 29.10877 461 ALA B N 1
ATOM 6253 C CA . ALA B 1 461 ? -15.84808 13.75764 -28.23703 1.000 37.16864 461 ALA B CA 1
ATOM 6254 C C . ALA B 1 461 ? -14.37400 13.88438 -27.87916 1.000 27.86626 461 ALA B C 1
ATOM 6255 O O . ALA B 1 461 ? -14.03403 14.36944 -26.80396 1.000 30.37239 461 ALA B O 1
ATOM 6257 N N . PHE B 1 462 ? -13.49881 13.47752 -28.79278 1.000 28.93314 462 PHE B N 1
ATOM 6258 C CA . PHE B 1 462 ? -12.06238 13.64499 -28.53986 1.000 27.32376 462 PHE B CA 1
ATOM 6259 C C . PHE B 1 462 ? -11.62733 15.09870 -28.70057 1.000 39.15836 462 PHE B C 1
ATOM 6260 O O . PHE B 1 462 ? -10.64755 15.52809 -28.08199 1.000 33.94021 462 PHE B O 1
ATOM 6268 N N . PHE B 1 463 ? -12.29864 15.85331 -29.56443 1.000 32.81158 463 PHE B N 1
ATOM 6269 C CA . PHE B 1 463 ? -11.97950 17.26224 -29.72174 1.000 38.56786 463 PHE B CA 1
ATOM 6270 C C . PHE B 1 463 ? -13.16171 17.92993 -30.37963 1.000 41.25828 463 PHE B C 1
ATOM 6271 O O . PHE B 1 463 ? -14.10287 17.22021 -30.76104 1.000 40.47042 463 PHE B O 1
#

B-factor: mean 25.64, std 10.55, range [10.46, 84.29]

CATH classification: 3.40.47.10

Sequence (869 aa):
NLYAIVGISCRFPGANTAEQLWNVLMEQRDAIITTFCCPAENLGFALEENSVFVPRYGMIDALKDFEPSAYSMSDAEAQQTIDPQKRVFLDVAADALADAGTSASPGNPLDPVGVFVGAATNTFLSSRDNPGSEPQSFANHYQQLLDCPIGTFASFKLNLTGPVVTLNTACSSALAALHLACASSLSHGDCNAAVVGGVSMAYPQEGGYVTARPGGDSSAVFSPSGVCHPLDSRADGCVPADGAAALVIKRLADARADGCRVYAVIEGVAVSADGSDDKAGLGVPSSSSGQSRTVEAALRRAGPQALSRLRYVEMHGSGTPWGDALEVQGLKMAFDRLSKDRIYLGSNKGNCGNTEAASGLLSLIKASMALNLGVVPPLPNLAEPNPKCEFEETKFEPLGKQLALAPGDRVGVTSLGYGGSNAHVVLASAQLFGVEQKAFFNLYAIVGISCRFPGANTAEQLWNVLMEQRDAITTFCPAENLGFALEENSVFVPRRYGMIDALKDFEPSAYSMSDAEAQTIDPQKRVFLDVAADALADAGTSAPGNPDPVGVFVGAATTNTFLSSRDNPGSEEPQSFANHYQQLLDCPIGTFASFKLNLTGPVVVTLNTACSSALAALHLACASSLSHGDCNAAVVGGVSMAYPQEGGYVTARPSAVFSPSGVCHPLDSRADGCVPADGAAALVIKRLADARADGCRVYAVIEGVAVSADGSDDKAGLGVPSSSSGQSRTVEAALRRAGPQALSRLRYVEMHGSGTPWGDALEVQGLKMAFDRLSPEADRIYLGSNKGNCGNTEAASGLLSLIKASMALNLGVVPPLPNLAEPNPKCEFEETKFEPLGKQLALAPGDRVGVTSLGYGGSNAHVVLASAQLFGVEQKAFF

Solvent-accessible surface area: 28382 Å² total; per-residue (Å²): 114,64,6,0,1,1,0,16,11,1,10,2,0,42,1,22,65,10,79,79,0,20,57,0,0,49,101,85,102,70,20,16,49,89,57,110,108,61,120,87,55,77,52,61,62,59,103,77,13,43,40,9,42,36,29,0,53,22,72,2,70,140,69,18,86,19,80,73,23,105,14,69,93,76,44,3,99,70,34,4,2,0,14,21,1,0,1,12,0,0,24,62,0,30,66,32,6,53,77,40,31,56,125,73,63,99,32,74,53,4,0,0,0,0,0,7,25,55,27,24,8,32,87,8,162,50,5,91,48,86,116,67,31,21,14,65,51,38,43,71,78,72,47,38,2,14,12,0,0,11,1,1,28,54,38,54,10,30,2,0,6,2,16,4,38,1,19,18,2,0,0,0,7,0,0,3,2,0,2,2,0,1,44,28,52,22,2,61,0,0,0,0,0,0,0,7,9,46,23,52,79,45,20,8,1,0,0,7,109,95,85,26,87,76,74,9,43,3,0,28,75,0,54,6,24,6,0,1,58,101,10,43,1,3,0,6,0,3,0,0,0,0,3,0,0,4,59,3,67,33,2,129,83,31,43,13,105,0,6,0,0,0,13,4,12,6,20,13,0,1,1,46,86,71,25,90,23,41,32,44,34,1,8,32,0,5,0,65,3,4,27,40,0,1,144,93,18,16,118,105,1,46,77,92,9,63,2,0,0,0,16,0,15,0,8,47,74,12,2,19,43,4,1,90,0,2,39,61,0,18,95,88,21,99,120,158,30,7,43,0,0,0,1,0,6,0,0,0,7,1,20,4,0,1,0,0,1,0,0,1,1,1,3,0,1,11,17,75,28,20,0,0,3,3,20,84,46,64,118,37,5,98,113,3,120,21,90,117,56,96,7,77,10,6,30,169,108,17,82,23,42,105,16,7,19,0,0,0,3,0,13,8,68,2,3,4,4,1,2,0,0,0,0,7,0,122,78,26,77,23,118,47,6,74,26,121,109,64,2,0,2,1,0,16,11,1,27,2,0,45,4,60,63,12,76,83,0,22,56,0,0,46,108,79,98,62,18,16,48,94,52,122,90,74,121,83,57,78,51,65,66,49,128,84,11,35,45,9,38,35,28,0,54,26,106,6,55,89,72,15,112,19,97,70,26,103,10,57,111,80,87,2,38,66,30,3,1,0,12,23,1,0,1,21,0,0,26,67,0,13,80,47,10,40,117,16,16,68,25,61,91,70,30,0,0,0,0,0,0,6,28,60,21,20,7,29,90,8,158,48,7,98,46,87,157,62,72,29,22,14,67,48,39,42,71,58,71,52,38,3,15,12,0,0,10,1,1,26,50,27,27,0,7,2,0,6,3,16,4,37,0,19,18,1,0,0,0,6,0,0,2,1,0,0,1,0,1,44,33,53,22,2,54,1,0,0,0,0,0,0,6,9,46,21,53,86,39,23,7,1,0,0,35,140,150,136,23,44,5,0,29,67,0,54,9,25,5,0,2,57,162,10,34,1,1,2,7,0,4,0,0,0,0,3,0,0,10,60,3,65,41,0,104,89,99,56,21,136,0,7,0,0,0,14,3,5,5,20,11,0,1,0,45,88,90,24,92,22,41,34,45,33,1,5,25,0,4,0,90,2,4,28,41,0,1,142,84,14,15,118,118,0,16,38,87,0,63,2,0,0,0,16,0,17,0,5,36,89,11,1,17,44,5,1,90,0,3,50,56,0,1,61,101,18,93,121,38,23,92,133,0,29,0,1,0,1,2,7,0,0,1,6,0,20,3,0,1,0,0,0,0,0,0,1,1,4,0,1,12,17,74,28,28,0,1,0,3,18,109,44,65,53,66,4,100,132,2,122,18,89,118,55,64,3,51,15,7,37,69,100,15,79,22,46,98,10,6,4,0,0,0,5,0,14,9,68,2,4,3,6,1,1,0,0,0,0,7,0,121,68,28,63,20,101,49,32,71,24,122

Foldseek 3Di:
DKKFFFFKFKWFQQDRALVRLVCLQQLLAASKDFFDDDPDQPDDDDPQKDWGLIELETDQVVVFDQVVQVHDPVRVLQAQVQLRSQLVQLVRRVVRSCPQWFPDPDQPLEEEQEEEDDRQQNCFPSRPPNDDDDPCPPPVVVVNDQSFVSSCVSVVHDFHYDYDYQKLCRQLVSVVVQVVCQVVVRGFKYKRKFWYDHDDDRSTDMFGHPPPDLLRQAANVQFAAFQAQVQRHWHYHTMMMIIMMGHVVVCVVTRGAGLWMWQFKFKDFPPPPQAPDQFGAHLQLQLVQQLRRCVSSNDLQLQQAAEEAELRRRHLRNSLSPLSSVVSNNVVVVCAAREYAYCCRRRIRNIRRRQVSSVSQQSNCLNVQKHRFNSDHDHGRVSNVCPPHSYDHGHHMDGHDQSHKYKYWIAGGRGMIMMIIIHHPVVVPHHHDDSD/DKKFFQFKFKWFQQDRALVSLVCLQQLLAASKDADDADPDQPDDDDPQKAWGLIEQETDQLVVQDQVLQVHDPVRVLQAQSQLRSQLVQLVRRVVRNPPQPAQPPLFEEEQAEEDDRQSNCAPSRPPNPDDDDPCPVPVVVVNPASFVSSCVSGNTNFHTDYDYQKFCRQQVSVVVQVVCQVVVRHFKYKGKFWYDHDDDRSTDMAGDLVGQAASVNFAAFQAQPFRHWHYYTMMMIIMMGHPVVCQVVQRAGLWMFQFKFKDFPPPPQAPDQFGEHLQLQLVRQLRRVVSSNLLQQQQAAEEAELRGRHLRNSLSPLSSVVVNNVVVDNHDQAHEYAYCRRHRIRNIRRRQVSSVSQQSNCLNVQKHRFNSAHDHGRVSNVCPPHRYDHGHHMDGHDQSHKYKYWTAGGRGMIMMIIIHHPVVPNHHHDDSD

Secondary structure (DSSP, 8-state):
--EEEEEEEEEBTTBSSHHHHHHHHHTT---PEE-PPPS--SSPBPTTEEEE-EEB---GGGG--GGGGT--HHHHTTS-HHHHHHHHHHHHHHHHHHTTB-TT---PSEEEEEEE----TTTSTTSTT---B-HHHH-TTTTS--HHHHHHHHHT--S-EEEEEBTBTHHHHHHHHHHHHHHTTS-SEEEEEEEE--SS--SSEEEEPTTS-TT--B-TTS---TTBTT---B-BB-EEEEEEEEEHHHHHHHTB-BSEEEEEEEEEE-TTTT-SBTTB--HHHHHHHHHHHHHHH-HHHHHTEEEEE------HHHHHHHHHHHHHHHHHHH---EEEE-SHHHH-B-GGGHHHHHHHHHHHHHHHTEEPPPSS--SB-GGG--TTSSEEE--S-EE--TT-EEEEEEEETTTEEEEEEEE-GGGGTSPBPP--/--EEEEEEEEEBTTBSSHHHHHHHHHTT---PEEPPPPS--SSPBPTTEEEE-EEB---GGGG--GGGGT--HHHHTTS-HHHHHHHHHHHHHHHHHGGG-------EEEEEEE----STTSTTSTT--PPB-HHHH-TTTTS--HHHHHHHHHT--S-EEEEEBTBTHHHHHHHHHHHHHHTTS-SEEEEEEEE--SS--SSEEEE-----B-TTS---TTBTT---B-BB-EEEEEEEEEHHHHHHTT--BSEEEEEEEEEE-TTTT-SBTTB--HHHHHHHHHHHHHHH-HHHHHTEEEEE------HHHHHHHHHHHHHHHHHT----S-EEEE-SHHHH-B-GGGHHHHHHHHHHHHHHHTEEPPPS---SBPGGG--TTSSEEE--S-EEPPTT-EEEEEEEETTTEEEEEEEE-GGGTTSPBPP--

Nearest PDB structures (foldseek):
  6kog-assembly1_A  TM=1.002E+00  e=0.000E+00  Pyricularia oryzae 70-15
  6kog-assembly2_B  TM=9.812E-01  e=1.435E-96  Pyricularia oryzae 70-15
  4wky-assembly1_A  TM=8.813E-01  e=2.114E-43  Streptomyces albus
  6mhl-assembly1_B  TM=9.012E-01  e=2.198E-41  Bacillus amyloliquefaciens
  5elp-assembly2_C-2  TM=8.979E-01  e=3.660E-38  Bacillus amyloliquefaciens